Protein 7EEH (pdb70)

Foldseek 3Di:
DLPDVLLVVLVVVLCVLVVCLVPQKDWDAQVVVSSLVSNPADPVLLVLLLVPLVPFDDDPVCNFKGKAKFKKKCAQVQQKIKTAADDPDDGHDACSQPVRSSNVSVVLSVVSPPPRDDDDDPQFDPVHRMKIKMKMKMKGKAALFQAKAFPPAFKKDWFSDKDFDPPLQFFKKWFAPFDNRDDPVRTDPVTTDDIGHDDDGGGDMMGGRRGTIMDTGHHDGNPSNGMMMTTMMIGMHHFGDPCPTDDRHGHDPHIMDRSRD/DLPDVLLVVLVVVLCVLVVCLVQQKDWDAPVVVSSLVSNPADPVLLVLLLVPLVPFDDDPVDHFKGKAKFKKKCAQVQQKIKTAADDPVPDGHDACSQPVRSSNVSVVLSVVSVPPRDDDDDVQFDPVDRMKMKMKMKMKGKAALDAAWFFPPAFKKDWWSDKDFDDVDLFFKKWFAPWDGRDHPVPTDPVGTSDIGDDDDHGGDMMGGRVGDIMDTDHGDGNPSNGMMMTTMMIGMHGWGDPCVTDDRHGHDPRIMDHSRD/DLPDVLLVVLVVVLCQLVVCLVQQKDWDAPVVVSSLVSNPADVVLLVLLLVLLVPFDDDPVDNFKGKAKFKWKCAQVQQKIKTAADDPPDDRHDACSQVVRSSNVSVVLSVVSPPPRDDDDDPQFDPVDRMKIKMKMKMKGKAALDAAWFFPPAFKKDWWSDKDFDDVPLFFKKWFAVWDGRDHPVPTDPVGTSDIGHDDDHGTDMMGGRVGDIMGTDHGDGNPSNGMMMTTMMIGMHHFGDPCVGDDRHGHDVHIMDHSRD/DVPDVLLVVLVVVLCVLVVCLVPQKDWDAQVVVSSLVSNPADPVLLVLLLVPLVPFQADPVDRQKGKAKFKKKCAVVLQKIKTAADDPVDDGHDACSQPVRSSNVSVVLSVVSPPPRDDDDDPQFDPVHRMKIKMKMKMKGKDALDQFKFFPPAFKKDWWSDKDFDPPPQAFKKWFAPFDGPDDPVDTDPVTTDDIDHDDDHGTDMMGGRRGTIMDTGHHDGNPSNGMMMTTMMIGMHHFGDPCVGDDRHGHPVHIIDRSD

Structure (mmCIF, N/CA/C/O backbone):
data_7EEH
#
_entry.id   7EEH
#
_cell.length_a   79.746
_cell.length_b   99.488
_cell.length_c   193.925
_cell.angle_alpha   90.000
_cell.angle_beta   90.000
_cell.angle_gamma   90.000
#
_symmetry.space_group_name_H-M   'P 21 21 21'
#
loop_
_entity.id
_entity.type
_entity.pdbx_description
1 polymer TqaL
2 non-polymer 2-AMINO-2-HYDROXYMETHYL-PROPANE-1,3-DIOL
3 non-polymer 'FE (III) ION'
4 water water
#
loop_
_atom_site.group_PDB
_atom_site.id
_atom_site.type_symbol
_atom_site.label_atom_id
_atom_site.label_alt_id
_atom_site.label_comp_id
_atom_site.label_asym_id
_atom_site.label_entity_id
_atom_site.label_seq_id
_atom_site.pdbx_PDB_ins_code
_atom_site.Cartn_x
_atom_site.Cartn_y
_atom_site.Cartn_z
_atom_site.occupancy
_atom_site.B_iso_or_equiv
_atom_site.auth_seq_id
_atom_site.auth_comp_id
_atom_site.auth_asym_id
_atom_site.auth_atom_id
_atom_site.pdbx_PDB_model_num
ATOM 1 N N . ARG A 1 8 ? 7.11500 54.30200 8.16200 1.000 42.33101 8 ARG A N 1
ATOM 2 C CA . ARG A 1 8 ? 7.74700 53.31400 9.03700 1.000 36.86234 8 ARG A CA 1
ATOM 3 C C . ARG A 1 8 ? 9.25000 53.24500 8.77500 1.000 39.02904 8 ARG A C 1
ATOM 4 O O . ARG A 1 8 ? 10.02800 52.89000 9.66300 1.000 35.69487 8 ARG A O 1
ATOM 12 N N . VAL A 1 9 ? 9.66900 53.61000 7.55900 1.000 35.30892 9 VAL A N 1
ATOM 13 C CA . VAL A 1 9 ? 11.09300 53.74900 7.29800 1.000 33.70577 9 VAL A CA 1
ATOM 14 C C . VAL A 1 9 ? 11.71000 54.79600 8.22000 1.000 29.92507 9 VAL A C 1
ATOM 15 O O . VAL A 1 9 ? 12.93200 54.83400 8.38700 1.000 31.13414 9 VAL A O 1
ATOM 19 N N . PHE A 1 10 ? 10.88700 55.63000 8.85000 1.000 26.07846 10 PHE A N 1
ATOM 20 C CA . PHE A 1 10 ? 11.35000 56.66700 9.76300 1.000 32.31131 10 PHE A CA 1
ATOM 21 C C . PHE A 1 10 ? 11.07000 56.33900 11.23500 1.000 32.35285 10 PHE A C 1
ATOM 22 O O . PHE A 1 10 ? 11.38100 57.15700 12.11600 1.000 27.16636 10 PHE A O 1
ATOM 30 N N . ASN A 1 11 ? 10.48800 55.17600 11.52000 1.000 25.65362 11 ASN A N 1
ATOM 31 C CA . ASN A 1 11 ? 9.98100 54.85300 12.85000 1.000 26.53746 11 ASN A CA 1
ATOM 32 C C . ASN A 1 11 ? 11.07200 54.19000 13.69600 1.000 26.60304 11 ASN A C 1
ATOM 33 O O . ASN A 1 11 ? 11.55200 53.11100 13.32500 1.000 22.89456 11 ASN A O 1
ATOM 38 N N . PRO A 1 12 ? 11.46900 54.76600 14.83900 1.000 25.94322 12 PRO A N 1
ATOM 39 C CA . PRO A 1 12 ? 12.57400 54.15500 15.61300 1.000 21.91707 12 PRO A CA 1
ATOM 40 C C . PRO A 1 12 ? 12.30800 52.71900 16.03600 1.000 23.53957 12 PRO A C 1
ATOM 41 O O . PRO A 1 12 ? 13.24000 51.90900 16.09300 1.000 22.85279 12 PRO A O 1
ATOM 45 N N . SER A 1 13 ? 11.05300 52.38700 16.36500 1.000 22.02166 13 SER A N 1
ATOM 46 C CA . SER A 1 13 ? 10.74100 51.02700 16.79400 1.000 24.50201 13 SER A CA 1
ATOM 47 C C . SER A 1 13 ? 11.02500 50.00400 15.70100 1.000 24.25967 13 SER A C 1
ATOM 48 O O . SER A 1 13 ? 11.28300 48.83300 16.00300 1.000 21.09071 13 SER A O 1
ATOM 51 N N . TYR A 1 14 ? 10.98000 50.41900 14.43000 1.000 20.33907 14 TYR A N 1
ATOM 52 C CA . TYR A 1 14 ? 11.34000 49.51800 13.33900 1.000 22.08293 14 TYR A CA 1
ATOM 53 C C . TYR A 1 14 ? 12.80700 49.09600 13.44600 1.000 21.41903 14 TYR A C 1
ATOM 54 O O . TYR A 1 14 ? 13.13100 47.90100 13.42500 1.000 21.55400 14 TYR A O 1
ATOM 63 N N . TYR A 1 15 ? 13.70200 50.06500 13.62700 1.000 21.13266 15 TYR A N 1
ATOM 64 C CA . TYR A 1 15 ? 15.13600 49.77200 13.68400 1.000 20.84200 15 TYR A CA 1
ATOM 65 C C . TYR A 1 15 ? 15.52500 49.08800 14.99500 1.000 17.95799 15 TYR A C 1
ATOM 66 O O . TYR A 1 15 ? 16.40800 48.22900 15.01400 1.000 20.56930 15 TYR A O 1
ATOM 75 N N . THR A 1 16 ? 14.88100 49.44900 16.09400 1.000 18.78186 16 THR A N 1
ATOM 76 C CA . THR A 1 16 ? 15.08600 48.70300 17.33200 1.000 22.08446 16 THR A CA 1
ATOM 77 C C . THR A 1 16 ? 14.73200 47.23400 17.14600 1.000 20.89687 16 THR A C 1
ATOM 78 O O . THR A 1 16 ? 15.43400 46.34600 17.64200 1.000 21.01840 16 THR A O 1
ATOM 82 N N . ALA A 1 17 ? 13.67200 46.95300 16.39300 1.000 18.90216 17 ALA A N 1
ATOM 83 C CA . ALA A 1 17 ? 13.31300 45.56400 16.12300 1.000 21.40497 17 ALA A CA 1
ATOM 84 C C . ALA A 1 17 ? 14.38400 44.86900 15.28100 1.000 19.72172 17 ALA A C 1
ATOM 85 O O . ALA A 1 17 ? 14.77300 43.72900 15.57100 1.000 21.00731 17 ALA A O 1
ATOM 87 N N . ILE A 1 18 ? 14.88000 45.54100 14.23400 1.000 20.90226 18 ILE A N 1
ATOM 88 C CA . ILE A 1 18 ? 15.94600 44.95000 13.41900 1.000 21.22491 18 ILE A CA 1
ATOM 89 C C . ILE A 1 18 ? 17.18100 44.66900 14.26700 1.000 22.17934 18 ILE A C 1
ATOM 90 O O . ILE A 1 18 ? 17.82700 43.62000 14.11700 1.000 21.97988 18 ILE A O 1
ATOM 95 N N . ALA A 1 19 ? 17.53600 45.59300 15.17000 1.000 22.12221 19 ALA A N 1
ATOM 96 C CA . ALA A 1 19 ? 18.69700 45.34800 16.02500 1.000 19.24411 19 ALA A CA 1
ATOM 97 C C . ALA A 1 19 ? 18.53500 44.02600 16.76400 1.000 20.53852 19 ALA A C 1
ATOM 98 O O . ALA A 1 19 ? 19.43100 43.17400 16.76700 1.000 21.92667 19 ALA A O 1
ATOM 100 N N . GLU A 1 20 ? 17.36900 43.82300 17.37000 1.000 20.73412 20 GLU A N 1
ATOM 101 C CA . GLU A 1 20 ? 17.14100 42.58900 18.10800 1.000 23.71349 20 GLU A CA 1
ATOM 102 C C . GLU A 1 20 ? 17.18900 41.36900 17.18500 1.000 24.55974 20 GLU A C 1
ATOM 103 O O . GLU A 1 20 ? 17.72200 40.31200 17.55900 1.000 23.66650 20 GLU A O 1
ATOM 109 N N . ILE A 1 21 ? 16.66100 41.50400 15.96600 1.000 21.89326 21 ILE A N 1
ATOM 110 C CA . ILE A 1 21 ? 16.67900 40.38600 15.02400 1.000 20.69095 21 ILE A CA 1
ATOM 111 C C . ILE A 1 21 ? 18.11100 40.06100 14.60100 1.000 21.42282 21 ILE A C 1
ATOM 112 O O . ILE A 1 21 ? 18.48100 38.89100 14.45900 1.000 20.93576 21 ILE A O 1
ATOM 125 N N . LYS A 1 23 ? 20.74600 40.36100 16.55400 1.000 18.62398 23 LYS A N 1
ATOM 126 C CA . LYS A 1 23 ? 21.22500 39.54600 17.68100 1.000 20.54419 23 LYS A CA 1
ATOM 127 C C . LYS A 1 23 ? 20.74400 38.08600 17.57800 1.000 23.24664 23 LYS A C 1
ATOM 128 O O . LYS A 1 23 ? 21.51600 37.14900 17.79800 1.000 19.34638 23 LYS A O 1
ATOM 134 N N . LEU A 1 24 ? 19.46000 37.86600 17.27100 1.000 18.93748 24 LEU A N 1
ATOM 135 C CA . LEU A 1 24 ? 19.01400 36.49100 17.04800 1.000 19.74849 24 LEU A CA 1
ATOM 136 C C . LEU A 1 24 ? 19.79800 35.84700 15.90300 1.000 21.42189 24 LEU A C 1
ATOM 137 O O . LEU A 1 24 ? 20.14200 34.65600 15.95600 1.000 20.89048 24 LEU A O 1
ATOM 142 N N . ARG A 1 25 ? 20.10600 36.62800 14.86200 1.000 21.47655 25 ARG A N 1
ATOM 143 C CA . ARG A 1 25 ? 20.82100 36.07100 13.72000 1.000 20.17183 25 ARG A CA 1
ATOM 144 C C . ARG A 1 25 ? 22.23100 35.63500 14.11400 1.000 20.94915 25 ARG A C 1
ATOM 145 O O . ARG A 1 25 ? 22.71700 34.60400 13.63400 1.000 19.48127 25 ARG A O 1
ATOM 153 N N . SER A 1 26 ? 22.90300 36.40400 14.98600 1.000 21.68919 26 SER A N 1
ATOM 154 C CA . SER A 1 26 ? 24.21500 35.98500 15.49200 1.000 18.19297 26 SER A CA 1
ATOM 155 C C . SER A 1 26 ? 24.12000 34.65400 16.21400 1.000 18.35545 26 SER A C 1
ATOM 156 O O . SER A 1 26 ? 24.98800 33.78700 16.05900 1.000 19.00724 26 SER A O 1
ATOM 159 N N . LYS A 1 27 ? 23.06200 34.46400 17.00600 1.000 21.46500 27 LYS A N 1
ATOM 160 C CA . LYS A 1 27 ? 22.89900 33.19800 17.72000 1.000 21.95423 27 LYS A CA 1
ATOM 161 C C . LYS A 1 27 ? 22.57700 32.06000 16.75500 1.000 21.16333 27 LYS A C 1
ATOM 162 O O . LYS A 1 27 ? 23.02900 30.93100 16.95400 1.000 20.90464 27 LYS A O 1
ATOM 168 N N . TYR A 1 28 ? 21.79600 32.34200 15.70600 1.000 20.95105 28 TYR A N 1
ATOM 169 C CA . TYR A 1 28 ? 21.56800 31.35300 14.64800 1.000 20.79111 28 TYR A CA 1
ATOM 170 C C . TYR A 1 28 ? 22.89000 30.91300 14.00600 1.000 20.26980 28 TYR A C 1
ATOM 171 O O . TYR A 1 28 ? 23.13500 29.71400 13.81700 1.000 21.66027 28 TYR A O 1
ATOM 180 N N . ILE A 1 29 ? 23.75000 31.88000 13.65200 1.000 20.71349 29 ILE A N 1
ATOM 181 C CA . ILE A 1 29 ? 25.07300 31.56200 13.11000 1.000 20.40609 29 ILE A CA 1
ATOM 182 C C . ILE A 1 29 ? 25.79600 30.58200 14.01700 1.000 21.97925 29 ILE A C 1
ATOM 183 O O . ILE A 1 29 ? 26.39700 29.60300 13.56100 1.000 22.57214 29 ILE A O 1
ATOM 188 N N . THR A 1 30 ? 25.78900 30.86400 15.31800 1.000 20.64835 30 THR A N 1
ATOM 189 C CA . THR A 1 30 ? 26.59500 30.07700 16.25300 1.000 20.36697 30 THR A CA 1
ATOM 190 C C . THR A 1 30 ? 25.99900 28.69500 16.50400 1.000 24.67962 30 THR A C 1
ATOM 191 O O . THR A 1 30 ? 26.73100 27.70100 16.54100 1.000 23.45543 30 THR A O 1
ATOM 195 N N . ASN A 1 31 ? 24.67200 28.60400 16.68200 1.000 17.51069 31 ASN A N 1
ATOM 196 C CA . ASN A 1 31 ? 24.06600 27.35500 17.10900 1.000 18.60283 31 ASN A CA 1
ATOM 197 C C . ASN A 1 31 ? 23.40500 26.57800 15.97300 1.000 20.82328 31 ASN A C 1
ATOM 198 O O . ASN A 1 31 ? 23.04600 25.41600 16.17300 1.000 19.85546 31 ASN A O 1
ATOM 203 N N . ARG A 1 32 ? 23.23600 27.19200 14.80300 1.000 21.75186 32 ARG A N 1
ATOM 204 C CA . ARG A 1 32 ? 22.57400 26.63100 13.62500 1.000 19.04462 32 ARG A CA 1
ATOM 205 C C . ARG A 1 32 ? 21.08600 26.34800 13.84200 1.000 22.72615 32 ARG A C 1
ATOM 206 O O . ARG A 1 32 ? 20.44700 25.71100 12.97600 1.000 22.60537 32 ARG A O 1
ATOM 214 N N . SER A 1 33 ? 20.51800 26.80900 14.95900 1.000 20.00045 33 SER A N 1
ATOM 215 C CA . SER A 1 33 ? 19.07400 26.90000 15.17700 1.000 19.64592 33 SER A CA 1
ATOM 216 C C . SER A 1 33 ? 18.80500 27.90200 16.30000 1.000 20.90618 33 SER A C 1
ATOM 217 O O . SER A 1 33 ? 19.69000 28.23000 17.09000 1.000 17.79846 33 SER A O 1
ATOM 220 N N . ILE A 1 34 ? 17.57600 28.40400 16.33200 1.000 21.58548 34 ILE A N 1
ATOM 221 C CA . ILE A 1 34 ? 17.09600 29.25400 17.42500 1.000 22.03390 34 ILE A CA 1
ATOM 222 C C . ILE A 1 34 ? 15.64700 28.89500 17.70000 1.000 20.22795 34 ILE A C 1
ATOM 223 O O . ILE A 1 34 ? 14.89100 28.58100 16.77000 1.000 19.58472 34 ILE A O 1
ATOM 228 N N . PHE A 1 35 ? 15.27100 28.93500 18.97500 1.000 21.00312 35 PHE A N 1
ATOM 229 C CA . PHE A 1 35 ? 13.87800 28.93600 19.41100 1.000 21.57141 35 PHE A CA 1
ATOM 230 C C . PHE A 1 35 ? 13.55900 30.30400 20.01300 1.000 25.45002 35 PHE A C 1
ATOM 231 O O . PHE A 1 35 ? 14.30000 30.80400 20.86300 1.000 19.30814 35 PHE A O 1
ATOM 239 N N . VAL A 1 36 ? 12.48900 30.93400 19.55400 1.000 22.25453 36 VAL A N 1
ATOM 240 C CA . VAL A 1 36 ? 12.11900 32.24300 20.07100 1.000 23.49815 36 VAL A CA 1
ATOM 241 C C . VAL A 1 36 ? 10.72200 32.11800 20.65000 1.000 26.42098 36 VAL A C 1
ATOM 242 O O . VAL A 1 36 ? 9.79200 31.69100 19.94900 1.000 21.77972 36 VAL A O 1
ATOM 246 N N . GLU A 1 37 ? 10.59200 32.45100 21.93700 1.000 21.73384 37 GLU A N 1
ATOM 247 C CA . GLU A 1 37 ? 9.29100 32.44900 22.59400 1.000 26.68489 37 GLU A CA 1
ATOM 248 C C . GLU A 1 37 ? 8.35100 33.44400 21.92300 1.000 24.59885 37 GLU A C 1
ATOM 249 O O . GLU A 1 37 ? 8.75100 34.55700 21.57200 1.000 22.04523 37 GLU A O 1
ATOM 255 N N . GLY A 1 38 ? 7.07800 33.04400 21.76800 1.000 25.98666 38 GLY A N 1
ATOM 256 C CA . GLY A 1 38 ? 6.10300 33.92200 21.14400 1.000 27.02267 38 GLY A CA 1
ATOM 257 C C . GLY A 1 38 ? 5.99400 35.28200 21.81100 1.000 26.94294 38 GLY A C 1
ATOM 258 O O . GLY A 1 38 ? 5.74400 36.28800 21.14200 1.000 24.18760 38 GLY A O 1
ATOM 259 N N . SER A 1 39 ? 6.19100 35.34300 23.12900 1.000 27.13437 39 SER A N 1
ATOM 260 C CA . SER A 1 39 ? 6.11000 36.63900 23.80200 1.000 31.11785 39 SER A CA 1
ATOM 261 C C . SER A 1 39 ? 7.25000 37.55900 23.37900 1.000 27.32068 39 SER A C 1
ATOM 262 O O . SER A 1 39 ? 7.08700 38.78300 23.38300 1.000 29.20227 39 SER A O 1
ATOM 265 N N . ASP A 1 40 ? 8.39600 36.99000 22.99400 1.000 27.15584 40 ASP A N 1
ATOM 266 C CA . ASP A 1 40 ? 9.50600 37.74500 22.42000 1.000 27.24779 40 ASP A CA 1
ATOM 267 C C . ASP A 1 40 ? 9.32900 38.04400 20.93400 1.000 25.78063 40 ASP A C 1
ATOM 268 O O . ASP A 1 40 ? 9.90900 39.02400 20.43300 1.000 23.41972 40 ASP A O 1
ATOM 281 N N . VAL A 1 42 ? 6.37300 38.88400 19.54600 1.000 22.67157 42 VAL A N 1
ATOM 282 C CA . VAL A 1 42 ? 5.34700 39.91300 19.35900 1.000 21.68351 42 VAL A CA 1
ATOM 283 C C . VAL A 1 42 ? 5.95300 41.30000 19.17800 1.000 21.77930 42 VAL A C 1
ATOM 284 O O . VAL A 1 42 ? 5.64700 41.95100 18.16600 1.000 23.70987 42 VAL A O 1
ATOM 288 N N . PRO A 1 43 ? 6.84300 41.79000 20.05700 1.000 25.80312 43 PRO A N 1
ATOM 289 C CA . PRO A 1 43 ? 7.40500 43.13200 19.82200 1.000 24.12551 43 PRO A CA 1
ATOM 290 C C . PRO A 1 43 ? 8.22900 43.22600 18.55600 1.000 25.28511 43 PRO A C 1
ATOM 291 O O . PRO A 1 43 ? 8.20800 44.28000 17.91100 1.000 23.14111 43 PRO A O 1
ATOM 295 N N . LEU A 1 44 ? 8.95000 42.15900 18.17700 1.000 21.92174 44 LEU A N 1
ATOM 296 C CA . LEU A 1 44 ? 9.66400 42.16000 16.90100 1.000 22.52336 44 LEU A CA 1
ATOM 297 C C . LEU A 1 44 ? 8.70900 42.34900 15.72400 1.000 24.31064 44 LEU A C 1
ATOM 298 O O . LEU A 1 44 ? 8.96600 43.16800 14.83000 1.000 27.54847 44 LEU A O 1
ATOM 303 N N . LEU A 1 45 ? 7.60700 41.57900 15.70100 1.000 24.07416 45 LEU A N 1
ATOM 304 C CA . LEU A 1 45 ? 6.65300 41.64100 14.59000 1.000 22.97696 45 LEU A CA 1
ATOM 305 C C . LEU A 1 45 ? 5.94700 42.99200 14.54000 1.000 23.12696 45 LEU A C 1
ATOM 306 O O . LEU A 1 45 ? 5.70700 43.53600 13.45600 1.000 24.59936 45 LEU A O 1
ATOM 311 N N . LEU A 1 46 ? 5.57800 43.53300 15.70000 1.000 24.13544 46 LEU A N 1
ATOM 312 C CA . LEU A 1 46 ? 4.99500 44.87400 15.73500 1.000 27.04830 46 LEU A CA 1
ATOM 313 C C . LEU A 1 46 ? 5.96900 45.89200 15.15400 1.000 27.21510 46 LEU A C 1
ATOM 314 O O . LEU A 1 46 ? 5.61400 46.68000 14.26600 1.000 25.15709 46 LEU A O 1
ATOM 319 N N . GLY A 1 47 ? 7.22500 45.85900 15.62300 1.000 28.29663 47 GLY A N 1
ATOM 320 C CA . GLY A 1 47 ? 8.24100 46.74200 15.07600 1.000 27.71949 47 GLY A CA 1
ATOM 321 C C . GLY A 1 47 ? 8.36400 46.65100 13.57200 1.000 28.68320 47 GLY A C 1
ATOM 322 O O . GLY A 1 47 ? 8.67000 47.64600 12.90900 1.000 29.76389 47 GLY A O 1
ATOM 323 N N . LEU A 1 48 ? 8.10500 45.47400 13.00600 1.000 25.27713 48 LEU A N 1
ATOM 324 C CA . LEU A 1 48 ? 8.21000 45.29200 11.57000 1.000 23.77549 48 LEU A CA 1
ATOM 325 C C . LEU A 1 48 ? 6.98100 45.78300 10.82700 1.000 25.61679 48 LEU A C 1
ATOM 326 O O . LEU A 1 48 ? 7.03500 45.90700 9.60400 1.000 29.32793 48 LEU A O 1
ATOM 331 N N . GLY A 1 49 ? 5.88700 46.05800 11.52600 1.000 27.81741 49 GLY A N 1
ATOM 332 C CA . GLY A 1 49 ? 4.67000 46.52600 10.88300 1.000 29.46017 49 GLY A CA 1
ATOM 333 C C . GLY A 1 49 ? 3.42900 45.70800 11.17300 1.000 28.51482 49 GLY A C 1
ATOM 334 O O . GLY A 1 49 ? 2.36300 46.04200 10.64000 1.000 29.29001 49 GLY A O 1
ATOM 335 N N . ALA A 1 50 ? 3.49400 44.64900 11.97900 1.000 25.06067 50 ALA A N 1
ATOM 336 C CA . ALA A 1 50 ? 2.29500 43.88800 12.30200 1.000 26.29401 50 ALA A CA 1
ATOM 337 C C . ALA A 1 50 ? 1.33600 44.74100 13.11400 1.000 29.09732 50 ALA A C 1
ATOM 338 O O . ALA A 1 50 ? 1.74900 45.41300 14.06300 1.000 28.99709 50 ALA A O 1
ATOM 340 N N . THR A 1 51 ? 0.04800 44.68100 12.76800 1.000 28.71432 51 THR A N 1
ATOM 341 C CA . THR A 1 51 ? -0.98200 45.32900 13.57200 1.000 26.48672 51 THR A CA 1
ATOM 342 C C . THR A 1 51 ? -1.50500 44.35500 14.61600 1.000 29.83334 51 THR A C 1
ATOM 343 O O . THR A 1 51 ? -1.44500 43.13400 14.44200 1.000 30.25142 51 THR A O 1
ATOM 347 N N . ARG A 1 52 ? -2.00300 44.91300 15.72400 1.000 31.36456 52 ARG A N 1
ATOM 348 C CA . ARG A 1 52 ? -2.55900 44.08900 16.79300 1.000 30.39753 52 ARG A CA 1
ATOM 349 C C . ARG A 1 52 ? -3.79200 43.32100 16.33300 1.000 32.61834 52 ARG A C 1
ATOM 350 O O . ARG A 1 52 ? -4.03800 42.20400 16.80000 1.000 34.69531 52 ARG A O 1
ATOM 358 N N . ALA A 1 53 ? -4.58600 43.90500 15.43600 1.000 33.59174 53 ALA A N 1
ATOM 359 C CA . ALA A 1 53 ? -5.74900 43.19500 14.91300 1.000 34.72607 53 ALA A CA 1
ATOM 360 C C . ALA A 1 53 ? -5.32300 42.01000 14.04900 1.000 31.26348 53 ALA A C 1
ATOM 361 O O . ALA A 1 53 ? -5.96600 40.95600 14.07000 1.000 30.91158 53 ALA A O 1
ATOM 363 N N . ASP A 1 54 ? -4.23000 42.15900 13.29700 1.000 30.95170 54 ASP A N 1
ATOM 364 C CA . ASP A 1 54 ? -3.75000 41.06300 12.45700 1.000 28.28189 54 ASP A CA 1
ATOM 365 C C . ASP A 1 54 ? -3.07800 39.96200 13.26900 1.000 30.35147 54 ASP A C 1
ATOM 366 O O . ASP A 1 54 ? -3.16800 38.78100 12.89800 1.000 25.51262 54 ASP A O 1
ATOM 371 N N . LEU A 1 55 ? -2.38900 40.31500 14.36000 1.000 27.26047 55 LEU A N 1
ATOM 372 C CA . LEU A 1 55 ? -1.95100 39.28300 15.29400 1.000 25.98794 55 LEU A CA 1
ATOM 373 C C . LEU A 1 55 ? -3.13300 38.49000 15.82900 1.000 32.70596 55 LEU A C 1
ATOM 374 O O . LEU A 1 55 ? -3.05200 37.26300 15.97500 1.000 33.01052 55 LEU A O 1
ATOM 379 N N . ASP A 1 56 ? -4.23600 39.17900 16.14800 1.000 31.10406 56 ASP A N 1
ATOM 380 C CA . ASP A 1 56 ? -5.45400 38.49200 16.57900 1.000 29.54676 56 ASP A CA 1
ATOM 381 C C . ASP A 1 56 ? -5.97400 37.57500 15.48300 1.000 28.55474 56 ASP A C 1
ATOM 382 O O . ASP A 1 56 ? -6.28300 36.40300 15.73000 1.000 25.63678 56 ASP A O 1
ATOM 387 N N . ALA A 1 57 ? -6.08100 38.10400 14.26100 1.000 25.99016 57 ALA A N 1
ATOM 388 C CA . ALA A 1 57 ? -6.65200 37.34200 13.15400 1.000 30.90823 57 ALA A CA 1
ATOM 389 C C . ALA A 1 57 ? -5.79500 36.13900 12.80600 1.000 32.09347 57 ALA A C 1
ATOM 390 O O . ALA A 1 57 ? -6.30500 35.14000 12.28400 1.000 27.95548 57 ALA A O 1
ATOM 392 N N . LEU A 1 58 ? -4.49500 36.22400 13.08900 1.000 26.85286 58 LEU A N 1
ATOM 393 C CA . LEU A 1 58 ? -3.59000 35.10400 12.87500 1.000 29.13480 58 LEU A CA 1
ATOM 394 C C . LEU A 1 58 ? -4.01900 33.87000 13.65500 1.000 25.41082 58 LEU A C 1
ATOM 395 O O . LEU A 1 58 ? -3.71000 32.74600 13.25300 1.000 25.62513 58 LEU A O 1
ATOM 400 N N . GLN A 1 59 ? -4.71300 34.05400 14.77600 1.000 27.19306 59 GLN A N 1
ATOM 401 C CA . GLN A 1 59 ? -5.13200 32.91600 15.58200 1.000 24.40496 59 GLN A CA 1
ATOM 402 C C . GLN A 1 59 ? -6.41700 32.28000 15.08000 1.000 25.97575 59 GLN A C 1
ATOM 403 O O . GLN A 1 59 ? -6.87900 31.30200 15.67800 1.000 26.85289 59 GLN A O 1
ATOM 409 N N . ARG A 1 60 ? -7.00000 32.80600 14.00700 1.000 27.91474 60 ARG A N 1
ATOM 410 C CA . ARG A 1 60 ? -8.24100 32.29600 13.45700 1.000 29.88446 60 ARG A CA 1
ATOM 411 C C . ARG A 1 60 ? -8.12100 31.82600 12.01100 1.000 29.17964 60 ARG A C 1
ATOM 412 O O . ARG A 1 60 ? -9.01800 31.12800 11.53200 1.000 26.49172 60 ARG A O 1
ATOM 420 N N . VAL A 1 61 ? -7.02700 32.15500 11.32200 1.000 26.90147 61 VAL A N 1
ATOM 421 C CA . VAL A 1 61 ? -6.91800 31.86100 9.89500 1.000 26.51566 61 VAL A CA 1
ATOM 422 C C . VAL A 1 61 ? -6.90500 30.35100 9.63500 1.000 27.01947 61 VAL A C 1
ATOM 423 O O . VAL A 1 61 ? -7.33300 29.89200 8.56500 1.000 26.73465 61 VAL A O 1
ATOM 427 N N . SER A 1 62 ? -6.45000 29.55500 10.60700 1.000 21.66150 62 SER A N 1
ATOM 428 C CA . SER A 1 62 ? -6.36100 28.11500 10.41300 1.000 23.45940 62 SER A CA 1
ATOM 429 C C . SER A 1 62 ? -7.73300 27.45100 10.36700 1.000 27.79255 62 SER A C 1
ATOM 430 O O . SER A 1 62 ? -7.81900 26.26000 10.03900 1.000 22.83986 62 SER A O 1
ATOM 433 N N . ASN A 1 63 ? -8.79400 28.18100 10.71300 1.000 22.91755 63 ASN A N 1
ATOM 434 C CA . ASN A 1 63 ? -10.15300 27.65400 10.62700 1.000 27.43016 63 ASN A CA 1
ATOM 435 C C . ASN A 1 63 ? -10.64300 27.51900 9.19000 1.000 25.57515 63 ASN A C 1
ATOM 436 O O . ASN A 1 63 ? -11.65700 26.85200 8.95300 1.000 28.46854 63 ASN A O 1
ATOM 441 N N . ASN A 1 64 ? -9.96300 28.14400 8.23000 1.000 24.69196 64 ASN A N 1
ATOM 442 C CA . ASN A 1 64 ? -10.42300 28.16500 6.84800 1.000 27.00609 64 ASN A CA 1
ATOM 443 C C . ASN A 1 64 ? -9.49800 27.39800 5.91000 1.000 23.04481 64 ASN A C 1
ATOM 444 O O . ASN A 1 64 ? -9.47300 27.67400 4.70400 1.000 23.49686 64 ASN A O 1
ATOM 449 N N . LEU A 1 65 ? -8.74900 26.43600 6.43700 1.000 24.23929 65 LEU A N 1
ATOM 450 C CA . LEU A 1 65 ? -7.85900 25.62000 5.62200 1.000 24.85973 65 LEU A CA 1
ATOM 451 C C . LEU A 1 65 ? -8.66600 24.58900 4.83300 1.000 26.80417 65 LEU A C 1
ATOM 452 O O . LEU A 1 65 ? -9.80600 24.25300 5.17700 1.000 25.56542 65 LEU A O 1
ATOM 457 N N . TYR A 1 66 ? -8.05900 24.08400 3.76200 1.000 22.48221 66 TYR A N 1
ATOM 458 C CA . TYR A 1 66 ? -8.74700 23.13500 2.89800 1.000 25.24797 66 TYR A CA 1
ATOM 459 C C . TYR A 1 66 ? -8.85300 21.77400 3.57100 1.000 30.73325 66 TYR A C 1
ATOM 460 O O . TYR A 1 66 ? -7.92700 21.33300 4.25800 1.000 31.97530 66 TYR A O 1
ATOM 469 N N . SER A 1 67 ? -10.01200 21.12500 3.40100 1.000 30.48559 67 SER A N 1
ATOM 470 C CA . SER A 1 67 ? -10.27700 19.79200 3.93400 1.000 36.81629 67 SER A CA 1
ATOM 471 C C . SER A 1 67 ? -10.36600 18.81200 2.77600 1.000 44.49273 67 SER A C 1
ATOM 472 O O . SER A 1 67 ? -11.24700 18.93700 1.91500 1.000 40.52340 67 SER A O 1
ATOM 475 N N . ASP A 1 68 ? -9.44200 17.85900 2.75100 1.000 46.73399 68 ASP A N 1
ATOM 476 C CA . ASP A 1 68 ? -9.41000 16.78900 1.77000 1.000 49.79591 68 ASP A CA 1
ATOM 477 C C . ASP A 1 68 ? -9.89000 15.51800 2.44900 1.000 55.48065 68 ASP A C 1
ATOM 478 O O . ASP A 1 68 ? -9.30400 15.12100 3.47000 1.000 57.54708 68 ASP A O 1
ATOM 483 N N . PRO A 1 69 ? -10.95400 14.87000 1.97100 1.000 58.49714 69 PRO A N 1
ATOM 484 C CA . PRO A 1 69 ? -11.38000 13.60800 2.60900 1.000 61.49499 69 PRO A CA 1
ATOM 485 C C . PRO A 1 69 ? -10.36200 12.48000 2.48500 1.000 61.58877 69 PRO A C 1
ATOM 486 O O . PRO A 1 69 ? -10.40900 11.53500 3.28300 1.000 60.65311 69 PRO A O 1
ATOM 490 N N . THR A 1 70 ? -9.43700 12.54800 1.52000 1.000 61.42564 70 THR A N 1
ATOM 491 C CA . THR A 1 70 ? -8.33500 11.59300 1.45900 1.000 64.31380 70 THR A CA 1
ATOM 492 C C . THR A 1 70 ? -7.25200 11.86400 2.50000 1.000 64.64636 70 THR A C 1
ATOM 493 O O . THR A 1 70 ? -6.37600 11.01400 2.69200 1.000 64.57878 70 THR A O 1
ATOM 497 N N . LEU A 1 71 ? -7.28700 13.01700 3.17000 1.000 61.91126 71 LEU A N 1
ATOM 498 C CA . LEU A 1 71 ? -6.37200 13.33700 4.26500 1.000 58.11488 71 LEU A CA 1
ATOM 499 C C . LEU A 1 71 ? -7.19800 13.81800 5.45100 1.000 56.85722 71 LEU A C 1
ATOM 500 O O . LEU A 1 71 ? -7.29500 15.02700 5.70000 1.000 58.32155 71 LEU A O 1
ATOM 505 N N . PRO A 1 72 ? -7.81700 12.89900 6.20500 1.000 58.62705 72 PRO A N 1
ATOM 506 C CA . PRO A 1 72 ? -8.65300 13.32800 7.34400 1.000 53.08617 72 PRO A CA 1
ATOM 507 C C . PRO A 1 72 ? -7.85700 13.84700 8.53200 1.000 49.75759 72 PRO A C 1
ATOM 508 O O . PRO A 1 72 ? -8.42800 14.55200 9.37400 1.000 48.91787 72 PRO A O 1
ATOM 512 N N . PHE A 1 73 ? -6.57000 13.52300 8.63300 1.000 47.41397 73 PHE A N 1
ATOM 513 C CA . PHE A 1 73 ? -5.75100 13.94200 9.75800 1.000 43.85699 73 PHE A CA 1
ATOM 514 C C . PHE A 1 73 ? -5.05500 15.27500 9.53000 1.000 39.73400 73 PHE A C 1
ATOM 515 O O . PHE A 1 73 ? -4.24000 15.67700 10.36500 1.000 31.68275 73 PHE A O 1
ATOM 523 N N . ARG A 1 74 ? -5.33900 15.97100 8.43300 1.000 35.98830 74 ARG A N 1
ATOM 524 C CA . ARG A 1 74 ? -4.71400 17.27200 8.24100 1.000 36.27903 74 ARG A CA 1
ATOM 525 C C . ARG A 1 74 ? -5.56500 18.16600 7.35400 1.000 36.59513 74 ARG A C 1
ATOM 526 O O . ARG A 1 74 ? -6.20100 17.70500 6.40000 1.000 35.71519 74 ARG A O 1
ATOM 534 N N . ARG A 1 75 ? -5.56700 19.44900 7.68500 1.000 30.38897 75 ARG A N 1
ATOM 535 C CA . ARG A 1 75 ? -6.14900 20.48700 6.85200 1.000 31.78514 75 ARG A CA 1
ATOM 536 C C . ARG A 1 75 ? -5.06000 21.50400 6.55900 1.000 28.25962 75 ARG A C 1
ATOM 537 O O . ARG A 1 75 ? -4.25500 21.82900 7.43600 1.000 26.20824 75 ARG A O 1
ATOM 545 N N . SER A 1 76 ? -5.01000 21.99300 5.32600 1.000 29.33155 76 SER A N 1
ATOM 546 C CA . SER A 1 76 ? -3.86400 22.81700 4.98600 1.000 24.12629 76 SER A CA 1
ATOM 547 C C . SER A 1 76 ? -4.17900 23.70300 3.79900 1.000 24.68961 76 SER A C 1
ATOM 548 O O . SER A 1 76 ? -5.08400 23.42500 3.00700 1.000 25.07146 76 SER A O 1
ATOM 551 N N . ARG A 1 77 ? -3.42400 24.79600 3.72100 1.000 21.72854 77 ARG A N 1
ATOM 552 C CA . ARG A 1 77 ? -3.24900 25.60200 2.52200 1.000 23.51186 77 ARG A CA 1
ATOM 553 C C . ARG A 1 77 ? -1.75100 25.81200 2.34300 1.000 25.16186 77 ARG A C 1
ATOM 554 O O . ARG A 1 77 ? -0.97400 25.65100 3.28600 1.000 23.59994 77 ARG A O 1
ATOM 562 N N . ASN A 1 78 ? -1.33600 26.16700 1.12900 1.000 24.89933 78 ASN A N 1
ATOM 563 C CA . ASN A 1 78 ? 0.08400 26.40300 0.90000 1.000 25.42946 78 ASN A CA 1
ATOM 564 C C . ASN A 1 78 ? 0.27200 27.38800 -0.24400 1.000 27.14935 78 ASN A C 1
ATOM 565 O O . ASN A 1 78 ? -0.60700 27.57600 -1.09000 1.000 25.64729 78 ASN A O 1
ATOM 570 N N . GLY A 1 79 ? 1.42700 28.04700 -0.23200 1.000 22.64370 79 GLY A N 1
ATOM 571 C CA . GLY A 1 79 ? 1.80100 28.96900 -1.28900 1.000 24.33269 79 GLY A CA 1
ATOM 572 C C . GLY A 1 79 ? 3.31100 29.04500 -1.41500 1.000 27.35330 79 GLY A C 1
ATOM 573 O O . GLY A 1 79 ? 4.05000 28.68900 -0.48800 1.000 23.68118 79 GLY A O 1
ATOM 574 N N . ARG A 1 80 ? 3.77100 29.50500 -2.58000 1.000 24.70745 80 ARG A N 1
ATOM 575 C CA . ARG A 1 80 ? 5.19600 29.70700 -2.82200 1.000 24.66974 80 ARG A CA 1
ATOM 576 C C . ARG A 1 80 ? 5.48200 31.19400 -2.78100 1.000 28.35440 80 ARG A C 1
ATOM 577 O O . ARG A 1 80 ? 4.75400 31.99100 -3.38900 1.000 27.41210 80 ARG A O 1
ATOM 585 N N . PHE A 1 81 ? 6.53100 31.56100 -2.06100 1.000 25.12877 81 PHE A N 1
ATOM 586 C CA . PHE A 1 81 ? 6.98400 32.93500 -2.00000 1.000 26.58164 81 PHE A CA 1
ATOM 587 C C . PHE A 1 81 ? 8.42700 32.98000 -2.47100 1.000 28.26680 81 PHE A C 1
ATOM 588 O O . PHE A 1 81 ? 9.10700 31.95400 -2.55400 1.000 28.21551 81 PHE A O 1
ATOM 596 N N . CYS A 1 82 ? 8.87700 34.17600 -2.81500 1.000 28.30047 82 CYS A N 1
ATOM 597 C CA . CYS A 1 82 ? 10.24000 34.39300 -3.27900 1.000 28.67183 82 CYS A CA 1
ATOM 598 C C . CYS A 1 82 ? 10.86600 35.48900 -2.44000 1.000 27.96465 82 CYS A C 1
ATOM 599 O O . CYS A 1 82 ? 10.39200 36.62800 -2.45400 1.000 29.77847 82 CYS A O 1
ATOM 602 N N . PHE A 1 83 ? 11.92200 35.14800 -1.70700 1.000 27.02567 83 PHE A N 1
ATOM 603 C CA . PHE A 1 83 ? 12.78900 36.17100 -1.12900 1.000 27.72583 83 PHE A CA 1
ATOM 604 C C . PHE A 1 83 ? 13.71400 36.66800 -2.24000 1.000 31.06075 83 PHE A C 1
ATOM 605 O O . PHE A 1 83 ? 14.62500 35.95200 -2.65900 1.000 25.74312 83 PHE A O 1
ATOM 613 N N . ASP A 1 84 ? 13.45900 37.87700 -2.73600 1.000 32.95032 84 ASP A N 1
ATOM 614 C CA . ASP A 1 84 ? 14.17900 38.45200 -3.87100 1.000 33.26806 84 ASP A CA 1
ATOM 615 C C . ASP A 1 84 ? 15.15000 39.49400 -3.32100 1.000 34.61262 84 ASP A C 1
ATOM 616 O O . ASP A 1 84 ? 14.73200 40.56500 -2.86400 1.000 36.74740 84 ASP A O 1
ATOM 621 N N . PHE A 1 85 ? 16.44100 39.18200 -3.34600 1.000 32.59324 85 PHE A N 1
ATOM 622 C CA . PHE A 1 85 ? 17.41500 40.10900 -2.78400 1.000 37.33517 85 PHE A CA 1
ATOM 623 C C . PHE A 1 85 ? 17.99200 41.06600 -3.81400 1.000 39.21381 85 PHE A C 1
ATOM 624 O O . PHE A 1 85 ? 18.83200 41.90200 -3.45800 1.000 43.53127 85 PHE A O 1
ATOM 632 N N . SER A 1 86 ? 17.55400 40.98200 -5.06800 1.000 41.18499 86 SER A N 1
ATOM 633 C CA . SER A 1 86 ? 17.83400 42.05300 -6.01300 1.000 41.51407 86 SER A CA 1
ATOM 634 C C . SER A 1 86 ? 16.84600 43.20000 -5.82100 1.000 39.31100 86 SER A C 1
ATOM 635 O O . SER A 1 86 ? 17.25400 44.35000 -5.69200 1.000 39.57071 86 SER A O 1
ATOM 638 N N . THR A 1 87 ? 15.55400 42.88300 -5.75900 1.000 38.45623 87 THR A N 1
ATOM 639 C CA . THR A 1 87 ? 14.54200 43.88800 -5.45000 1.000 40.84326 87 THR A CA 1
ATOM 640 C C . THR A 1 87 ? 14.36700 44.12800 -3.95800 1.000 39.56163 87 THR A C 1
ATOM 641 O O . THR A 1 87 ? 13.61200 45.03000 -3.58700 1.000 42.54110 87 THR A O 1
ATOM 645 N N . ARG A 1 88 ? 15.03300 43.34500 -3.10100 1.000 36.96854 88 ARG A N 1
ATOM 646 C CA . ARG A 1 88 ? 14.94300 43.50800 -1.64800 1.000 41.86358 88 ARG A CA 1
ATOM 647 C C . ARG A 1 88 ? 13.49100 43.43900 -1.15700 1.000 39.46280 88 ARG A C 1
ATOM 648 O O . ARG A 1 88 ? 13.02100 44.29400 -0.39900 1.000 35.77825 88 ARG A O 1
ATOM 656 N N . SER A 1 89 ? 12.78500 42.38900 -1.57800 1.000 36.84768 89 SER A N 1
ATOM 657 C CA . SER A 1 89 ? 11.37900 42.21500 -1.23000 1.000 38.19567 89 SER A CA 1
ATOM 658 C C . SER A 1 89 ? 11.03600 40.72900 -1.28900 1.000 35.11375 89 SER A C 1
ATOM 659 O O . SER A 1 89 ? 11.84300 39.90100 -1.71400 1.000 29.69313 89 SER A O 1
ATOM 662 N N . VAL A 1 90 ? 9.83000 40.39200 -0.83600 1.000 35.97716 90 VAL A N 1
ATOM 663 C CA . VAL A 1 90 ? 9.32200 39.03000 -0.94900 1.000 32.33919 90 VAL A CA 1
ATOM 664 C C . VAL A 1 90 ? 7.93600 39.09200 -1.56800 1.000 32.42376 90 VAL A C 1
ATOM 665 O O . VAL A 1 90 ? 7.13900 39.97600 -1.23700 1.000 34.49268 90 VAL A O 1
ATOM 669 N N . ARG A 1 91 ? 7.66600 38.17100 -2.49600 1.000 30.32496 91 ARG A N 1
ATOM 670 C CA . ARG A 1 91 ? 6.47000 38.21800 -3.32000 1.000 32.93932 91 ARG A CA 1
ATOM 671 C C . ARG A 1 91 ? 5.86300 36.82800 -3.43900 1.000 32.62889 91 ARG A C 1
ATOM 672 O O . ARG A 1 91 ? 6.56600 35.81600 -3.37000 1.000 31.35896 91 ARG A O 1
ATOM 680 N N . ARG A 1 92 ? 4.54200 36.79500 -3.62100 1.000 30.50615 92 ARG A N 1
ATOM 681 C CA . ARG A 1 92 ? 3.82600 35.55600 -3.88300 1.000 30.35099 92 ARG A CA 1
ATOM 682 C C . ARG A 1 92 ? 4.06700 35.09300 -5.31000 1.000 32.84695 92 ARG A C 1
ATOM 683 O O . ARG A 1 92 ? 3.88600 35.86300 -6.25700 1.000 34.29964 92 ARG A O 1
ATOM 691 N N . LEU A 1 93 ? 4.44700 33.83400 -5.46600 1.000 29.10522 93 LEU A N 1
ATOM 692 C CA . LEU A 1 93 ? 4.70000 33.26800 -6.77800 1.000 29.56354 93 LEU A CA 1
ATOM 693 C C . LEU A 1 93 ? 3.49300 32.46800 -7.24100 1.000 32.97800 93 LEU A C 1
ATOM 694 O O . LEU A 1 93 ? 2.67800 32.00900 -6.44100 1.000 30.28467 93 LEU A O 1
ATOM 699 N N . GLU A 1 94 ? 3.38600 32.32100 -8.56000 1.000 36.92798 94 GLU A N 1
ATOM 700 C CA . GLU A 1 94 ? 2.33400 31.52400 -9.17300 1.000 33.86800 94 GLU A CA 1
ATOM 701 C C . GLU A 1 94 ? 2.38600 30.08500 -8.66800 1.000 38.21088 94 GLU A C 1
ATOM 702 O O . GLU A 1 94 ? 3.42900 29.59000 -8.21700 1.000 32.25693 94 GLU A O 1
ATOM 708 N N . PHE A 1 95 ? 1.24300 29.40200 -8.76400 1.000 30.84674 95 PHE A N 1
ATOM 709 C CA . PHE A 1 95 ? 1.20500 27.98200 -8.44000 1.000 35.38328 95 PHE A CA 1
ATOM 710 C C . PHE A 1 95 ? 2.10500 27.19600 -9.38500 1.000 39.14670 95 PHE A C 1
ATOM 711 O O . PHE A 1 95 ? 2.06400 27.39000 -10.60200 1.000 35.54641 95 PHE A O 1
ATOM 719 N N . GLN A 1 96 ? 2.91500 26.30500 -8.81800 1.000 40.22441 96 GLN A N 1
ATOM 720 C CA . GLN A 1 96 ? 3.75000 25.39200 -9.59200 1.000 42.70247 96 GLN A CA 1
ATOM 721 C C . GLN A 1 96 ? 3.60200 24.01200 -8.96400 1.000 46.14057 96 GLN A C 1
ATOM 722 O O . GLN A 1 96 ? 3.90300 23.84500 -7.76500 1.000 51.21944 96 GLN A O 1
ATOM 728 N N . PRO A 1 97 ? 3.12800 23.00300 -9.70700 1.000 51.60350 97 PRO A N 1
ATOM 729 C CA . PRO A 1 97 ? 2.91600 21.66100 -9.14000 1.000 51.97372 97 PRO A CA 1
ATOM 730 C C . PRO A 1 97 ? 4.21900 20.93100 -8.79800 1.000 58.60332 97 PRO A C 1
ATOM 731 O O . PRO A 1 97 ? 4.62000 20.01200 -9.51400 1.000 62.31662 97 PRO A O 1
ATOM 735 N N . VAL A 1 116 ? -6.62700 23.79000 -8.57800 1.000 39.50975 116 VAL A N 1
ATOM 736 C CA . VAL A 1 116 ? -6.06900 23.71800 -7.22900 1.000 40.93616 116 VAL A CA 1
ATOM 737 C C . VAL A 1 116 ? -6.88000 24.59800 -6.28000 1.000 33.21064 116 VAL A C 1
ATOM 738 O O . VAL A 1 116 ? -7.13900 25.77500 -6.55300 1.000 41.92341 116 VAL A O 1
ATOM 742 N N . PHE A 1 117 ? -7.28800 24.01300 -5.15700 1.000 29.68264 117 PHE A N 1
ATOM 743 C CA . PHE A 1 117 ? -8.25200 24.64000 -4.26100 1.000 32.04856 117 PHE A CA 1
ATOM 744 C C . PHE A 1 117 ? -7.70900 24.89400 -2.86800 1.000 32.27558 117 PHE A C 1
ATOM 745 O O . PHE A 1 117 ? -8.43700 25.43700 -2.02400 1.000 29.27393 117 PHE A O 1
ATOM 753 N N . ASP A 1 118 ? -6.46000 24.51800 -2.60100 1.000 25.65568 118 ASP A N 1
ATOM 754 C CA . ASP A 1 118 ? -5.84800 24.69800 -1.28900 1.000 28.00816 118 ASP A CA 1
ATOM 755 C C . ASP A 1 118 ? -4.71500 25.72100 -1.32400 1.000 27.21356 118 ASP A C 1
ATOM 756 O O . ASP A 1 118 ? -3.75000 25.60700 -0.56800 1.000 27.73963 118 ASP A O 1
ATOM 761 N N . GLU A 1 119 ? -4.82300 26.73200 -2.18800 1.000 25.86008 119 GLU A N 1
ATOM 762 C CA . GLU A 1 119 ? -3.86900 27.83300 -2.18300 1.000 27.81917 119 GLU A CA 1
ATOM 763 C C . GLU A 1 119 ? -4.07800 28.73000 -0.96900 1.000 26.50386 119 GLU A C 1
ATOM 764 O O . GLU A 1 119 ? -5.20400 28.93700 -0.49800 1.000 26.45336 119 GLU A O 1
ATOM 770 N N . VAL A 1 120 ? -2.96600 29.27300 -0.47000 1.000 25.53708 120 VAL A N 1
ATOM 771 C CA . VAL A 1 120 ? -3.01800 30.30800 0.55400 1.000 23.32068 120 VAL A CA 1
ATOM 772 C C . VAL A 1 120 ? -3.73000 31.52700 -0.01700 1.000 26.33591 120 VAL A C 1
ATOM 773 O O . VAL A 1 120 ? -3.47000 31.94100 -1.15500 1.000 26.29270 120 VAL A O 1
ATOM 777 N N . GLN A 1 121 ? -4.64800 32.09600 0.76400 1.000 26.96449 121 GLN A N 1
ATOM 778 C CA . GLN A 1 121 ? -5.51000 33.18200 0.31600 1.000 26.39549 121 GLN A CA 1
ATOM 779 C C . GLN A 1 121 ? -5.04600 34.52200 0.88700 1.000 29.68888 121 GLN A C 1
ATOM 780 O O . GLN A 1 121 ? -4.12500 34.60200 1.70500 1.000 25.45367 121 GLN A O 1
ATOM 786 N N . ASP A 1 122 ? -5.71200 35.59200 0.44100 1.000 31.28741 122 ASP A N 1
ATOM 787 C CA . ASP A 1 122 ? -5.36700 36.92200 0.93200 1.000 28.60279 122 ASP A CA 1
ATOM 788 C C . ASP A 1 122 ? -5.53400 37.01200 2.44300 1.000 29.06739 122 ASP A C 1
ATOM 789 O O . ASP A 1 122 ? -4.81000 37.77100 3.10200 1.000 28.52935 122 ASP A O 1
ATOM 794 N N . GLU A 1 123 ? -6.46300 36.22500 3.00900 1.000 25.54672 123 GLU A N 1
ATOM 795 C CA . GLU A 1 123 ? -6.69000 36.24800 4.45400 1.000 26.82378 123 GLU A CA 1
ATOM 796 C C . GLU A 1 123 ? -5.39100 36.05700 5.23100 1.000 28.13018 123 GLU A C 1
ATOM 797 O O . GLU A 1 123 ? -5.14600 36.74400 6.22700 1.000 29.14190 123 GLU A O 1
ATOM 803 N N . LEU A 1 124 ? -4.54900 35.12400 4.79400 1.000 28.45634 124 LEU A N 1
ATOM 804 C CA . LEU A 1 124 ? -3.25600 34.93000 5.43600 1.000 27.39198 124 LEU A CA 1
ATOM 805 C C . LEU A 1 124 ? -2.19100 35.86100 4.87000 1.000 24.50798 124 LEU A C 1
ATOM 806 O O . LEU A 1 124 ? -1.50500 36.55900 5.63000 1.000 22.90567 124 LEU A O 1
ATOM 811 N N . GLN A 1 125 ? -2.03100 35.88900 3.54300 1.000 23.34382 125 GLN A N 1
ATOM 812 C CA . GLN A 1 125 ? -0.84000 36.52600 2.99200 1.000 26.07068 125 GLN A CA 1
ATOM 813 C C . GLN A 1 125 ? -0.92000 38.04600 3.01000 1.000 27.29865 125 GLN A C 1
ATOM 814 O O . GLN A 1 125 ? 0.11300 38.70200 2.91000 1.000 24.69283 125 GLN A O 1
ATOM 820 N N . LEU A 1 126 ? -2.11200 38.62900 3.13600 1.000 27.88195 126 LEU A N 1
ATOM 821 C CA . LEU A 1 126 ? -2.21100 40.07000 3.34700 1.000 28.50853 126 LEU A CA 1
ATOM 822 C C . LEU A 1 126 ? -2.24400 40.43900 4.82800 1.000 30.52245 126 LEU A C 1
ATOM 823 O O . LEU A 1 126 ? -2.30800 41.62500 5.16100 1.000 31.29521 126 LEU A O 1
ATOM 828 N N . ASN A 1 127 ? -2.22300 39.45000 5.71500 1.000 28.71798 127 ASN A N 1
ATOM 829 C CA . ASN A 1 127 ? -2.12200 39.69900 7.14600 1.000 25.73552 127 ASN A CA 1
ATOM 830 C C . ASN A 1 127 ? -0.73500 40.25900 7.46300 1.000 26.46025 127 ASN A C 1
ATOM 831 O O . ASN A 1 127 ? 0.28100 39.66500 7.08600 1.000 27.59181 127 ASN A O 1
ATOM 836 N N . THR A 1 128 ? -0.68600 41.41400 8.14300 1.000 27.40140 128 THR A N 1
ATOM 837 C CA . THR A 1 128 ? 0.59600 42.09900 8.33800 1.000 27.32350 128 THR A CA 1
ATOM 838 C C . THR A 1 128 ? 1.50600 41.36100 9.31600 1.000 26.12635 128 THR A C 1
ATOM 839 O O . THR A 1 128 ? 2.73100 41.49700 9.23100 1.000 28.80960 128 THR A O 1
ATOM 843 N N . ALA A 1 129 ? 0.93400 40.60300 10.25500 1.000 26.06599 129 ALA A N 1
ATOM 844 C CA . ALA A 1 129 ? 1.74600 39.77000 11.13200 1.000 23.50079 129 ALA A CA 1
ATOM 845 C C . ALA A 1 129 ? 2.35100 38.59800 10.36700 1.000 24.75939 129 ALA A C 1
ATOM 846 O O . ALA A 1 129 ? 3.52400 38.26100 10.57300 1.000 22.89646 129 ALA A O 1
ATOM 848 N N . PHE A 1 130 ? 1.57900 37.95900 9.47800 1.000 22.15746 130 PHE A N 1
ATOM 849 C CA . PHE A 1 130 ? 2.17800 36.94700 8.60800 1.000 21.30192 130 PHE A CA 1
ATOM 850 C C . PHE A 1 130 ? 3.29400 37.55100 7.76100 1.000 24.10387 130 PHE A C 1
ATOM 851 O O . PHE A 1 130 ? 4.37800 36.96200 7.62800 1.000 21.71330 130 PHE A O 1
ATOM 859 N N . GLN A 1 131 ? 3.04200 38.72300 7.16200 1.000 22.33645 131 GLN A N 1
ATOM 860 C CA . GLN A 1 131 ? 4.09400 39.38800 6.38900 1.000 24.49863 131 GLN A CA 1
ATOM 861 C C . GLN A 1 131 ? 5.30700 39.68200 7.26000 1.000 22.12057 131 GLN A C 1
ATOM 862 O O . GLN A 1 131 ? 6.45400 39.50000 6.82600 1.000 25.05787 131 GLN A O 1
ATOM 868 N N . ALA A 1 132 ? 5.07300 40.11800 8.49700 1.000 24.11726 132 ALA A N 1
ATOM 869 C CA . ALA A 1 132 ? 6.17500 40.33000 9.43000 1.000 23.05211 132 ALA A CA 1
ATOM 870 C C . ALA A 1 132 ? 6.97900 39.05100 9.64000 1.000 22.26964 132 ALA A C 1
ATOM 871 O O . ALA A 1 132 ? 8.20600 39.09700 9.77900 1.000 18.36867 132 ALA A O 1
ATOM 873 N N . LEU A 1 133 ? 6.30900 37.89700 9.65000 1.000 22.34521 133 LEU A N 1
ATOM 874 C CA . LEU A 1 133 ? 7.02500 36.64000 9.84700 1.000 21.72320 133 LEU A CA 1
ATOM 875 C C . LEU A 1 133 ? 7.95100 36.34900 8.67600 1.000 19.96766 133 LEU A C 1
ATOM 876 O O . LEU A 1 133 ? 9.07800 35.87500 8.86700 1.000 22.00326 133 LEU A O 1
ATOM 881 N N . LEU A 1 134 ? 7.50100 36.64200 7.45900 1.000 19.70865 134 LEU A N 1
ATOM 882 C CA . LEU A 1 134 ? 8.34300 36.43600 6.28700 1.000 20.51497 134 LEU A CA 1
ATOM 883 C C . LEU A 1 134 ? 9.55600 37.35800 6.32100 1.000 22.48848 134 LEU A C 1
ATOM 884 O O . LEU A 1 134 ? 10.68500 36.93400 6.05000 1.000 24.45308 134 LEU A O 1
ATOM 889 N N . VAL A 1 135 ? 9.32800 38.63300 6.62000 1.000 21.01841 135 VAL A N 1
ATOM 890 C CA . VAL A 1 135 ? 10.42700 39.58200 6.71100 1.000 18.91857 135 VAL A CA 1
ATOM 891 C C . VAL A 1 135 ? 11.41500 39.12900 7.77400 1.000 23.34850 135 VAL A C 1
ATOM 892 O O . VAL A 1 135 ? 12.63100 39.13400 7.55500 1.000 23.59238 135 VAL A O 1
ATOM 896 N N . PHE A 1 136 ? 10.89600 38.71500 8.93300 1.000 21.12654 136 PHE A N 1
ATOM 897 C CA . PHE A 1 136 ? 11.73200 38.19400 10.00600 1.000 22.02160 136 PHE A CA 1
ATOM 898 C C . PHE A 1 136 ? 12.66000 37.08600 9.51800 1.000 24.08193 136 PHE A C 1
ATOM 899 O O . PHE A 1 136 ? 13.87100 37.11800 9.76900 1.000 24.74100 136 PHE A O 1
ATOM 907 N N . LYS A 1 137 ? 12.11000 36.09200 8.82000 1.000 20.88264 137 LYS A N 1
ATOM 908 C CA . LYS A 1 137 ? 12.93600 34.97700 8.35700 1.000 22.27485 137 LYS A CA 1
ATOM 909 C C . LYS A 1 137 ? 13.96700 35.44300 7.33300 1.000 21.78207 137 LYS A C 1
ATOM 910 O O . LYS A 1 137 ? 15.14400 35.06500 7.40600 1.000 20.78885 137 LYS A O 1
ATOM 916 N N . GLY A 1 138 ? 13.53100 36.23900 6.35200 1.000 22.22218 138 GLY A N 1
ATOM 917 C CA . GLY A 1 138 ? 14.45800 36.71700 5.34100 1.000 22.88332 138 GLY A CA 1
ATOM 918 C C . GLY A 1 138 ? 15.60700 37.48500 5.95200 1.000 25.68267 138 GLY A C 1
ATOM 919 O O . GLY A 1 138 ? 16.77100 37.31400 5.56400 1.000 21.43934 138 GLY A O 1
ATOM 928 N N . ILE A 1 140 ? 16.89200 37.18200 8.93000 1.000 19.88334 140 ILE A N 1
ATOM 929 C CA . ILE A 1 140 ? 17.81200 36.32300 9.67000 1.000 18.35215 140 ILE A CA 1
ATOM 930 C C . ILE A 1 140 ? 18.66700 35.49300 8.70900 1.000 26.23608 140 ILE A C 1
ATOM 931 O O . ILE A 1 140 ? 19.88700 35.36000 8.88300 1.000 24.49368 140 ILE A O 1
ATOM 936 N N . CYS A 1 141 ? 18.03900 34.89500 7.69500 1.000 21.01829 141 CYS A N 1
ATOM 937 C CA . CYS A 1 141 ? 18.77100 33.95000 6.86500 1.000 21.10011 141 CYS A CA 1
ATOM 938 C C . CYS A 1 141 ? 19.70200 34.64000 5.88000 1.000 23.50185 141 CYS A C 1
ATOM 939 O O . CYS A 1 141 ? 20.67600 34.02000 5.43800 1.000 22.49478 141 CYS A O 1
ATOM 942 N N . HIS A 1 142 ? 19.42000 35.90100 5.56000 1.000 27.10941 142 HIS A N 1
ATOM 943 C CA . HIS A 1 142 ? 20.25000 36.67600 4.64600 1.000 27.80401 142 HIS A CA 1
ATOM 944 C C . HIS A 1 142 ? 21.70700 36.68100 5.08700 1.000 26.51384 142 HIS A C 1
ATOM 945 O O . HIS A 1 142 ? 22.01700 37.02500 6.22600 1.000 26.28691 142 HIS A O 1
ATOM 952 N N . GLY A 1 143 ? 22.60100 36.29100 4.17600 1.000 26.31731 143 GLY A N 1
ATOM 953 C CA . GLY A 1 143 ? 24.03200 36.34600 4.41600 1.000 21.97953 143 GLY A CA 1
ATOM 954 C C . GLY A 1 143 ? 24.61100 35.20000 5.21500 1.000 23.97007 143 GLY A C 1
ATOM 955 O O . GLY A 1 143 ? 25.83900 35.14300 5.38900 1.000 25.09858 143 GLY A O 1
ATOM 956 N N . VAL A 1 144 ? 23.78300 34.28100 5.69800 1.000 21.35771 144 VAL A N 1
ATOM 957 C CA . VAL A 1 144 ? 24.25400 33.20700 6.56700 1.000 21.15878 144 VAL A CA 1
ATOM 958 C C . VAL A 1 144 ? 24.86300 32.08100 5.73500 1.000 26.33169 144 VAL A C 1
ATOM 959 O O . VAL A 1 144 ? 24.16400 31.42000 4.95600 1.000 19.65976 144 VAL A O 1
ATOM 963 N N . GLN A 1 145 ? 26.15200 31.81400 5.95000 1.000 22.06820 145 GLN A N 1
ATOM 964 C CA . GLN A 1 145 ? 26.85600 30.76600 5.21000 1.000 23.88902 145 GLN A CA 1
ATOM 965 C C . GLN A 1 145 ? 26.47600 29.39100 5.74000 1.000 24.35362 145 GLN A C 1
ATOM 966 O O . GLN A 1 145 ? 26.56900 29.13500 6.94500 1.000 24.84818 145 GLN A O 1
ATOM 972 N N . THR A 1 146 ? 26.04900 28.50200 4.84200 1.000 22.83577 146 THR A N 1
ATOM 973 C CA . THR A 1 146 ? 25.60500 27.16500 5.22400 1.000 23.37680 146 THR A CA 1
ATOM 974 C C . THR A 1 146 ? 26.17100 26.12900 4.25200 1.000 27.06447 146 THR A C 1
ATOM 975 O O . THR A 1 146 ? 26.80200 26.46800 3.25000 1.000 22.51726 146 THR A O 1
ATOM 979 N N . THR A 1 147 ? 25.91800 24.85300 4.56600 1.000 25.11345 147 THR A N 1
ATOM 980 C CA . THR A 1 147 ? 26.24200 23.74800 3.66700 1.000 25.55771 147 THR A CA 1
ATOM 981 C C . THR A 1 147 ? 25.44700 23.85900 2.36900 1.000 26.26711 147 THR A C 1
ATOM 982 O O . THR A 1 147 ? 24.25300 24.15400 2.38100 1.000 23.68271 147 THR A O 1
ATOM 986 N N . HIS A 1 148 ? 26.11000 23.64100 1.23500 1.000 26.47853 148 HIS A N 1
ATOM 987 C CA . HIS A 1 148 ? 25.47400 23.79300 -0.07000 1.000 24.05287 148 HIS A CA 1
ATOM 988 C C . HIS A 1 148 ? 25.01300 22.43300 -0.59400 1.000 27.54296 148 HIS A C 1
ATOM 989 O O . HIS A 1 148 ? 25.83700 21.54000 -0.83500 1.000 27.46997 148 HIS A O 1
ATOM 996 N N . ARG A 1 149 ? 23.70200 22.27800 -0.76900 1.000 23.61395 149 ARG A N 1
ATOM 997 C CA . ARG A 1 149 ? 23.17700 21.07500 -1.41000 1.000 26.02285 149 ARG A CA 1
ATOM 998 C C . ARG A 1 149 ? 23.56600 21.07800 -2.88300 1.000 26.90954 149 ARG A C 1
ATOM 999 O O . ARG A 1 149 ? 23.31800 22.07300 -3.57900 1.000 25.33331 149 ARG A O 1
ATOM 1007 N N . PRO A 1 150 ? 24.15500 19.98900 -3.39600 1.000 26.56457 150 PRO A N 1
ATOM 1008 C CA . PRO A 1 150 ? 24.60500 19.98000 -4.79900 1.000 26.97135 150 PRO A CA 1
ATOM 1009 C C . PRO A 1 150 ? 23.52200 20.27200 -5.81800 1.000 27.86620 150 PRO A C 1
ATOM 1010 O O . PRO A 1 150 ? 23.84100 20.80500 -6.88500 1.000 31.03976 150 PRO A O 1
ATOM 1014 N N . ARG A 1 151 ? 22.25100 19.97600 -5.52700 1.000 28.74145 151 ARG A N 1
ATOM 1015 C CA . ARG A 1 151 ? 21.19400 20.16800 -6.51400 1.000 32.54659 151 ARG A CA 1
ATOM 1016 C C . ARG A 1 151 ? 20.69400 21.61000 -6.60200 1.000 35.52026 151 ARG A C 1
ATOM 1017 O O . ARG A 1 151 ? 19.84400 21.89300 -7.45600 1.000 33.51013 151 ARG A O 1
ATOM 1025 N N . LEU A 1 152 ? 21.20900 22.53300 -5.78200 1.000 28.44408 152 LEU A N 1
ATOM 1026 C CA . LEU A 1 152 ? 20.64500 23.87500 -5.68600 1.000 29.74508 152 LEU A CA 1
ATOM 1027 C C . LEU A 1 152 ? 21.66900 24.91400 -6.13200 1.000 28.94328 152 LEU A C 1
ATOM 1028 O O . LEU A 1 152 ? 22.87300 24.68600 -6.07600 1.000 28.81139 152 LEU A O 1
ATOM 1033 N N . ASP A 1 153 ? 21.17400 26.07700 -6.56200 1.000 31.51945 153 ASP A N 1
ATOM 1034 C CA . ASP A 1 153 ? 22.01400 27.11600 -7.16400 1.000 35.29311 153 ASP A CA 1
ATOM 1035 C C . ASP A 1 153 ? 22.23600 28.25800 -6.17300 1.000 33.75453 153 ASP A C 1
ATOM 1036 O O . ASP A 1 153 ? 21.40800 29.16900 -6.05400 1.000 25.99338 153 ASP A O 1
ATOM 1041 N N . TYR A 1 154 ? 23.40000 28.25800 -5.52900 1.000 25.60201 154 TYR A N 1
ATOM 1042 C CA . TYR A 1 154 ? 23.70000 29.24500 -4.50100 1.000 29.71170 154 TYR A CA 1
ATOM 1043 C C . TYR A 1 154 ? 24.31900 30.52400 -5.04900 1.000 30.57591 154 TYR A C 1
ATOM 1044 O O . TYR A 1 154 ? 24.66800 31.40900 -4.26600 1.000 30.63893 154 TYR A O 1
ATOM 1053 N N . SER A 1 155 ? 24.45500 30.66000 -6.36100 1.000 35.19431 155 SER A N 1
ATOM 1054 C CA . SER A 1 155 ? 24.83800 31.95000 -6.91300 1.000 34.04731 155 SER A CA 1
ATOM 1055 C C . SER A 1 155 ? 23.63000 32.83100 -7.19400 1.000 35.07416 155 SER A C 1
ATOM 1056 O O . SER A 1 155 ? 23.79400 34.00000 -7.55300 1.000 36.59469 155 SER A O 1
ATOM 1059 N N . SER A 1 156 ? 22.42400 32.31200 -7.00100 1.000 35.36127 156 SER A N 1
ATOM 1060 C CA . SER A 1 156 ? 21.21800 33.09800 -7.22000 1.000 36.71134 156 SER A CA 1
ATOM 1061 C C . SER A 1 156 ? 21.05900 34.17500 -6.14800 1.000 36.21758 156 SER A C 1
ATOM 1062 O O . SER A 1 156 ? 21.59500 34.08000 -5.04100 1.000 33.71110 156 SER A O 1
ATOM 1065 N N . ASP A 1 157 ? 20.31000 35.21900 -6.50200 1.000 34.46573 157 ASP A N 1
ATOM 1066 C CA . ASP A 1 157 ? 19.92100 36.27800 -5.58200 1.000 37.79949 157 ASP A CA 1
ATOM 1067 C C . ASP A 1 157 ? 18.49900 36.10000 -5.05100 1.000 35.95557 157 ASP A C 1
ATOM 1068 O O . ASP A 1 157 ? 17.98700 36.99700 -4.37300 1.000 36.79168 157 ASP A O 1
ATOM 1070 N N . LYS A 1 158 ? 17.85100 34.97400 -5.35500 1.000 37.05977 158 LYS A N 1
ATOM 1071 C CA . LYS A 1 158 ? 16.47600 34.69200 -4.95300 1.000 32.01557 158 LYS A CA 1
ATOM 1072 C C . LYS A 1 158 ? 16.40000 33.38200 -4.17600 1.000 35.37506 158 LYS A C 1
ATOM 1073 O O . LYS A 1 158 ? 17.18800 32.46000 -4.40100 1.000 34.04609 158 LYS A O 1
ATOM 1079 N N . TRP A 1 159 ? 15.43500 33.30100 -3.25900 1.000 31.75439 159 TRP A N 1
ATOM 1080 C CA . TRP A 1 159 ? 15.11200 32.06400 -2.57000 1.000 30.61966 159 TRP A CA 1
ATOM 1081 C C . TRP A 1 159 ? 13.65500 31.72400 -2.82700 1.000 25.29339 159 TRP A C 1
ATOM 1082 O O . TRP A 1 159 ? 12.81100 32.61300 -2.96100 1.000 22.74436 159 TRP A O 1
ATOM 1093 N N . VAL A 1 160 ? 13.35900 30.43500 -2.87400 1.000 26.30692 160 VAL A N 1
ATOM 1094 C CA . VAL A 1 160 ? 11.98200 29.96100 -2.88300 1.000 27.75898 160 VAL A CA 1
ATOM 1095 C C . VAL A 1 160 ? 11.62900 29.57200 -1.45700 1.000 25.91858 160 VAL A C 1
ATOM 1096 O O . VAL A 1 160 ? 12.35700 28.80700 -0.80600 1.000 23.80872 160 VAL A O 1
ATOM 1100 N N . CYS A 1 161 ? 10.52900 30.11900 -0.96400 1.000 25.19004 161 CYS A N 1
ATOM 1101 C CA . CYS A 1 161 ? 9.99500 29.77400 0.34000 1.000 23.34469 161 CYS A CA 1
ATOM 1102 C C . CYS A 1 161 ? 8.63200 29.14200 0.11200 1.000 23.48752 161 CYS A C 1
ATOM 1103 O O . CYS A 1 161 ? 7.71600 29.80700 -0.38100 1.000 20.19195 161 CYS A O 1
ATOM 1106 N N . THR A 1 162 ? 8.50300 27.85900 0.43000 1.000 22.84315 162 THR A N 1
ATOM 1107 C CA . THR A 1 162 ? 7.21700 27.18200 0.39800 1.000 22.46266 162 THR A CA 1
ATOM 1108 C C . THR A 1 162 ? 6.63000 27.21000 1.80400 1.000 24.34853 162 THR A C 1
ATOM 1109 O O . THR A 1 162 ? 7.24800 26.71600 2.75300 1.000 21.48614 162 THR A O 1
ATOM 1113 N N . LEU A 1 163 ? 5.44200 27.79200 1.92600 1.000 19.32451 163 LEU A N 1
ATOM 1114 C CA . LEU A 1 163 ? 4.79400 28.03700 3.20500 1.000 21.18242 163 LEU A CA 1
ATOM 1115 C C . LEU A 1 163 ? 3.53700 27.17100 3.29100 1.000 21.45122 163 LEU A C 1
ATOM 1116 O O . LEU A 1 163 ? 2.69400 27.20600 2.39100 1.000 23.17307 163 LEU A O 1
ATOM 1121 N N . PHE A 1 164 ? 3.44500 26.36500 4.34200 1.000 19.38619 164 PHE A N 1
ATOM 1122 C CA . PHE A 1 164 ? 2.25200 25.59200 4.65500 1.000 19.99433 164 PHE A CA 1
ATOM 1123 C C . PHE A 1 164 ? 1.62700 26.11000 5.94100 1.000 21.93541 164 PHE A C 1
ATOM 1124 O O . PHE A 1 164 ? 2.30900 26.20000 6.97300 1.000 21.23082 164 PHE A O 1
ATOM 1132 N N . ASN A 1 165 ? 0.33100 26.42100 5.87500 1.000 20.38325 165 ASN A N 1
ATOM 1133 C CA . ASN A 1 165 ? -0.50400 26.66800 7.04900 1.000 18.84263 165 ASN A CA 1
ATOM 1134 C C . ASN A 1 165 ? -1.25100 25.36200 7.31800 1.000 22.42749 165 ASN A C 1
ATOM 1135 O O . ASN A 1 165 ? -2.09400 24.95300 6.51900 1.000 23.42868 165 ASN A O 1
ATOM 1140 N N . LEU A 1 166 ? -0.89500 24.67700 8.40100 1.000 19.77143 166 LEU A N 1
ATOM 1141 C CA . LEU A 1 166 ? -1.27000 23.28400 8.59400 1.000 22.83609 166 LEU A CA 1
ATOM 1142 C C . LEU A 1 166 ? -1.93700 23.07600 9.94600 1.000 26.88121 166 LEU A C 1
ATOM 1143 O O . LEU A 1 166 ? -1.37600 23.44600 10.98000 1.000 23.63081 166 LEU A O 1
ATOM 1148 N N . ARG A 1 167 ? -3.13100 22.47800 9.93500 1.000 23.45191 167 ARG A N 1
ATOM 1149 C CA . ARG A 1 167 ? -3.79400 21.99800 11.14800 1.000 23.87393 167 ARG A CA 1
ATOM 1150 C C . ARG A 1 167 ? -3.75500 20.47200 11.11700 1.000 27.81979 167 ARG A C 1
ATOM 1151 O O . ARG A 1 167 ? -4.36600 19.85200 10.24200 1.000 30.19459 167 ARG A O 1
ATOM 1159 N N . THR A 1 168 ? -3.01900 19.86600 12.04300 1.000 27.42627 168 THR A N 1
ATOM 1160 C CA . THR A 1 168 ? -3.04900 18.41600 12.17300 1.000 32.47973 168 THR A CA 1
ATOM 1161 C C . THR A 1 168 ? -4.17100 18.02800 13.12600 1.000 33.59668 168 THR A C 1
ATOM 1162 O O . THR A 1 168 ? -4.57200 18.81100 13.98900 1.000 32.51485 168 THR A O 1
ATOM 1166 N N . VAL A 1 169 ? -4.69100 16.81700 12.94400 1.000 33.69936 169 VAL A N 1
ATOM 1167 C CA . VAL A 1 169 ? -5.92000 16.37100 13.59500 1.000 38.03038 169 VAL A CA 1
ATOM 1168 C C . VAL A 1 169 ? -5.68500 14.96300 14.12400 1.000 38.39412 169 VAL A C 1
ATOM 1169 O O . VAL A 1 169 ? -5.41700 14.04400 13.34300 1.000 39.98247 169 VAL A O 1
ATOM 1173 N N . THR A 1 170 ? -5.77300 14.79500 15.43900 1.000 39.78411 170 THR A N 1
ATOM 1174 C CA . THR A 1 170 ? -5.58000 13.50000 16.09300 1.000 48.33361 170 THR A CA 1
ATOM 1175 C C . THR A 1 170 ? -6.93500 13.03200 16.61000 1.000 51.52959 170 THR A C 1
ATOM 1176 O O . THR A 1 170 ? -7.50400 13.65300 17.51400 1.000 52.70615 170 THR A O 1
ATOM 1180 N N . THR A 1 171 ? -7.45000 11.92300 16.03100 1.000 56.01545 171 THR A N 1
ATOM 1181 C CA . THR A 1 171 ? -8.76100 11.34600 16.33900 1.000 58.94775 171 THR A CA 1
ATOM 1182 C C . THR A 1 171 ? -8.61600 10.19900 17.33000 1.000 59.22459 171 THR A C 1
ATOM 1183 O O . THR A 1 171 ? -7.70800 9.36400 17.17300 1.000 60.37816 171 THR A O 1
ATOM 1187 N N . PRO A 1 172 ? -9.46100 10.12700 18.37900 1.000 57.46854 172 PRO A N 1
ATOM 1188 C CA . PRO A 1 172 ? -9.39800 9.16200 19.48800 1.000 63.14469 172 PRO A CA 1
ATOM 1189 C C . PRO A 1 172 ? -9.06000 7.71300 19.10600 1.000 62.75953 172 PRO A C 1
ATOM 1190 O O . PRO A 1 172 ? -9.74000 7.09900 18.28300 1.000 63.11516 172 PRO A O 1
ATOM 1194 N N . LEU A 1 180 ? 4.50400 10.43700 12.03200 1.000 58.66813 180 LEU A N 1
ATOM 1195 C CA . LEU A 1 180 ? 5.14900 9.12600 12.07600 1.000 64.79684 180 LEU A CA 1
ATOM 1196 C C . LEU A 1 180 ? 6.43700 9.13100 11.24300 1.000 63.23031 180 LEU A C 1
ATOM 1197 O O . LEU A 1 180 ? 7.18800 8.15000 11.23500 1.000 63.37082 180 LEU A O 1
ATOM 1202 N N . GLU A 1 181 ? 6.67500 10.24800 10.54500 1.000 61.98083 181 GLU A N 1
ATOM 1203 C CA . GLU A 1 181 ? 7.96700 10.50700 9.91400 1.000 53.11215 181 GLU A CA 1
ATOM 1204 C C . GLU A 1 181 ? 9.09300 10.34800 10.92900 1.000 50.37583 181 GLU A C 1
ATOM 1205 O O . GLU A 1 181 ? 8.97500 10.77100 12.08300 1.000 51.72780 181 GLU A O 1
ATOM 1211 N N . GLY A 1 182 ? 10.19200 9.73200 10.49500 1.000 42.10035 182 GLY A N 1
ATOM 1212 C CA . GLY A 1 182 ? 11.35700 9.55800 11.33600 1.000 40.73648 182 GLY A CA 1
ATOM 1213 C C . GLY A 1 182 ? 12.35500 10.69200 11.16800 1.000 36.79740 182 GLY A C 1
ATOM 1214 O O . GLY A 1 182 ? 12.07900 11.71800 10.54600 1.000 35.70959 182 GLY A O 1
ATOM 1215 N N . VAL A 1 183 ? 13.54700 10.48300 11.73800 1.000 36.54481 183 VAL A N 1
ATOM 1216 C CA . VAL A 1 183 ? 14.63200 11.45600 11.62700 1.000 33.50345 183 VAL A CA 1
ATOM 1217 C C . VAL A 1 183 ? 14.87400 11.81600 10.16500 1.000 35.87646 183 VAL A C 1
ATOM 1218 O O . VAL A 1 183 ? 14.92300 10.93800 9.30000 1.000 34.96076 183 VAL A O 1
ATOM 1222 N N . HIS A 1 184 ? 15.02600 13.11200 9.88000 1.000 30.36091 184 HIS A N 1
ATOM 1223 C CA . HIS A 1 184 ? 15.14900 13.55500 8.49200 1.000 29.80602 184 HIS A CA 1
ATOM 1224 C C . HIS A 1 184 ? 15.64800 14.99600 8.44500 1.000 28.59627 184 HIS A C 1
ATOM 1225 O O . HIS A 1 184 ? 15.67100 15.70000 9.45800 1.000 27.69431 184 HIS A O 1
ATOM 1232 N N . THR A 1 185 ? 16.04900 15.41800 7.24400 1.000 24.96141 185 THR A N 1
ATOM 1233 C CA . THR A 1 185 ? 16.02500 16.81200 6.82600 1.000 23.82434 185 THR A CA 1
ATOM 1234 C C . THR A 1 185 ? 14.89800 16.99200 5.81000 1.000 27.80559 185 THR A C 1
ATOM 1235 O O . THR A 1 185 ? 14.44600 16.03100 5.17800 1.000 26.87812 185 THR A O 1
ATOM 1239 N N . ASP A 1 186 ? 14.42100 18.23700 5.69500 1.000 24.16940 186 ASP A N 1
ATOM 1240 C CA . ASP A 1 186 ? 13.34600 18.61800 4.78100 1.000 23.07631 186 ASP A CA 1
ATOM 1241 C C . ASP A 1 186 ? 13.83700 18.87900 3.36100 1.000 23.38110 186 ASP A C 1
ATOM 1242 O O . ASP A 1 186 ? 13.03300 19.27200 2.50900 1.000 21.50192 186 ASP A O 1
ATOM 1247 N N . GLY A 1 187 ? 15.13100 18.71300 3.10200 1.000 25.01424 187 GLY A N 1
ATOM 1248 C CA . GLY A 1 187 ? 15.67700 18.94900 1.77900 1.000 24.22244 187 GLY A CA 1
ATOM 1249 C C . GLY A 1 187 ? 15.78200 20.39500 1.35400 1.000 25.54807 187 GLY A C 1
ATOM 1250 O O . GLY A 1 187 ? 15.81900 20.66700 0.15000 1.000 25.98479 187 GLY A O 1
ATOM 1251 N N . VAL A 1 188 ? 15.83300 21.33800 2.30000 1.000 22.81851 188 VAL A N 1
ATOM 1252 C CA . VAL A 1 188 ? 15.95300 22.75400 1.95600 1.000 19.90810 188 VAL A CA 1
ATOM 1253 C C . VAL A 1 188 ? 17.18200 23.33300 2.66200 1.000 22.55928 188 VAL A C 1
ATOM 1254 O O . VAL A 1 188 ? 18.05800 22.58400 3.11500 1.000 21.74418 188 VAL A O 1
ATOM 1258 N N . ASP A 1 189 ? 17.28500 24.66400 2.72400 1.000 17.62786 189 ASP A N 1
ATOM 1259 C CA . ASP A 1 189 ? 18.36400 25.31500 3.46400 1.000 20.09151 189 ASP A CA 1
ATOM 1260 C C . ASP A 1 189 ? 17.94400 25.78000 4.85700 1.000 20.06818 189 ASP A C 1
ATOM 1261 O O . ASP A 1 189 ? 18.69500 25.58400 5.81500 1.000 16.59870 189 ASP A O 1
ATOM 1266 N N . HIS A 1 190 ? 16.75800 26.38600 4.99400 1.000 21.62109 190 HIS A N 1
ATOM 1267 C CA . HIS A 1 190 ? 16.28400 26.90000 6.27900 1.000 22.62162 190 HIS A CA 1
ATOM 1268 C C . HIS A 1 190 ? 14.81700 26.53900 6.46100 1.000 19.96562 190 HIS A C 1
ATOM 1269 O O . HIS A 1 190 ? 14.00400 26.81400 5.57500 1.000 20.51985 190 HIS A O 1
ATOM 1276 N N . THR A 1 191 ? 14.48100 25.96500 7.61800 1.000 18.91449 191 THR A N 1
ATOM 1277 C CA . THR A 1 191 ? 13.10100 25.64600 7.97400 1.000 21.04398 191 THR A CA 1
ATOM 1278 C C . THR A 1 191 ? 12.67100 26.45800 9.19300 1.000 19.83551 191 THR A C 1
ATOM 1279 O O . THR A 1 191 ? 13.40500 26.53900 10.19000 1.000 19.64163 191 THR A O 1
ATOM 1291 N N . THR A 1 193 ? 9.21800 26.94600 11.79900 1.000 16.96372 193 THR A N 1
ATOM 1292 C CA . THR A 1 193 ? 7.91800 26.47700 12.25900 1.000 19.96287 193 THR A CA 1
ATOM 1293 C C . THR A 1 193 ? 7.42400 27.42600 13.34700 1.000 20.15882 193 THR A C 1
ATOM 1294 O O . THR A 1 193 ? 8.08700 27.60600 14.37700 1.000 18.69499 193 THR A O 1
ATOM 1298 N N . THR A 1 194 ? 6.26300 28.02700 13.11700 1.000 20.05135 194 THR A N 1
ATOM 1299 C CA . THR A 1 194 ? 5.69000 29.01900 14.01200 1.000 19.40612 194 THR A CA 1
ATOM 1300 C C . THR A 1 194 ? 4.32700 28.51500 14.46400 1.000 23.57908 194 THR A C 1
ATOM 1301 O O . THR A 1 194 ? 3.49700 28.12500 13.63300 1.000 18.15221 194 THR A O 1
ATOM 1305 N N . TYR A 1 195 ? 4.12800 28.48400 15.77200 1.000 20.49437 195 TYR A N 1
ATOM 1306 C CA . TYR A 1 195 ? 2.90700 27.95800 16.36300 1.000 20.41058 195 TYR A CA 1
ATOM 1307 C C . TYR A 1 195 ? 1.83100 29.03000 16.38800 1.000 22.73878 195 TYR A C 1
ATOM 1308 O O . TYR A 1 195 ? 2.07900 30.15900 16.83100 1.000 22.86234 195 TYR A O 1
ATOM 1317 N N . LEU A 1 196 ? 0.63500 28.67500 15.91000 1.000 21.21888 196 LEU A N 1
ATOM 1318 C CA . LEU A 1 196 ? -0.50300 29.58700 15.91400 1.000 21.60918 196 LEU A CA 1
ATOM 1319 C C . LEU A 1 196 ? -1.52700 29.27300 17.00100 1.000 25.37378 196 LEU A C 1
ATOM 1320 O O . LEU A 1 196 ? -2.20700 30.19000 17.46500 1.000 25.97132 196 LEU A O 1
ATOM 1325 N N . GLY A 1 197 ? -1.66800 28.01000 17.38700 1.000 25.02450 197 GLY A N 1
ATOM 1326 C CA . GLY A 1 197 ? -2.66300 27.61100 18.36700 1.000 26.00345 197 GLY A CA 1
ATOM 1327 C C . GLY A 1 197 ? -2.82900 26.10300 18.37300 1.000 29.32699 197 GLY A C 1
ATOM 1328 O O . GLY A 1 197 ? -2.23500 25.37900 17.55900 1.000 25.08142 197 GLY A O 1
ATOM 1329 N N . SER A 1 198 ? -3.64400 25.63700 19.32000 1.000 27.78097 198 SER A N 1
ATOM 1330 C CA . SER A 1 198 ? -3.99700 24.22300 19.40500 1.000 27.78945 198 SER A CA 1
ATOM 1331 C C . SER A 1 198 ? -5.29300 24.07000 20.19700 1.000 34.31840 198 SER A C 1
ATOM 1332 O O . SER A 1 198 ? -5.80300 25.02000 20.79200 1.000 26.98286 198 SER A O 1
ATOM 1335 N N . LYS A 1 199 ? -5.81600 22.84800 20.19500 1.000 32.34263 199 LYS A N 1
ATOM 1336 C CA . LYS A 1 199 ? -7.05600 22.52700 20.89100 1.000 38.55235 199 LYS A CA 1
ATOM 1337 C C . LYS A 1 199 ? -6.90400 21.14500 21.49300 1.000 37.65998 199 LYS A C 1
ATOM 1338 O O . LYS A 1 199 ? -6.53800 20.20100 20.78400 1.000 35.31266 199 LYS A O 1
ATOM 1344 N N . ASN A 1 200 ? -7.14300 21.03800 22.80600 1.000 41.78084 200 ASN A N 1
ATOM 1345 C CA . ASN A 1 200 ? -7.11400 19.75100 23.51700 1.000 36.46712 200 ASN A CA 1
ATOM 1346 C C . ASN A 1 200 ? -5.74500 19.08600 23.43000 1.000 37.86881 200 ASN A C 1
ATOM 1347 O O . ASN A 1 200 ? -5.63100 17.85300 23.39200 1.000 34.85096 200 ASN A O 1
ATOM 1360 N N . ASP A 1 202 ? -2.24800 17.97500 24.94400 1.000 40.22834 202 ASP A N 1
ATOM 1361 C CA . ASP A 1 202 ? -1.44800 17.72900 26.13300 1.000 42.61945 202 ASP A CA 1
ATOM 1362 C C . ASP A 1 202 ? -0.06600 18.34900 25.97400 1.000 45.91821 202 ASP A C 1
ATOM 1363 O O . ASP A 1 202 ? 0.54800 18.25000 24.91300 1.000 46.06067 202 ASP A O 1
ATOM 1368 N N . LEU A 1 203 ? 0.42800 19.00000 27.03100 1.000 45.24543 203 LEU A N 1
ATOM 1369 C CA . LEU A 1 203 ? 1.78400 19.54100 27.04100 1.000 48.40663 203 LEU A CA 1
ATOM 1370 C C . LEU A 1 203 ? 2.76400 18.62800 27.77100 1.000 53.26206 203 LEU A C 1
ATOM 1371 O O . LEU A 1 203 ? 3.79700 19.09200 28.26600 1.000 57.51561 203 LEU A O 1
ATOM 1376 N N . ALA A 1 204 ? 2.48400 17.32500 27.79300 1.000 54.52880 204 ALA A N 1
ATOM 1377 C CA . ALA A 1 204 ? 3.18200 16.35700 28.63000 1.000 49.42422 204 ALA A CA 1
ATOM 1378 C C . ALA A 1 204 ? 4.60800 16.05000 28.19500 1.000 63.54305 204 ALA A C 1
ATOM 1379 O O . ALA A 1 204 ? 5.03100 14.89200 28.28400 1.000 69.11819 204 ALA A O 1
ATOM 1381 N N . ALA A 1 205 ? 5.35000 17.04900 27.70700 1.000 61.80239 205 ALA A N 1
ATOM 1382 C CA . ALA A 1 205 ? 6.79700 16.93100 27.48200 1.000 58.96499 205 ALA A CA 1
ATOM 1383 C C . ALA A 1 205 ? 7.18700 15.83400 26.48900 1.000 55.83261 205 ALA A C 1
ATOM 1384 O O . ALA A 1 205 ? 8.37200 15.66900 26.17300 1.000 54.44081 205 ALA A O 1
ATOM 1386 N N . ASN A 1 206 ? 6.20300 15.06700 26.01100 1.000 52.66657 206 ASN A N 1
ATOM 1387 C CA . ASN A 1 206 ? 6.37900 14.13100 24.90800 1.000 48.04213 206 ASN A CA 1
ATOM 1388 C C . ASN A 1 206 ? 5.36900 14.40000 23.80200 1.000 42.84621 206 ASN A C 1
ATOM 1389 O O . ASN A 1 206 ? 5.21600 13.57500 22.89600 1.000 45.18843 206 ASN A O 1
ATOM 1391 N N . SER A 1 207 ? 4.67200 15.52300 23.86100 1.000 39.74878 207 SER A N 1
ATOM 1392 C CA . SER A 1 207 ? 3.58600 15.82900 22.94200 1.000 39.98105 207 SER A CA 1
ATOM 1393 C C . SER A 1 207 ? 4.03400 16.91700 21.97100 1.000 36.56858 207 SER A C 1
ATOM 1394 O O . SER A 1 207 ? 4.38700 18.02400 22.39800 1.000 31.45687 207 SER A O 1
ATOM 1397 N N . ALA A 1 208 ? 4.01000 16.59900 20.67500 1.000 29.00248 208 ALA A N 1
ATOM 1398 C CA . ALA A 1 208 ? 4.39900 17.54300 19.62300 1.000 30.48766 208 ALA A CA 1
ATOM 1399 C C . ALA A 1 208 ? 5.74100 18.21100 19.94300 1.000 27.70086 208 ALA A C 1
ATOM 1400 O O . ALA A 1 208 ? 5.89600 19.43200 19.89700 1.000 28.12604 208 ALA A O 1
ATOM 1402 N N . VAL A 1 209 ? 6.71700 17.39000 20.28400 1.000 28.52601 209 VAL A N 1
ATOM 1403 C CA . VAL A 1 209 ? 8.05400 17.84700 20.63100 1.000 26.35738 209 VAL A CA 1
ATOM 1404 C C . VAL A 1 209 ? 8.93900 17.72400 19.40200 1.000 31.26811 209 VAL A C 1
ATOM 1405 O O . VAL A 1 209 ? 8.90000 16.69800 18.70900 1.000 30.30407 209 VAL A O 1
ATOM 1409 N N . THR A 1 210 ? 9.75800 18.75000 19.12700 1.000 22.61479 210 THR A N 1
ATOM 1410 C CA . THR A 1 210 ? 10.69800 18.68600 18.00300 1.000 26.27078 210 THR A CA 1
ATOM 1411 C C . THR A 1 210 ? 12.08600 18.32600 18.53900 1.000 28.25253 210 THR A C 1
ATOM 1412 O O . THR A 1 210 ? 12.68900 19.09700 19.29000 1.000 30.22039 210 THR A O 1
ATOM 1416 N N . PHE A 1 211 ? 12.58500 17.15600 18.15700 1.000 29.97130 211 PHE A N 1
ATOM 1417 C CA . PHE A 1 211 ? 13.92300 16.71900 18.53000 1.000 29.72910 211 PHE A CA 1
ATOM 1418 C C . PHE A 1 211 ? 14.94300 17.17300 17.48800 1.000 33.83031 211 PHE A C 1
ATOM 1419 O O . PHE A 1 211 ? 14.70800 17.06700 16.27600 1.000 27.64013 211 PHE A O 1
ATOM 1435 N N . HIS A 1 213 ? 18.88800 16.73600 16.08300 1.000 28.12146 213 HIS A N 1
ATOM 1436 C CA . HIS A 1 213 ? 20.00400 15.79000 16.09500 1.000 28.22784 213 HIS A CA 1
ATOM 1437 C C . HIS A 1 213 ? 21.19000 16.33400 15.30200 1.000 31.11792 213 HIS A C 1
ATOM 1438 O O . HIS A 1 213 ? 21.02300 17.13400 14.37200 1.000 28.70532 213 HIS A O 1
ATOM 1445 N N . ASP A 1 214 ? 22.40100 15.89900 15.65800 1.000 33.72495 214 ASP A N 1
ATOM 1446 C CA . ASP A 1 214 ? 23.51500 16.16100 14.75700 1.000 33.35800 214 ASP A CA 1
ATOM 1447 C C . ASP A 1 214 ? 23.39800 15.23200 13.54300 1.000 34.84141 214 ASP A C 1
ATOM 1448 O O . ASP A 1 214 ? 22.49600 14.38600 13.45900 1.000 31.90851 214 ASP A O 1
ATOM 1461 N N . ASN A 1 216 ? 25.03300 12.76300 12.59600 1.000 35.36980 216 ASN A N 1
ATOM 1462 C CA . ASN A 1 216 ? 25.39800 11.36100 12.78300 1.000 40.44803 216 ASN A CA 1
ATOM 1463 C C . ASN A 1 216 ? 24.22600 10.48600 13.20200 1.000 40.75702 216 ASN A C 1
ATOM 1464 O O . ASN A 1 216 ? 24.38600 9.26400 13.25400 1.000 41.42495 216 ASN A O 1
ATOM 1469 N N . GLU A 1 217 ? 23.06700 11.06800 13.50000 1.000 37.80624 217 GLU A N 1
ATOM 1470 C CA . GLU A 1 217 ? 21.87100 10.27900 13.75300 1.000 37.91850 217 GLU A CA 1
ATOM 1471 C C . GLU A 1 217 ? 21.38800 9.62100 12.46500 1.000 41.48713 217 GLU A C 1
ATOM 1472 O O . GLU A 1 217 ? 21.51600 10.17500 11.37000 1.000 38.88205 217 GLU A O 1
ATOM 1478 N N . GLU A 1 218 ? 20.81800 8.42800 12.60800 1.000 40.83812 218 GLU A N 1
ATOM 1479 C CA . GLU A 1 218 ? 20.36700 7.63500 11.47100 1.000 43.29565 218 GLU A CA 1
ATOM 1480 C C . GLU A 1 218 ? 19.09300 8.22400 10.86400 1.000 43.51879 218 GLU A C 1
ATOM 1481 O O . GLU A 1 218 ? 18.06200 8.32800 11.53800 1.000 40.47089 218 GLU A O 1
ATOM 1487 N N . THR A 1 219 ? 19.15000 8.55200 9.57000 1.000 38.59694 219 THR A N 1
ATOM 1488 C CA . THR A 1 219 ? 18.01600 9.13200 8.85200 1.000 39.67203 219 THR A CA 1
ATOM 1489 C C . THR A 1 219 ? 16.75500 8.25600 8.88900 1.000 42.99992 219 THR A C 1
ATOM 1490 O O . THR A 1 219 ? 15.68400 8.70600 8.47000 1.000 46.18786 219 THR A O 1
ATOM 1494 N N . GLY A 1 220 ? 16.80400 7.04700 9.41000 1.000 46.25031 220 GLY A N 1
ATOM 1495 C CA . GLY A 1 220 ? 15.54000 6.33100 9.47900 1.000 53.45120 220 GLY A CA 1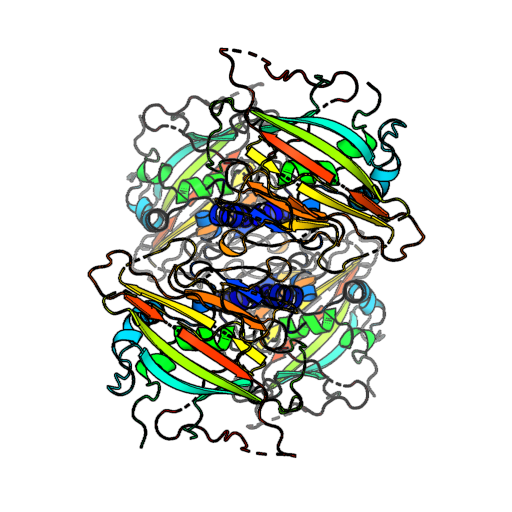
ATOM 1496 C C . GLY A 1 220 ? 14.78500 6.41900 10.79300 1.000 41.23391 220 GLY A C 1
ATOM 1497 O O . GLY A 1 220 ? 13.56100 6.28100 10.81700 1.000 40.72771 220 GLY A O 1
ATOM 1498 N N . ALA A 1 221 ? 15.51000 6.69900 11.87300 1.000 42.83628 221 ALA A N 1
ATOM 1499 C CA . ALA A 1 221 ? 15.12900 6.28600 13.21800 1.000 42.45451 221 ALA A CA 1
ATOM 1500 C C . ALA A 1 221 ? 13.81400 6.90000 13.68200 1.000 46.04845 221 ALA A C 1
ATOM 1501 O O . ALA A 1 221 ? 13.48500 8.04500 13.36000 1.000 44.08368 221 ALA A O 1
ATOM 1503 N N . LYS A 1 222 ? 13.06200 6.10700 14.46200 1.000 47.36674 222 LYS A N 1
ATOM 1504 C CA . LYS A 1 222 ? 11.96800 6.58600 15.29900 1.000 49.16787 222 LYS A CA 1
ATOM 1505 C C . LYS A 1 222 ? 12.52200 6.86400 16.70000 1.000 54.35330 222 LYS A C 1
ATOM 1506 O O . LYS A 1 222 ? 13.73500 7.00300 16.87700 1.000 56.50654 222 LYS A O 1
ATOM 1508 N N . TYR A 1 223 ? 11.65800 6.92100 17.72100 1.000 58.97809 223 TYR A N 1
ATOM 1509 C CA . TYR A 1 223 ? 12.13700 7.26200 19.06200 1.000 60.19206 223 TYR A CA 1
ATOM 1510 C C . TYR A 1 223 ? 12.72000 6.06500 19.79100 1.000 59.78060 223 TYR A C 1
ATOM 1511 O O . TYR A 1 223 ? 13.57400 6.23600 20.66900 1.000 59.04411 223 TYR A O 1
ATOM 1520 N N . THR A 1 224 ? 12.28300 4.85500 19.44200 1.000 63.99363 224 THR A N 1
ATOM 1521 C CA . THR A 1 224 ? 12.90900 3.66100 19.99500 1.000 65.12827 224 THR A CA 1
ATOM 1522 C C . THR A 1 224 ? 14.37000 3.54300 19.58500 1.000 66.42094 224 THR A C 1
ATOM 1523 O O . THR A 1 224 ? 15.13000 2.81800 20.24000 1.000 68.24456 224 THR A O 1
ATOM 1527 N N . GLU A 1 225 ? 14.78500 4.24400 18.52600 1.000 60.67640 225 GLU A N 1
ATOM 1528 C CA . GLU A 1 225 ? 16.11800 4.06700 17.97300 1.000 60.45926 225 GLU A CA 1
ATOM 1529 C C . GLU A 1 225 ? 17.02400 5.28500 18.10300 1.000 56.18284 225 GLU A C 1
ATOM 1530 O O . GLU A 1 225 ? 18.22800 5.15400 17.85400 1.000 56.79577 225 GLU A O 1
ATOM 1532 N N . ILE A 1 226 ? 16.50300 6.45900 18.47300 1.000 53.59471 226 ILE A N 1
ATOM 1533 C CA . ILE A 1 226 ? 17.35500 7.64200 18.50700 1.000 50.56975 226 ILE A CA 1
ATOM 1534 C C . ILE A 1 226 ? 18.35000 7.51500 19.65400 1.000 48.21588 226 ILE A C 1
ATOM 1535 O O . ILE A 1 226 ? 18.00500 7.06900 20.75500 1.000 46.77790 226 ILE A O 1
ATOM 1540 N N . LYS A 1 227 ? 19.61500 7.88300 19.38300 1.000 48.19301 227 LYS A N 1
ATOM 1541 C CA . LYS A 1 227 ? 20.70500 7.76000 20.34600 1.000 45.69048 227 LYS A CA 1
ATOM 1542 C C . LYS A 1 227 ? 20.87500 9.06600 21.10800 1.000 42.59291 227 LYS A C 1
ATOM 1543 O O . LYS A 1 227 ? 20.91800 10.13400 20.48700 1.000 39.53593 227 LYS A O 1
ATOM 1549 N N . PRO A 1 228 ? 20.98800 9.01900 22.44000 1.000 47.91841 228 PRO A N 1
ATOM 1550 C CA . PRO A 1 228 ? 21.18900 10.26400 23.20300 1.000 44.62224 228 PRO A CA 1
ATOM 1551 C C . PRO A 1 228 ? 22.46700 10.99600 22.84100 1.000 41.33464 228 PRO A C 1
ATOM 1552 O O . PRO A 1 228 ? 22.51100 12.23000 22.93800 1.000 43.21486 228 PRO A O 1
ATOM 1556 N N . GLN A 1 229 ? 23.50600 10.27500 22.41200 1.000 38.77074 229 GLN A N 1
ATOM 1557 C CA . GLN A 1 229 ? 24.76300 10.92800 22.07400 1.000 42.31976 229 GLN A CA 1
ATOM 1558 C C . GLN A 1 229 ? 24.63400 11.83500 20.85800 1.000 42.07133 229 GLN A C 1
ATOM 1559 O O . GLN A 1 229 ? 25.50700 12.68300 20.63300 1.000 37.85723 229 GLN A O 1
ATOM 1565 N N . ASN A 1 230 ? 23.56100 11.69100 20.08200 1.000 41.67801 230 ASN A N 1
ATOM 1566 C CA . ASN A 1 230 ? 23.35900 12.47900 18.87200 1.000 41.29730 230 ASN A CA 1
ATOM 1567 C C . ASN A 1 230 ? 22.23600 13.50500 18.99600 1.000 38.75434 230 ASN A C 1
ATOM 1568 O O . ASN A 1 230 ? 21.90700 14.15800 18.00300 1.000 34.95908 230 ASN A O 1
ATOM 1573 N N . LEU A 1 231 ? 21.64600 13.66500 20.17900 1.000 36.73355 231 LEU A N 1
ATOM 1574 C CA . LEU A 1 231 ? 20.56300 14.62000 20.38600 1.000 37.02067 231 LEU A CA 1
ATOM 1575 C C . LEU A 1 231 ? 21.15400 15.93800 20.86200 1.000 37.97668 231 LEU A C 1
ATOM 1576 O O . LEU A 1 231 ? 21.83000 15.98600 21.89700 1.000 42.93326 231 LEU A O 1
ATOM 1581 N N . ARG A 1 232 ? 20.91200 17.00400 20.09800 1.000 32.67855 232 ARG A N 1
ATOM 1582 C CA . ARG A 1 232 ? 21.39100 18.32200 20.49500 1.000 35.21654 232 ARG A CA 1
ATOM 1583 C C . ARG A 1 232 ? 20.44600 18.96200 21.50200 1.000 40.56675 232 ARG A C 1
ATOM 1584 O O . ARG A 1 232 ? 20.83200 19.25600 22.64100 1.000 37.26262 232 ARG A O 1
ATOM 1592 N N . SER A 1 233 ? 19.19500 19.16700 21.10800 1.000 36.59521 233 SER A N 1
ATOM 1593 C CA . SER A 1 233 ? 18.24100 19.80900 21.99100 1.000 35.10502 233 SER A CA 1
ATOM 1594 C C . SER A 1 233 ? 16.83900 19.35500 21.62600 1.000 41.63547 233 SER A C 1
ATOM 1595 O O . SER A 1 233 ? 16.61500 18.63900 20.64000 1.000 35.46813 233 SER A O 1
ATOM 1598 N N . ARG A 1 234 ? 15.89200 19.82900 22.42400 1.000 39.96677 234 ARG A N 1
ATOM 1599 C CA . ARG A 1 234 ? 14.51600 19.37500 22.42600 1.000 37.02488 234 ARG A CA 1
ATOM 1600 C C . ARG A 1 234 ? 13.66800 20.61500 22.64900 1.000 39.12332 234 ARG A C 1
ATOM 1601 O O . ARG A 1 234 ? 13.92400 21.37400 23.58600 1.000 36.84624 234 ARG A O 1
ATOM 1609 N N . VAL A 1 235 ? 12.70000 20.84800 21.77400 1.000 35.33779 235 VAL A N 1
ATOM 1610 C CA . VAL A 1 235 ? 11.87700 22.04100 21.85400 1.000 30.22787 235 VAL A CA 1
ATOM 1611 C C . VAL A 1 235 ? 10.41600 21.63600 21.73000 1.000 27.11533 235 VAL A C 1
ATOM 1612 O O . VAL A 1 235 ? 10.08700 20.61000 21.12400 1.000 28.25941 235 VAL A O 1
ATOM 1616 N N . GLN A 1 236 ? 9.53600 22.45300 22.30300 1.000 26.14011 236 GLN A N 1
ATOM 1617 C CA . GLN A 1 236 ? 8.10100 22.22200 22.22500 1.000 26.54846 236 GLN A CA 1
ATOM 1618 C C . GLN A 1 236 ? 7.39100 23.56100 22.07600 1.000 30.13799 236 GLN A C 1
ATOM 1619 O O . GLN A 1 236 ? 7.47800 24.41000 22.96800 1.000 33.35535 236 GLN A O 1
ATOM 1625 N N . HIS A 1 237 ? 6.69800 23.76500 20.95500 1.000 22.34313 237 HIS A N 1
ATOM 1626 C CA . HIS A 1 237 ? 5.84400 24.93900 20.85200 1.000 21.65795 237 HIS A CA 1
ATOM 1627 C C . HIS A 1 237 ? 4.64400 24.77800 21.78000 1.000 23.29808 237 HIS A C 1
ATOM 1628 O O . HIS A 1 237 ? 4.07500 23.69200 21.89100 1.000 24.48145 237 HIS A O 1
ATOM 1635 N N . ARG A 1 238 ? 4.26300 25.86300 22.45000 1.000 23.92099 238 ARG A N 1
ATOM 1636 C CA . ARG A 1 238 ? 3.09400 25.85400 23.33000 1.000 29.19583 238 ARG A CA 1
ATOM 1637 C C . ARG A 1 238 ? 2.29000 27.14200 23.30800 1.000 26.00345 238 ARG A C 1
ATOM 1638 O O . ARG A 1 238 ? 1.10400 27.09800 23.63900 1.000 25.52129 238 ARG A O 1
ATOM 1646 N N . HIS A 1 239 ? 2.87800 28.28000 22.96300 1.000 25.21632 239 HIS A N 1
ATOM 1647 C CA . HIS A 1 239 ? 2.19900 29.56200 23.04300 1.000 26.03545 239 HIS A CA 1
ATOM 1648 C C . HIS A 1 239 ? 2.27700 30.25500 21.69800 1.000 26.04428 239 HIS A C 1
ATOM 1649 O O . HIS A 1 239 ? 3.22900 30.05400 20.93500 1.000 21.23821 239 HIS A O 1
ATOM 1656 N N . PHE A 1 240 ? 1.24900 31.06900 21.43300 1.000 21.59160 240 PHE A N 1
ATOM 1657 C CA . PHE A 1 240 ? 1.10200 31.80400 20.18400 1.000 22.75400 240 PHE A CA 1
ATOM 1658 C C . PHE A 1 240 ? 2.41600 32.45200 19.77100 1.000 23.70827 240 PHE A C 1
ATOM 1659 O O . PHE A 1 240 ? 2.99200 33.25000 20.51500 1.000 23.20503 240 PHE A O 1
ATOM 1667 N N . LEU A 1 241 ? 2.89200 32.07700 18.58800 1.000 20.57815 241 LEU A N 1
ATOM 1668 C CA . LEU A 1 241 ? 4.06300 32.62700 17.90400 1.000 20.92580 241 LEU A CA 1
ATOM 1669 C C . LEU A 1 241 ? 5.38900 32.06500 18.40800 1.000 22.35932 241 LEU A C 1
ATOM 1670 O O . LEU A 1 241 ? 6.44600 32.55500 17.95900 1.000 20.80946 241 LEU A O 1
ATOM 1675 N N . ASP A 1 242 ? 5.39600 31.08800 19.32200 1.000 20.84072 242 ASP A N 1
ATOM 1676 C CA . ASP A 1 242 ? 6.59800 30.27100 19.50800 1.000 22.18154 242 ASP A CA 1
ATOM 1677 C C . ASP A 1 242 ? 7.15100 29.88300 18.13300 1.000 22.03797 242 ASP A C 1
ATOM 1678 O O . ASP A 1 242 ? 6.41100 29.38600 17.26900 1.000 21.61840 242 ASP A O 1
ATOM 1683 N N . THR A 1 243 ? 8.44400 30.14200 17.91900 1.000 19.03805 243 THR A N 1
ATOM 1684 C CA . THR A 1 243 ? 9.05400 29.98200 16.60000 1.000 19.18021 243 THR A CA 1
ATOM 1685 C C . THR A 1 243 ? 10.38900 29.26400 16.71300 1.000 20.89141 243 THR A C 1
ATOM 1686 O O . THR A 1 243 ? 11.26000 29.67200 17.49400 1.000 18.81324 243 THR A O 1
ATOM 1690 N N . LEU A 1 244 ? 10.54700 28.21800 15.90100 1.000 18.10668 244 LEU A N 1
ATOM 1691 C CA . LEU A 1 244 ? 11.78700 27.47000 15.75100 1.000 17.30777 244 LEU A CA 1
ATOM 1692 C C . LEU A 1 244 ? 12.30300 27.66300 14.33100 1.000 17.96303 244 LEU A C 1
ATOM 1693 O O . LEU A 1 244 ? 11.54300 27.50900 13.36300 1.000 19.04016 244 LEU A O 1
ATOM 1698 N N . LEU A 1 245 ? 13.57200 28.05000 14.21700 1.000 20.75507 245 LEU A N 1
ATOM 1699 C CA . LEU A 1 245 ? 14.27000 28.23900 12.94600 1.000 20.09018 245 LEU A CA 1
ATOM 1700 C C . LEU A 1 245 ? 15.52000 27.36100 12.97000 1.000 18.99302 245 LEU A C 1
ATOM 1701 O O . LEU A 1 245 ? 16.25900 27.37200 13.95700 1.000 19.13883 245 LEU A O 1
ATOM 1706 N N . LEU A 1 246 ? 15.75100 26.59100 11.90500 1.000 16.74478 246 LEU A N 1
ATOM 1707 C CA . LEU A 1 246 ? 16.86500 25.65100 11.89000 1.000 19.72235 246 LEU A CA 1
ATOM 1708 C C . LEU A 1 246 ? 17.50300 25.58100 10.50800 1.000 19.03286 246 LEU A C 1
ATOM 1709 O O . LEU A 1 246 ? 16.82400 25.67200 9.48300 1.000 20.91850 246 LEU A O 1
ATOM 1714 N N . VAL A 1 247 ? 18.82000 25.39400 10.49800 1.000 18.64206 247 VAL A N 1
ATOM 1715 C CA . VAL A 1 247 ? 19.56300 25.18600 9.25500 1.000 19.89611 247 VAL A CA 1
ATOM 1716 C C . VAL A 1 247 ? 19.35300 23.73400 8.84400 1.000 21.91141 247 VAL A C 1
ATOM 1717 O O . VAL A 1 247 ? 19.85500 22.81800 9.49800 1.000 21.62161 247 VAL A O 1
ATOM 1721 N N . ASP A 1 248 ? 18.60200 23.52500 7.75700 1.000 18.67634 248 ASP A N 1
ATOM 1722 C CA . ASP A 1 248 ? 18.10900 22.19400 7.43400 1.000 21.56312 248 ASP A CA 1
ATOM 1723 C C . ASP A 1 248 ? 19.19800 21.28300 6.88100 1.000 20.89578 248 ASP A C 1
ATOM 1724 O O . ASP A 1 248 ? 19.05700 20.06000 6.95400 1.000 22.81804 248 ASP A O 1
ATOM 1729 N N . THR A 1 249 ? 20.26800 21.85100 6.33500 1.000 20.35683 249 THR A N 1
ATOM 1730 C CA . THR A 1 249 ? 21.41000 21.08400 5.86100 1.000 23.93972 249 THR A CA 1
ATOM 1731 C C . THR A 1 249 ? 22.37500 20.69100 6.97800 1.000 26.10414 249 THR A C 1
ATOM 1732 O O . THR A 1 249 ? 23.27600 19.88100 6.73800 1.000 21.35555 249 THR A O 1
ATOM 1736 N N . GLU A 1 250 ? 22.21900 21.23200 8.18700 1.000 21.31286 250 GLU A N 1
ATOM 1737 C CA . GLU A 1 250 ? 23.20100 21.00400 9.24300 1.000 25.91821 250 GLU A CA 1
ATOM 1738 C C . GLU A 1 250 ? 22.61800 20.43800 10.53100 1.000 27.37592 250 GLU A C 1
ATOM 1739 O O . GLU A 1 250 ? 23.37200 20.22200 11.49100 1.000 28.99282 250 GLU A O 1
ATOM 1745 N N . ASN A 1 251 ? 21.31000 20.19900 10.58300 1.000 24.72890 251 ASN A N 1
ATOM 1746 C CA . ASN A 1 251 ? 20.65300 19.44900 11.64400 1.000 29.00482 251 ASN A CA 1
ATOM 1747 C C . ASN A 1 251 ? 19.81900 18.36400 10.98600 1.000 27.54484 251 ASN A C 1
ATOM 1748 O O . ASN A 1 251 ? 19.45200 18.47300 9.81800 1.000 27.64943 251 ASN A O 1
ATOM 1753 N N . LYS A 1 252 ? 19.50100 17.33000 11.74700 1.000 22.86477 252 LYS A N 1
ATOM 1754 C CA . LYS A 1 252 ? 18.37000 16.47900 11.42400 1.000 26.13046 252 LYS A CA 1
ATOM 1755 C C . LYS A 1 252 ? 17.33700 16.69800 12.51000 1.000 25.81144 252 LYS A C 1
ATOM 1756 O O . LYS A 1 252 ? 17.67000 17.17300 13.59800 1.000 24.16034 252 LYS A O 1
ATOM 1762 N N . HIS A 1 253 ? 16.07800 16.37700 12.20800 1.000 25.75127 253 HIS A N 1
ATOM 1763 C CA . HIS A 1 253 ? 15.01500 16.61900 13.17800 1.000 25.11177 253 HIS A CA 1
ATOM 1764 C C . HIS A 1 253 ? 13.92800 15.55200 13.08100 1.000 32.19368 253 HIS A C 1
ATOM 1765 O O . HIS A 1 253 ? 13.81900 14.82100 12.09100 1.000 28.77735 253 HIS A O 1
ATOM 1772 N N . SER A 1 254 ? 13.11900 15.47700 14.13600 1.000 30.11097 254 SER A N 1
ATOM 1773 C CA . SER A 1 254 ? 11.92500 14.64500 14.15300 1.000 33.48414 254 SER A CA 1
ATOM 1774 C C . SER A 1 254 ? 10.91100 15.31800 15.05700 1.000 30.08670 254 SER A C 1
ATOM 1775 O O . SER A 1 254 ? 11.28700 16.08000 15.94900 1.000 29.98789 254 SER A O 1
ATOM 1778 N N . LEU A 1 255 ? 9.62400 15.03500 14.81300 1.000 34.45272 255 LEU A N 1
ATOM 1779 C CA . LEU A 1 255 ? 8.50500 15.64100 15.53500 1.000 33.43290 255 LEU A CA 1
ATOM 1780 C C . LEU A 1 255 ? 7.59500 14.53900 16.05300 1.000 37.45637 255 LEU A C 1
ATOM 1781 O O . LEU A 1 255 ? 7.05400 13.76400 15.26100 1.000 43.05615 255 LEU A O 1
ATOM 1786 N N . SER A 1 256 ? 7.42000 14.47900 17.37300 1.000 36.68853 256 SER A N 1
ATOM 1787 C CA . SER A 1 256 ? 6.60100 13.46800 18.02100 1.000 33.63449 256 SER A CA 1
ATOM 1788 C C . SER A 1 256 ? 5.12300 13.78700 17.85700 1.000 35.25334 256 SER A C 1
ATOM 1789 O O . SER A 1 256 ? 4.75300 14.94900 17.68100 1.000 32.40086 256 SER A O 1
ATOM 1792 N N . PRO A 1 257 ? 4.25500 12.76700 17.94300 1.000 37.21954 257 PRO A N 1
ATOM 1793 C CA . PRO A 1 257 ? 2.81900 12.99800 17.74600 1.000 36.10581 257 PRO A CA 1
ATOM 1794 C C . PRO A 1 257 ? 2.23900 13.96000 18.76900 1.000 34.67726 257 PRO A C 1
ATOM 1795 O O . PRO A 1 257 ? 2.70500 14.04600 19.91000 1.000 33.36014 257 PRO A O 1
ATOM 1799 N N . VAL A 1 258 ? 1.21200 14.69400 18.32400 1.000 34.06554 258 VAL A N 1
ATOM 1800 C CA . VAL A 1 258 ? 0.31500 15.40200 19.22700 1.000 33.10712 258 VAL A CA 1
ATOM 1801 C C . VAL A 1 258 ? -0.38100 14.39200 20.12700 1.000 37.67601 258 VAL A C 1
ATOM 1802 O O . VAL A 1 258 ? -0.92200 13.38800 19.64900 1.000 36.55483 258 VAL A O 1
ATOM 1806 N N . LEU A 1 259 ? -0.36200 14.64900 21.45500 1.000 35.47725 259 LEU A N 1
ATOM 1807 C CA . LEU A 1 259 ? -1.13300 13.83900 22.40100 1.000 38.11592 259 LEU A CA 1
ATOM 1808 C C . LEU A 1 259 ? -2.36400 14.60100 22.84700 1.000 39.80816 259 LEU A C 1
ATOM 1809 O O . LEU A 1 259 ? -2.25100 15.78800 23.19300 1.000 40.15236 259 LEU A O 1
ATOM 1814 N N . PRO A 1 260 ? -3.54500 13.97900 22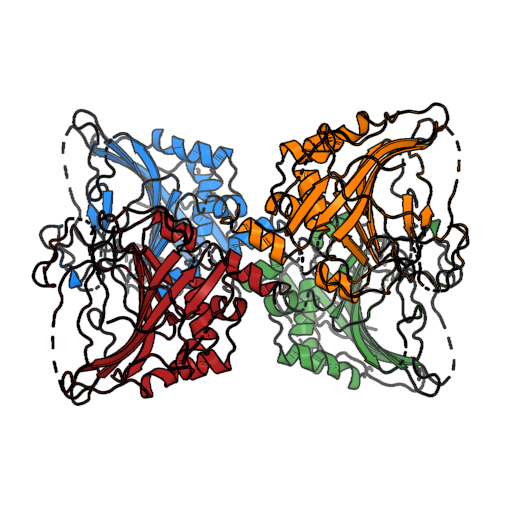.85800 1.000 42.71853 260 PRO A N 1
ATOM 1815 C CA . PRO A 1 260 ? -4.73800 14.68600 23.33100 1.000 39.69459 260 PRO A CA 1
ATOM 1816 C C . PRO A 1 260 ? -4.78800 14.71400 24.85000 1.000 39.81283 260 PRO A C 1
ATOM 1817 O O . PRO A 1 260 ? -4.51100 13.71900 25.52400 1.000 38.66762 260 PRO A O 1
ATOM 1821 N N . LEU A 1 261 ? -5.12100 15.88300 25.38700 1.000 39.15349 261 LEU A N 1
ATOM 1822 C CA . LEU A 1 261 ? -5.32900 16.02400 26.82000 1.000 41.40118 261 LEU A CA 1
ATOM 1823 C C . LEU A 1 261 ? -6.51200 15.16000 27.25400 1.000 42.87267 261 LEU A C 1
ATOM 1824 O O . LEU A 1 261 ? -6.33300 14.14600 27.93600 1.000 44.55235 261 LEU A O 1
ATOM 1829 N N . ASP A 1 262 ? -7.71900 15.54000 26.84500 1.000 38.82799 262 ASP A N 1
ATOM 1830 C CA . ASP A 1 262 ? -8.91400 14.71300 27.03100 1.000 43.10017 262 ASP A CA 1
ATOM 1831 C C . ASP A 1 262 ? -8.91000 13.63900 25.95200 1.000 42.45396 262 ASP A C 1
ATOM 1832 O O . ASP A 1 262 ? -9.27400 13.89400 24.80400 1.000 41.15570 262 ASP A O 1
ATOM 1837 N N . GLU A 1 263 ? -8.51900 12.42100 26.32400 1.000 44.59886 263 GLU A N 1
ATOM 1838 C CA . GLU A 1 263 ? -8.32000 11.36300 25.34100 1.000 47.44427 263 GLU A CA 1
ATOM 1839 C C . GLU A 1 263 ? -9.58500 11.01500 24.55900 1.000 50.77973 263 GLU A C 1
ATOM 1840 O O . GLU A 1 263 ? -9.48700 10.30900 23.54900 1.000 52.25532 263 GLU A O 1
ATOM 1846 N N . THR A 1 264 ? -10.76100 11.49500 24.97800 1.000 49.29375 264 THR A N 1
ATOM 1847 C CA . THR A 1 264 ? -11.99800 11.15900 24.28200 1.000 47.02236 264 THR A CA 1
ATOM 1848 C C . THR A 1 264 ? -12.31500 12.10200 23.12800 1.000 51.27246 264 THR A C 1
ATOM 1849 O O . THR A 1 264 ? -13.13200 11.75000 22.26900 1.000 51.95575 264 THR A O 1
ATOM 1853 N N . LYS A 1 265 ? -11.69100 13.27700 23.07800 1.000 50.30584 265 LYS A N 1
ATOM 1854 C CA . LYS A 1 265 ? -11.95700 14.26500 22.04000 1.000 49.00896 265 LYS A CA 1
ATOM 1855 C C . LYS A 1 265 ? -10.74000 14.42900 21.13400 1.000 45.37159 265 LYS A C 1
ATOM 1856 O O . LYS A 1 265 ? -9.62500 14.00400 21.45700 1.000 40.25172 265 LYS A O 1
ATOM 1862 N N . GLU A 1 266 ? -10.97100 15.05300 19.98100 1.000 43.50043 266 GLU A N 1
ATOM 1863 C CA . GLU A 1 266 ? -9.89400 15.30200 19.03300 1.000 46.06029 266 GLU A CA 1
ATOM 1864 C C . GLU A 1 266 ? -8.95900 16.39100 19.55600 1.000 41.24455 266 GLU A C 1
ATOM 1865 O O . GLU A 1 266 ? -9.35300 17.26400 20.33600 1.000 41.39650 266 GLU A O 1
ATOM 1871 N N . ALA A 1 267 ? -7.70500 16.32200 19.12500 1.000 41.59039 267 ALA A N 1
ATOM 1872 C CA . ALA A 1 267 ? -6.72600 17.36600 19.37400 1.000 36.49769 267 ALA A CA 1
ATOM 1873 C C . ALA A 1 267 ? -6.25300 17.92100 18.04000 1.000 36.32283 267 ALA A C 1
ATOM 1874 O O . ALA A 1 267 ? -6.03300 17.16500 17.09100 1.000 37.10095 267 ALA A O 1
ATOM 1876 N N . THR A 1 268 ? -6.11000 19.24500 17.96800 1.000 34.09082 268 THR A N 1
ATOM 1877 C CA . THR A 1 268 ? -5.61100 19.91500 16.77400 1.000 35.21353 268 THR A CA 1
ATOM 1878 C C . THR A 1 268 ? -4.40700 20.77700 17.13100 1.000 32.55450 268 THR A C 1
ATOM 1879 O O . THR A 1 268 ? -4.26500 21.24200 18.26400 1.000 30.27312 268 THR A O 1
ATOM 1883 N N . ARG A 1 269 ? -3.53900 20.98300 16.14900 1.000 25.53264 269 ARG A N 1
ATOM 1884 C CA . ARG A 1 269 ? -2.37100 21.84200 16.31800 1.000 26.44030 269 ARG A CA 1
ATOM 1885 C C . ARG A 1 269 ? -2.20000 22.63600 15.03000 1.000 28.94771 269 ARG A C 1
ATOM 1886 O O . ARG A 1 269 ? -2.12100 22.03900 13.94900 1.000 26.03197 269 ARG A O 1
ATOM 1894 N N . ASP A 1 270 ? -2.18200 23.97000 15.13700 1.000 25.26368 270 ASP A N 1
ATOM 1895 C CA . ASP A 1 270 ? -2.09900 24.86300 13.97900 1.000 23.74281 270 ASP A CA 1
ATOM 1896 C C . ASP A 1 270 ? -0.70100 25.46600 13.89000 1.000 24.27881 270 ASP A C 1
ATOM 1897 O O . ASP A 1 270 ? -0.24300 26.11200 14.84200 1.000 21.53835 270 ASP A O 1
ATOM 1910 N N . LEU A 1 272 ? 2.41100 27.42600 11.09100 1.000 17.41006 272 LEU A N 1
ATOM 1911 C CA . LEU A 1 272 ? 2.97100 27.91600 9.84000 1.000 19.34564 272 LEU A CA 1
ATOM 1912 C C . LEU A 1 272 ? 4.33700 27.25400 9.67900 1.000 21.51929 272 LEU A C 1
ATOM 1913 O O . LEU A 1 272 ? 5.17800 27.33500 10.58200 1.000 20.25652 272 LEU A O 1
ATOM 1918 N N . ILE A 1 273 ? 4.54500 26.57900 8.55100 1.000 19.95396 273 ILE A N 1
ATOM 1919 C CA . ILE A 1 273 ? 5.79600 25.88900 8.26100 1.000 18.49951 273 ILE A CA 1
ATOM 1920 C C . ILE A 1 273 ? 6.38300 26.51800 7.00200 1.000 19.17790 273 ILE A C 1
ATOM 1921 O O . ILE A 1 273 ? 5.76600 26.45300 5.92700 1.000 21.47227 273 ILE A O 1
ATOM 1926 N N . PHE A 1 274 ? 7.56100 27.13600 7.14400 1.000 17.51591 274 PHE A N 1
ATOM 1927 C CA . PHE A 1 274 ? 8.26100 27.83700 6.07100 1.000 18.27123 274 PHE A CA 1
ATOM 1928 C C . PHE A 1 274 ? 9.45100 26.98300 5.63700 1.000 19.69578 274 PHE A C 1
ATOM 1929 O O . PHE A 1 274 ? 10.36300 26.75200 6.43800 1.000 17.56098 274 PHE A O 1
ATOM 1937 N N . PHE A 1 275 ? 9.45700 26.53300 4.37400 1.000 20.07644 275 PHE A N 1
ATOM 1938 C CA . PHE A 1 275 ? 10.56800 25.75300 3.80900 1.000 20.51469 275 PHE A CA 1
ATOM 1939 C C . PHE A 1 275 ? 11.28300 26.61800 2.77500 1.000 23.10149 275 PHE A C 1
ATOM 1940 O O . PHE A 1 275 ? 10.73500 26.85800 1.69200 1.000 20.84522 275 PHE A O 1
ATOM 1948 N N . THR A 1 276 ? 12.50100 27.08200 3.09400 1.000 19.25596 276 THR A N 1
ATOM 1949 C CA . THR A 1 276 ? 13.20200 28.05100 2.25700 1.000 23.01021 276 THR A CA 1
ATOM 1950 C C . THR A 1 276 ? 14.49000 27.45400 1.69800 1.000 21.49195 276 THR A C 1
ATOM 1951 O O . THR A 1 276 ? 15.30900 26.89900 2.44000 1.000 19.81864 276 THR A O 1
ATOM 1955 N N . ARG A 1 277 ? 14.66700 27.58300 0.38600 1.000 23.86637 277 ARG A N 1
ATOM 1956 C CA . ARG A 1 277 ? 15.86300 27.05500 -0.25000 1.000 23.41269 277 ARG A CA 1
ATOM 1957 C C . ARG A 1 277 ? 16.22300 27.90900 -1.45500 1.000 23.44967 277 ARG A C 1
ATOM 1958 O O . ARG A 1 277 ? 15.40000 28.66500 -1.98700 1.000 20.92582 277 ARG A O 1
ATOM 1966 N N . ARG A 1 278 ? 17.48000 27.77500 -1.87200 1.000 24.79028 278 ARG A N 1
ATOM 1967 C CA . ARG A 1 278 ? 17.93200 28.31700 -3.14100 1.000 24.36877 278 ARG A CA 1
ATOM 1968 C C . ARG A 1 278 ? 17.24100 27.58100 -4.28800 1.000 24.81760 278 ARG A C 1
ATOM 1969 O O . ARG A 1 278 ? 16.80500 26.44000 -4.12000 1.000 24.78827 278 ARG A O 1
ATOM 1977 N N . PRO A 1 279 ? 17.13100 28.22000 -5.46300 1.000 29.71847 279 PRO A N 1
ATOM 1978 C CA . PRO A 1 279 ? 16.46000 27.58200 -6.61200 1.000 28.90545 279 PRO A CA 1
ATOM 1979 C C . PRO A 1 279 ? 17.15500 26.31000 -7.07700 1.000 31.72374 279 PRO A C 1
ATOM 1980 O O . PRO A 1 279 ? 18.36600 26.13700 -6.90900 1.000 29.76265 279 PRO A O 1
ATOM 1984 N N . VAL A 1 280 ? 16.36900 25.43600 -7.70800 1.000 26.91994 280 VAL A N 1
ATOM 1985 C CA . VAL A 1 280 ? 16.92500 24.23700 -8.32300 1.000 34.78450 280 VAL A CA 1
ATOM 1986 C C . VAL A 1 280 ? 17.97700 24.61900 -9.36100 1.000 37.34772 280 VAL A C 1
ATOM 1987 O O . VAL A 1 280 ? 17.76600 25.51100 -10.19200 1.000 36.90110 280 VAL A O 1
ATOM 1991 N N . LYS A 1 281 ? 19.11800 23.93000 -9.31800 1.000 34.78420 281 LYS A N 1
ATOM 1992 C CA . LYS A 1 281 ? 20.21100 24.19800 -10.24200 1.000 41.01986 281 LYS A CA 1
ATOM 1993 C C . LYS A 1 281 ? 19.85400 23.67100 -11.63100 1.000 46.42625 281 LYS A C 1
ATOM 1994 O O . LYS A 1 281 ? 19.44900 22.51300 -11.78500 1.000 45.03097 281 LYS A O 1
ATOM 2000 N N . LYS A 1 282 ? 19.96900 24.53000 -12.64000 1.000 49.17888 282 LYS A N 1
ATOM 2001 C CA . LYS A 1 282 ? 19.72300 24.10100 -14.00800 1.000 55.60540 282 LYS A CA 1
ATOM 2002 C C . LYS A 1 282 ? 20.90200 23.28300 -14.54000 1.000 58.74072 282 LYS A C 1
ATOM 2003 O O . LYS A 1 282 ? 21.99500 23.26500 -13.96400 1.000 60.39195 282 LYS A O 1
ATOM 2009 N N . GLY A 1 283 ? 20.66400 22.59200 -15.64900 1.000 63.36134 283 GLY A N 1
ATOM 2010 C CA . GLY A 1 283 ? 21.71300 21.83200 -16.31000 1.000 67.01950 283 GLY A CA 1
ATOM 2011 C C . GLY A 1 283 ? 22.71000 22.71000 -17.04700 1.000 68.69597 283 GLY A C 1
ATOM 2012 O O . GLY A 1 283 ? 23.51500 23.41300 -16.43000 1.000 73.06263 283 GLY A O 1
ATOM 2013 N N . ASN A 1 291 ? 13.90900 19.70800 -12.15500 1.000 58.39094 291 ASN A N 1
ATOM 2014 C CA . ASN A 1 291 ? 12.89100 20.58500 -12.73300 1.000 58.81278 291 ASN A CA 1
ATOM 2015 C C . ASN A 1 291 ? 12.90400 21.96900 -12.08800 1.000 56.52947 291 ASN A C 1
ATOM 2016 O O . ASN A 1 291 ? 12.76100 22.10600 -10.86800 1.000 57.20357 291 ASN A O 1
ATOM 2021 N N . ILE A 1 292 ? 13.04600 22.99700 -12.92200 1.000 49.89822 292 ILE A N 1
ATOM 2022 C CA . ILE A 1 292 ? 13.40500 24.32000 -12.43200 1.000 49.03903 292 ILE A CA 1
ATOM 2023 C C . ILE A 1 292 ? 12.20700 24.99100 -11.76100 1.000 44.62208 292 ILE A C 1
ATOM 2024 O O . ILE A 1 292 ? 11.04700 24.65800 -12.00600 1.000 42.24537 292 ILE A O 1
ATOM 2029 N N . ASP A 1 293 ? 12.50600 25.96900 -10.91400 1.000 40.67661 293 ASP A N 1
ATOM 2030 C CA . ASP A 1 293 ? 11.49300 26.71400 -10.19100 1.000 38.51956 293 ASP A CA 1
ATOM 2031 C C . ASP A 1 293 ? 10.98900 27.86900 -11.04400 1.000 39.18571 293 ASP A C 1
ATOM 2032 O O . ASP A 1 293 ? 11.78600 28.60200 -11.64100 1.000 37.45015 293 ASP A O 1
ATOM 2037 N N . SER A 1 294 ? 9.66700 28.01800 -11.10800 1.000 35.37501 294 SER A N 1
ATOM 2038 C CA . SER A 1 294 ? 9.06900 29.19500 -11.72300 1.000 36.17305 294 SER A CA 1
ATOM 2039 C C . SER A 1 294 ? 9.11000 30.36800 -10.75100 1.000 35.48251 294 SER A C 1
ATOM 2040 O O . SER A 1 294 ? 8.72000 30.22800 -9.58900 1.000 33.26217 294 SER A O 1
ATOM 2043 N N . PHE A 1 295 ? 9.56200 31.53100 -11.23000 1.000 34.04206 295 PHE A N 1
ATOM 2044 C CA . PHE A 1 295 ? 9.54600 32.75300 -10.43100 1.000 33.04713 295 PHE A CA 1
ATOM 2045 C C . PHE A 1 295 ? 8.53000 33.77100 -10.93400 1.000 32.32841 295 PHE A C 1
ATOM 2046 O O . PHE A 1 295 ? 8.64100 34.95800 -10.61600 1.000 32.83500 295 PHE A O 1
ATOM 2054 N N . ARG A 1 296 ? 7.53600 33.32200 -11.70000 1.000 37.03747 296 ARG A N 1
ATOM 2055 C CA . ARG A 1 296 ? 6.46200 34.20800 -12.13100 1.000 36.81319 296 ARG A CA 1
ATOM 2056 C C . ARG A 1 296 ? 5.62700 34.62300 -10.92500 1.000 37.10711 296 ARG A C 1
ATOM 2057 O O . ARG A 1 296 ? 5.24800 33.76600 -10.11700 1.000 40.06822 296 ARG A O 1
ATOM 2065 N N . PRO A 1 297 ? 5.32600 35.90800 -10.76100 1.000 35.49674 297 PRO A N 1
ATOM 2066 C CA . PRO A 1 297 ? 4.43000 36.31300 -9.67600 1.000 34.32092 297 PRO A CA 1
ATOM 2067 C C . PRO A 1 297 ? 3.03900 35.74600 -9.90100 1.000 39.76260 297 PRO A C 1
ATOM 2068 O O . PRO A 1 297 ? 2.65600 35.38700 -11.01800 1.000 42.52739 297 PRO A O 1
ATOM 2072 N N . HIS A 1 298 ? 2.28900 35.64400 -8.80900 1.000 40.60451 298 HIS A N 1
ATOM 2073 C CA . HIS A 1 298 ? 0.93300 35.12900 -8.88300 1.000 39.33779 298 HIS A CA 1
ATOM 2074 C C . HIS A 1 298 ? 0.02200 36.16500 -9.52300 1.000 37.76133 298 HIS A C 1
ATOM 2075 O O . HIS A 1 298 ? 0.07900 37.35100 -9.18900 1.000 38.21471 298 HIS A O 1
ATOM 2082 N N . GLU A 1 299 ? -0.82400 35.70500 -10.45000 1.000 45.86972 299 GLU A N 1
ATOM 2083 C CA . GLU A 1 299 ? -1.66600 36.61700 -11.22400 1.000 49.31472 299 GLU A CA 1
ATOM 2084 C C . GLU A 1 299 ? -2.93800 36.99700 -10.47500 1.000 48.75483 299 GLU A C 1
ATOM 2085 O O . GLU A 1 299 ? -3.33800 38.16700 -10.48300 1.000 56.05709 299 GLU A O 1
ATOM 2091 N N . GLU A 1 300 ? -3.59000 36.02500 -9.83400 1.000 48.27472 300 GLU A N 1
ATOM 2092 C CA . GLU A 1 300 ? -4.85200 36.27800 -9.14800 1.000 49.33416 300 GLU A CA 1
ATOM 2093 C C . GLU A 1 300 ? -4.68900 36.62500 -7.67800 1.000 45.45063 300 GLU A C 1
ATOM 2094 O O . GLU A 1 300 ? -5.56200 37.29600 -7.11800 1.000 47.28654 300 GLU A O 1
ATOM 2100 N N . LEU A 1 301 ? -3.60300 36.19300 -7.03800 1.000 45.52259 301 LEU A N 1
ATOM 2101 C CA . LEU A 1 301 ? -3.34400 36.48200 -5.62800 1.000 40.19984 301 LEU A CA 1
ATOM 2102 C C . LEU A 1 301 ? -1.98900 37.16700 -5.46800 1.000 41.77204 301 LEU A C 1
ATOM 2103 O O . LEU A 1 301 ? -1.11300 36.67800 -4.74300 1.000 37.74422 301 LEU A O 1
ATOM 2108 N N . PRO A 1 302 ? -1.78700 38.31100 -6.11900 1.000 41.61148 302 PRO A N 1
ATOM 2109 C CA . PRO A 1 302 ? -0.49300 38.98300 -6.00900 1.000 44.01489 302 PRO A CA 1
ATOM 2110 C C . PRO A 1 302 ? -0.23800 39.45300 -4.58900 1.000 39.17834 302 PRO A C 1
ATOM 2111 O O . PRO A 1 302 ? -1.16200 39.70800 -3.81400 1.000 41.61129 302 PRO A O 1
ATOM 2123 N N . GLU A 1 304 ? 3.40900 41.46900 -2.52800 1.000 36.80120 304 GLU A N 1
ATOM 2124 C CA . GLU A 1 304 ? 4.83000 41.81800 -2.49200 1.000 36.88037 304 GLU A CA 1
ATOM 2125 C C . GLU A 1 304 ? 5.05300 42.88300 -1.43000 1.000 38.64623 304 GLU A C 1
ATOM 2126 O O . GLU A 1 304 ? 4.49500 43.97700 -1.52400 1.000 45.15496 304 GLU A O 1
ATOM 2132 N N . VAL A 1 305 ? 5.87600 42.56100 -0.43800 1.000 37.04386 305 VAL A N 1
ATOM 2133 C CA . VAL A 1 305 ? 6.17600 43.40300 0.72000 1.000 40.12895 305 VAL A CA 1
ATOM 2134 C C . VAL A 1 305 ? 7.65700 43.73500 0.60300 1.000 42.10584 305 VAL A C 1
ATOM 2135 O O . VAL A 1 305 ? 8.42400 42.90300 0.10300 1.000 39.50474 305 VAL A O 1
ATOM 2139 N N . PRO A 1 306 ? 8.09600 44.93400 0.98800 1.000 44.57491 306 PRO A N 1
ATOM 2140 C CA . PRO A 1 306 ? 9.54100 45.18400 1.05900 1.000 45.41780 306 PRO A CA 1
ATOM 2141 C C . PRO A 1 306 ? 10.18800 44.25700 2.07000 1.000 40.67927 306 PRO A C 1
ATOM 2142 O O . PRO A 1 306 ? 9.60300 43.93900 3.10400 1.000 44.92889 306 PRO A O 1
ATOM 2146 N N . LEU A 1 307 ? 11.39900 43.81100 1.75500 1.000 41.36252 307 LEU A N 1
ATOM 2147 C CA . LEU A 1 307 ? 12.22100 43.15200 2.76300 1.000 44.44491 307 LEU A CA 1
ATOM 2148 C C . LEU A 1 307 ? 12.93800 44.18200 3.61800 1.000 45.76412 307 LEU A C 1
ATOM 2149 O O . LEU A 1 307 ? 12.91900 44.10700 4.85100 1.000 47.77285 307 LEU A O 1
ATOM 2154 N N . PHE A 1 308 ? 13.57600 45.14900 2.97200 1.000 50.34038 308 PHE A N 1
ATOM 2155 C CA . PHE A 1 308 ? 14.19700 46.28100 3.63900 1.000 52.87328 308 PHE A CA 1
ATOM 2156 C C . PHE A 1 308 ? 13.51500 47.55400 3.16200 1.000 51.43905 308 PHE A C 1
ATOM 2157 O O . PHE A 1 308 ? 13.09700 47.64900 2.00000 1.000 47.83937 308 PHE A O 1
ATOM 2165 N N . LEU A 1 309 ? 13.38000 48.51200 4.07400 1.000 54.27023 309 LEU A N 1
ATOM 2166 C CA . LEU A 1 309 ? 12.58300 49.71600 3.84400 1.000 51.63705 309 LEU A CA 1
ATOM 2167 C C . LEU A 1 309 ? 13.42700 50.90100 3.36400 1.000 55.39059 309 LEU A C 1
ATOM 2168 O O . LEU A 1 309 ? 14.66300 50.85600 3.33500 1.000 55.99827 309 LEU A O 1
ATOM 2182 N N . ARG B 1 8 ? 9.09000 45.34000 40.15600 1.000 36.77274 8 ARG B N 1
ATOM 2183 C CA . ARG B 1 8 ? 9.84900 46.16200 39.22800 1.000 30.66052 8 ARG B CA 1
ATOM 2184 C C . ARG B 1 8 ? 11.35300 46.04600 39.45800 1.000 28.93423 8 ARG B C 1
ATOM 2185 O O . ARG B 1 8 ? 12.12900 46.31200 38.53300 1.000 29.01802 8 ARG B O 1
ATOM 2193 N N . VAL B 1 9 ? 11.78700 45.63100 40.65600 1.000 26.89712 9 VAL B N 1
ATOM 2194 C CA . VAL B 1 9 ? 13.21000 45.46600 40.92600 1.000 25.57218 9 VAL B CA 1
ATOM 2195 C C . VAL B 1 9 ? 13.84200 44.41000 40.01000 1.000 24.45935 9 VAL B C 1
ATOM 2196 O O . VAL B 1 9 ? 15.06200 44.38900 39.83900 1.000 26.36415 9 VAL B O 1
ATOM 2200 N N . PHE B 1 10 ? 13.03800 43.56500 39.38000 1.000 24.20063 10 PHE B N 1
ATOM 2201 C CA . PHE B 1 10 ? 13.53700 42.57900 38.42600 1.000 25.70237 10 PHE B CA 1
ATOM 2202 C C . PHE B 1 10 ? 13.25100 42.94300 36.97200 1.000 27.50013 10 PHE B C 1
ATOM 2203 O O . PHE B 1 10 ? 13.60800 42.17200 36.06600 1.000 24.86482 10 PHE B O 1
ATOM 2211 N N . ASN B 1 11 ? 12.63100 44.08200 36.72500 1.000 22.39991 11 ASN B N 1
ATOM 2212 C CA . ASN B 1 11 ? 12.17600 44.42300 35.38100 1.000 23.47874 11 ASN B CA 1
ATOM 2213 C C . ASN B 1 11 ? 13.30700 45.06900 34.58400 1.000 19.13908 11 ASN B C 1
ATOM 2214 O O . ASN B 1 11 ? 13.82700 46.10200 35.00500 1.000 21.33354 11 ASN B O 1
ATOM 2219 N N . PRO B 1 12 ? 13.70400 44.51700 33.43400 1.000 22.38897 12 PRO B N 1
ATOM 2220 C CA . PRO B 1 12 ? 14.82000 45.13400 32.68800 1.000 19.57233 12 PRO B CA 1
ATOM 2221 C C . PRO B 1 12 ? 14.58200 46.59100 32.33700 1.000 19.91531 12 PRO B C 1
ATOM 2222 O O . PRO B 1 12 ? 15.53600 47.37300 32.31100 1.000 19.10872 12 PRO B O 1
ATOM 2226 N N . SER B 1 13 ? 13.33300 46.98500 32.06700 1.000 20.17435 13 SER B N 1
ATOM 2227 C CA . SER B 1 13 ? 13.05500 48.36000 31.67400 1.000 20.08916 13 SER B CA 1
ATOM 2228 C C . SER B 1 13 ? 13.27200 49.34300 32.81400 1.000 20.05457 13 SER B C 1
ATOM 2229 O O . SER B 1 13 ? 13.47900 50.53000 32.56700 1.000 19.16937 13 SER B O 1
ATOM 2232 N N . TYR B 1 14 ? 13.22200 48.87800 34.06000 1.000 19.90218 14 TYR B N 1
ATOM 2233 C CA . TYR B 1 14 ? 13.60700 49.72200 35.18300 1.000 18.07297 14 TYR B CA 1
ATOM 2234 C C . TYR B 1 14 ? 15.08200 50.12300 35.08400 1.000 19.90854 14 TYR B C 1
ATOM 2235 O O . TYR B 1 14 ? 15.43200 51.30600 35.17200 1.000 18.72495 14 TYR B O 1
ATOM 2244 N N . TYR B 1 15 ? 15.96100 49.15100 34.85700 1.000 18.89542 15 TYR B N 1
ATOM 2245 C CA . TYR B 1 15 ? 17.39400 49.45700 34.78600 1.000 17.65065 15 TYR B CA 1
ATOM 2246 C C . TYR B 1 15 ? 17.76900 50.20200 33.50400 1.000 16.68621 15 TYR B C 1
ATOM 2247 O O . TYR B 1 15 ? 18.66700 51.05000 33.51800 1.000 18.83800 15 TYR B O 1
ATOM 2256 N N . THR B 1 16 ? 17.08800 49.92200 32.40000 1.000 17.93650 16 THR B N 1
ATOM 2257 C CA . THR B 1 16 ? 17.28800 50.70700 31.18700 1.000 17.73363 16 THR B CA 1
ATOM 2258 C C . THR B 1 16 ? 16.95700 52.17300 31.42500 1.000 19.00687 16 THR B C 1
ATOM 2259 O O . THR B 1 16 ? 17.67500 53.06800 30.97100 1.000 19.30162 16 THR B O 1
ATOM 2263 N N . ALA B 1 17 ? 15.87500 52.43400 32.14400 1.000 17.37682 17 ALA B N 1
ATOM 2264 C CA . ALA B 1 17 ? 15.53000 53.80900 32.47300 1.000 19.51626 17 ALA B CA 1
ATOM 2265 C C . ALA B 1 17 ? 16.60600 54.44900 33.32800 1.000 18.98353 17 ALA B C 1
ATOM 2266 O O . ALA B 1 17 ? 17.01900 55.58500 33.07600 1.000 18.37509 17 ALA B O 1
ATOM 2268 N N . ILE B 1 18 ? 17.07000 53.73300 34.35400 1.000 17.85247 18 ILE B N 1
ATOM 2269 C CA . ILE B 1 18 ? 18.10400 54.28700 35.22000 1.000 18.71259 18 ILE B CA 1
ATOM 2270 C C . ILE B 1 18 ? 19.34500 54.60900 34.40900 1.000 21.38910 18 ILE B C 1
ATOM 2271 O O . ILE B 1 18 ? 19.95800 55.66800 34.58200 1.000 18.25251 18 ILE B O 1
ATOM 2276 N N . ALA B 1 19 ? 19.70700 53.72100 33.47700 1.000 20.00269 19 ALA B N 1
ATOM 2277 C CA . ALA B 1 19 ? 20.87500 53.97100 32.63300 1.000 16.81652 19 ALA B CA 1
ATOM 2278 C C . ALA B 1 19 ? 20.73800 55.29400 31.89400 1.000 19.30253 19 ALA B C 1
ATOM 2279 O O . ALA B 1 19 ? 21.66900 56.10200 31.85300 1.000 20.18215 19 ALA B O 1
ATOM 2281 N N . GLU B 1 20 ? 19.57300 55.53600 31.30500 1.000 19.52952 20 GLU B N 1
ATOM 2282 C CA . GLU B 1 20 ? 19.37300 56.79100 30.59300 1.000 20.78683 20 GLU B CA 1
ATOM 2283 C C . GLU B 1 20 ? 19.40600 57.98100 31.55600 1.000 21.18082 20 GLU B C 1
ATOM 2284 O O . GLU B 1 20 ? 19.94000 59.05100 31.22500 1.000 20.37775 20 GLU B O 1
ATOM 2290 N N . ILE B 1 21 ? 18.84700 57.81100 32.75500 1.000 20.90247 21 ILE B N 1
ATOM 2291 C CA . ILE B 1 21 ? 18.84900 58.90000 33.72900 1.000 18.85481 21 ILE B CA 1
ATOM 2292 C C . ILE B 1 21 ? 20.27200 59.21600 34.17600 1.000 20.19111 21 ILE B C 1
ATOM 2293 O O . ILE B 1 21 ? 20.63600 60.38500 34.33200 1.000 19.53105 21 ILE B O 1
ATOM 2306 N N . LYS B 1 23 ? 22.86600 58.94800 32.21900 1.000 19.20452 23 LYS B N 1
ATOM 2307 C CA . LYS B 1 23 ? 23.41200 59.75500 31.12800 1.000 20.47453 23 LYS B CA 1
ATOM 2308 C C . LYS B 1 23 ? 23.00100 61.22300 31.26400 1.000 22.41295 23 LYS B C 1
ATOM 2309 O O . LYS B 1 23 ? 23.82800 62.13200 31.12400 1.000 21.75383 23 LYS B O 1
ATOM 2315 N N . LEU B 1 24 ? 21.71500 61.47700 31.51900 1.000 19.45267 24 LEU B N 1
ATOM 2316 C CA . LEU B 1 24 ? 21.26100 62.84900 31.73400 1.000 20.97101 24 LEU B CA 1
ATOM 2317 C C . LEU B 1 24 ? 22.00600 63.48700 32.89600 1.000 19.13173 24 LEU B C 1
ATOM 2318 O O . LEU B 1 24 ? 22.34700 64.67500 32.84800 1.000 19.19777 24 LEU B O 1
ATOM 2323 N N . ARG B 1 25 ? 22.26400 62.71100 33.95400 1.000 17.57703 25 ARG B N 1
ATOM 2324 C CA . ARG B 1 25 ? 22.98500 63.24400 35.10600 1.000 18.13221 25 ARG B CA 1
ATOM 2325 C C . ARG B 1 25 ? 24.38800 63.71400 34.71700 1.000 19.74082 25 ARG B C 1
ATOM 2326 O O . ARG B 1 25 ? 24.84300 64.77000 35.16900 1.000 18.16513 25 ARG B O 1
ATOM 2334 N N . SER B 1 26 ? 25.08600 62.94400 33.87800 1.000 20.34464 26 SER B N 1
ATOM 2335 C CA . SER B 1 26 ? 26.40900 63.36900 33.41100 1.000 22.56454 26 SER B CA 1
ATOM 2336 C C . SER B 1 26 ? 26.32800 64.67400 32.64000 1.000 18.34389 26 SER B C 1
ATOM 2337 O O . SER B 1 26 ? 27.19700 65.54500 32.78200 1.000 18.57489 26 SER B O 1
ATOM 2340 N N . LYS B 1 27 ? 25.28200 64.83500 31.82600 1.000 16.62572 27 LYS B N 1
ATOM 2341 C CA . LYS B 1 27 ? 25.09000 66.07500 31.07700 1.000 20.37177 27 LYS B CA 1
ATOM 2342 C C . LYS B 1 27 ? 24.76800 67.23300 32.01200 1.000 22.52611 27 LYS B C 1
ATOM 2343 O O . LYS B 1 27 ? 25.19500 68.36700 31.77800 1.000 20.52921 27 LYS B O 1
ATOM 2349 N N . TYR B 1 28 ? 24.02000 66.95800 33.08100 1.000 20.24596 28 TYR B N 1
ATOM 2350 C CA . TYR B 1 28 ? 23.74400 67.96900 34.09700 1.000 19.90318 28 TYR B CA 1
ATOM 2351 C C . TYR B 1 28 ? 25.02300 68.41200 34.80200 1.000 19.46324 28 TYR B C 1
ATOM 2352 O O . TYR B 1 28 ? 25.23500 69.60600 35.02200 1.000 22.57994 28 TYR B O 1
ATOM 2361 N N . ILE B 1 29 ? 25.87800 67.45800 35.18300 1.000 18.04318 29 ILE B N 1
ATOM 2362 C CA . ILE B 1 29 ? 27.15700 67.81400 35.79700 1.000 19.40659 29 ILE B CA 1
ATOM 2363 C C . ILE B 1 29 ? 27.96200 68.70900 34.86400 1.000 21.74971 29 ILE B C 1
ATOM 2364 O O . ILE B 1 29 ? 28.54200 69.71400 35.28600 1.000 22.30584 29 ILE B O 1
ATOM 2369 N N . THR B 1 30 ? 27.97100 68.38300 33.57400 1.000 19.68755 30 THR B N 1
ATOM 2370 C CA . THR B 1 30 ? 28.76500 69.14500 32.61100 1.000 23.98089 30 THR B CA 1
ATOM 2371 C C . THR B 1 30 ? 28.17000 70.52100 32.36200 1.000 23.09620 30 THR B C 1
ATOM 2372 O O . THR B 1 30 ? 28.88600 71.52500 32.37000 1.000 23.89215 30 THR B O 1
ATOM 2376 N N . ASN B 1 31 ? 26.85400 70.59400 32.15800 1.000 19.14650 31 ASN B N 1
ATOM 2377 C CA . ASN B 1 31 ? 26.24600 71.82800 31.69600 1.000 21.79274 31 ASN B CA 1
ATOM 2378 C C . ASN B 1 31 ? 25.58700 72.64700 32.79900 1.000 24.33752 31 ASN B C 1
ATOM 2379 O O . ASN B 1 31 ? 25.26500 73.81400 32.55700 1.000 20.50384 31 ASN B O 1
ATOM 2384 N N . ARG B 1 32 ? 25.36500 72.07300 33.98200 1.000 22.01679 32 ARG B N 1
ATOM 2385 C CA . ARG B 1 32 ? 24.72400 72.71000 35.13600 1.000 21.35043 32 ARG B CA 1
ATOM 2386 C C . ARG B 1 32 ? 23.24000 72.99800 34.91600 1.000 19.83509 32 ARG B C 1
ATOM 2387 O O . ARG B 1 32 ? 22.60800 73.68700 35.75300 1.000 18.51397 32 ARG B O 1
ATOM 2395 N N . SER B 1 33 ? 22.66900 72.50200 33.82000 1.000 20.72514 33 SER B N 1
ATOM 2396 C CA . SER B 1 33 ? 21.22700 72.41200 33.61700 1.000 21.70375 33 SER B CA 1
ATOM 2397 C C . SER B 1 33 ? 20.96500 71.42100 32.49300 1.000 23.69063 33 SER B C 1
ATOM 2398 O O . SER B 1 33 ? 21.85700 71.11600 31.70200 1.000 18.56603 33 SER B O 1
ATOM 2401 N N . ILE B 1 34 ? 19.73300 70.90200 32.45000 1.000 18.20992 34 ILE B N 1
ATOM 2402 C CA . ILE B 1 34 ? 19.28700 70.02100 31.37700 1.000 19.34665 34 ILE B CA 1
ATOM 2403 C C . ILE B 1 34 ? 17.82700 70.31600 31.09000 1.000 19.82702 34 ILE B C 1
ATOM 2404 O O . ILE B 1 34 ? 17.04300 70.61900 31.99600 1.000 18.60750 34 ILE B O 1
ATOM 2409 N N . PHE B 1 35 ? 17.45300 70.19800 29.82200 1.000 18.51343 35 PHE B N 1
ATOM 2410 C CA . PHE B 1 35 ? 16.05500 70.25600 29.41800 1.000 18.43471 35 PHE B CA 1
ATOM 2411 C C . PHE B 1 35 ? 15.70400 68.92500 28.78100 1.000 23.41330 35 PHE B C 1
ATOM 2412 O O . PHE B 1 35 ? 16.42900 68.44400 27.90800 1.000 19.12354 35 PHE B O 1
ATOM 2420 N N . VAL B 1 36 ? 14.63500 68.30300 29.25500 1.000 19.06908 36 VAL B N 1
ATOM 2421 C CA . VAL B 1 36 ? 14.25100 66.98400 28.78100 1.000 22.33802 36 VAL B CA 1
ATOM 2422 C C . VAL B 1 36 ? 12.85900 67.10600 28.19200 1.000 23.13764 36 VAL B C 1
ATOM 2423 O O . VAL B 1 36 ? 11.92400 67.51600 28.88900 1.000 20.22088 36 VAL B O 1
ATOM 2427 N N . GLU B 1 37 ? 12.72600 66.78100 26.90900 1.000 22.05819 37 GLU B N 1
ATOM 2428 C CA . GLU B 1 37 ? 11.42300 66.83800 26.26700 1.000 23.13273 37 GLU B CA 1
ATOM 2429 C C . GLU B 1 37 ? 10.49000 65.78800 26.85800 1.000 20.01559 37 GLU B C 1
ATOM 2430 O O . GLU B 1 37 ? 10.91500 64.68100 27.19900 1.000 19.39140 37 GLU B O 1
ATOM 2436 N N . GLY B 1 38 ? 9.20500 66.13900 26.95700 1.000 20.67871 38 GLY B N 1
ATOM 2437 C CA . GLY B 1 38 ? 8.23100 65.22600 27.54700 1.000 21.54383 38 GLY B CA 1
ATOM 2438 C C . GLY B 1 38 ? 8.17900 63.87300 26.86100 1.000 23.45210 38 GLY B C 1
ATOM 2439 O O . GLY B 1 38 ? 7.98600 62.84700 27.51400 1.000 22.79752 38 GLY B O 1
ATOM 2440 N N . SER B 1 39 ? 8.35100 63.85100 25.53500 1.000 21.70159 39 SER B N 1
ATOM 2441 C CA . SER B 1 39 ? 8.41300 62.57900 24.81500 1.000 25.29109 39 SER B CA 1
ATOM 2442 C C . SER B 1 39 ? 9.53900 61.69300 25.33100 1.000 26.31729 39 SER B C 1
ATOM 2443 O O . SER B 1 39 ? 9.40700 60.46100 25.32700 1.000 27.26143 39 SER B O 1
ATOM 2446 N N . ASP B 1 40 ? 10.64700 62.29000 25.78900 1.000 22.02412 40 ASP B N 1
ATOM 2447 C CA . ASP B 1 40 ? 11.73800 61.53200 26.39600 1.000 22.27283 40 ASP B CA 1
ATOM 2448 C C . ASP B 1 40 ? 11.50000 61.24000 27.87600 1.000 23.58631 40 ASP B C 1
ATOM 2449 O O . ASP B 1 40 ? 12.00300 60.23100 28.39200 1.000 20.71894 40 ASP B O 1
ATOM 2462 N N . VAL B 1 42 ? 8.50600 60.47700 29.19600 1.000 20.78351 42 VAL B N 1
ATOM 2463 C CA . VAL B 1 42 ? 7.47800 59.44500 29.38300 1.000 20.53582 42 VAL B CA 1
ATOM 2464 C C . VAL B 1 42 ? 8.07400 58.05200 29.56500 1.000 22.59236 42 VAL B C 1
ATOM 2465 O O . VAL B 1 42 ? 7.74000 57.38900 30.56200 1.000 21.25279 42 VAL B O 1
ATOM 2469 N N . PRO B 1 43 ? 8.96500 57.55900 28.69100 1.000 23.56365 43 PRO B N 1
ATOM 2470 C CA . PRO B 1 43 ? 9.50800 56.21100 28.92600 1.000 23.15544 43 PRO B CA 1
ATOM 2471 C C . PRO B 1 43 ? 10.36000 56.11500 30.18300 1.000 21.46320 43 PRO B C 1
ATOM 2472 O O . PRO B 1 43 ? 10.39000 55.04900 30.80900 1.000 20.98967 43 PRO B O 1
ATOM 2476 N N . LEU B 1 44 ? 11.02400 57.19600 30.59900 1.000 19.89309 44 LEU B N 1
ATOM 2477 C CA . LEU B 1 44 ? 11.75400 57.16100 31.86300 1.000 19.67088 44 LEU B CA 1
ATOM 2478 C C . LEU B 1 44 ? 10.80500 56.98300 33.04100 1.000 21.87834 44 LEU B C 1
ATOM 2479 O O . LEU B 1 44 ? 11.05500 56.16400 33.93500 1.000 22.41174 44 LEU B O 1
ATOM 2484 N N . LEU B 1 45 ? 9.71400 57.75600 33.07300 1.000 18.99958 45 LEU B N 1
ATOM 2485 C CA . LEU B 1 45 ? 8.78000 57.64400 34.19100 1.000 18.83952 45 LEU B CA 1
ATOM 2486 C C . LEU B 1 45 ? 8.08900 56.28600 34.19600 1.000 20.21292 45 LEU B C 1
ATOM 2487 O O . LEU B 1 45 ? 7.89600 55.68800 35.25900 1.000 21.06673 45 LEU B O 1
ATOM 2492 N N . LEU B 1 46 ? 7.70500 55.78400 33.02200 1.000 20.62816 46 LEU B N 1
ATOM 2493 C CA . LEU B 1 46 ? 7.15900 54.42800 32.94000 1.000 22.22749 46 LEU B CA 1
ATOM 2494 C C . LEU B 1 46 ? 8.14300 53.41500 33.50800 1.000 24.02229 46 LEU B C 1
ATOM 2495 O O . LEU B 1 46 ? 7.77700 52.55400 34.31800 1.000 21.18995 46 LEU B O 1
ATOM 2500 N N . GLY B 1 47 ? 9.41200 53.51200 33.09700 1.000 22.34454 47 GLY B N 1
ATOM 2501 C CA . GLY B 1 47 ? 10.41200 52.58600 33.59000 1.000 21.56675 47 GLY B CA 1
ATOM 2502 C C . GLY B 1 47 ? 10.56100 52.63700 35.08900 1.000 23.82908 47 GLY B C 1
ATOM 2503 O O . GLY B 1 47 ? 10.87400 51.62500 35.71500 1.000 24.37140 47 GLY B O 1
ATOM 2504 N N . LEU B 1 48 ? 10.32600 53.80800 35.68800 1.000 21.17531 48 LEU B N 1
ATOM 2505 C CA . LEU B 1 48 ? 10.42600 53.97800 37.12800 1.000 20.60045 48 LEU B CA 1
ATOM 2506 C C . LEU B 1 48 ? 9.20000 53.47100 37.86500 1.000 25.08618 48 LEU B C 1
ATOM 2507 O O . LEU B 1 48 ? 9.25900 53.31400 39.08900 1.000 23.64458 48 LEU B O 1
ATOM 2512 N N . GLY B 1 49 ? 8.09100 53.24900 37.16800 1.000 23.90155 49 GLY B N 1
ATOM 2513 C CA . GLY B 1 49 ? 6.89900 52.79100 37.85000 1.000 24.95266 49 GLY B CA 1
ATOM 2514 C C . GLY B 1 49 ? 5.63000 53.58600 37.60400 1.000 23.20106 49 GLY B C 1
ATOM 2515 O O . GLY B 1 49 ? 4.58400 53.22900 38.15100 1.000 24.56834 49 GLY B O 1
ATOM 2516 N N . ALA B 1 50 ? 5.68500 54.64700 36.80100 1.000 20.07887 50 ALA B N 1
ATOM 2517 C CA . ALA B 1 50 ? 4.47500 55.41000 36.49700 1.000 23.42413 50 ALA B CA 1
ATOM 2518 C C . ALA B 1 50 ? 3.49500 54.55900 35.69700 1.000 25.13317 50 ALA B C 1
ATOM 2519 O O . ALA B 1 50 ? 3.89100 53.86200 34.76200 1.000 25.85315 50 ALA B O 1
ATOM 2521 N N . THR B 1 51 ? 2.20400 54.63700 36.03800 1.000 23.67094 51 THR B N 1
ATOM 2522 C CA . THR B 1 51 ? 1.20000 53.96600 35.22900 1.000 23.24222 51 THR B CA 1
ATOM 2523 C C . THR B 1 51 ? 0.64500 54.93300 34.19500 1.000 23.48127 51 THR B C 1
ATOM 2524 O O . THR B 1 51 ? 0.64200 56.15300 34.39300 1.000 23.92731 51 THR B O 1
ATOM 2528 N N . ARG B 1 52 ? 0.19700 54.38400 33.06800 1.000 22.00294 52 ARG B N 1
ATOM 2529 C CA . ARG B 1 52 ? -0.36300 55.25300 32.03900 1.000 25.62551 52 ARG B CA 1
ATOM 2530 C C . ARG B 1 52 ? -1.64100 55.93000 32.51000 1.000 25.25833 52 ARG B C 1
ATOM 2531 O O . ARG B 1 52 ? -1.95200 57.03800 32.06500 1.000 31.71769 52 ARG B O 1
ATOM 2539 N N . ALA B 1 53 ? -2.38700 55.29000 33.40700 1.000 29.66506 53 ALA B N 1
ATOM 2540 C CA . ALA B 1 53 ? -3.54900 55.95400 33.98100 1.000 29.91093 53 ALA B CA 1
ATOM 2541 C C . ALA B 1 53 ? -3.12800 57.16500 34.80600 1.000 25.79354 53 ALA B C 1
ATOM 2542 O O . ALA B 1 53 ? -3.75500 58.22800 34.72300 1.000 26.48518 53 ALA B O 1
ATOM 2544 N N . ASP B 1 54 ? -2.05300 57.03300 35.58800 1.000 26.06062 54 ASP B N 1
ATOM 2545 C CA . ASP B 1 54 ? -1.59600 58.15700 36.39700 1.000 23.82950 54 ASP B CA 1
ATOM 2546 C C . ASP B 1 54 ? -0.97200 59.25800 35.54900 1.000 24.39598 54 ASP B C 1
ATOM 2547 O O . ASP B 1 54 ? -1.09100 60.43800 35.89500 1.000 21.84600 54 ASP B O 1
ATOM 2552 N N . LEU B 1 55 ? -0.28400 58.90000 34.45700 1.000 23.50914 55 LEU B N 1
ATOM 2553 C CA . LEU B 1 55 ? 0.18600 59.93000 33.53900 1.000 21.21217 55 LEU B CA 1
ATOM 2554 C C . LEU B 1 55 ? -0.98700 60.72000 32.96500 1.000 24.90231 55 LEU B C 1
ATOM 2555 O O . LEU B 1 55 ? -0.91500 61.94800 32.84000 1.000 27.47388 55 LEU B O 1
ATOM 2560 N N . ASP B 1 56 ? -2.07800 60.03300 32.61100 1.000 25.88980 56 ASP B N 1
ATOM 2561 C CA . ASP B 1 56 ? -3.29000 60.73200 32.18900 1.000 26.70077 56 ASP B CA 1
ATOM 2562 C C . ASP B 1 56 ? -3.82100 61.62400 33.30400 1.000 25.80450 56 ASP B C 1
ATOM 2563 O O . ASP B 1 56 ? -4.13100 62.79800 33.08500 1.000 25.11757 56 ASP B O 1
ATOM 2568 N N . ALA B 1 57 ? -3.95500 61.06900 34.50600 1.000 24.66128 57 ALA B N 1
ATOM 2569 C CA . ALA B 1 57 ? -4.53700 61.82000 35.61400 1.000 29.42209 57 ALA B CA 1
ATOM 2570 C C . ALA B 1 57 ? -3.68800 63.01800 36.00900 1.000 28.02500 57 ALA B C 1
ATOM 2571 O O . ALA B 1 57 ? -4.21200 63.97900 36.58800 1.000 26.11293 57 ALA B O 1
ATOM 2573 N N . LEU B 1 58 ? -2.38800 62.98300 35.71700 1.000 21.30763 58 LEU B N 1
ATOM 2574 C CA . LEU B 1 58 ? -1.53300 64.13100 35.98300 1.000 24.14171 58 LEU B CA 1
ATOM 2575 C C . LEU B 1 58 ? -1.93400 65.34500 35.15500 1.000 18.65470 58 LEU B C 1
ATOM 2576 O O . LEU B 1 58 ? -1.64700 66.47800 35.54800 1.000 21.07683 58 LEU B O 1
ATOM 2581 N N . GLN B 1 59 ? -2.61300 65.14100 34.03400 1.000 22.56083 59 GLN B N 1
ATOM 2582 C CA . GLN B 1 59 ? -3.07100 66.26500 33.23000 1.000 23.51189 59 GLN B CA 1
ATOM 2583 C C . GLN B 1 59 ? -4.37500 66.88300 33.73300 1.000 25.19986 59 GLN B C 1
ATOM 2584 O O . GLN B 1 59 ? -4.83700 67.87100 33.15000 1.000 21.81870 59 GLN B O 1
ATOM 2590 N N . ARG B 1 60 ? -4.95800 66.34100 34.80900 1.000 22.56208 60 ARG B N 1
ATOM 2591 C CA . ARG B 1 60 ? -6.18400 66.86000 35.39500 1.000 25.93127 60 ARG B CA 1
ATOM 2592 C C . ARG B 1 60 ? -6.02700 67.37400 36.81900 1.000 26.41384 60 ARG B C 1
ATOM 2593 O O . ARG B 1 60 ? -6.92100 68.08200 37.29700 1.000 26.30855 60 ARG B O 1
ATOM 2601 N N . VAL B 1 61 ? -4.94100 67.03000 37.51200 1.000 23.80661 61 VAL B N 1
ATOM 2602 C CA . VAL B 1 61 ? -4.83100 67.34800 38.93500 1.000 24.79964 61 VAL B CA 1
ATOM 2603 C C . VAL B 1 61 ? -4.79400 68.86000 39.17100 1.000 25.01222 61 VAL B C 1
ATOM 2604 O O . VAL B 1 61 ? -5.22600 69.34700 40.23000 1.000 25.00001 61 VAL B O 1
ATOM 2608 N N . SER B 1 62 ? -4.31200 69.62800 38.19300 1.000 20.44168 62 SER B N 1
ATOM 2609 C CA . SER B 1 62 ? -4.23600 71.07500 38.35000 1.000 22.36661 62 SER B CA 1
ATOM 2610 C C . SER B 1 62 ? -5.61600 71.72900 38.38000 1.000 24.52463 62 SER B C 1
ATOM 2611 O O . SER B 1 62 ? -5.72000 72.91500 38.72300 1.000 25.75116 62 SER B O 1
ATOM 2614 N N . ASN B 1 63 ? -6.66600 70.99600 38.00800 1.000 23.58524 63 ASN B N 1
ATOM 2615 C CA . ASN B 1 63 ? -8.02900 71.51400 38.07100 1.000 26.34455 63 ASN B CA 1
ATOM 2616 C C . ASN B 1 63 ? -8.53500 71.67000 39.49900 1.000 24.38875 63 ASN B C 1
ATOM 2617 O O . ASN B 1 63 ? -9.56000 72.33100 39.70500 1.000 23.09413 63 ASN B O 1
ATOM 2622 N N . ASN B 1 64 ? -7.85300 71.07600 40.48100 1.000 20.21134 64 ASN B N 1
ATOM 2623 C CA . ASN B 1 64 ? -8.30300 71.05200 41.86700 1.000 22.52909 64 ASN B CA 1
ATOM 2624 C C . ASN B 1 64 ? -7.40800 71.86600 42.79000 1.000 21.87858 64 ASN B C 1
ATOM 2625 O O . ASN B 1 64 ? -7.38200 71.61300 44.00300 1.000 21.54689 64 ASN B O 1
ATOM 2630 N N . LEU B 1 65 ? -6.68500 72.83300 42.23800 1.000 18.91672 65 LEU B N 1
ATOM 2631 C CA . LEU B 1 65 ? -5.79300 73.68400 43.01000 1.000 21.86787 65 LEU B CA 1
ATOM 2632 C C . LEU B 1 65 ? -6.60400 74.72400 43.77500 1.000 25.20108 65 LEU B C 1
ATOM 2633 O O . LEU B 1 65 ? -7.75800 75.00700 43.44300 1.000 24.43623 65 LEU B O 1
ATOM 2638 N N . TYR B 1 66 ? -5.99500 75.26500 44.83000 1.000 21.40592 66 TYR B N 1
ATOM 2639 C CA . TYR B 1 66 ? -6.68400 76.19400 45.72400 1.000 23.95042 66 TYR B CA 1
ATOM 2640 C C . TYR B 1 66 ? -6.77000 77.58400 45.10300 1.000 29.89205 66 TYR B C 1
ATOM 2641 O O . TYR B 1 66 ? -5.83800 78.03400 44.43500 1.000 31.08630 66 TYR B O 1
ATOM 2650 N N . SER B 1 67 ? -7.90500 78.25700 45.32600 1.000 28.88934 67 SER B N 1
ATOM 2651 C CA . SER B 1 67 ? -8.18600 79.59700 44.80900 1.000 35.79185 67 SER B CA 1
ATOM 2652 C C . SER B 1 67 ? -8.38700 80.56500 45.97200 1.000 43.95813 67 SER B C 1
ATOM 2653 O O . SER B 1 67 ? -9.29500 80.37700 46.78600 1.000 35.42574 67 SER B O 1
ATOM 2656 N N . ASP B 1 68 ? -7.55100 81.60300 46.03500 1.000 48.22908 68 ASP B N 1
ATOM 2657 C CA . ASP B 1 68 ? -7.64600 82.67000 47.02400 1.000 48.56129 68 ASP B CA 1
ATOM 2658 C C . ASP B 1 68 ? -8.05500 83.96000 46.32800 1.000 55.48273 68 ASP B C 1
ATOM 2659 O O . ASP B 1 68 ? -7.47200 84.29900 45.29100 1.000 55.97980 68 ASP B O 1
ATOM 2664 N N . PRO B 1 69 ? -9.05800 84.68700 46.83800 1.000 59.55481 69 PRO B N 1
ATOM 2665 C CA . PRO B 1 69 ? -9.36900 86.01300 46.26500 1.000 58.47106 69 PRO B CA 1
ATOM 2666 C C . PRO B 1 69 ? -8.21500 87.00200 46.36400 1.000 59.62239 69 PRO B C 1
ATOM 2667 O O . PRO B 1 69 ? -8.08400 87.87500 45.49700 1.000 61.48557 69 PRO B O 1
ATOM 2671 N N . THR B 1 70 ? -7.38100 86.87900 47.40800 1.000 62.07256 70 THR B N 1
ATOM 2672 C CA . THR B 1 70 ? -6.13000 87.63400 47.52200 1.000 62.66187 70 THR B CA 1
ATOM 2673 C C . THR B 1 70 ? -5.27800 87.54200 46.26100 1.000 65.95972 70 THR B C 1
ATOM 2674 O O . THR B 1 70 ? -4.53700 88.48100 45.93900 1.000 67.99639 70 THR B O 1
ATOM 2678 N N . LEU B 1 71 ? -5.35900 86.42400 45.54000 1.000 61.27632 71 LEU B N 1
ATOM 2679 C CA . LEU B 1 71 ? -4.47100 86.14300 44.41200 1.000 59.46194 71 LEU B CA 1
ATOM 2680 C C . LEU B 1 71 ? -5.30300 85.62200 43.24500 1.000 56.28962 71 LEU B C 1
ATOM 2681 O O . LEU B 1 71 ? -5.52300 84.41300 43.11200 1.000 55.36134 71 LEU B O 1
ATOM 2686 N N . PRO B 1 72 ? -5.78500 86.51300 42.37100 1.000 55.48564 72 PRO B N 1
ATOM 2687 C CA . PRO B 1 72 ? -6.62700 86.07000 41.24600 1.000 48.96044 72 PRO B CA 1
ATOM 2688 C C . PRO B 1 72 ? -5.86500 85.52600 40.04000 1.000 49.78072 72 PRO B C 1
ATOM 2689 O O . PRO B 1 72 ? -6.49100 84.89500 39.17100 1.000 47.40581 72 PRO B O 1
ATOM 2693 N N . PHE B 1 73 ? -4.55700 85.74800 39.94100 1.000 45.18412 73 PHE B N 1
ATOM 2694 C CA . PHE B 1 73 ? -3.79000 85.29000 38.79000 1.000 43.02020 73 PHE B CA 1
ATOM 2695 C C . PHE B 1 73 ? -3.06500 83.97400 39.04500 1.000 38.54014 73 PHE B C 1
ATOM 2696 O O . PHE B 1 73 ? -2.31100 83.52700 38.17800 1.000 33.85309 73 PHE B O 1
ATOM 2704 N N . ARG B 1 74 ? -3.26600 83.33900 40.20200 1.000 37.62728 74 ARG B N 1
ATOM 2705 C CA . ARG B 1 74 ? -2.62500 82.05400 40.45500 1.000 35.01229 74 ARG B CA 1
ATOM 2706 C C . ARG B 1 74 ? -3.48700 81.15800 41.34000 1.000 35.25251 74 ARG B C 1
ATOM 2707 O O . ARG B 1 74 ? -4.10300 81.61100 42.31000 1.000 35.38838 74 ARG B O 1
ATOM 2715 N N . ARG B 1 75 ? -3.52200 79.88100 40.98500 1.000 27.65329 75 ARG B N 1
ATOM 2716 C CA . ARG B 1 75 ? -4.09500 78.82800 41.80900 1.000 26.25088 75 ARG B CA 1
ATOM 2717 C C . ARG B 1 75 ? -2.99000 77.82400 42.10500 1.000 27.46511 75 ARG B C 1
ATOM 2718 O O . ARG B 1 75 ? -2.15200 77.54700 41.24400 1.000 23.36863 75 ARG B O 1
ATOM 2726 N N . SER B 1 76 ? -2.97100 77.28800 43.32000 1.000 25.25602 76 SER B N 1
ATOM 2727 C CA . SER B 1 76 ? -1.79100 76.53200 43.71600 1.000 20.27394 76 SER B CA 1
ATOM 2728 C C . SER B 1 76 ? -2.10700 75.61100 44.88200 1.000 22.14953 76 SER B C 1
ATOM 2729 O O . SER B 1 76 ? -3.08300 75.80900 45.61500 1.000 20.03392 76 SER B O 1
ATOM 2732 N N . ARG B 1 77 ? -1.28100 74.56800 45.00300 1.000 20.57134 77 ARG B N 1
ATOM 2733 C CA . ARG B 1 77 ? -1.12500 73.76000 46.20700 1.000 20.80786 77 ARG B CA 1
ATOM 2734 C C . ARG B 1 77 ? 0.36300 73.50300 46.39500 1.000 20.97268 77 ARG B C 1
ATOM 2735 O O . ARG B 1 77 ? 1.11900 73.48800 45.42400 1.000 21.31276 77 ARG B O 1
ATOM 2743 N N . ASN B 1 78 ? 0.79200 73.30600 47.63800 1.000 20.44271 78 ASN B N 1
ATOM 2744 C CA . ASN B 1 78 ? 2.19600 72.99000 47.86000 1.000 21.21383 78 ASN B CA 1
ATOM 2745 C C . ASN B 1 78 ? 2.35200 71.96400 48.96900 1.000 25.84618 78 ASN B C 1
ATOM 2746 O O . ASN B 1 78 ? 1.44000 71.71800 49.76500 1.000 24.37430 78 ASN B O 1
ATOM 2751 N N . GLY B 1 79 ? 3.53500 71.36200 48.99600 1.000 21.76521 79 GLY B N 1
ATOM 2752 C CA . GLY B 1 79 ? 3.88400 70.38700 50.00900 1.000 23.60123 79 GLY B CA 1
ATOM 2753 C C . GLY B 1 79 ? 5.38400 70.27200 50.12500 1.000 29.55405 79 GLY B C 1
ATOM 2754 O O . GLY B 1 79 ? 6.11700 70.47400 49.14900 1.000 24.12270 79 GLY B O 1
ATOM 2755 N N . ARG B 1 80 ? 5.84600 69.96500 51.33700 1.000 27.59360 80 ARG B N 1
ATOM 2756 C CA . ARG B 1 80 ? 7.25800 69.75300 51.61300 1.000 26.27772 80 ARG B CA 1
ATOM 2757 C C . ARG B 1 80 ? 7.53800 68.26200 51.58800 1.000 26.35996 80 ARG B C 1
ATOM 2758 O O . ARG B 1 80 ? 6.79800 67.47800 52.19500 1.000 23.88022 80 ARG B O 1
ATOM 2766 N N . PHE B 1 81 ? 8.60800 67.88000 50.89600 1.000 26.50326 81 PHE B N 1
ATOM 2767 C CA . PHE B 1 81 ? 9.08000 66.50700 50.87200 1.000 23.28113 81 PHE B CA 1
ATOM 2768 C C . PHE B 1 81 ? 10.52700 66.47800 51.32900 1.000 23.99256 81 PHE B C 1
ATOM 2769 O O . PHE B 1 81 ? 11.21900 67.49400 51.32200 1.000 25.20890 81 PHE B O 1
ATOM 2777 N N . CYS B 1 82 ? 10.96300 65.30100 51.75300 1.000 23.58784 82 CYS B N 1
ATOM 2778 C CA . CYS B 1 82 ? 12.32900 65.06000 52.18800 1.000 25.42015 82 CYS B CA 1
ATOM 2779 C C . CYS B 1 82 ? 12.94200 63.98000 51.3070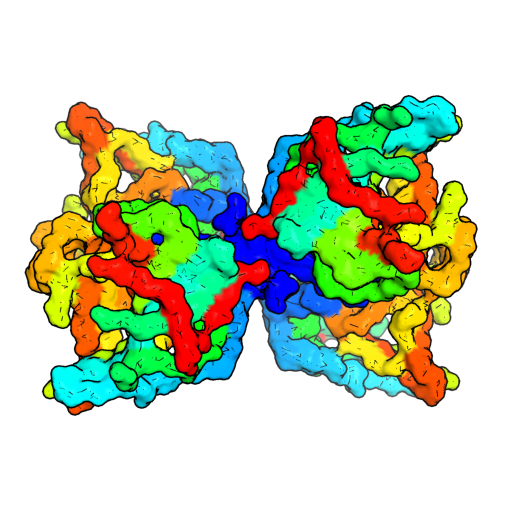0 1.000 25.72723 82 CYS B C 1
ATOM 2780 O O . CYS B 1 82 ? 12.41000 62.86900 51.21700 1.000 26.82350 82 CYS B O 1
ATOM 2783 N N . PHE B 1 83 ? 14.03600 64.31100 50.63600 1.000 27.54830 83 PHE B N 1
ATOM 2784 C CA . PHE B 1 83 ? 14.89600 63.28900 50.05400 1.000 24.12483 83 PHE B CA 1
ATOM 2785 C C . PHE B 1 83 ? 15.81200 62.79100 51.17100 1.000 27.39289 83 PHE B C 1
ATOM 2786 O O . PHE B 1 83 ? 16.69200 63.52300 51.62900 1.000 29.08067 83 PHE B O 1
ATOM 2794 N N . ASP B 1 84 ? 15.57900 61.57000 51.64300 1.000 30.32730 84 ASP B N 1
ATOM 2795 C CA . ASP B 1 84 ? 16.30700 60.99400 52.77000 1.000 32.64457 84 ASP B CA 1
ATOM 2796 C C . ASP B 1 84 ? 17.28600 59.96400 52.22000 1.000 31.10084 84 ASP B C 1
ATOM 2797 O O . ASP B 1 84 ? 16.87800 58.88000 51.78300 1.000 31.79597 84 ASP B O 1
ATOM 2802 N N . PHE B 1 85 ? 18.56700 60.28900 52.24500 1.000 32.85816 85 PHE B N 1
ATOM 2803 C CA . PHE B 1 85 ? 19.55600 59.40200 51.65300 1.000 34.04152 85 PHE B CA 1
ATOM 2804 C C . PHE B 1 85 ? 20.15400 58.42300 52.65500 1.000 38.18819 85 PHE B C 1
ATOM 2805 O O . PHE B 1 85 ? 21.05600 57.66500 52.29200 1.000 39.30650 85 PHE B O 1
ATOM 2813 N N . SER B 1 86 ? 19.65400 58.40400 53.89100 1.000 38.36323 86 SER B N 1
ATOM 2814 C CA . SER B 1 86 ? 19.93100 57.31100 54.81400 1.000 38.73331 86 SER B CA 1
ATOM 2815 C C . SER B 1 86 ? 18.91400 56.19200 54.65200 1.000 34.67137 86 SER B C 1
ATOM 2816 O O . SER B 1 86 ? 19.28200 55.02400 54.53800 1.000 35.99088 86 SER B O 1
ATOM 2819 N N . THR B 1 87 ? 17.63200 56.53900 54.64100 1.000 33.62807 87 THR B N 1
ATOM 2820 C CA . THR B 1 87 ? 16.59100 55.57200 54.33000 1.000 35.24566 87 THR B CA 1
ATOM 2821 C C . THR B 1 87 ? 16.44000 55.34100 52.83400 1.000 34.17796 87 THR B C 1
ATOM 2822 O O . THR B 1 87 ? 15.69700 54.43800 52.44200 1.000 36.16343 87 THR B O 1
ATOM 2826 N N . ARG B 1 88 ? 17.13200 56.12000 52.00600 1.000 32.42272 88 ARG B N 1
ATOM 2827 C CA . ARG B 1 88 ? 17.05100 56.02300 50.55000 1.000 33.98523 88 ARG B CA 1
ATOM 2828 C C . ARG B 1 88 ? 15.59800 56.02600 50.07300 1.000 32.12031 88 ARG B C 1
ATOM 2829 O O . ARG B 1 88 ? 15.14800 55.14500 49.33400 1.000 30.76288 88 ARG B O 1
ATOM 2837 N N . SER B 1 89 ? 14.86300 57.04900 50.50500 1.000 31.78499 89 SER B N 1
ATOM 2838 C CA . SER B 1 89 ? 13.45700 57.19600 50.16400 1.000 29.65109 89 SER B CA 1
ATOM 2839 C C . SER B 1 89 ? 13.11500 58.68000 50.13900 1.000 28.30425 89 SER B C 1
ATOM 2840 O O . SER B 1 89 ? 13.93100 59.53200 50.49100 1.000 28.55176 89 SER B O 1
ATOM 2843 N N . VAL B 1 90 ? 11.90200 58.99000 49.70400 1.000 26.96380 90 VAL B N 1
ATOM 2844 C CA . VAL B 1 90 ? 11.38800 60.35000 49.76700 1.000 28.00647 90 VAL B CA 1
ATOM 2845 C C . VAL B 1 90 ? 10.03200 60.28800 50.45800 1.000 28.22719 90 VAL B C 1
ATOM 2846 O O . VAL B 1 90 ? 9.25800 59.35300 50.22900 1.000 29.67654 90 VAL B O 1
ATOM 2850 N N . ARG B 1 91 ? 9.76500 61.25300 51.34000 1.000 27.28569 91 ARG B N 1
ATOM 2851 C CA . ARG B 1 91 ? 8.58400 61.20500 52.19000 1.000 27.65856 91 ARG B CA 1
ATOM 2852 C C . ARG B 1 91 ? 7.95200 62.58600 52.28100 1.000 28.75932 91 ARG B C 1
ATOM 2853 O O . ARG B 1 91 ? 8.62900 63.60600 52.14300 1.000 29.46366 91 ARG B O 1
ATOM 2861 N N . ARG B 1 92 ? 6.64300 62.60600 52.51800 1.000 26.05487 92 ARG B N 1
ATOM 2862 C CA . ARG B 1 92 ? 5.93300 63.85500 52.74400 1.000 25.46843 92 ARG B CA 1
ATOM 2863 C C . ARG B 1 92 ? 6.18700 64.32500 54.16700 1.000 26.95420 92 ARG B C 1
ATOM 2864 O O . ARG B 1 92 ? 6.05800 63.54400 55.11300 1.000 27.65876 92 ARG B O 1
ATOM 2872 N N . LEU B 1 93 ? 6.53700 65.59600 54.32100 1.000 24.44705 93 LEU B N 1
ATOM 2873 C CA . LEU B 1 93 ? 6.74600 66.20500 55.62700 1.000 26.63543 93 LEU B CA 1
ATOM 2874 C C . LEU B 1 93 ? 5.52000 67.00900 56.04400 1.000 28.74323 93 LEU B C 1
ATOM 2875 O O . LEU B 1 93 ? 4.70900 67.41600 55.21600 1.000 26.07168 93 LEU B O 1
ATOM 2880 N N . GLU B 1 94 ? 5.41400 67.25200 57.34900 1.000 30.65260 94 GLU B N 1
ATOM 2881 C CA . GLU B 1 94 ? 4.32100 68.03800 57.90000 1.000 32.56375 94 GLU B CA 1
ATOM 2882 C C . GLU B 1 94 ? 4.38900 69.47600 57.40100 1.000 32.47850 94 GLU B C 1
ATOM 2883 O O . GLU B 1 94 ? 5.44800 69.97700 56.99900 1.000 28.79362 94 GLU B O 1
ATOM 2889 N N . PHE B 1 95 ? 3.23900 70.14700 57.44800 1.000 29.69439 95 PHE B N 1
ATOM 2890 C CA . PHE B 1 95 ? 3.20800 71.57700 57.18600 1.000 32.63451 95 PHE B CA 1
ATOM 2891 C C . PHE B 1 95 ? 4.11500 72.30000 58.16700 1.000 34.84877 95 PHE B C 1
ATOM 2892 O O . PHE B 1 95 ? 4.13900 71.98100 59.35700 1.000 34.72232 95 PHE B O 1
ATOM 2900 N N . GLN B 1 96 ? 4.86700 73.27400 57.65700 1.000 36.60861 96 GLN B N 1
ATOM 2901 C CA . GLN B 1 96 ? 5.70700 74.13800 58.48300 1.000 40.26296 96 GLN B CA 1
ATOM 2902 C C . GLN B 1 96 ? 5.50700 75.58000 58.03600 1.000 44.06683 96 GLN B C 1
ATOM 2903 O O . GLN B 1 96 ? 5.78700 75.91000 56.86400 1.000 44.96928 96 GLN B O 1
ATOM 2909 N N . PRO B 1 97 ? 5.04300 76.47500 58.92100 1.000 50.16454 97 PRO B N 1
ATOM 2910 C CA . PRO B 1 97 ? 4.76900 77.88300 58.61500 1.000 49.09639 97 PRO B CA 1
ATOM 2911 C C . PRO B 1 97 ? 6.03900 78.73600 58.54700 1.000 56.56727 97 PRO B C 1
ATOM 2912 O O . PRO B 1 97 ? 6.46600 79.09700 57.44800 1.000 59.97004 97 PRO B O 1
ATOM 2916 N N . ARG B 1 115 ? -4.11800 76.76500 60.45900 1.000 52.26646 115 ARG B N 1
ATOM 2917 C CA . ARG B 1 115 ? -5.17500 76.60300 59.45900 1.000 49.02934 115 ARG B CA 1
ATOM 2918 C C . ARG B 1 115 ? -4.61800 76.76800 58.04300 1.000 43.64178 115 ARG B C 1
ATOM 2919 O O . ARG B 1 115 ? -4.31700 77.88500 57.61200 1.000 48.08266 115 ARG B O 1
ATOM 2927 N N . VAL B 1 116 ? -4.48700 75.66100 57.31300 1.000 42.23557 116 VAL B N 1
ATOM 2928 C CA . VAL B 1 116 ? -3.89900 75.68400 55.97500 1.000 40.64542 116 VAL B CA 1
ATOM 2929 C C . VAL B 1 116 ? -4.76100 74.84400 55.03600 1.000 35.39585 116 VAL B C 1
ATOM 2930 O O . VAL B 1 116 ? -5.06900 73.68000 55.32500 1.000 37.18757 116 VAL B O 1
ATOM 2934 N N . PHE B 1 117 ? -5.16100 75.43600 53.91200 1.000 26.23880 117 PHE B N 1
ATOM 2935 C CA . PHE B 1 117 ? -6.13500 74.81300 53.02500 1.000 29.75065 117 PHE B CA 1
ATOM 2936 C C . PHE B 1 117 ? -5.60400 74.52200 51.63300 1.000 28.81516 117 PHE B C 1
ATOM 2937 O O . PHE B 1 117 ? -6.34000 73.94900 50.81700 1.000 27.82208 117 PHE B O 1
ATOM 2945 N N . ASP B 1 118 ? -4.36700 74.90200 51.33000 1.000 23.93157 118 ASP B N 1
ATOM 2946 C CA . ASP B 1 118 ? -3.79900 74.71500 49.99800 1.000 22.08764 118 ASP B CA 1
ATOM 2947 C C . ASP B 1 118 ? -2.69300 73.65800 50.01800 1.000 25.44325 118 ASP B C 1
ATOM 2948 O O . ASP B 1 118 ? -1.69800 73.75600 49.29700 1.000 23.90082 118 ASP B O 1
ATOM 2953 N N . GLU B 1 119 ? -2.85600 72.63200 50.85200 1.000 22.91923 119 GLU B N 1
ATOM 2954 C CA . GLU B 1 119 ? -1.88500 71.54800 50.92500 1.000 25.51139 119 GLU B CA 1
ATOM 2955 C C . GLU B 1 119 ? -2.03200 70.61800 49.72800 1.000 23.58594 119 GLU B C 1
ATOM 2956 O O . GLU B 1 119 ? -3.14600 70.30400 49.30700 1.000 21.18428 119 GLU B O 1
ATOM 2962 N N . VAL B 1 120 ? -0.89600 70.17400 49.18400 1.000 22.00777 120 VAL B N 1
ATOM 2963 C CA . VAL B 1 120 ? -0.90800 69.12100 48.17500 1.000 20.50654 120 VAL B CA 1
ATOM 2964 C C . VAL B 1 120 ? -1.60900 67.88900 48.73500 1.000 21.48113 120 VAL B C 1
ATOM 2965 O O . VAL B 1 120 ? -1.35600 67.47900 49.87500 1.000 25.08114 120 VAL B O 1
ATOM 2969 N N . GLN B 1 121 ? -2.48700 67.28000 47.93200 1.000 23.08598 121 GLN B N 1
ATOM 2970 C CA . GLN B 1 121 ? -3.36300 66.20600 48.39400 1.000 23.76890 121 GLN B CA 1
ATOM 2971 C C . GLN B 1 121 ? -2.91600 64.85000 47.85200 1.000 28.55412 121 GLN B C 1
ATOM 2972 O O . GLN B 1 121 ? -2.01800 64.74000 47.01200 1.000 23.64633 121 GLN B O 1
ATOM 2978 N N . ASP B 1 122 ? -3.56300 63.79300 48.35400 1.000 29.41175 122 ASP B N 1
ATOM 2979 C CA . ASP B 1 122 ? -3.23900 62.45300 47.87400 1.000 26.43542 122 ASP B CA 1
ATOM 2980 C C . ASP B 1 122 ? -3.44000 62.33500 46.36600 1.000 26.29372 122 ASP B C 1
ATOM 2981 O O . ASP B 1 122 ? -2.73100 61.55800 45.70600 1.000 25.40563 122 ASP B O 1
ATOM 2986 N N . GLU B 1 123 ? -4.37800 63.11500 45.80300 1.000 23.08420 123 GLU B N 1
ATOM 2987 C CA . GLU B 1 123 ? -4.59900 63.10400 44.35700 1.000 23.92902 123 GLU B CA 1
ATOM 2988 C C . GLU B 1 123 ? -3.28900 63.26500 43.59300 1.000 25.16583 123 GLU B C 1
ATOM 2989 O O . GLU B 1 123 ? -3.05700 62.57800 42.59600 1.000 25.04895 123 GLU B O 1
ATOM 2995 N N . LEU B 1 124 ? -2.42000 64.16500 44.05000 1.000 23.51706 124 LEU B N 1
ATOM 2996 C CA . LEU B 1 124 ? -1.12800 64.37200 43.40200 1.000 24.26017 124 LEU B CA 1
ATOM 2997 C C . LEU B 1 124 ? -0.06900 63.43700 43.97300 1.000 20.76267 124 LEU B C 1
ATOM 2998 O O . LEU B 1 124 ? 0.55100 62.67500 43.22500 1.000 21.82227 124 LEU B O 1
ATOM 3003 N N . GLN B 1 125 ? 0.13500 63.47100 45.29600 1.000 20.38876 125 GLN B N 1
ATOM 3004 C CA . GLN B 1 125 ? 1.30700 62.81700 45.87000 1.000 22.43735 125 GLN B CA 1
ATOM 3005 C C . GLN B 1 125 ? 1.22600 61.29300 45.84300 1.000 26.47412 125 GLN B C 1
ATOM 3006 O O . GLN B 1 125 ? 2.25400 60.64000 45.98500 1.000 24.00287 125 GLN B O 1
ATOM 3012 N N . LEU B 1 126 ? 0.05100 60.69500 45.65400 1.000 26.56051 126 LEU B N 1
ATOM 3013 C CA . LEU B 1 126 ? -0.00400 59.25200 45.43700 1.000 25.14253 126 LEU B CA 1
ATOM 3014 C C . LEU B 1 126 ? -0.06600 58.88000 43.95500 1.000 26.24060 126 LEU B C 1
ATOM 3015 O O . LEU B 1 126 ? -0.14700 57.69400 43.62200 1.000 27.21064 126 LEU B O 1
ATOM 3020 N N . ASN B 1 127 ? -0.05600 59.86000 43.06600 1.000 25.07627 127 ASN B N 1
ATOM 3021 C CA . ASN B 1 127 ? 0.03500 59.60300 41.63800 1.000 23.72390 127 ASN B CA 1
ATOM 3022 C C . ASN B 1 127 ? 1.42100 59.03500 41.33000 1.000 23.88887 127 ASN B C 1
ATOM 3023 O O . ASN B 1 127 ? 2.43700 59.64800 41.67200 1.000 22.96851 127 ASN B O 1
ATOM 3028 N N . THR B 1 128 ? 1.47000 57.84200 40.72900 1.000 23.89050 128 THR B N 1
ATOM 3029 C CA . THR B 1 128 ? 2.76000 57.18000 40.51200 1.000 25.12838 128 THR B CA 1
ATOM 3030 C C . THR B 1 128 ? 3.64500 57.90100 39.49800 1.000 20.13617 128 THR B C 1
ATOM 3031 O O . THR B 1 128 ? 4.86400 57.67600 39.49400 1.000 21.91390 128 THR B O 1
ATOM 3035 N N . ALA B 1 129 ? 3.06800 58.71400 38.61400 1.000 21.14101 129 ALA B N 1
ATOM 3036 C CA . ALA B 1 129 ? 3.88500 59.52800 37.71900 1.000 19.73812 129 ALA B CA 1
ATOM 3037 C C . ALA B 1 129 ? 4.51300 60.68900 38.47100 1.000 22.05814 129 ALA B C 1
ATOM 3038 O O . ALA B 1 129 ? 5.70700 60.96900 38.30300 1.000 20.65795 129 ALA B O 1
ATOM 3040 N N . PHE B 1 130 ? 3.73700 61.36700 39.31800 1.000 19.40640 130 PHE B N 1
ATOM 3041 C CA . PHE B 1 130 ? 4.33800 62.36800 40.19800 1.000 19.87248 130 PHE B CA 1
ATOM 3042 C C . PHE B 1 130 ? 5.44600 61.75900 41.04800 1.000 20.95623 130 PHE B C 1
ATOM 3043 O O . PHE B 1 130 ? 6.51900 62.36100 41.20500 1.000 20.45484 130 PHE B O 1
ATOM 3051 N N . GLN B 1 131 ? 5.19900 60.57200 41.62400 1.000 19.44000 131 GLN B N 1
ATOM 3052 C CA . GLN B 1 131 ? 6.22900 59.92000 42.42800 1.000 21.77710 131 GLN B CA 1
ATOM 3053 C C . GLN B 1 131 ? 7.46100 59.61400 41.58400 1.000 20.36995 131 GLN B C 1
ATOM 3054 O O . GLN B 1 131 ? 8.59100 59.78900 42.04100 1.000 20.88535 131 GLN B O 1
ATOM 3060 N N . ALA B 1 132 ? 7.26000 59.16000 40.35000 1.000 21.50109 132 ALA B N 1
ATOM 3061 C CA . ALA B 1 132 ? 8.39700 58.91400 39.46800 1.000 22.02236 132 ALA B CA 1
ATOM 3062 C C . ALA B 1 132 ? 9.17700 60.19500 39.21300 1.000 19.20835 132 ALA B C 1
ATOM 3063 O O . ALA B 1 132 ? 10.40900 60.16900 39.12200 1.000 20.24684 132 ALA B O 1
ATOM 3065 N N . LEU B 1 133 ? 8.48100 61.33600 39.13800 1.000 19.66398 133 LEU B N 1
ATOM 3066 C CA . LEU B 1 133 ? 9.17900 62.60800 38.96600 1.000 18.15394 133 LEU B CA 1
ATOM 3067 C C . LEU B 1 133 ? 10.08900 62.90700 40.14800 1.000 19.85476 133 LEU B C 1
ATOM 3068 O O . LEU B 1 133 ? 11.21000 63.38400 39.96100 1.000 20.90108 133 LEU B O 1
ATOM 3073 N N . LEU B 1 134 ? 9.62700 62.64200 41.37300 1.000 21.65797 134 LEU B N 1
ATOM 3074 C CA . LEU B 1 134 ? 10.47700 62.84300 42.54400 1.000 19.48121 134 LEU B CA 1
ATOM 3075 C C . LEU B 1 134 ? 11.68800 61.92200 42.50700 1.000 20.94765 134 LEU B C 1
ATOM 3076 O O . LEU B 1 134 ? 12.81200 62.34700 42.78900 1.000 20.85416 134 LEU B O 1
ATOM 3081 N N . VAL B 1 135 ? 11.46800 60.64000 42.20200 1.000 21.35512 135 VAL B N 1
ATOM 3082 C CA . VAL B 1 135 ? 12.57900 59.69800 42.13000 1.000 20.14084 135 VAL B CA 1
ATOM 3083 C C . VAL B 1 135 ? 13.57600 60.15600 41.07200 1.000 19.20494 135 VAL B C 1
ATOM 3084 O O . VAL B 1 135 ? 14.79100 60.17900 41.30700 1.000 21.93002 135 VAL B O 1
ATOM 3088 N N . PHE B 1 136 ? 13.07100 60.53500 39.89600 1.000 20.70022 136 PHE B N 1
ATOM 3089 C CA . PHE B 1 136 ? 13.92000 61.04100 38.81800 1.000 20.05313 136 PHE B CA 1
ATOM 3090 C C . PHE B 1 136 ? 14.84700 62.14000 39.31500 1.000 20.27241 136 PHE B C 1
ATOM 3091 O O . PHE B 1 136 ? 16.06500 62.09000 39.09900 1.000 21.35662 136 PHE B O 1
ATOM 3099 N N . LYS B 1 137 ? 14.28700 63.14700 39.98100 1.000 18.16770 137 LYS B N 1
ATOM 3100 C CA . LYS B 1 137 ? 15.09900 64.27700 40.43100 1.000 17.77957 137 LYS B CA 1
ATOM 3101 C C . LYS B 1 137 ? 16.13500 63.84300 41.46300 1.000 21.36391 137 LYS B C 1
ATOM 3102 O O . LYS B 1 137 ? 17.30100 64.25200 41.39100 1.000 21.74785 137 LYS B O 1
ATOM 3108 N N . GLY B 1 138 ? 15.72700 63.02300 42.44100 1.000 19.38184 138 GLY B N 1
ATOM 3109 C CA . GLY B 1 138 ? 16.66900 62.58900 43.46800 1.000 22.83867 138 GLY B CA 1
ATOM 3110 C C . GLY B 1 138 ? 17.83900 61.81700 42.88900 1.000 22.12457 138 GLY B C 1
ATOM 3111 O O . GLY B 1 138 ? 18.98900 61.99500 43.30200 1.000 21.51702 138 GLY B O 1
ATOM 3120 N N . ILE B 1 140 ? 19.16600 62.09300 39.87100 1.000 21.11355 140 ILE B N 1
ATOM 3121 C CA . ILE B 1 140 ? 20.07700 62.97700 39.14700 1.000 21.73923 140 ILE B CA 1
ATOM 3122 C C . ILE B 1 140 ? 20.89700 63.82400 40.12100 1.000 25.63146 140 ILE B C 1
ATOM 3123 O O . ILE B 1 140 ? 22.12800 63.88000 40.03900 1.000 22.22950 140 ILE B O 1
ATOM 3128 N N . CYS B 1 141 ? 20.22800 64.48300 41.06900 1.000 19.73187 141 CYS B N 1
ATOM 3129 C CA . CYS B 1 141 ? 20.92200 65.45500 41.91000 1.000 20.54830 141 CYS B CA 1
ATOM 3130 C C . CYS B 1 141 ? 21.85000 64.78700 42.91800 1.000 22.88516 141 CYS B C 1
ATOM 3131 O O . CYS B 1 141 ? 22.82600 65.40400 43.35600 1.000 23.57763 141 CYS B O 1
ATOM 3134 N N . HIS B 1 142 ? 21.55400 63.54400 43.29700 1.000 23.73132 142 HIS B N 1
ATOM 3135 C CA . HIS B 1 142 ? 22.37100 62.78300 44.23700 1.000 28.55749 142 HIS B CA 1
ATOM 3136 C C . HIS B 1 142 ? 23.82500 62.74800 43.79500 1.000 26.89925 142 HIS B C 1
ATOM 3137 O O . HIS B 1 142 ? 24.13100 62.33800 42.67400 1.000 24.61839 142 HIS B O 1
ATOM 3144 N N . GLY B 1 143 ? 24.72000 63.17600 44.68100 1.000 26.21869 143 GLY B N 1
ATOM 3145 C CA . GLY B 1 143 ? 26.14600 63.13300 44.42900 1.000 28.07875 143 GLY B CA 1
ATOM 3146 C C . GLY B 1 143 ? 26.70400 64.24700 43.57300 1.000 28.51144 143 GLY B C 1
ATOM 3147 O O . GLY B 1 143 ? 27.92200 64.29700 43.38000 1.000 26.26833 143 GLY B O 1
ATOM 3148 N N . VAL B 1 144 ? 25.87400 65.14700 43.05200 1.000 25.55922 144 VAL B N 1
ATOM 3149 C CA . VAL B 1 144 ? 26.37500 66.20300 42.18000 1.000 22.98933 144 VAL B CA 1
ATOM 3150 C C . VAL B 1 144 ? 26.94600 67.33000 43.02800 1.000 25.06691 144 VAL B C 1
ATOM 3151 O O . VAL B 1 144 ? 26.21800 67.98100 43.78300 1.000 21.59845 144 VAL B O 1
ATOM 3155 N N . GLN B 1 145 ? 28.25200 67.57000 42.89800 1.000 22.54696 145 GLN B N 1
ATOM 3156 C CA . GLN B 1 145 ? 28.90200 68.63900 43.65600 1.000 24.39498 145 GLN B CA 1
ATOM 3157 C C . GLN B 1 145 ? 28.52200 70.00400 43.09400 1.000 25.41821 145 GLN B C 1
ATOM 3158 O O . GLN B 1 145 ? 28.61700 70.24000 41.88300 1.000 22.16015 145 GLN B O 1
ATOM 3164 N N . THR B 1 146 ? 28.08900 70.90900 43.97600 1.000 22.05159 146 THR B N 1
ATOM 3165 C CA . THR B 1 146 ? 27.67100 72.25100 43.58400 1.000 24.36020 146 THR B CA 1
ATOM 3166 C C . THR B 1 146 ? 28.26600 73.27500 44.54600 1.000 23.60028 146 THR B C 1
ATOM 3167 O O . THR B 1 146 ? 28.86300 72.92600 45.56600 1.000 24.29372 146 THR B O 1
ATOM 3171 N N . THR B 1 147 ? 28.04900 74.55200 44.22400 1.000 26.24956 147 THR B N 1
ATOM 3172 C CA . THR B 1 147 ? 28.37300 75.65400 45.12500 1.000 25.04115 147 THR B CA 1
ATOM 3173 C C . THR B 1 147 ? 27.55500 75.57100 46.41200 1.000 29.79567 147 THR B C 1
ATOM 3174 O O . THR B 1 147 ? 26.33300 75.41700 46.37500 1.000 26.29460 147 THR B O 1
ATOM 3178 N N . HIS B 1 148 ? 28.22100 75.68900 47.55700 1.000 26.76020 148 HIS B N 1
ATOM 3179 C CA . HIS B 1 148 ? 27.54800 75.56200 48.84500 1.000 27.58717 148 HIS B CA 1
ATOM 3180 C C . HIS B 1 148 ? 27.05700 76.92100 49.34300 1.000 28.63700 148 HIS B C 1
ATOM 3181 O O . HIS B 1 148 ? 27.86000 77.83500 49.55400 1.000 30.25616 148 HIS B O 1
ATOM 3188 N N . ARG B 1 149 ? 25.73900 77.05400 49.52800 1.000 26.07672 149 ARG B N 1
ATOM 3189 C CA . ARG B 1 149 ? 25.19700 78.26800 50.14400 1.000 26.26816 149 ARG B CA 1
ATOM 3190 C C . ARG B 1 149 ? 25.61000 78.30400 51.60800 1.000 27.10715 149 ARG B C 1
ATOM 3191 O O . ARG B 1 149 ? 25.41500 77.31200 52.31800 1.000 24.57060 149 ARG B O 1
ATOM 3199 N N . PRO B 1 150 ? 26.18200 79.41400 52.09400 1.000 26.19358 150 PRO B N 1
ATOM 3200 C CA . PRO B 1 150 ? 26.64000 79.45300 53.49200 1.000 27.43423 150 PRO B CA 1
ATOM 3201 C C . PRO B 1 150 ? 25.56000 79.17900 54.51600 1.000 29.95446 150 PRO B C 1
ATOM 3202 O O . PRO B 1 150 ? 25.86800 78.65500 55.58900 1.000 28.29484 150 PRO B O 1
ATOM 3206 N N . ARG B 1 151 ? 24.30000 79.49200 54.22700 1.000 30.62720 151 ARG B N 1
ATOM 3207 C CA . ARG B 1 151 ? 23.27700 79.32700 55.25000 1.000 33.71826 151 ARG B CA 1
ATOM 3208 C C . ARG B 1 151 ? 22.75400 77.90300 55.34800 1.000 34.01286 151 ARG B C 1
ATOM 3209 O O . ARG B 1 151 ? 21.90600 77.63900 56.20000 1.000 29.62684 151 ARG B O 1
ATOM 3217 N N . LEU B 1 152 ? 23.24500 76.97200 54.52900 1.000 28.22221 152 LEU B N 1
ATOM 3218 C CA . LEU B 1 152 ? 22.70200 75.62600 54.49800 1.000 27.83335 152 LEU B CA 1
ATOM 3219 C C . LEU B 1 152 ? 23.74900 74.61100 54.93300 1.000 28.13955 152 LEU B C 1
ATOM 3220 O O . LEU B 1 152 ? 24.95000 74.87900 54.90800 1.000 30.20494 152 LEU B O 1
ATOM 3225 N N . ASP B 1 153 ? 23.28100 73.42500 55.30600 1.000 30.15592 153 ASP B N 1
ATOM 3226 C CA . ASP B 1 153 ? 24.12600 72.40300 55.93100 1.000 35.79774 153 ASP B CA 1
ATOM 3227 C C . ASP B 1 153 ? 24.34000 71.23100 54.97200 1.000 30.44053 153 ASP B C 1
ATOM 3228 O O . ASP B 1 153 ? 23.50600 70.32500 54.87700 1.000 26.95437 153 ASP B O 1
ATOM 3233 N N . TYR B 1 154 ? 25.50100 71.21400 54.32400 1.000 27.13613 154 TYR B N 1
ATOM 3234 C CA . TYR B 1 154 ? 25.83100 70.18500 53.35400 1.000 28.05373 154 TYR B CA 1
ATOM 3235 C C . TYR B 1 154 ? 26.44900 68.95200 53.98800 1.000 29.40728 154 TYR B C 1
ATOM 3236 O O . TYR B 1 154 ? 26.79500 68.01600 53.27000 1.000 30.91183 154 TYR B O 1
ATOM 3245 N N . SER B 1 155 ? 26.56800 68.90400 55.31100 1.000 35.50668 155 SER B N 1
ATOM 3246 C CA . SER B 1 155 ? 26.89700 67.64400 55.95800 1.000 32.76136 155 SER B CA 1
ATOM 3247 C C . SER B 1 155 ? 25.68300 66.74000 56.10700 1.000 36.87702 155 SER B C 1
ATOM 3248 O O . SER B 1 155 ? 25.84000 65.54700 56.38700 1.000 38.26187 155 SER B O 1
ATOM 3251 N N . SER B 1 156 ? 24.48000 67.25800 55.89200 1.000 37.24923 156 SER B N 1
ATOM 3252 C CA . SER B 1 156 ? 23.29200 66.46300 56.14200 1.000 36.67065 156 SER B CA 1
ATOM 3253 C C . SER B 1 156 ? 23.12000 65.39300 55.06600 1.000 37.62645 156 SER B C 1
ATOM 3254 O O . SER B 1 156 ? 23.66400 65.48500 53.96100 1.000 38.90798 156 SER B O 1
ATOM 3257 N N . ASP B 1 157 ? 22.37000 64.35300 55.41400 1.000 34.40544 157 ASP B N 1
ATOM 3258 C CA . ASP B 1 157 ? 21.96700 63.31100 54.48200 1.000 36.43135 157 ASP B CA 1
ATOM 3259 C C . ASP B 1 157 ? 20.52300 63.47600 54.00400 1.000 36.42535 157 ASP B C 1
ATOM 3260 O O . ASP B 1 157 ? 19.97500 62.55800 53.38300 1.000 34.91617 157 ASP B O 1
ATOM 3265 N N . LYS B 1 158 ? 19.89400 64.60700 54.30400 1.000 32.18754 158 LYS B N 1
ATOM 3266 C CA . LYS B 1 158 ? 18.50200 64.87800 53.97600 1.000 32.98481 158 LYS B CA 1
ATOM 3267 C C . LYS B 1 158 ? 18.41600 66.16600 53.17400 1.000 33.87196 158 LYS B C 1
ATOM 3268 O O . LYS B 1 158 ? 19.13000 67.12900 53.46600 1.000 35.90122 158 LYS B O 1
ATOM 3274 N N . TRP B 1 159 ? 17.54800 66.18300 52.16300 1.000 28.46609 159 TRP B N 1
ATOM 3275 C CA . TRP B 1 159 ? 17.20300 67.40500 51.45400 1.000 30.20885 159 TRP B CA 1
ATOM 3276 C C . TRP B 1 159 ? 15.74100 67.73800 51.71200 1.000 23.31126 159 TRP B C 1
ATOM 3277 O O . TRP B 1 159 ? 14.91200 66.84700 51.89100 1.000 25.03104 159 TRP B O 1
ATOM 3288 N N . VAL B 1 160 ? 15.43500 69.02700 51.70600 1.000 25.40368 160 VAL B N 1
ATOM 3289 C CA . VAL B 1 160 ? 14.06300 69.51700 51.73200 1.000 24.62058 160 VAL B CA 1
ATOM 3290 C C . VAL B 1 160 ? 13.67700 69.85400 50.30600 1.000 21.48213 160 VAL B C 1
ATOM 3291 O O . VAL B 1 160 ? 14.38600 70.60900 49.63200 1.000 21.55701 160 VAL B O 1
ATOM 3295 N N . CYS B 1 161 ? 12.55900 69.30600 49.84600 1.000 22.24252 161 CYS B N 1
ATOM 3296 C CA . CYS B 1 161 ? 12.03800 69.61300 48.52300 1.000 20.17928 161 CYS B CA 1
ATOM 3297 C C . CYS B 1 161 ? 10.66400 70.24000 48.70400 1.000 22.96834 161 CYS B C 1
ATOM 3298 O O . CYS B 1 161 ? 9.71600 69.56000 49.12500 1.000 23.45492 161 CYS B O 1
ATOM 3301 N N . THR B 1 162 ? 10.55900 71.53300 48.41600 1.000 20.21766 162 THR B N 1
ATOM 3302 C CA . THR B 1 162 ? 9.27500 72.21400 48.44000 1.000 21.41519 162 THR B CA 1
ATOM 3303 C C . THR B 1 162 ? 8.68000 72.16500 47.03700 1.000 21.48833 162 THR B C 1
ATOM 3304 O O . THR B 1 162 ? 9.27600 72.67700 46.08500 1.000 20.45882 162 THR B O 1
ATOM 3308 N N . LEU B 1 163 ? 7.52100 71.53100 46.91400 1.000 18.44166 163 LEU B N 1
ATOM 3309 C CA . LEU B 1 163 ? 6.86900 71.30300 45.63100 1.000 18.20786 163 LEU B CA 1
ATOM 3310 C C . LEU B 1 163 ? 5.59900 72.13900 45.52200 1.000 19.85307 163 LEU B C 1
ATOM 3311 O O . LEU B 1 163 ? 4.71600 72.03300 46.37500 1.000 23.26646 163 LEU B O 1
ATOM 3316 N N . PHE B 1 164 ? 5.50500 72.95100 44.46900 1.000 17.93143 164 PHE B N 1
ATOM 3317 C CA . PHE B 1 164 ? 4.29200 73.69200 44.13900 1.000 19.89197 164 PHE B CA 1
ATOM 3318 C C . PHE B 1 164 ? 3.66700 73.14200 42.86400 1.000 20.11150 164 PHE B C 1
ATOM 3319 O O . PHE B 1 164 ? 4.34400 73.01300 41.83500 1.000 19.41744 164 PHE B O 1
ATOM 3327 N N . ASN B 1 165 ? 2.37500 72.86700 42.92000 1.000 18.43679 165 ASN B N 1
ATOM 3328 C CA . ASN B 1 165 ? 1.57600 72.59900 41.73000 1.000 18.03313 165 ASN B CA 1
ATOM 3329 C C . ASN B 1 165 ? 0.81800 73.89500 41.45000 1.000 20.33169 165 ASN B C 1
ATOM 3330 O O . ASN B 1 165 ? 0.02600 74.34200 42.28300 1.000 21.65163 165 ASN B O 1
ATOM 3335 N N . LEU B 1 166 ? 1.10500 74.53300 40.31700 1.000 21.72082 166 LEU B N 1
ATOM 3336 C CA . LEU B 1 166 ? 0.76100 75.93800 40.11600 1.000 21.66995 166 LEU B CA 1
ATOM 3337 C C . LEU B 1 166 ? 0.08900 76.14000 38.76500 1.000 24.57001 166 LEU B C 1
ATOM 3338 O O . LEU B 1 166 ? 0.64600 75.76800 37.72600 1.000 25.15548 166 LEU B O 1
ATOM 3343 N N . ARG B 1 167 ? -1.09800 76.74400 38.77700 1.000 21.51448 167 ARG B N 1
ATOM 3344 C CA . ARG B 1 167 ? -1.76000 77.19100 37.55700 1.000 23.86771 167 ARG B CA 1
ATOM 3345 C C . ARG B 1 167 ? -1.75100 78.71400 37.55000 1.000 28.47038 167 ARG B C 1
ATOM 3346 O O . ARG B 1 167 ? -2.32900 79.34400 38.44500 1.000 29.26766 167 ARG B O 1
ATOM 3354 N N . THR B 1 168 ? -1.06800 79.30500 36.57400 1.000 27.63243 168 THR B N 1
ATOM 3355 C CA . THR B 1 168 ? -1.11900 80.75300 36.41100 1.000 31.89139 168 THR B CA 1
ATOM 3356 C C . THR B 1 168 ? -2.26300 81.10800 35.46900 1.000 32.04731 168 THR B C 1
ATOM 3357 O O . THR B 1 168 ? -2.65600 80.30600 34.62600 1.000 30.08714 168 THR B O 1
ATOM 3361 N N . VAL B 1 169 ? -2.80800 82.31200 35.63200 1.000 36.26735 169 VAL B N 1
ATOM 3362 C CA . VAL B 1 169 ? -3.97900 82.76100 34.87700 1.000 32.25520 169 VAL B CA 1
ATOM 3363 C C . VAL B 1 169 ? -3.69700 84.15900 34.33900 1.000 35.19259 169 VAL B C 1
ATOM 3364 O O . VAL B 1 169 ? -3.36000 85.06500 35.10800 1.000 35.88438 169 VAL B O 1
ATOM 3368 N N . THR B 1 170 ? -3.82500 84.32800 33.02500 1.000 36.56037 170 THR B N 1
ATOM 3369 C CA . THR B 1 170 ? -3.62400 85.60700 32.34900 1.000 44.28051 170 THR B CA 1
ATOM 3370 C C . THR B 1 170 ? -4.96400 86.04400 31.78000 1.000 51.01357 170 THR B C 1
ATOM 3371 O O . THR B 1 170 ? -5.55500 85.32700 30.96500 1.000 51.10239 170 THR B O 1
ATOM 3375 N N . THR B 1 171 ? -5.44200 87.21500 32.19700 1.000 53.77210 171 THR B N 1
ATOM 3376 C CA . THR B 1 171 ? -6.78700 87.57800 31.78600 1.000 60.64046 171 THR B CA 1
ATOM 3377 C C . THR B 1 171 ? -6.79000 88.90800 31.03200 1.000 59.22962 171 THR B C 1
ATOM 3378 O O . THR B 1 171 ? -5.99400 89.80300 31.34900 1.000 62.45443 171 THR B O 1
ATOM 3382 N N . PRO B 1 172 ? -7.65000 89.05800 30.00200 1.000 59.45284 17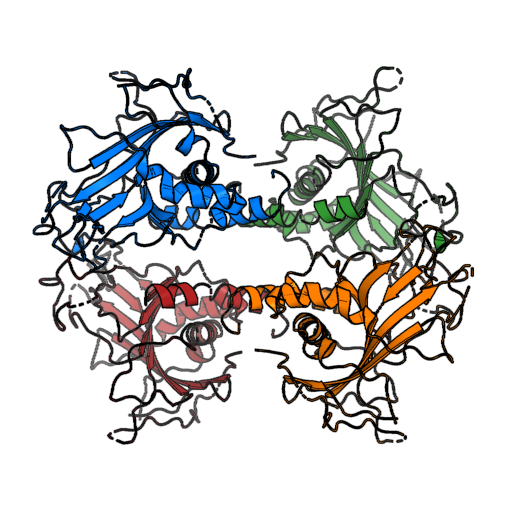2 PRO B N 1
ATOM 3383 C CA . PRO B 1 172 ? -7.72000 90.18400 29.05200 1.000 62.67962 172 PRO B CA 1
ATOM 3384 C C . PRO B 1 172 ? -7.65100 91.60000 29.64600 1.000 58.72726 172 PRO B C 1
ATOM 3385 O O . PRO B 1 172 ? -8.02900 91.83700 30.79300 1.000 64.51859 172 PRO B O 1
ATOM 3389 N N . LEU B 1 180 ? 6.45000 90.91600 36.17600 1.000 63.18307 180 LEU B N 1
ATOM 3390 C CA . LEU B 1 180 ? 6.63500 90.27800 37.47200 1.000 60.47856 180 LEU B CA 1
ATOM 3391 C C . LEU B 1 180 ? 8.10700 90.22200 37.88400 1.000 59.47750 180 LEU B C 1
ATOM 3392 O O . LEU B 1 180 ? 8.84500 91.19800 37.72600 1.000 59.65251 180 LEU B O 1
ATOM 3397 N N . GLU B 1 181 ? 8.51600 89.06700 38.41600 1.000 57.88157 181 GLU B N 1
ATOM 3398 C CA . GLU B 1 181 ? 9.86600 88.88800 38.93600 1.000 50.70329 181 GLU B CA 1
ATOM 3399 C C . GLU B 1 181 ? 10.90600 88.92500 37.82100 1.000 48.11718 181 GLU B C 1
ATOM 3400 O O . GLU B 1 181 ? 10.69900 88.37700 36.73300 1.000 48.99217 181 GLU B O 1
ATOM 3406 N N . GLY B 1 182 ? 12.03500 89.56800 38.10300 1.000 42.93821 182 GLY B N 1
ATOM 3407 C CA . GLY B 1 182 ? 13.13000 89.67400 37.16000 1.000 43.21725 182 GLY B CA 1
ATOM 3408 C C . GLY B 1 182 ? 14.13600 88.54900 37.31000 1.000 38.57828 182 GLY B C 1
ATOM 3409 O O . GLY B 1 182 ? 13.84200 87.48000 37.85000 1.000 36.05392 182 GLY B O 1
ATOM 3410 N N . VAL B 1 183 ? 15.34600 88.80400 36.80700 1.000 36.54784 183 VAL B N 1
ATOM 3411 C CA . VAL B 1 183 ? 16.46000 87.87300 36.96100 1.000 33.89747 183 VAL B CA 1
ATOM 3412 C C . VAL B 1 183 ? 16.67000 87.54300 38.43000 1.000 33.53838 183 VAL B C 1
ATOM 3413 O O . VAL B 1 183 ? 16.79600 88.44500 39.26200 1.000 31.01963 183 VAL B O 1
ATOM 3417 N N . HIS B 1 184 ? 16.75100 86.24900 38.75000 1.000 29.98404 184 HIS B N 1
ATOM 3418 C CA . HIS B 1 184 ? 16.85600 85.82900 40.14600 1.000 30.67331 184 HIS B CA 1
ATOM 3419 C C . HIS B 1 184 ? 17.45000 84.42400 40.24700 1.000 30.15352 184 HIS B C 1
ATOM 3420 O O . HIS B 1 184 ? 17.57700 83.70500 39.25100 1.000 28.67094 184 HIS B O 1
ATOM 3427 N N . THR B 1 185 ? 17.83900 84.05600 41.47200 1.000 28.63247 185 THR B N 1
ATOM 3428 C CA . THR B 1 185 ? 17.92500 82.67000 41.91200 1.000 25.86082 185 THR B CA 1
ATOM 3429 C C . THR B 1 185 ? 16.80300 82.39800 42.91000 1.000 28.42201 185 THR B C 1
ATOM 3430 O O . THR B 1 185 ? 16.29200 83.31200 43.56000 1.000 28.04622 185 THR B O 1
ATOM 3434 N N . ASP B 1 186 ? 16.43500 81.12800 43.03200 1.000 23.33527 186 ASP B N 1
ATOM 3435 C CA . ASP B 1 186 ? 15.37500 80.70200 43.93600 1.000 21.90475 186 ASP B CA 1
ATOM 3436 C C . ASP B 1 186 ? 15.85900 80.48100 45.36300 1.000 23.09451 186 ASP B C 1
ATOM 3437 O O . ASP B 1 186 ? 15.04600 80.13600 46.22700 1.000 22.54080 186 ASP B O 1
ATOM 3442 N N . GLY B 1 187 ? 17.15500 80.63500 45.62500 1.000 22.75236 187 GLY B N 1
ATOM 3443 C CA . GLY B 1 187 ? 17.67400 80.42900 46.96200 1.000 21.00541 187 GLY B CA 1
ATOM 3444 C C . GLY B 1 187 ? 17.78600 78.98700 47.38600 1.000 25.36362 187 GLY B C 1
ATOM 3445 O O . GLY B 1 187 ? 17.82200 78.71200 48.58600 1.000 24.35716 187 GLY B O 1
ATOM 3446 N N . VAL B 1 188 ? 17.84100 78.04400 46.44000 1.000 22.29190 188 VAL B N 1
ATOM 3447 C CA . VAL B 1 188 ? 17.94300 76.62800 46.78600 1.000 18.74493 188 VAL B CA 1
ATOM 3448 C C . VAL B 1 188 ? 19.16800 76.05300 46.07700 1.000 23.27206 188 VAL B C 1
ATOM 3449 O O . VAL B 1 188 ? 20.03000 76.80700 45.60900 1.000 21.89032 188 VAL B O 1
ATOM 3453 N N . ASP B 1 189 ? 19.27500 74.72200 46.01900 1.000 18.41871 189 ASP B N 1
ATOM 3454 C CA . ASP B 1 189 ? 20.37200 74.06200 45.31800 1.000 21.16800 189 ASP B CA 1
ATOM 3455 C C . ASP B 1 189 ? 19.99400 73.61800 43.91000 1.000 20.71533 189 ASP B C 1
ATOM 3456 O O . ASP B 1 189 ? 20.75400 73.86000 42.97300 1.000 19.65789 189 ASP B O 1
ATOM 3461 N N . HIS B 1 190 ? 18.85000 72.94600 43.74900 1.000 18.85881 190 HIS B N 1
ATOM 3462 C CA . HIS B 1 190 ? 18.39100 72.45500 42.45200 1.000 21.15414 190 HIS B CA 1
ATOM 3463 C C . HIS B 1 190 ? 16.92400 72.81200 42.28600 1.000 19.01698 190 HIS B C 1
ATOM 3464 O O . HIS B 1 190 ? 16.12700 72.58500 43.20000 1.000 18.82250 190 HIS B O 1
ATOM 3471 N N . THR B 1 191 ? 16.56600 73.34100 41.12100 1.000 18.66639 191 THR B N 1
ATOM 3472 C CA . THR B 1 191 ? 15.18600 73.67300 40.80100 1.000 17.35992 191 THR B CA 1
ATOM 3473 C C . THR B 1 191 ? 14.76400 72.89200 39.56300 1.000 20.75280 191 THR B C 1
ATOM 3474 O O . THR B 1 191 ? 15.50300 72.84400 38.57400 1.000 18.48057 191 THR B O 1
ATOM 3486 N N . THR B 1 193 ? 11.34000 72.32200 36.96400 1.000 16.95385 193 THR B N 1
ATOM 3487 C CA . THR B 1 193 ? 10.03400 72.80800 36.53100 1.000 17.47501 193 THR B CA 1
ATOM 3488 C C . THR B 1 193 ? 9.52400 71.89500 35.43000 1.000 19.11708 193 THR B C 1
ATOM 3489 O O . THR B 1 193 ? 10.16300 71.76500 34.37900 1.000 19.40128 193 THR B O 1
ATOM 3493 N N . THR B 1 194 ? 8.37900 71.27100 35.67300 1.000 18.52584 194 THR B N 1
ATOM 3494 C CA . THR B 1 194 ? 7.81800 70.26200 34.79300 1.000 17.71909 194 THR B CA 1
ATOM 3495 C C . THR B 1 194 ? 6.44000 70.73600 34.35800 1.000 19.28033 194 THR B C 1
ATOM 3496 O O . THR B 1 194 ? 5.63000 71.14600 35.19100 1.000 16.11774 194 THR B O 1
ATOM 3500 N N . TYR B 1 195 ? 6.20000 70.70900 33.05400 1.000 17.58662 195 TYR B N 1
ATOM 3501 C CA . TYR B 1 195 ? 4.98800 71.23500 32.45000 1.000 17.51773 195 TYR B CA 1
ATOM 3502 C C . TYR B 1 195 ? 3.91300 70.16000 32.41100 1.000 20.28268 195 TYR B C 1
ATOM 3503 O O . TYR B 1 195 ? 4.15600 69.04200 31.94700 1.000 20.24850 195 TYR B O 1
ATOM 3512 N N . LEU B 1 196 ? 2.72600 70.49700 32.89800 1.000 16.73194 196 LEU B N 1
ATOM 3513 C CA . LEU B 1 196 ? 1.61300 69.56000 32.88200 1.000 18.70937 196 LEU B CA 1
ATOM 3514 C C . LEU B 1 196 ? 0.60600 69.83400 31.77400 1.000 21.53704 196 LEU B C 1
ATOM 3515 O O . LEU B 1 196 ? -0.01100 68.88700 31.27500 1.000 23.51840 196 LEU B O 1
ATOM 3520 N N . GLY B 1 197 ? 0.40700 71.09100 31.40700 1.000 21.16502 197 GLY B N 1
ATOM 3521 C CA . GLY B 1 197 ? -0.54900 71.44200 30.37500 1.000 22.32806 197 GLY B CA 1
ATOM 3522 C C . GLY B 1 197 ? -0.72200 72.94600 30.33500 1.000 25.29140 197 GLY B C 1
ATOM 3523 O O . GLY B 1 197 ? -0.13200 73.68400 31.12900 1.000 21.42351 197 GLY B O 1
ATOM 3524 N N . SER B 1 198 ? -1.55300 73.38800 29.39300 1.000 28.31449 198 SER B N 1
ATOM 3525 C CA . SER B 1 198 ? -1.89100 74.80100 29.26100 1.000 31.59056 198 SER B CA 1
ATOM 3526 C C . SER B 1 198 ? -3.17700 74.95700 28.45000 1.000 34.08038 198 SER B C 1
ATOM 3527 O O . SER B 1 198 ? -3.68700 73.99800 27.86900 1.000 30.86254 198 SER B O 1
ATOM 3530 N N . LYS B 1 199 ? -3.67100 76.19800 28.39700 1.000 37.22793 199 LYS B N 1
ATOM 3531 C CA . LYS B 1 199 ? -4.93500 76.53700 27.73700 1.000 37.55857 199 LYS B CA 1
ATOM 3532 C C . LYS B 1 199 ? -4.80500 77.91200 27.09800 1.000 40.19415 199 LYS B C 1
ATOM 3533 O O . LYS B 1 199 ? -4.53700 78.89100 27.80300 1.000 40.28532 199 LYS B O 1
ATOM 3539 N N . ASN B 1 200 ? -4.99500 77.98100 25.77400 1.000 44.02372 200 ASN B N 1
ATOM 3540 C CA . ASN B 1 200 ? -5.00100 79.24900 25.02700 1.000 39.87085 200 ASN B CA 1
ATOM 3541 C C . ASN B 1 200 ? -3.65500 79.96100 25.11700 1.000 40.84125 200 ASN B C 1
ATOM 3542 O O . ASN B 1 200 ? -3.57400 81.18900 25.20100 1.000 41.25715 200 ASN B O 1
ATOM 3555 N N . ASP B 1 202 ? -0.22700 81.09500 23.47500 1.000 45.60866 202 ASP B N 1
ATOM 3556 C CA . ASP B 1 202 ? 0.45900 81.31600 22.20400 1.000 51.33148 202 ASP B CA 1
ATOM 3557 C C . ASP B 1 202 ? 1.88800 80.79000 22.29000 1.000 53.76664 202 ASP B C 1
ATOM 3558 O O . ASP B 1 202 ? 2.71500 81.35200 23.00900 1.000 54.84755 202 ASP B O 1
ATOM 3563 N N . LEU B 1 203 ? 2.19400 79.73300 21.53600 1.000 55.12774 203 LEU B N 1
ATOM 3564 C CA . LEU B 1 203 ? 3.49900 79.08700 21.63800 1.000 53.17438 203 LEU B CA 1
ATOM 3565 C C . LEU B 1 203 ? 4.54400 79.72400 20.73400 1.000 55.16493 203 LEU B C 1
ATOM 3566 O O . LEU B 1 203 ? 5.71200 79.83800 21.12400 1.000 55.48571 203 LEU B O 1
ATOM 3571 N N . ALA B 1 204 ? 4.14100 80.15400 19.53600 1.000 60.61048 204 ALA B N 1
ATOM 3572 C CA . ALA B 1 204 ? 5.10300 80.69100 18.57900 1.000 60.62721 204 ALA B CA 1
ATOM 3573 C C . ALA B 1 204 ? 5.82200 81.91300 19.13600 1.000 60.70964 204 ALA B C 1
ATOM 3574 O O . ALA B 1 204 ? 7.01800 82.10600 18.88700 1.000 65.34001 204 ALA B O 1
ATOM 3576 N N . ALA B 1 205 ? 5.12200 82.74300 19.90000 1.000 54.66945 205 ALA B N 1
ATOM 3577 C CA . ALA B 1 205 ? 5.75800 83.91600 20.47800 1.000 55.61731 205 ALA B CA 1
ATOM 3578 C C . ALA B 1 205 ? 6.72400 83.47500 21.57800 1.000 49.98898 205 ALA B C 1
ATOM 3579 O O . ALA B 1 205 ? 6.93800 82.28400 21.82300 1.000 47.80730 205 ALA B O 1
ATOM 3581 N N A ASN B 1 206 ? 7.37400 84.43100 22.22400 0.633 46.57648 206 ASN B N 1
ATOM 3582 N N B ASN B 1 206 ? 7.27200 84.47000 22.28700 0.367 46.49774 206 ASN B N 1
ATOM 3583 C CA A ASN B 1 206 ? 8.16200 84.06500 23.39400 0.633 41.79645 206 ASN B CA 1
ATOM 3584 C CA B ASN B 1 206 ? 8.14500 84.31600 23.45400 0.367 41.84082 206 ASN B CA 1
ATOM 3585 C C A ASN B 1 206 ? 7.25900 84.16800 24.62000 0.633 40.43452 206 ASN B C 1
ATOM 3586 C C B ASN B 1 206 ? 7.37600 84.02000 24.74000 0.367 40.38050 206 ASN B C 1
ATOM 3587 O O A ASN B 1 206 ? 7.36700 85.05700 25.46700 0.633 40.84125 206 ASN B O 1
ATOM 3588 O O B ASN B 1 206 ? 7.74600 84.50900 25.80900 0.367 39.96213 206 ASN B O 1
ATOM 3597 N N . SER B 1 207 ? 6.31200 83.22900 24.65800 1.000 37.85683 207 SER B N 1
ATOM 3598 C CA . SER B 1 207 ? 5.39000 83.07100 25.77400 1.000 38.87476 207 SER B CA 1
ATOM 3599 C C . SER B 1 207 ? 5.90800 82.01300 26.75500 1.000 32.74607 207 SER B C 1
ATOM 3600 O O . SER B 1 207 ? 6.24800 80.89300 26.35900 1.000 33.20063 207 SER B O 1
ATOM 3603 N N . ALA B 1 208 ? 5.99300 82.39900 28.02400 1.000 29.06548 208 ALA B N 1
ATOM 3604 C CA . ALA B 1 208 ? 6.46500 81.52400 29.10300 1.000 29.42169 208 ALA B CA 1
ATOM 3605 C C . ALA B 1 208 ? 7.80600 80.86800 28.76100 1.000 25.74924 208 ALA B C 1
ATOM 3606 O O . ALA B 1 208 ? 7.97700 79.65300 28.85900 1.000 25.64738 208 ALA B O 1
ATOM 3608 N N . VAL B 1 209 ? 8.77100 81.69600 28.35900 1.000 29.79968 209 VAL B N 1
ATOM 3609 C CA . VAL B 1 209 ? 10.11700 81.24500 28.01400 1.000 28.68557 209 VAL B CA 1
ATOM 3610 C C . VAL B 1 209 ? 11.00700 81.41200 29.23600 1.000 28.04548 209 VAL B C 1
ATOM 3611 O O . VAL B 1 209 ? 10.98700 82.46700 29.88000 1.000 26.63944 209 VAL B O 1
ATOM 3615 N N . THR B 1 210 ? 11.78800 80.37900 29.56100 1.000 26.10575 210 THR B N 1
ATOM 3616 C CA . THR B 1 210 ? 12.75000 80.45000 30.65900 1.000 24.40733 210 THR B CA 1
ATOM 3617 C C . THR B 1 210 ? 14.12100 80.74700 30.06900 1.000 27.40847 210 THR B C 1
ATOM 3618 O O . THR B 1 210 ? 14.61300 79.98500 29.22600 1.000 25.91801 210 THR B O 1
ATOM 3622 N N . PHE B 1 211 ? 14.70700 81.87300 30.47300 1.000 27.02334 211 PHE B N 1
ATOM 3623 C CA . PHE B 1 211 ? 16.08800 82.21400 30.15300 1.000 28.99767 211 PHE B CA 1
ATOM 3624 C C . PHE B 1 211 ? 16.97500 81.85300 31.33200 1.000 27.58896 211 PHE B C 1
ATOM 3625 O O . PHE B 1 211 ? 16.58800 82.03500 32.48500 1.000 25.11646 211 PHE B O 1
ATOM 3641 N N . HIS B 1 213 ? 20.91100 82.63500 32.82700 1.000 26.03192 213 HIS B N 1
ATOM 3642 C CA . HIS B 1 213 ? 21.95800 83.63000 32.69900 1.000 26.77938 213 HIS B CA 1
ATOM 3643 C C . HIS B 1 213 ? 23.13000 83.21000 33.56900 1.000 30.97172 213 HIS B C 1
ATOM 3644 O O . HIS B 1 213 ? 22.96900 82.46000 34.53600 1.000 31.77314 213 HIS B O 1
ATOM 3651 N N . ASP B 1 214 ? 24.32000 83.68600 33.21300 1.000 33.59518 214 ASP B N 1
ATOM 3652 C CA . ASP B 1 214 ? 25.45600 83.49500 34.10100 1.000 35.52879 214 ASP B CA 1
ATOM 3653 C C . ASP B 1 214 ? 25.33100 84.44600 35.29100 1.000 33.32188 214 ASP B C 1
ATOM 3654 O O . ASP B 1 214 ? 24.44300 85.29900 35.34800 1.000 32.03195 214 ASP B O 1
ATOM 3667 N N . ASN B 1 216 ? 26.84700 86.93000 36.22100 1.000 36.50903 216 ASN B N 1
ATOM 3668 C CA . ASN B 1 216 ? 27.12300 88.34200 36.00100 1.000 40.55812 216 ASN B CA 1
ATOM 3669 C C . ASN B 1 216 ? 25.91500 89.10700 35.47500 1.000 41.08783 216 ASN B C 1
ATOM 3670 O O . ASN B 1 216 ? 25.99000 90.33100 35.32900 1.000 41.53015 216 ASN B O 1
ATOM 3675 N N . GLU B 1 217 ? 24.80800 88.43100 35.18400 1.000 37.26155 217 GLU B N 1
ATOM 3676 C CA . GLU B 1 217 ? 23.58400 89.15300 34.87100 1.000 37.96899 217 GLU B CA 1
ATOM 3677 C C . GLU B 1 217 ? 23.06300 89.85200 36.12200 1.000 37.44758 217 GLU B C 1
ATOM 3678 O O . GLU B 1 217 ? 23.23700 89.37300 37.24500 1.000 36.02023 217 GLU B O 1
ATOM 3684 N N . GLU B 1 218 ? 22.42500 91.00300 35.91300 1.000 38.91094 218 GLU B N 1
ATOM 3685 C CA . GLU B 1 218 ? 21.91500 91.85000 36.99300 1.000 43.38751 218 GLU B CA 1
ATOM 3686 C C . GLU B 1 218 ? 20.68000 91.22200 37.64200 1.000 38.23268 218 GLU B C 1
ATOM 3687 O O . GLU B 1 218 ? 19.62500 91.12400 37.00900 1.000 38.46545 218 GLU B O 1
ATOM 3693 N N . THR B 1 219 ? 20.78500 90.83800 38.91400 1.000 38.42729 219 THR B N 1
ATOM 3694 C CA . THR B 1 219 ? 19.60300 90.42200 39.66400 1.000 35.03832 219 THR B CA 1
ATOM 3695 C C . THR B 1 219 ? 18.53500 91.50700 39.60500 1.000 39.03115 219 THR B C 1
ATOM 3696 O O . THR B 1 219 ? 18.80700 92.67700 39.87800 1.000 42.01147 219 THR B O 1
ATOM 3700 N N . GLY B 1 220 ? 17.32100 91.12400 39.23000 1.000 34.24102 220 GLY B N 1
ATOM 3701 C CA . GLY B 1 220 ? 16.22100 92.06300 39.14200 1.000 39.19536 220 GLY B CA 1
ATOM 3702 C C . GLY B 1 220 ? 15.97000 92.64700 37.76600 1.000 41.49329 220 GLY B C 1
ATOM 3703 O O . GLY B 1 220 ? 14.90200 93.23500 37.54900 1.000 43.19503 220 GLY B O 1
ATOM 3704 N N . ALA B 1 221 ? 16.91200 92.51400 36.83200 1.000 40.70709 221 ALA B N 1
ATOM 3705 C CA . ALA B 1 221 ? 16.68900 92.99300 35.47600 1.000 40.93688 221 ALA B CA 1
ATOM 3706 C C . ALA B 1 221 ? 15.41900 92.39300 34.89200 1.000 45.34301 221 ALA B C 1
ATOM 3707 O O . ALA B 1 221 ? 15.10300 91.22300 35.12100 1.000 42.18258 221 ALA B O 1
ATOM 3709 N N . LYS B 1 222 ? 14.68700 93.21100 34.14000 1.000 45.05691 222 LYS B N 1
ATOM 3710 C CA . LYS B 1 222 ? 13.51000 92.73800 33.42400 1.000 50.22348 222 LYS B CA 1
ATOM 3711 C C . LYS B 1 222 ? 13.93800 91.88800 32.23300 1.000 52.57971 222 LYS B C 1
ATOM 3712 O O . LYS B 1 222 ? 14.98400 92.11900 31.62500 1.000 49.74248 222 LYS B O 1
ATOM 3718 N N . TYR B 1 223 ? 13.11200 90.89200 31.90100 1.000 50.83427 223 TYR B N 1
ATOM 3719 C CA . TYR B 1 223 ? 13.52400 89.92300 30.88800 1.000 50.77521 223 TYR B CA 1
ATOM 3720 C C . TYR B 1 223 ? 13.75000 90.56700 29.52400 1.000 53.08459 223 TYR B C 1
ATOM 3721 O O . TYR B 1 223 ? 14.52200 90.03300 28.71900 1.000 52.55785 223 TYR B O 1
ATOM 3730 N N . THR B 1 224 ? 13.10500 91.70000 29.24500 1.000 51.01600 224 THR B N 1
ATOM 3731 C CA . THR B 1 224 ? 13.40100 92.41600 28.01000 1.000 54.35653 224 THR B CA 1
ATOM 3732 C C . THR B 1 224 ? 14.79100 93.04000 28.02600 1.000 54.52883 224 THR B C 1
ATOM 3733 O O . THR B 1 224 ? 15.37400 93.25200 26.95700 1.000 54.41882 224 THR B O 1
ATOM 3737 N N . GLU B 1 225 ? 15.34200 93.32300 29.20600 1.000 53.27164 225 GLU B N 1
ATOM 3738 C CA . GLU B 1 225 ? 16.58100 94.07400 29.33500 1.000 55.60080 225 GLU B CA 1
ATOM 3739 C C . GLU B 1 225 ? 17.80800 93.19200 29.54500 1.000 53.15101 225 GLU B C 1
ATOM 3740 O O . GLU B 1 225 ? 18.88700 93.71500 29.84400 1.000 48.71958 225 GLU B O 1
ATOM 3746 N N . ILE B 1 226 ? 17.68200 91.88200 29.41300 1.000 51.52051 226 ILE B N 1
ATOM 3747 C CA . ILE B 1 226 ? 18.82400 91.02000 29.69400 1.000 50.00988 226 ILE B CA 1
ATOM 3748 C C . ILE B 1 226 ? 19.80500 91.07200 28.52800 1.000 49.10835 226 ILE B C 1
ATOM 3749 O O . ILE B 1 226 ? 19.42300 91.18800 27.35900 1.000 47.42914 226 ILE B O 1
ATOM 3754 N N . LYS B 1 227 ? 21.08400 90.99400 28.85700 1.000 46.92829 227 LYS B N 1
ATOM 3755 C CA . LYS B 1 227 ? 22.13900 91.12200 27.85900 1.000 49.68630 227 LYS B CA 1
ATOM 3756 C C . LYS B 1 227 ? 22.38600 89.77800 27.18300 1.000 46.34655 227 LYS B C 1
ATOM 3757 O O . LYS B 1 227 ? 22.55200 88.76600 27.87000 1.000 38.87540 227 LYS B O 1
ATOM 3763 N N . PRO B 1 228 ? 22.39900 89.72200 25.85100 1.000 46.72124 228 PRO B N 1
ATOM 3764 C CA . PRO B 1 228 ? 22.70100 88.44600 25.18400 1.000 43.51435 228 PRO B CA 1
ATOM 3765 C C . PRO B 1 228 ? 24.05900 87.88500 25.56300 1.000 41.91727 228 PRO B C 1
ATOM 3766 O O . PRO B 1 228 ? 24.23500 86.66100 25.58600 1.000 39.21048 228 PRO B O 1
ATOM 3770 N N . GLN B 1 229 ? 25.01900 88.75000 25.89600 1.000 40.73749 229 GLN B N 1
ATOM 3771 C CA . GLN B 1 229 ? 26.35200 88.30000 26.27600 1.000 41.02579 229 GLN B CA 1
ATOM 3772 C C . GLN B 1 229 ? 26.33900 87.44000 27.53300 1.000 40.30281 229 GLN B C 1
ATOM 3773 O O . GLN B 1 229 ? 27.29600 86.69500 27.77400 1.000 36.39404 229 GLN B O 1
ATOM 3779 N N . ASN B 1 230 ? 25.29200 87.53200 28.34900 1.000 36.55597 230 ASN B N 1
ATOM 3780 C CA . ASN B 1 230 ? 25.24200 86.80400 29.60800 1.000 37.74259 230 ASN B CA 1
ATOM 3781 C C . ASN B 1 230 ? 24.25000 85.65600 29.57100 1.000 35.92064 230 ASN B C 1
ATOM 3782 O O . ASN B 1 230 ? 23.99600 85.03500 30.60700 1.000 28.99308 230 ASN B O 1
ATOM 3787 N N . LEU B 1 231 ? 23.71300 85.34500 28.39700 1.000 33.09710 231 LEU B N 1
ATOM 3788 C CA . LEU B 1 231 ? 22.68300 84.33100 28.24400 1.000 31.41214 231 LEU B CA 1
ATOM 3789 C C . LEU B 1 231 ? 23.30700 82.95200 28.08000 1.000 32.88166 231 LEU B C 1
ATOM 3790 O O . LEU B 1 231 ? 24.09800 82.72300 27.15800 1.000 37.36052 231 LEU B O 1
ATOM 3795 N N . ARG B 1 232 ? 22.94200 82.03300 28.96900 1.000 30.30328 232 ARG B N 1
ATOM 3796 C CA . ARG B 1 232 ? 23.44900 80.67000 28.94200 1.000 33.39607 232 ARG B CA 1
ATOM 3797 C C . ARG B 1 232 ? 22.49100 79.67600 28.30100 1.000 35.58410 232 ARG B C 1
ATOM 3798 O O . ARG B 1 232 ? 22.94300 78.66500 27.75000 1.000 34.97272 232 ARG B O 1
ATOM 3806 N N . SER B 1 233 ? 21.18700 79.93100 28.35800 1.000 32.68980 233 SER B N 1
ATOM 3807 C CA . SER B 1 233 ? 20.23200 79.00400 27.77800 1.000 29.46533 233 SER B CA 1
ATOM 3808 C C . SER B 1 233 ? 18.90200 79.71100 27.59900 1.000 30.05144 233 SER B C 1
ATOM 3809 O O . SER B 1 233 ? 18.58600 80.65100 28.32800 1.000 25.75424 233 SER B O 1
ATOM 3812 N N . ARG B 1 234 ? 18.13100 79.24100 26.61700 1.000 29.46599 234 ARG B N 1
ATOM 3813 C CA . ARG B 1 234 ? 16.76200 79.67500 26.38200 1.000 26.80679 234 ARG B CA 1
ATOM 3814 C C . ARG B 1 234 ? 15.91700 78.42700 26.18600 1.000 29.91577 234 ARG B C 1
ATOM 3815 O O . ARG B 1 234 ? 16.24800 77.57300 25.35900 1.000 24.31904 234 ARG B O 1
ATOM 3823 N N . VAL B 1 235 ? 14.81500 78.33600 26.91700 1.000 25.69505 235 VAL B N 1
ATOM 3824 C CA . VAL B 1 235 ? 13.99800 77.13800 26.90700 1.000 26.85284 235 VAL B CA 1
ATOM 3825 C C . VAL B 1 235 ? 12.52400 77.51800 27.00300 1.000 24.64892 235 VAL B C 1
ATOM 3826 O O . VAL B 1 235 ? 12.17300 78.58100 27.52400 1.000 25.32680 235 VAL B O 1
ATOM 3830 N N . GLN B 1 236 ? 11.65700 76.64500 26.48000 1.000 24.41019 236 GLN B N 1
ATOM 3831 C CA . GLN B 1 236 ? 10.21900 76.90800 26.48900 1.000 24.09677 236 GLN B CA 1
ATOM 3832 C C . GLN B 1 236 ? 9.45300 75.59900 26.65000 1.000 26.37285 236 GLN B C 1
ATOM 3833 O O . GLN B 1 236 ? 9.41100 74.78900 25.72300 1.000 27.31560 236 GLN B O 1
ATOM 3839 N N . HIS B 1 237 ? 8.81500 75.40000 27.80100 1.000 21.43184 237 HIS B N 1
ATOM 3840 C CA . HIS B 1 237 ? 7.94300 74.24600 27.94600 1.000 21.72524 237 HIS B CA 1
ATOM 3841 C C . HIS B 1 237 ? 6.75400 74.38400 27.00700 1.000 21.08407 237 HIS B C 1
ATOM 3842 O O . HIS B 1 237 ? 6.13700 75.44700 26.92700 1.000 25.92646 237 HIS B O 1
ATOM 3849 N N . ARG B 1 238 ? 6.42600 73.31000 26.29700 1.000 21.43823 238 ARG B N 1
ATOM 3850 C CA . ARG B 1 238 ? 5.24300 73.31000 25.43700 1.000 26.94525 238 ARG B CA 1
ATOM 3851 C C . ARG B 1 238 ? 4.45800 72.01100 25.45800 1.000 22.30394 238 ARG B C 1
ATOM 3852 O O . ARG B 1 238 ? 3.28100 72.02800 25.09800 1.000 24.36836 238 ARG B O 1
ATOM 3860 N N . HIS B 1 239 ? 5.04300 70.89200 25.84200 1.000 22.57177 239 HIS B N 1
ATOM 3861 C CA . HIS B 1 239 ? 4.39100 69.60100 25.73100 1.000 23.03291 239 HIS B CA 1
ATOM 3862 C C . HIS B 1 239 ? 4.46300 68.88000 27.06500 1.000 23.01230 239 HIS B C 1
ATOM 3863 O O . HIS B 1 239 ? 5.43800 69.01800 27.81700 1.000 20.44139 239 HIS B O 1
ATOM 3870 N N . PHE B 1 240 ? 3.41100 68.10900 27.33900 1.000 19.68075 240 PHE B N 1
ATOM 3871 C CA . PHE B 1 240 ? 3.25400 67.34800 28.56700 1.000 20.76178 240 PHE B CA 1
ATOM 3872 C C . PHE B 1 240 ? 4.56900 66.72100 29.01600 1.000 22.99083 240 PHE B C 1
ATOM 3873 O O . PHE B 1 240 ? 5.15500 65.90200 28.30400 1.000 20.92922 240 PHE B O 1
ATOM 3881 N N . LEU B 1 241 ? 5.03400 67.12900 30.19400 1.000 18.70708 241 LEU B N 1
ATOM 3882 C CA . LEU B 1 241 ? 6.19400 66.61700 30.93000 1.000 19.32680 241 LEU B CA 1
ATOM 3883 C C . LEU B 1 241 ? 7.52200 67.16900 30.42200 1.000 19.76323 241 LEU B C 1
ATOM 3884 O O . LEU B 1 241 ? 8.56000 66.68500 30.87500 1.000 18.90742 241 LEU B O 1
ATOM 3889 N N . ASP B 1 242 ? 7.53000 68.13700 29.50000 1.000 17.62963 242 ASP B N 1
ATOM 3890 C CA . ASP B 1 242 ? 8.70600 68.97900 29.32100 1.000 20.40383 242 ASP B CA 1
ATOM 3891 C C . ASP B 1 242 ? 9.25600 69.38800 30.68800 1.000 18.86736 242 ASP B C 1
ATOM 3892 O O . ASP B 1 242 ? 8.51200 69.89400 31.53600 1.000 18.59962 242 ASP B O 1
ATOM 3897 N N . THR B 1 243 ? 10.55600 69.17000 30.89700 1.000 15.91625 243 THR B N 1
ATOM 3898 C CA . THR B 1 243 ? 11.17600 69.32600 32.21300 1.000 15.93611 243 THR B CA 1
ATOM 3899 C C . THR B 1 243 ? 12.51700 70.04000 32.10000 1.000 20.16541 243 THR B C 1
ATOM 3900 O O . THR B 1 243 ? 13.39800 69.61100 31.34500 1.000 18.31410 243 THR B O 1
ATOM 3904 N N . LEU B 1 244 ? 12.66100 71.12200 32.85900 1.000 16.18339 244 LEU B N 1
ATOM 3905 C CA . LEU B 1 244 ? 13.91500 71.85300 33.01800 1.000 17.37022 244 LEU B CA 1
ATOM 3906 C C . LEU B 1 244 ? 14.43900 71.62000 34.42600 1.000 17.93397 244 LEU B C 1
ATOM 3907 O O . LEU B 1 244 ? 13.69100 71.78600 35.39400 1.000 19.29342 244 LEU B O 1
ATOM 3912 N N . LEU B 1 245 ? 15.71100 71.24100 34.54300 1.000 17.48647 245 LEU B N 1
ATOM 3913 C CA . LEU B 1 245 ? 16.38400 71.11500 35.82900 1.000 18.02074 245 LEU B CA 1
ATOM 3914 C C . LEU B 1 245 ? 17.63700 71.98700 35.80400 1.000 19.85582 245 LEU B C 1
ATOM 3915 O O . LEU B 1 245 ? 18.39000 71.95600 34.83100 1.000 19.25777 245 LEU B O 1
ATOM 3920 N N . LEU B 1 246 ? 17.86900 72.77000 36.85800 1.000 17.82222 246 LEU B N 1
ATOM 3921 C CA . LEU B 1 246 ? 18.99600 73.70000 36.85900 1.000 19.57469 246 LEU B CA 1
ATOM 3922 C C . LEU B 1 246 ? 19.63200 73.76900 38.24000 1.000 19.77957 246 LEU B C 1
ATOM 3923 O O . LEU B 1 246 ? 18.95300 73.63600 39.25900 1.000 18.30025 246 LEU B O 1
ATOM 3928 N N . VAL B 1 247 ? 20.94600 73.98800 38.25900 1.000 18.97889 247 VAL B N 1
ATOM 3929 C CA . VAL B 1 247 ? 21.68300 74.20700 39.50300 1.000 20.59734 247 VAL B CA 1
ATOM 3930 C C . VAL B 1 247 ? 21.44700 75.65600 39.91300 1.000 21.29200 247 VAL B C 1
ATOM 3931 O O . VAL B 1 247 ? 21.89500 76.58000 39.23400 1.000 22.46564 247 VAL B O 1
ATOM 3935 N N . ASP B 1 248 ? 20.71100 75.85800 41.00900 1.000 20.43484 248 ASP B N 1
ATOM 3936 C CA . ASP B 1 248 ? 20.16800 77.18400 41.30400 1.000 21.99311 248 ASP B CA 1
ATOM 3937 C C . ASP B 1 248 ? 21.23000 78.14400 41.82900 1.000 23.02862 248 ASP B C 1
ATOM 3938 O O . ASP B 1 248 ? 21.03600 79.36600 41.77000 1.000 22.22942 248 ASP B O 1
ATOM 3943 N N . THR B 1 249 ? 22.34100 77.61300 42.33700 1.000 26.26137 249 THR B N 1
ATOM 3944 C CA . THR B 1 249 ? 23.43700 78.40700 42.86600 1.000 22.88650 249 THR B CA 1
ATOM 3945 C C . THR B 1 249 ? 24.43200 78.84400 41.80000 1.000 28.56580 249 THR B C 1
ATOM 3946 O O . THR B 1 249 ? 25.28200 79.69400 42.07900 1.000 27.17946 249 THR B O 1
ATOM 3950 N N . GLU B 1 250 ? 24.35400 78.29900 40.59300 1.000 24.00122 250 GLU B N 1
ATOM 3951 C CA . GLU B 1 250 ? 25.34300 78.61100 39.56800 1.000 29.41249 250 GLU B CA 1
ATOM 3952 C C . GLU B 1 250 ? 24.73300 79.21500 38.31800 1.000 28.94545 250 GLU B C 1
ATOM 3953 O O . GLU B 1 250 ? 25.47200 79.53100 37.38000 1.000 35.22163 250 GLU B O 1
ATOM 3959 N N . ASN B 1 251 ? 23.41000 79.38200 38.28600 1.000 27.26823 251 ASN B N 1
ATOM 3960 C CA . ASN B 1 251 ? 22.66500 80.02000 37.20800 1.000 30.81740 251 ASN B CA 1
ATOM 3961 C C . ASN B 1 251 ? 21.71000 81.02500 37.81800 1.000 26.91825 251 ASN B C 1
ATOM 3962 O O . ASN B 1 251 ? 21.30400 80.88300 38.97100 1.000 28.99596 251 ASN B O 1
ATOM 3967 N N . LYS B 1 252 ? 21.45700 82.10500 37.09600 1.000 26.90707 252 LYS B N 1
ATOM 3968 C CA . LYS B 1 252 ? 20.31700 82.95500 37.38500 1.000 27.79611 252 LYS B CA 1
ATOM 3969 C C . LYS B 1 252 ? 19.29900 82.63700 36.31100 1.000 27.37630 252 LYS B C 1
ATOM 3970 O O . LYS B 1 252 ? 19.65400 82.08600 35.26100 1.000 26.15379 252 LYS B O 1
ATOM 3976 N N . HIS B 1 253 ? 18.03000 82.94700 36.57200 1.000 21.70587 253 HIS B N 1
ATOM 3977 C CA . HIS B 1 253 ? 17.03000 82.66300 35.55800 1.000 22.91240 253 HIS B CA 1
ATOM 3978 C C . HIS B 1 253 ? 15.92100 83.70400 35.60900 1.000 27.78745 253 HIS B C 1
ATOM 3979 O O . HIS B 1 253 ? 15.81800 84.49500 36.54400 1.000 28.54987 253 HIS B O 1
ATOM 3986 N N . SER B 1 254 ? 15.10500 83.70300 34.56200 1.000 24.55507 254 SER B N 1
ATOM 3987 C CA . SER B 1 254 ? 13.97600 84.61000 34.44300 1.000 30.61720 254 SER B CA 1
ATOM 3988 C C . SER B 1 254 ? 12.95500 83.96600 33.51800 1.000 29.27272 254 SER B C 1
ATOM 3989 O O . SER B 1 254 ? 13.30300 83.14000 32.67000 1.000 28.79311 254 SER B O 1
ATOM 3992 N N . LEU B 1 255 ? 11.68800 84.33100 33.70300 1.000 27.18059 255 LEU B N 1
ATOM 3993 C CA . LEU B 1 255 ? 10.58500 83.74400 32.95700 1.000 31.27694 255 LEU B CA 1
ATOM 3994 C C . LEU B 1 255 ? 9.77600 84.85500 32.30600 1.000 36.26784 255 LEU B C 1
ATOM 3995 O O . LEU B 1 255 ? 9.49900 85.88100 32.93300 1.000 39.07213 255 LEU B O 1
ATOM 4000 N N . SER B 1 256 ? 9.42500 84.66600 31.04600 1.000 33.94351 256 SER B N 1
ATOM 4001 C CA . SER B 1 256 ? 8.62500 85.67100 30.36600 1.000 36.20141 256 SER B CA 1
ATOM 4002 C C . SER B 1 256 ? 7.14500 85.38100 30.56900 1.000 37.06548 256 SER B C 1
ATOM 4003 O O . SER B 1 256 ? 6.76300 84.23900 30.83500 1.000 30.19578 256 SER B O 1
ATOM 4006 N N . PRO B 1 257 ? 6.28000 86.39500 30.46300 1.000 39.81863 257 PRO B N 1
ATOM 4007 C CA . PRO B 1 257 ? 4.84900 86.17500 30.72500 1.000 33.52339 257 PRO B CA 1
ATOM 4008 C C . PRO B 1 257 ? 4.21900 85.20300 29.74100 1.000 35.53684 257 PRO B C 1
ATOM 4009 O O . PRO B 1 257 ? 4.62000 85.10800 28.57900 1.000 35.62075 257 PRO B O 1
ATOM 4013 N N . VAL B 1 258 ? 3.19700 84.48900 30.21600 1.000 34.70786 258 VAL B N 1
ATOM 4014 C CA . VAL B 1 258 ? 2.34300 83.73800 29.30600 1.000 36.51867 258 VAL B CA 1
ATOM 4015 C C . VAL B 1 258 ? 1.62900 84.71000 28.38200 1.000 37.66055 258 VAL B C 1
ATOM 4016 O O . VAL B 1 258 ? 1.07400 85.72200 28.82700 1.000 39.95672 258 VAL B O 1
ATOM 4020 N N . LEU B 1 259 ? 1.63900 84.40600 27.08600 1.000 38.95781 259 LEU B N 1
ATOM 4021 C CA . LEU B 1 259 ? 0.91300 85.19400 26.09900 1.000 41.63562 259 LEU B CA 1
ATOM 4022 C C . LEU B 1 259 ? -0.28600 84.40900 25.59700 1.000 41.13100 259 LEU B C 1
ATOM 4023 O O . LEU B 1 259 ? -0.14200 83.23800 25.22100 1.000 38.31671 259 LEU B O 1
ATOM 4028 N N . PRO B 1 260 ? -1.47700 85.00500 25.57300 1.000 43.73845 260 PRO B N 1
ATOM 4029 C CA . PRO B 1 260 ? -2.64800 84.26800 25.09900 1.000 41.71472 260 PRO B CA 1
ATOM 4030 C C . PRO B 1 260 ? -2.68800 84.23100 23.58100 1.000 44.15008 260 PRO B C 1
ATOM 4031 O O . PRO B 1 260 ? -2.39900 85.21900 22.90300 1.000 47.54284 260 PRO B O 1
ATOM 4035 N N . LEU B 1 261 ? -3.03100 83.06300 23.05000 1.000 43.90289 261 LEU B N 1
ATOM 4036 C CA . LEU B 1 261 ? -3.22000 82.92600 21.61300 1.000 46.91452 261 LEU B CA 1
ATOM 4037 C C . LEU B 1 261 ? -4.36800 83.80800 21.13500 1.000 47.16677 261 LEU B C 1
ATOM 4038 O O . LEU B 1 261 ? -4.18300 84.71400 20.31300 1.000 48.95862 261 LEU B O 1
ATOM 4043 N N . ASP B 1 262 ? -5.56600 83.55500 21.65400 1.000 44.71485 262 ASP B N 1
ATOM 4044 C CA . ASP B 1 262 ? -6.73100 84.40300 21.42400 1.000 44.44399 262 ASP B CA 1
ATOM 4045 C C . ASP B 1 262 ? -6.77900 85.45200 22.52900 1.000 44.07301 262 ASP B C 1
ATOM 4046 O O . ASP B 1 262 ? -7.08900 85.13200 23.68100 1.000 41.78870 262 ASP B O 1
ATOM 4051 N N . GLU B 1 263 ? -6.48300 86.70800 22.17400 1.000 45.95583 263 GLU B N 1
ATOM 4052 C CA . GLU B 1 263 ? -6.42000 87.79100 23.15400 1.000 47.40065 263 GLU B CA 1
ATOM 4053 C C . GLU B 1 263 ? -7.72900 87.98300 23.91000 1.000 48.52698 263 GLU B C 1
ATOM 4054 O O . GLU B 1 263 ? -7.72400 88.57400 24.99500 1.000 50.81125 263 GLU B O 1
ATOM 4060 N N . THR B 1 264 ? -8.84500 87.50200 23.37100 1.000 45.08973 264 THR B N 1
ATOM 4061 C CA . THR B 1 264 ? -10.13400 87.71400 24.01400 1.000 50.95123 264 THR B CA 1
ATOM 4062 C C . THR B 1 264 ? -10.41100 86.73400 25.14900 1.000 52.63726 264 THR B C 1
ATOM 4063 O O . THR B 1 264 ? -11.44100 86.86900 25.82100 1.000 51.76352 264 THR B O 1
ATOM 4067 N N . LYS B 1 265 ? -9.52800 85.76400 25.39400 1.000 48.78916 265 LYS B N 1
ATOM 4068 C CA . LYS B 1 265 ? -9.78000 84.72700 26.38600 1.000 46.08751 265 LYS B CA 1
ATOM 4069 C C . LYS B 1 265 ? -8.60600 84.60300 27.35000 1.000 47.65323 265 LYS B C 1
ATOM 4070 O O . LYS B 1 265 ? -7.49600 85.07900 27.08800 1.000 41.17818 265 LYS B O 1
ATOM 4076 N N . GLU B 1 266 ? -8.86200 83.94500 28.47600 1.000 43.11373 266 GLU B N 1
ATOM 4077 C CA . GLU B 1 266 ? -7.80400 83.74400 29.44900 1.000 45.84118 266 GLU B CA 1
ATOM 4078 C C . GLU B 1 266 ? -6.85700 82.64300 28.98300 1.000 40.44935 266 GLU B C 1
ATOM 4079 O O . GLU B 1 266 ? -7.23000 81.74200 28.22500 1.000 41.13371 266 GLU B O 1
ATOM 4085 N N . ALA B 1 267 ? -5.61600 82.72900 29.44100 1.000 40.18877 267 ALA B N 1
ATOM 4086 C CA . ALA B 1 267 ? -4.62500 81.69400 29.20000 1.000 38.08962 267 ALA B CA 1
ATOM 4087 C C . ALA B 1 267 ? -4.14500 81.14900 30.53900 1.000 36.82666 267 ALA B C 1
ATOM 4088 O O . ALA B 1 267 ? -3.89900 81.91300 31.47600 1.000 37.39493 267 ALA B O 1
ATOM 4090 N N . THR B 1 268 ? -4.01700 79.82600 30.62900 1.000 36.07745 268 THR B N 1
ATOM 4091 C CA . THR B 1 268 ? -3.53800 79.17900 31.84300 1.000 33.79522 268 THR B CA 1
ATOM 4092 C C . THR B 1 268 ? -2.33700 78.29400 31.52300 1.000 29.01765 268 THR B C 1
ATOM 4093 O O . THR B 1 268 ? -2.19900 77.79300 30.40800 1.000 30.86667 268 THR B O 1
ATOM 4097 N N . ARG B 1 269 ? -1.48500 78.08500 32.52000 1.000 23.45962 269 ARG B N 1
ATOM 4098 C CA . ARG B 1 269 ? -0.29600 77.24100 32.37200 1.000 25.58914 269 ARG B CA 1
ATOM 4099 C C . ARG B 1 269 ? -0.12500 76.45300 33.65800 1.000 24.27164 269 ARG B C 1
ATOM 4100 O O . ARG B 1 269 ? -0.03800 77.05400 34.73300 1.000 21.72711 269 ARG B O 1
ATOM 4108 N N . ASP B 1 270 ? -0.07400 75.12700 33.56000 1.000 21.63089 270 ASP B N 1
ATOM 4109 C CA . ASP B 1 270 ? 0.00600 74.25300 34.73000 1.000 19.93740 270 ASP B CA 1
ATOM 4110 C C . ASP B 1 270 ? 1.41700 73.67900 34.85700 1.000 22.38881 270 ASP B C 1
ATOM 4111 O O . ASP B 1 270 ? 1.90200 73.02200 33.93100 1.000 19.12986 270 ASP B O 1
ATOM 4124 N N . LEU B 1 272 ? 4.50500 71.77200 37.65200 1.000 17.95620 272 LEU B N 1
ATOM 4125 C CA . LEU B 1 272 ? 5.04200 71.31900 38.92800 1.000 16.45438 272 LEU B CA 1
ATOM 4126 C C . LEU B 1 272 ? 6.39500 71.99900 39.10600 1.000 20.69801 272 LEU B C 1
ATOM 4127 O O . LEU B 1 272 ? 7.22800 71.95000 38.20000 1.000 18.35924 272 LEU B O 1
ATOM 4132 N N . ILE B 1 273 ? 6.60200 72.65200 40.24900 1.000 18.61405 273 ILE B N 1
ATOM 4133 C CA . ILE B 1 273 ? 7.84000 73.37800 40.52400 1.000 18.19374 273 ILE B CA 1
ATOM 4134 C C . ILE B 1 273 ? 8.45900 72.78000 41.78200 1.000 18.78354 273 ILE B C 1
ATOM 4135 O O . ILE B 1 273 ? 7.87400 72.86600 42.87100 1.000 17.48108 273 ILE B O 1
ATOM 4140 N N . PHE B 1 274 ? 9.63300 72.15900 41.62900 1.000 16.41786 274 PHE B N 1
ATOM 4141 C CA . PHE B 1 274 ? 10.34700 71.48900 42.71300 1.000 15.75928 274 PHE B CA 1
ATOM 4142 C C . PHE B 1 274 ? 11.51500 72.36800 43.13300 1.000 20.10336 274 PHE B C 1
ATOM 4143 O O . PHE B 1 274 ? 12.42700 72.59000 42.33200 1.000 17.69654 274 PHE B O 1
ATOM 4151 N N . PHE B 1 275 ? 11.50400 72.85200 44.38100 1.000 19.57887 275 PHE B N 1
ATOM 4152 C CA . PHE B 1 275 ? 12.62000 73.62500 44.94200 1.000 18.69125 275 PHE B CA 1
ATOM 4153 C C . PHE B 1 275 ? 13.33200 72.74700 45.96200 1.000 20.86418 275 PHE B C 1
ATOM 4154 O O . PHE B 1 275 ? 12.79000 72.51600 47.04900 1.000 20.98212 275 PHE B O 1
ATOM 4162 N N . THR B 1 276 ? 14.55300 72.28700 45.64800 1.000 17.07576 276 THR B N 1
ATOM 4163 C CA . THR B 1 276 ? 15.25600 71.33400 46.50300 1.000 17.09914 276 THR B CA 1
ATOM 4164 C C . THR B 1 276 ? 16.55200 71.92800 47.04900 1.000 19.03796 276 THR B C 1
ATOM 4165 O O . THR B 1 276 ? 17.38600 72.42200 46.28100 1.000 17.71915 276 THR B O 1
ATOM 4169 N N . ARG B 1 277 ? 16.73700 71.84700 48.37200 1.000 21.56769 277 ARG B N 1
ATOM 4170 C CA . ARG B 1 277 ? 17.93800 72.39200 49.00400 1.000 20.79185 277 ARG B CA 1
ATOM 4171 C C . ARG B 1 277 ? 18.31900 71.56900 50.22700 1.000 22.43641 277 ARG B C 1
ATOM 4172 O O . ARG B 1 277 ? 17.50900 70.81000 50.76800 1.000 22.40524 277 ARG B O 1
ATOM 4180 N N . ARG B 1 278 ? 19.58200 71.71400 50.64700 1.000 23.66199 278 ARG B N 1
ATOM 4181 C CA . ARG B 1 278 ? 20.00800 71.19400 51.93900 1.000 23.22384 278 ARG B CA 1
ATOM 4182 C C . ARG B 1 278 ? 19.31300 71.98700 53.05400 1.000 23.83098 278 ARG B C 1
ATOM 4183 O O . ARG B 1 278 ? 18.89200 73.12700 52.84400 1.000 24.87834 278 ARG B O 1
ATOM 4191 N N . PRO B 1 279 ? 19.16800 71.39800 54.24100 1.000 27.66183 279 PRO B N 1
ATOM 4192 C CA . PRO B 1 279 ? 18.47500 72.10000 55.33300 1.000 28.07547 279 PRO B CA 1
ATOM 4193 C C . PRO B 1 279 ? 19.25900 73.30700 55.81500 1.000 30.10462 279 PRO B C 1
ATOM 4194 O O . PRO B 1 279 ? 20.47000 73.42700 55.60900 1.000 30.30924 279 PRO B O 1
ATOM 4198 N N . VAL B 1 280 ? 18.53900 74.21300 56.48200 1.000 25.70476 280 VAL B N 1
ATOM 4199 C CA . VAL B 1 280 ? 19.17900 75.38000 57.07300 1.000 32.62943 280 VAL B CA 1
ATOM 4200 C C . VAL B 1 280 ? 20.11200 74.95000 58.20000 1.000 33.81178 280 VAL B C 1
ATOM 4201 O O . VAL B 1 280 ? 19.80100 74.04100 58.98100 1.000 33.77679 280 VAL B O 1
ATOM 4205 N N . LYS B 1 281 ? 21.26300 75.62200 58.29700 1.000 34.68538 281 LYS B N 1
ATOM 4206 C CA . LYS B 1 281 ? 22.28400 75.29100 59.27900 1.000 39.43763 281 LYS B CA 1
ATOM 4207 C C . LYS B 1 281 ? 21.90000 75.82700 60.65500 1.000 45.13880 281 LYS B C 1
ATOM 4208 O O . LYS B 1 281 ? 21.55000 77.00000 60.80000 1.000 45.21499 281 LYS B O 1
ATOM 4214 N N . LYS B 1 282 ? 21.97900 74.94400 61.66400 1.000 46.18944 282 LYS B N 1
ATOM 4215 C CA . LYS B 1 282 ? 21.75300 75.30700 63.06700 1.000 52.90806 282 LYS B CA 1
ATOM 4216 C C . LYS B 1 282 ? 22.61500 76.46900 63.51100 1.000 55.65035 282 LYS B C 1
ATOM 4217 O O . LYS B 1 282 ? 22.17800 77.28800 64.34500 1.000 63.15380 282 LYS B O 1
ATOM 4219 N N . GLY B 1 283 ? 23.84700 76.56400 63.01700 1.000 59.18167 283 GLY B N 1
ATOM 4220 C CA . GLY B 1 283 ? 24.80700 77.52200 63.51800 1.000 67.46921 283 GLY B CA 1
ATOM 4221 C C . GLY B 1 283 ? 24.62100 78.90900 62.93900 1.000 72.41690 283 GLY B C 1
ATOM 4222 O O . GLY B 1 283 ? 23.74300 79.65700 63.37100 1.000 75.22643 283 GLY B O 1
ATOM 4223 N N . ASN B 1 291 ? 15.43700 80.11300 61.05600 1.000 61.97869 291 ASN B N 1
ATOM 4224 C CA . ASN B 1 291 ? 14.65800 79.03700 61.66200 1.000 60.63879 291 ASN B CA 1
ATOM 4225 C C . ASN B 1 291 ? 14.96100 77.71400 60.97200 1.000 54.67775 291 ASN B C 1
ATOM 4226 O O . ASN B 1 291 ? 15.24100 77.68700 59.77400 1.000 55.36421 291 ASN B O 1
ATOM 4231 N N . ILE B 1 292 ? 14.89700 76.61600 61.71800 1.000 43.79440 292 ILE B N 1
ATOM 4232 C CA . ILE B 1 292 ? 15.33000 75.33300 61.19600 1.000 45.75314 292 ILE B CA 1
ATOM 4233 C C . ILE B 1 292 ? 14.17500 74.64000 60.48100 1.000 46.01249 292 ILE B C 1
ATOM 4234 O O . ILE B 1 292 ? 12.99300 74.92600 60.71400 1.000 39.03564 292 ILE B O 1
ATOM 4239 N N . ASP B 1 293 ? 14.53100 73.70100 59.60900 1.000 42.23132 293 ASP B N 1
ATOM 4240 C CA . ASP B 1 293 ? 13.55700 72.88700 58.90400 1.000 36.78563 293 ASP B CA 1
ATOM 4241 C C . ASP B 1 293 ? 13.07800 71.75500 59.79500 1.000 36.40288 293 ASP B C 1
ATOM 4242 O O . ASP B 1 293 ? 13.88400 71.07400 60.43900 1.000 35.52408 293 ASP B O 1
ATOM 4247 N N . SER B 1 294 ? 11.77100 71.54000 59.82800 1.000 32.30718 294 SER B N 1
ATOM 4248 C CA . SER B 1 294 ? 11.22100 70.39400 60.52500 1.000 33.40808 294 SER B CA 1
ATOM 4249 C C . SER B 1 294 ? 11.20800 69.20400 59.57900 1.000 33.84575 294 SER B C 1
ATOM 4250 O O . SER B 1 294 ? 10.80000 69.33300 58.42200 1.000 28.50222 294 SER B O 1
ATOM 4253 N N . PHE B 1 295 ? 11.64500 68.04600 60.06700 1.000 33.36271 295 PHE B N 1
ATOM 4254 C CA . PHE B 1 295 ? 11.59600 66.81900 59.28600 1.000 30.86869 295 PHE B CA 1
ATOM 4255 C C . PHE B 1 295 ? 10.55300 65.83900 59.81000 1.000 32.81940 295 PHE B C 1
ATOM 4256 O O . PHE B 1 295 ? 10.57700 64.65600 59.45300 1.000 33.23995 295 PHE B O 1
ATOM 4264 N N . ARG B 1 296 ? 9.61900 66.31500 60.62200 1.000 34.14147 296 ARG B N 1
ATOM 4265 C CA . ARG B 1 296 ? 8.51100 65.47500 61.04500 1.000 35.27698 296 ARG B CA 1
ATOM 4266 C C . ARG B 1 296 ? 7.68100 65.07200 59.82900 1.000 33.56076 296 ARG B C 1
ATOM 4267 O O . ARG B 1 296 ? 7.30100 65.93500 59.02600 1.000 32.58559 296 ARG B O 1
ATOM 4275 N N . PRO B 1 297 ? 7.40200 63.79100 59.64100 1.000 30.60227 297 PRO B N 1
ATOM 4276 C CA . PRO B 1 297 ? 6.54600 63.38700 58.52700 1.000 31.87208 297 PRO B CA 1
ATOM 4277 C C . PRO B 1 297 ? 5.11800 63.86600 58.74200 1.000 36.40479 297 PRO B C 1
ATOM 4278 O O . PRO B 1 297 ? 4.69900 64.20700 59.85400 1.000 35.55078 297 PRO B O 1
ATOM 4282 N N . HIS B 1 298 ? 4.37500 63.92200 57.64200 1.000 33.01877 298 HIS B N 1
ATOM 4283 C CA . HIS B 1 298 ? 3.01400 64.43300 57.69600 1.000 32.99806 298 HIS B CA 1
ATOM 4284 C C . HIS B 1 298 ? 2.12000 63.39500 58.35200 1.000 34.78981 298 HIS B C 1
ATOM 4285 O O . HIS B 1 298 ? 2.13400 62.22200 57.97100 1.000 32.02241 298 HIS B O 1
ATOM 4292 N N . GLU B 1 299 ? 1.35200 63.82300 59.35200 1.000 41.81171 299 GLU B N 1
ATOM 4293 C CA . GLU B 1 299 ? 0.56000 62.86700 60.11900 1.000 42.71958 299 GLU B CA 1
ATOM 4294 C C . GLU B 1 299 ? -0.71000 62.46700 59.38100 1.000 39.30452 299 GLU B C 1
ATOM 4295 O O . GLU B 1 299 ? -1.13200 61.30800 59.44900 1.000 46.41780 299 GLU B O 1
ATOM 4301 N N . GLU B 1 300 ? -1.33600 63.39600 58.66400 1.000 35.27997 300 GLU B N 1
ATOM 4302 C CA . GLU B 1 300 ? -2.61100 63.08900 58.03700 1.000 37.66545 300 GLU B CA 1
ATOM 4303 C C . GLU B 1 300 ? -2.50400 62.80900 56.54000 1.000 39.14368 300 GLU B C 1
ATOM 4304 O O . GLU B 1 300 ? -3.38600 62.14100 55.98900 1.000 38.64660 300 GLU B O 1
ATOM 4310 N N . LEU B 1 301 ? -1.44400 63.25800 55.87000 1.000 38.58879 301 LEU B N 1
ATOM 4311 C CA . LEU B 1 301 ? -1.22600 62.97900 54.44900 1.000 31.36352 301 LEU B CA 1
ATOM 4312 C C . LEU B 1 301 ? 0.10600 62.25500 54.25200 1.000 34.99407 301 LEU B C 1
ATOM 4313 O O . LEU B 1 301 ? 0.96600 62.70200 53.48200 1.000 31.44435 301 LEU B O 1
ATOM 4318 N N . PRO B 1 302 ? 0.30300 61.12100 54.92000 1.000 30.66292 302 PRO B N 1
ATOM 4319 C CA . PRO B 1 302 ? 1.60700 60.46600 54.86600 1.000 33.07622 302 PRO B CA 1
ATOM 4320 C C . PRO B 1 302 ? 1.89700 59.95400 53.46700 1.000 31.06941 302 PRO B C 1
ATOM 4321 O O . PRO B 1 302 ? 0.98900 59.67800 52.68300 1.000 31.09540 302 PRO B O 1
ATOM 4333 N N . GLU B 1 304 ? 5.51700 57.86900 51.47600 1.000 30.96630 304 GLU B N 1
ATOM 4334 C CA . GLU B 1 304 ? 6.93000 57.52500 51.43500 1.000 28.56056 304 GLU B CA 1
ATOM 4335 C C . GLU B 1 304 ? 7.14200 56.47000 50.36400 1.000 32.60907 304 GLU B C 1
ATOM 4336 O O . GLU B 1 304 ? 6.43300 55.46200 50.34600 1.000 33.68753 304 GLU B O 1
ATOM 4342 N N . VAL B 1 305 ? 8.08600 56.71600 49.46000 1.000 33.05608 305 VAL B N 1
ATOM 4343 C CA . VAL B 1 305 ? 8.40300 55.75800 48.40400 1.000 30.47778 305 VAL B CA 1
ATOM 4344 C C . VAL B 1 305 ? 9.91500 55.60000 48.35300 1.000 29.24946 305 VAL B C 1
ATOM 4345 O O . VAL B 1 305 ? 10.64700 56.55800 48.63100 1.000 30.07878 305 VAL B O 1
ATOM 4349 N N . PRO B 1 306 ? 10.42300 54.41900 48.01300 1.000 32.97079 306 PRO B N 1
ATOM 4350 C CA . PRO B 1 306 ? 11.87400 54.25100 47.88900 1.000 32.44114 306 PRO B CA 1
ATOM 4351 C C . PRO B 1 306 ? 12.42300 55.01300 46.69400 1.000 29.76355 306 PRO B C 1
ATOM 4352 O O . PRO B 1 306 ? 11.75000 55.17700 45.67800 1.000 33.08031 306 PRO B O 1
ATOM 4356 N N . LEU B 1 307 ? 13.66000 55.49800 46.83800 1.000 31.24563 307 LEU B N 1
ATOM 4357 C CA . LEU B 1 307 ? 14.37100 56.08300 45.70400 1.000 31.76069 307 LEU B CA 1
ATOM 4358 C C . LEU B 1 307 ? 14.99400 55.01200 44.83100 1.000 34.87292 307 LEU B C 1
ATOM 4359 O O . LEU B 1 307 ? 15.13700 55.20800 43.62000 1.000 35.29752 307 LEU B O 1
ATOM 4364 N N . PHE B 1 308 ? 15.37900 53.89100 45.43400 1.000 37.38268 308 PHE B N 1
ATOM 4365 C CA . PHE B 1 308 ? 16.01900 52.77900 44.74900 1.000 38.06193 308 PHE B CA 1
ATOM 4366 C C . PHE B 1 308 ? 15.31700 51.50000 45.17100 1.000 39.02185 308 PHE B C 1
ATOM 4367 O O . PHE B 1 308 ? 15.12700 51.25600 46.36500 1.000 40.50011 308 PHE B O 1
ATOM 4375 N N . LEU B 1 309 ? 14.90200 50.71400 44.18900 1.000 39.45744 309 LEU B N 1
ATOM 4376 C CA . LEU B 1 309 ? 14.14400 49.48900 44.41200 1.000 35.23148 309 LEU B CA 1
ATOM 4377 C C . LEU B 1 309 ? 15.05000 48.32600 44.81600 1.000 43.62669 309 LEU B C 1
ATOM 4378 O O . LEU B 1 309 ? 14.57200 47.30200 45.30800 1.000 46.81975 309 LEU B O 1
ATOM 4392 N N . ARG C 1 8 ? 28.71900 45.41600 8.32300 1.000 39.38063 8 ARG C N 1
ATOM 4393 C CA . ARG C 1 8 ? 27.99300 46.26600 9.26000 1.000 36.40421 8 ARG C CA 1
ATOM 4394 C C . ARG C 1 8 ? 26.48600 46.17300 9.04800 1.000 32.30539 8 ARG C C 1
ATOM 4395 O O . ARG C 1 8 ? 25.71900 46.40800 9.99300 1.000 30.98947 8 ARG C O 1
ATOM 4403 N N . VAL C 1 9 ? 26.04700 45.79900 7.83800 1.000 32.29009 9 VAL C N 1
ATOM 4404 C CA . VAL C 1 9 ? 24.62700 45.60900 7.57100 1.000 27.36594 9 VAL C CA 1
ATOM 4405 C C . VAL C 1 9 ? 24.02900 44.52700 8.46200 1.000 26.10243 9 VAL C C 1
ATOM 4406 O O . VAL C 1 9 ? 22.80900 44.47500 8.63100 1.000 25.70861 9 VAL C O 1
ATOM 4410 N N . PHE C 1 10 ? 24.85800 43.67700 9.05900 1.000 27.36240 10 PHE C N 1
ATOM 4411 C CA . PHE C 1 10 ? 24.39900 42.65800 9.98300 1.000 26.52660 10 PHE C CA 1
ATOM 4412 C C . PHE C 1 10 ? 24.68300 42.99800 11.43300 1.000 26.81572 10 PHE C C 1
ATOM 4413 O O . PHE C 1 10 ? 24.43300 42.17800 12.31300 1.000 27.77278 10 PHE C O 1
ATOM 4421 N N . ASN C 1 11 ? 25.15500 44.19600 11.71500 1.000 25.51011 11 ASN C N 1
ATOM 4422 C CA . ASN C 1 11 ? 25.59000 44.51800 13.06400 1.000 26.57530 11 ASN C CA 1
ATOM 4423 C C . ASN C 1 11 ? 24.43600 45.13700 13.84800 1.000 20.79798 11 ASN C C 1
ATOM 4424 O O . ASN C 1 11 ? 23.86500 46.13700 13.38800 1.000 20.58022 11 ASN C O 1
ATOM 4429 N N . PRO C 1 12 ? 24.05700 44.59600 15.01900 1.000 21.27616 12 PRO C N 1
ATOM 4430 C CA . PRO C 1 12 ? 22.93000 45.19900 15.76100 1.000 20.10386 12 PRO C CA 1
ATOM 4431 C C . PRO C 1 12 ? 23.16300 46.65100 16.12600 1.000 19.96291 12 PRO C C 1
ATOM 4432 O O . PRO C 1 12 ? 22.21400 47.43800 16.11300 1.000 21.51754 12 PRO C O 1
ATOM 4436 N N . SER C 1 13 ? 24.40300 47.03600 16.43300 1.000 20.96596 13 SER C N 1
ATOM 4437 C CA . SER C 1 13 ? 24.70000 48.41200 16.82400 1.000 23.42591 13 SER C CA 1
ATOM 4438 C C . SER C 1 13 ? 24.47400 49.40400 15.68700 1.000 21.56993 13 SER C C 1
ATOM 4439 O O . SER C 1 13 ? 24.26500 50.59000 15.94500 1.000 19.85616 13 SER C O 1
ATOM 4442 N N . TYR C 1 14 ? 24.52700 48.94200 14.43900 1.000 20.49668 14 TYR C N 1
ATOM 4443 C CA . TYR C 1 14 ? 24.16400 49.78300 13.30900 1.000 19.29073 14 TYR C CA 1
ATOM 4444 C C . TYR C 1 14 ? 22.70200 50.21400 13.41800 1.000 20.70254 14 TYR C C 1
ATOM 4445 O O . TYR C 1 14 ? 22.38400 51.40600 13.37600 1.000 21.82886 14 TYR C O 1
ATOM 4454 N N . TYR C 1 15 ? 21.80500 49.24400 13.58800 1.000 18.02324 15 TYR C N 1
ATOM 4455 C CA . TYR C 1 15 ? 20.37200 49.52700 13.68900 1.000 17.59729 15 TYR C CA 1
ATOM 4456 C C . TYR C 1 15 ? 20.03000 50.26400 14.97500 1.000 16.95214 15 TYR C C 1
ATOM 4457 O O . TYR C 1 15 ? 19.15200 51.12600 14.97700 1.000 19.57597 15 TYR C O 1
ATOM 4466 N N . THR C 1 16 ? 20.74300 49.98000 16.06600 1.000 17.91070 16 THR C N 1
ATOM 4467 C CA . THR C 1 16 ? 20.52000 50.74300 17.28900 1.000 18.71361 16 THR C CA 1
ATOM 4468 C C . THR C 1 16 ? 20.85800 52.21200 17.07700 1.000 17.85354 16 THR C C 1
ATOM 4469 O O . THR C 1 16 ? 20.12300 53.09900 17.52000 1.000 18.84126 16 THR C O 1
ATOM 4473 N N . ALA C 1 17 ? 21.96100 52.48400 16.39100 1.000 20.85432 17 ALA C N 1
ATOM 4474 C CA . ALA C 1 17 ? 22.30900 53.85700 16.05600 1.000 21.02381 17 ALA C CA 1
ATOM 4475 C C . ALA C 1 17 ? 21.21500 54.50900 15.23400 1.000 18.57368 17 ALA C C 1
ATOM 4476 O O . ALA C 1 17 ? 20.76900 55.61800 15.54700 1.000 19.15164 17 ALA C O 1
ATOM 4478 N N . ILE C 1 18 ? 20.76500 53.82800 14.17600 1.000 20.80278 18 ILE C N 1
ATOM 4479 C CA . ILE C 1 18 ? 19.71700 54.39300 13.31800 1.000 20.41459 18 ILE C CA 1
ATOM 4480 C C . ILE C 1 18 ? 18.47400 54.69400 14.14000 1.000 21.22384 18 ILE C C 1
ATOM 4481 O O . ILE C 1 18 ? 17.84700 55.74800 13.97700 1.000 18.98285 18 ILE C O 1
ATOM 4486 N N . ALA C 1 19 ? 18.11900 53.79500 15.06700 1.000 19.07200 19 ALA C N 1
ATOM 4487 C CA . ALA C 1 19 ? 16.90900 54.01900 15.86400 1.000 16.71921 19 ALA C CA 1
ATOM 4488 C C . ALA C 1 19 ? 17.01800 55.31400 16.66800 1.000 18.01993 19 ALA C C 1
ATOM 4489 O O . ALA C 1 19 ? 16.07700 56.11600 16.71700 1.000 20.48724 19 ALA C O 1
ATOM 4491 N N . GLU C 1 20 ? 18.18400 55.56800 17.25000 1.000 20.36593 20 GLU C N 1
ATOM 4492 C CA . GLU C 1 20 ? 18.39800 56.82500 17.96000 1.000 23.36762 20 GLU C CA 1
ATOM 4493 C C . GLU C 1 20 ? 18.41300 58.02300 17.00600 1.000 22.54137 20 GLU C C 1
ATOM 4494 O O . GLU C 1 20 ? 17.93000 59.11000 17.35000 1.000 21.43088 20 GLU C O 1
ATOM 4500 N N . ILE C 1 21 ? 18.97600 57.85100 15.81100 1.000 19.72089 21 ILE C N 1
ATOM 4501 C CA . ILE C 1 21 ? 18.97700 58.93800 14.84000 1.000 20.13291 21 ILE C CA 1
ATOM 4502 C C . ILE C 1 21 ? 17.55500 59.30600 14.45600 1.000 20.92446 21 ILE C C 1
ATOM 4503 O O . ILE C 1 21 ? 17.20800 60.49000 14.34100 1.000 21.19848 21 ILE C O 1
ATOM 4516 N N . LYS C 1 23 ? 14.91700 58.97700 16.37700 1.000 19.95384 23 LYS C N 1
ATOM 4517 C CA . LYS C 1 23 ? 14.36300 59.76000 17.47300 1.000 19.75047 23 LYS C CA 1
ATOM 4518 C C . LYS C 1 23 ? 14.79900 61.22000 17.37300 1.000 23.74429 23 LYS C C 1
ATOM 4519 O O . LYS C 1 23 ? 13.99200 62.13500 17.56700 1.000 22.83164 23 LYS C O 1
ATOM 4525 N N . LEU C 1 24 ? 16.07500 61.46200 17.07300 1.000 20.31924 24 LEU C N 1
ATOM 4526 C CA . LEU C 1 24 ? 16.53900 62.83800 16.89000 1.000 23.36126 24 LEU C CA 1
ATOM 4527 C C . LEU C 1 24 ? 15.79700 63.50800 15.74200 1.000 19.95377 24 LEU C C 1
ATOM 4528 O O . LEU C 1 24 ? 15.40300 64.67800 15.83900 1.000 21.68111 24 LEU C O 1
ATOM 4533 N N . ARG C 1 25 ? 15.54700 62.75500 14.66800 1.000 22.05280 25 ARG C N 1
ATOM 4534 C CA . ARG C 1 25 ? 14.81900 63.28800 13.52000 1.000 20.87340 25 ARG C CA 1
ATOM 4535 C C . ARG C 1 25 ? 13.42400 63.77700 13.90700 1.000 22.59255 25 ARG C C 1
ATOM 4536 O O . ARG C 1 25 ? 12.99600 64.85000 13.47100 1.000 22.12043 25 ARG C O 1
ATOM 4544 N N . SER C 1 26 ? 12.69100 63.00000 14.71000 1.000 23.56545 26 SER C N 1
ATOM 4545 C CA . SER C 1 26 ? 11.37200 63.45900 15.15700 1.000 24.48606 26 SER C CA 1
ATOM 4546 C C . SER C 1 26 ? 11.48300 64.73400 15.97000 1.000 21.27485 26 SER C C 1
ATOM 4547 O O . SER C 1 26 ? 10.65100 65.63400 15.83500 1.000 20.42246 26 SER C O 1
ATOM 4550 N N . LYS C 1 27 ? 12.49300 64.82400 16.83900 1.000 20.97969 27 LYS C N 1
ATOM 4551 C CA . LYS C 1 27 ? 12.68900 66.05200 17.60700 1.000 23.58813 27 LYS C CA 1
ATOM 4552 C C . LYS C 1 27 ? 13.01700 67.21700 16.67900 1.000 23.10912 27 LYS C C 1
ATOM 4553 O O . LYS C 1 27 ? 12.57400 68.35100 16.90100 1.000 20.74056 27 LYS C O 1
ATOM 4559 N N . TYR C 1 28 ? 13.80000 66.94500 15.62900 1.000 24.03624 28 TYR C N 1
ATOM 4560 C CA . TYR C 1 28 ? 14.09300 67.95000 14.61400 1.000 19.13030 28 TYR C CA 1
ATOM 4561 C C . TYR C 1 28 ? 12.83200 68.41500 13.91200 1.000 23.49695 28 TYR C C 1
ATOM 4562 O O . TYR C 1 28 ? 12.66400 69.61600 13.68600 1.000 24.79804 28 TYR C O 1
ATOM 4571 N N . ILE C 1 29 ? 11.93800 67.47900 13.54800 1.000 21.41070 29 ILE C N 1
ATOM 4572 C CA . ILE C 1 29 ? 10.66800 67.86400 12.92500 1.000 24.77440 29 ILE C CA 1
ATOM 4573 C C . ILE C 1 29 ? 9.87600 68.77000 13.85900 1.000 24.69798 29 ILE C C 1
ATOM 4574 O O . ILE C 1 29 ? 9.32200 69.78900 13.43800 1.000 24.83078 29 ILE C O 1
ATOM 4579 N N . THR C 1 30 ? 9.84000 68.42600 15.14500 1.000 24.31841 30 THR C N 1
ATOM 4580 C CA . THR C 1 30 ? 9.05300 69.18300 16.11400 1.000 27.49693 30 THR C CA 1
ATOM 4581 C C . THR C 1 30 ? 9.64000 70.56900 16.36600 1.000 29.89204 30 THR C C 1
ATOM 4582 O O . THR C 1 30 ? 8.90400 71.55400 16.48400 1.000 29.81221 30 THR C O 1
ATOM 4586 N N . ASN C 1 31 ? 10.96200 70.66400 16.47400 1.000 22.98850 31 ASN C N 1
ATOM 4587 C CA . ASN C 1 31 ? 11.58500 71.88300 16.96100 1.000 24.96077 31 ASN C CA 1
ATOM 4588 C C . ASN C 1 31 ? 12.25600 72.71600 15.88300 1.000 25.43334 31 ASN C C 1
ATOM 4589 O O . ASN C 1 31 ? 12.54300 73.88900 16.13500 1.000 25.28205 31 ASN C O 1
ATOM 4594 N N . ARG C 1 32 ? 12.50000 72.14800 14.70000 1.000 24.47663 32 ARG C N 1
ATOM 4595 C CA . ARG C 1 32 ? 13.13400 72.80600 13.55500 1.000 24.25840 32 ARG C CA 1
ATOM 4596 C C . ARG C 1 32 ? 14.60600 73.10300 13.80800 1.000 22.84747 32 ARG C C 1
ATOM 4597 O O . ARG C 1 32 ? 15.24100 73.81800 13.02400 1.000 22.09036 32 ARG C O 1
ATOM 4605 N N . SER C 1 33 ? 15.15900 72.57100 14.89500 1.000 25.29782 33 SER C N 1
ATOM 4606 C CA . SER C 1 33 ? 16.59000 72.48400 15.11000 1.000 20.90215 33 SER C CA 1
ATOM 4607 C C . SER C 1 33 ? 16.82400 71.45900 16.21300 1.000 26.97660 33 SER C C 1
ATOM 4608 O O . SER C 1 33 ? 15.92000 71.14700 16.99600 1.000 21.42675 33 SER C O 1
ATOM 4611 N N . ILE C 1 34 ? 18.04000 70.90100 16.22600 1.000 18.96113 34 ILE C N 1
ATOM 4612 C CA . ILE C 1 34 ? 18.49300 70.01100 17.28500 1.000 23.31936 34 ILE C CA 1
ATOM 4613 C C . ILE C 1 34 ? 19.94600 70.34900 17.59700 1.000 22.55978 34 ILE C C 1
ATOM 4614 O O . ILE C 1 34 ? 20.70900 70.77600 16.72400 1.000 20.86575 34 ILE C O 1
ATOM 4619 N N . PHE C 1 35 ? 20.33400 70.13900 18.85100 1.000 19.94064 35 PHE C N 1
ATOM 4620 C CA . PHE C 1 35 ? 21.73200 70.22500 19.25700 1.000 20.88085 35 PHE C CA 1
ATOM 4621 C C . PHE C 1 35 ? 22.12100 68.91800 19.92200 1.000 24.45556 35 PHE C C 1
ATOM 4622 O O . PHE C 1 35 ? 21.47700 68.49200 20.88300 1.000 22.48635 35 PHE C O 1
ATOM 4630 N N . VAL C 1 36 ? 23.16800 68.27900 19.41600 1.000 20.26633 36 VAL C N 1
ATOM 4631 C CA . VAL C 1 36 ? 23.58800 66.97400 19.90700 1.000 21.33758 36 VAL C CA 1
ATOM 4632 C C . VAL C 1 36 ? 24.97300 67.14000 20.51100 1.000 23.22753 36 VAL C C 1
ATOM 4633 O O . VAL C 1 36 ? 25.89500 67.62700 19.84200 1.000 24.38880 36 VAL C O 1
ATOM 4637 N N . GLU C 1 37 ? 25.10600 66.78100 21.78600 1.000 25.15917 37 GLU C N 1
ATOM 4638 C CA . GLU C 1 37 ? 26.40400 66.83500 22.44200 1.000 25.23684 37 GLU C CA 1
ATOM 4639 C C . GLU C 1 37 ? 27.33800 65.78200 21.86500 1.000 23.28573 37 GLU C C 1
ATOM 4640 O O . GLU C 1 37 ? 26.91000 64.68900 21.48300 1.000 22.03774 37 GLU C O 1
ATOM 4646 N N . GLY C 1 38 ? 28.63500 66.12700 21.81900 1.000 22.72920 38 GLY C N 1
ATOM 4647 C CA . GLY C 1 38 ? 29.62600 65.22500 21.23700 1.000 22.38636 38 GLY C CA 1
ATOM 4648 C C . GLY C 1 38 ? 29.64600 63.83700 21.86200 1.000 25.79465 38 GLY C C 1
ATOM 4649 O O . GLY C 1 38 ? 29.83900 62.83800 21.16900 1.000 25.16352 38 GLY C O 1
ATOM 4650 N N . SER C 1 39 ? 29.46200 63.75500 23.18400 1.000 25.89209 39 SER C N 1
ATOM 4651 C CA . SER C 1 39 ? 29.42100 62.44700 23.83400 1.000 26.36392 39 SER C CA 1
ATOM 4652 C C . SER C 1 39 ? 28.27600 61.59400 23.31300 1.000 24.76812 39 SER C C 1
ATOM 4653 O O . SER C 1 39 ? 28.38000 60.36000 23.30100 1.000 25.07165 39 SER C O 1
ATOM 4656 N N . ASP C 1 40 ? 27.17800 62.22400 22.86900 1.000 21.88115 40 ASP C N 1
ATOM 4657 C CA . ASP C 1 40 ? 26.06200 61.48900 22.27700 1.000 23.86770 40 ASP C CA 1
ATOM 4658 C C . ASP C 1 40 ? 26.28700 61.17600 20.79700 1.000 26.07407 40 ASP C C 1
ATOM 4659 O O . ASP C 1 40 ? 25.77700 60.16200 20.29400 1.000 21.63697 40 ASP C O 1
ATOM 4672 N N . VAL C 1 42 ? 29.29900 60.42600 19.39400 1.000 23.63993 42 VAL C N 1
ATOM 4673 C CA . VAL C 1 42 ? 30.33300 59.40000 19.20100 1.000 23.01634 42 VAL C CA 1
ATOM 4674 C C . VAL C 1 42 ? 29.75000 58.00700 18.99700 1.000 22.16202 42 VAL C C 1
ATOM 4675 O O . VAL C 1 42 ? 30.11000 57.35400 18.00400 1.000 23.83538 42 VAL C O 1
ATOM 4679 N N . PRO C 1 43 ? 28.86300 57.48600 19.86300 1.000 24.20441 43 PRO C N 1
ATOM 4680 C CA . PRO C 1 43 ? 28.34100 56.13200 19.61100 1.000 26.00446 43 PRO C CA 1
ATOM 4681 C C . PRO C 1 43 ? 27.45800 56.06000 18.37700 1.000 23.55824 43 PRO C C 1
ATOM 4682 O O . PRO C 1 43 ? 27.37300 54.99800 17.74500 1.000 26.45421 43 PRO C O 1
ATOM 4686 N N . LEU C 1 44 ? 26.82100 57.16300 17.98100 1.000 23.86358 44 LEU C N 1
ATOM 4687 C CA . LEU C 1 44 ? 26.09100 57.15000 16.71400 1.000 21.02120 44 LEU C CA 1
ATOM 4688 C C . LEU C 1 44 ? 27.05200 57.01100 15.53600 1.000 24.04897 44 LEU C C 1
ATOM 4689 O O . LEU C 1 44 ? 26.82200 56.19800 14.63300 1.000 24.59513 44 LEU C O 1
ATOM 4694 N N . LEU C 1 45 ? 28.14200 57.79400 15.52200 1.000 21.52247 45 LEU C N 1
ATOM 4695 C CA . LEU C 1 45 ? 29.07100 57.69800 14.39600 1.000 24.65523 45 LEU C CA 1
ATOM 4696 C C . LEU C 1 45 ? 29.75000 56.33400 14.36500 1.000 24.23128 45 LEU C C 1
ATOM 4697 O O . LEU C 1 45 ? 29.90800 55.73700 13.29400 1.000 26.12996 45 LEU C O 1
ATOM 4702 N N . LEU C 1 46 ? 30.12300 55.81600 15.53700 1.000 24.11592 46 LEU C N 1
ATOM 4703 C CA . LEU C 1 46 ? 30.66600 54.46000 15.62900 1.000 25.42693 46 LEU C CA 1
ATOM 4704 C C . LEU C 1 46 ? 29.68900 53.43200 15.07200 1.000 27.24584 46 LEU C C 1
ATOM 4705 O O . LEU C 1 46 ? 30.08100 52.54100 14.30800 1.000 26.03163 46 LEU C O 1
ATOM 4710 N N . GLY C 1 47 ? 28.40100 53.55800 15.43100 1.000 25.47130 47 GLY C N 1
ATOM 4711 C CA . GLY C 1 47 ? 27.40400 52.61300 14.95900 1.000 24.02284 47 GLY C CA 1
ATOM 4712 C C . GLY C 1 47 ? 27.20400 52.66100 13.46200 1.000 26.07479 47 GLY C C 1
ATOM 4713 O O . GLY C 1 47 ? 26.82700 51.65800 12.85500 1.000 24.90423 47 GLY C O 1
ATOM 4714 N N . LEU C 1 48 ? 27.45500 53.82400 12.84700 1.000 24.25802 48 LEU C N 1
ATOM 4715 C CA . LEU C 1 48 ? 27.37000 54.01200 11.40200 1.000 28.04002 48 LEU C CA 1
ATOM 4716 C C . LEU C 1 48 ? 28.61200 53.52600 10.66800 1.000 28.36931 48 LEU C C 1
ATOM 4717 O O . LEU C 1 48 ? 28.56800 53.37000 9.43900 1.000 28.40509 48 LEU C O 1
ATOM 4722 N N . GLY C 1 49 ? 29.71100 53.29300 11.37900 1.000 24.94843 49 GLY C N 1
ATOM 4723 C CA . GLY C 1 49 ? 30.90000 52.79500 10.72500 1.000 28.06136 49 GLY C CA 1
ATOM 4724 C C . GLY C 1 49 ? 32.15400 53.60900 10.95300 1.000 28.15109 49 GLY C C 1
ATOM 4725 O O . GLY C 1 49 ? 33.18300 53.30900 10.34900 1.000 27.07415 49 GLY C O 1
ATOM 4726 N N . ALA C 1 50 ? 32.10500 54.62900 11.80900 1.000 24.20104 50 ALA C N 1
ATOM 4727 C CA . ALA C 1 50 ? 33.31700 55.39400 12.09800 1.000 27.32506 50 ALA C CA 1
ATOM 4728 C C . ALA C 1 50 ? 34.30600 54.54300 12.88700 1.000 26.97363 50 ALA C C 1
ATOM 4729 O O . ALA C 1 50 ? 33.93600 53.90100 13.87300 1.000 28.00902 50 ALA C O 1
ATOM 4731 N N . THR C 1 51 ? 35.57000 54.53200 12.46000 1.000 25.01846 51 THR C N 1
ATOM 4732 C CA . THR C 1 51 ? 36.58700 53.87200 13.25900 1.000 25.17388 51 THR C CA 1
ATOM 4733 C C . THR C 1 51 ? 37.12500 54.84700 14.29100 1.000 28.69226 51 THR C C 1
ATOM 4734 O O . THR C 1 51 ? 37.08900 56.07000 14.10100 1.000 26.68322 51 THR C O 1
ATOM 4738 N N . ARG C 1 52 ? 37.61600 54.29700 15.40100 1.000 25.07220 52 ARG C N 1
ATOM 4739 C CA . ARG C 1 52 ? 38.11500 55.16600 16.45600 1.000 27.32901 52 ARG C CA 1
ATOM 4740 C C . ARG C 1 52 ? 39.41100 55.85400 16.03500 1.000 32.15041 52 ARG C C 1
ATOM 4741 O O . ARG C 1 52 ? 39.66600 56.99000 16.45000 1.000 32.70715 52 ARG C O 1
ATOM 4749 N N . ALA C 1 53 ? 40.22200 55.19800 15.19900 1.000 33.64746 53 ALA C N 1
ATOM 4750 C CA . ALA C 1 53 ? 41.37800 55.86600 14.62100 1.000 29.15405 53 ALA C CA 1
ATOM 4751 C C . ALA C 1 53 ? 40.95600 57.08900 13.81100 1.000 30.88286 53 ALA C C 1
ATOM 4752 O O . ALA C 1 53 ? 41.56100 58.16400 13.93400 1.000 30.34207 53 ALA C O 1
ATOM 4754 N N . ASP C 1 54 ? 39.90500 56.95400 12.98800 1.000 28.22134 54 ASP C N 1
ATOM 4755 C CA . ASP C 1 54 ? 39.43300 58.09300 12.19900 1.000 28.18911 54 ASP C CA 1
ATOM 4756 C C . ASP C 1 54 ? 38.81700 59.17700 13.07700 1.000 28.53823 54 ASP C C 1
ATOM 4757 O O . ASP C 1 54 ? 38.90900 60.36400 12.74300 1.000 23.54678 54 ASP C O 1
ATOM 4762 N N . LEU C 1 55 ? 38.17300 58.79400 14.18600 1.000 26.55763 55 LEU C N 1
ATOM 4763 C CA . LEU C 1 55 ? 37.67100 59.79800 15.11600 1.000 25.70144 55 LEU C CA 1
ATOM 4764 C C . LEU C 1 55 ? 38.82400 60.58300 15.73600 1.000 29.93776 55 LEU C C 1
ATOM 4765 O O . LEU C 1 55 ? 38.72300 61.80100 15.93800 1.000 28.82179 55 LEU C O 1
ATOM 4770 N N . ASP C 1 56 ? 39.93600 59.91000 16.03500 1.000 28.86968 56 ASP C N 1
ATOM 4771 C CA . ASP C 1 56 ? 41.13300 60.62700 16.47100 1.000 29.71868 56 ASP C CA 1
ATOM 4772 C C . ASP C 1 56 ? 41.65200 61.55000 15.37500 1.000 29.39656 56 ASP C C 1
ATOM 4773 O O . ASP C 1 56 ? 41.99600 62.70900 15.63100 1.000 26.61856 56 ASP C O 1
ATOM 4778 N N . ALA C 1 57 ? 41.75300 61.03800 14.15000 1.000 27.16534 57 ALA C N 1
ATOM 4779 C CA . ALA C 1 57 ? 42.35400 61.81600 13.07100 1.000 31.63370 57 ALA C CA 1
ATOM 4780 C C . ALA C 1 57 ? 41.50500 63.02200 12.67500 1.000 30.48933 57 ALA C C 1
ATOM 4781 O O . ALA C 1 57 ? 42.04400 63.99000 12.12600 1.000 26.13441 57 ALA C O 1
ATOM 4783 N N . LEU C 1 58 ? 40.19500 62.98900 12.94600 1.000 24.91870 58 LEU C N 1
ATOM 4784 C CA . LEU C 1 58 ? 39.34200 64.15000 12.70500 1.000 24.35859 58 LEU C CA 1
ATOM 4785 C C . LEU C 1 58 ? 39.75700 65.35200 13.53700 1.000 23.37852 58 LEU C C 1
ATOM 4786 O O . LEU C 1 58 ? 39.45300 66.49200 13.17100 1.000 24.52351 58 LEU C O 1
ATOM 4791 N N . GLN C 1 59 ? 40.42900 65.12800 14.65800 1.000 28.17290 59 GLN C N 1
ATOM 4792 C CA . GLN C 1 59 ? 40.88900 66.23300 15.48400 1.000 26.42850 59 GLN C CA 1
ATOM 4793 C C . GLN C 1 59 ? 42.19800 66.83200 14.99000 1.000 29.13026 59 GLN C C 1
ATOM 4794 O O . GLN C 1 59 ? 42.66300 67.81600 15.57700 1.000 26.04297 59 GLN C O 1
ATOM 4800 N N . ARG C 1 60 ? 42.77200 66.29100 13.91200 1.000 26.60492 60 ARG C N 1
ATOM 4801 C CA . ARG C 1 60 ? 44.02100 66.77300 13.35400 1.000 27.40967 60 ARG C CA 1
ATOM 4802 C C . ARG C 1 60 ? 43.90000 67.31400 11.93100 1.000 29.05855 60 ARG C C 1
ATOM 4803 O O . ARG C 1 60 ? 44.78200 68.07000 11.50200 1.000 26.93930 60 ARG C O 1
ATOM 4811 N N . VAL C 1 61 ? 42.82900 66.97800 11.20600 1.000 26.36967 61 VAL C N 1
ATOM 4812 C CA . VAL C 1 61 ? 42.70400 67.34200 9.79100 1.000 27.84778 61 VAL C CA 1
ATOM 4813 C C . VAL C 1 61 ? 42.65500 68.85900 9.59300 1.000 27.53238 61 VAL C C 1
ATOM 4814 O O . VAL C 1 61 ? 43.07000 69.37000 8.54300 1.000 26.14695 61 VAL C O 1
ATOM 4818 N N . SER C 1 62 ? 42.15500 69.60800 10.58100 1.000 23.53457 62 SER C N 1
ATOM 4819 C CA . SER C 1 62 ? 42.09800 71.05800 10.43500 1.000 25.31544 62 SER C CA 1
ATOM 4820 C C . SER C 1 62 ? 43.48500 71.71000 10.47500 1.000 26.94833 62 SER C C 1
ATOM 4821 O O . SER C 1 62 ? 43.59300 72.91600 10.23000 1.000 27.28841 62 SER C O 1
ATOM 4824 N N . ASN C 1 63 ? 44.54300 70.94300 10.75200 1.000 26.23230 63 ASN C N 1
ATOM 4825 C CA . ASN C 1 63 ? 45.90300 71.46700 10.67500 1.000 28.93586 63 ASN C CA 1
ATOM 4826 C C . ASN C 1 63 ? 46.38700 71.66800 9.24500 1.000 31.06016 63 ASN C C 1
ATOM 4827 O O . ASN C 1 63 ? 47.39200 72.36700 9.04000 1.000 28.81850 63 ASN C O 1
ATOM 4832 N N . ASN C 1 64 ? 45.71300 71.06800 8.25700 1.000 24.91814 64 ASN C N 1
ATOM 4833 C CA . ASN C 1 64 ? 46.17400 71.06900 6.87100 1.000 27.29558 64 ASN C CA 1
ATOM 4834 C C . ASN C 1 64 ? 45.24600 71.84600 5.93800 1.000 26.38893 64 ASN C C 1
ATOM 4835 O O . ASN C 1 64 ? 45.22000 71.58700 4.72800 1.000 25.10663 64 ASN C O 1
ATOM 4840 N N . LEU C 1 65 ? 44.51200 72.81800 6.48100 1.000 25.60394 65 LEU C N 1
ATOM 4841 C CA . LEU C 1 65 ? 43.60400 73.66400 5.71500 1.000 28.03145 65 LEU C CA 1
ATOM 4842 C C . LEU C 1 65 ? 44.38700 74.72400 4.94000 1.000 31.09964 65 LEU C C 1
ATOM 4843 O O . LEU C 1 65 ? 45.53100 75.05000 5.27100 1.000 28.25185 65 LEU C O 1
ATOM 4848 N N . TYR C 1 66 ? 43.76200 75.25700 3.89000 1.000 25.48913 66 TYR C N 1
ATOM 4849 C CA . TYR C 1 66 ? 44.45700 76.22800 3.05500 1.000 26.93514 66 TYR C CA 1
ATOM 4850 C C . TYR C 1 66 ? 44.58300 77.56400 3.77600 1.000 33.09052 66 TYR C C 1
ATOM 4851 O O . TYR C 1 66 ? 43.70400 77.96300 4.54700 1.000 33.78241 66 TYR C O 1
ATOM 4860 N N . SER C 1 67 ? 45.69800 78.26300 3.51600 1.000 35.29276 67 SER C N 1
ATOM 4861 C CA . SER C 1 67 ? 46.04100 79.53000 4.15900 1.000 40.81860 67 SER C CA 1
ATOM 4862 C C . SER C 1 67 ? 46.42300 80.57000 3.11400 1.000 50.10982 67 SER C C 1
ATOM 4863 O O . SER C 1 67 ? 47.28300 80.31300 2.26200 1.000 44.70655 67 SER C O 1
ATOM 4866 N N . ASP C 1 68 ? 45.81000 81.75600 3.20800 1.000 59.94997 68 ASP C N 1
ATOM 4867 C CA . ASP C 1 68 ? 45.84800 82.86300 2.25600 1.000 65.21550 68 ASP C CA 1
ATOM 4868 C C . ASP C 1 68 ? 46.12600 84.17100 2.99200 1.000 69.00028 68 ASP C C 1
ATOM 4869 O O . ASP C 1 68 ? 45.57200 84.39400 4.07700 1.000 66.39224 68 ASP C O 1
ATOM 4874 N N . PRO C 1 69 ? 46.97700 85.05500 2.45200 1.000 72.25061 69 PRO C N 1
ATOM 4875 C CA . PRO C 1 69 ? 47.21500 86.33700 3.14500 1.000 70.80912 69 PRO C CA 1
ATOM 4876 C C . PRO C 1 69 ? 46.06500 87.32400 3.02100 1.000 70.53806 69 PRO C C 1
ATOM 4877 O O . PRO C 1 69 ? 46.03100 88.29700 3.78700 1.000 67.18349 69 PRO C O 1
ATOM 4881 N N . THR C 1 70 ? 45.12600 87.10300 2.08900 1.000 75.18740 70 THR C N 1
ATOM 4882 C CA . THR C 1 70 ? 43.94400 87.96000 1.98800 1.000 75.54242 70 THR C CA 1
ATOM 4883 C C . THR C 1 70 ? 43.13600 87.94500 3.28300 1.000 75.96500 70 THR C C 1
ATOM 4884 O O . THR C 1 70 ? 42.64300 88.99100 3.72600 1.000 76.60190 70 THR C O 1
ATOM 4888 N N . LEU C 1 71 ? 42.98000 86.77500 3.90200 1.000 71.06340 71 LEU C N 1
ATOM 4889 C CA . LEU C 1 71 ? 42.42100 86.70000 5.25100 1.000 68.11635 71 LEU C CA 1
ATOM 4890 C C . LEU C 1 71 ? 43.38600 85.96000 6.16600 1.000 62.68315 71 LEU C C 1
ATOM 4891 O O . LEU C 1 71 ? 43.48100 84.72000 6.10800 1.000 61.22834 71 LEU C O 1
ATOM 4896 N N . PRO C 1 72 ? 44.11800 86.67400 7.02900 1.000 59.57284 72 PRO C N 1
ATOM 4897 C CA . PRO C 1 72 ? 44.91000 86.00400 8.06800 1.000 61.14086 72 PRO C CA 1
ATOM 4898 C C . PRO C 1 72 ? 44.07200 85.42500 9.20000 1.000 56.47254 72 PRO C C 1
ATOM 4899 O O . PRO C 1 72 ? 44.63500 84.75900 10.07800 1.000 55.78076 72 PRO C O 1
ATOM 4903 N N . PHE C 1 73 ? 42.75700 85.66200 9.21000 1.000 54.54695 73 PHE C N 1
ATOM 4904 C CA . PHE C 1 73 ? 41.86400 85.19300 10.26200 1.000 52.63927 73 PHE C CA 1
ATOM 4905 C C . PHE C 1 73 ? 41.10000 83.93100 9.87600 1.000 48.59426 73 PHE C C 1
ATOM 4906 O O . PHE C 1 73 ? 40.26500 83.46900 10.66100 1.000 42.11088 73 PHE C O 1
ATOM 4914 N N . ARG C 1 74 ? 41.35900 83.36300 8.69800 1.000 48.80255 74 ARG C N 1
ATOM 4915 C CA . ARG C 1 74 ? 40.58200 82.22700 8.22000 1.000 43.45479 74 ARG C CA 1
ATOM 4916 C C . ARG C 1 74 ? 41.45700 81.25900 7.43600 1.000 43.43368 74 ARG C C 1
ATOM 4917 O O . ARG C 1 74 ? 42.15000 81.66300 6.49700 1.000 43.25623 74 ARG C O 1
ATOM 4925 N N . ARG C 1 75 ? 41.40600 79.98400 7.82300 1.000 31.92883 75 ARG C N 1
ATOM 4926 C CA . ARG C 1 75 ? 41.98600 78.88400 7.06700 1.000 32.00357 75 ARG C CA 1
ATOM 4927 C C . ARG C 1 75 ? 40.87900 77.88400 6.77600 1.000 31.76938 75 ARG C C 1
ATOM 4928 O O . ARG C 1 75 ? 40.06400 77.58600 7.65600 1.000 26.82430 75 ARG C O 1
ATOM 4936 N N . SER C 1 76 ? 40.83900 77.37200 5.54800 1.000 28.92411 76 SER C N 1
ATOM 4937 C CA . SER C 1 76 ? 39.68200 76.56400 5.17300 1.000 25.87249 76 SER C CA 1
ATOM 4938 C C . SER C 1 76 ? 39.98200 75.68600 3.96700 1.000 27.12833 76 SER C C 1
ATOM 4939 O O . SER C 1 76 ? 40.97500 75.87200 3.24700 1.000 27.19441 76 SER C O 1
ATOM 4942 N N . ARG C 1 77 ? 39.11200 74.69100 3.79500 1.000 26.35434 77 ARG C N 1
ATOM 4943 C CA . ARG C 1 77 ? 38.96600 73.90900 2.57700 1.000 26.15750 77 ARG C CA 1
ATOM 4944 C C . ARG C 1 77 ? 37.48000 73.63800 2.39800 1.000 25.73576 77 ARG C C 1
ATOM 4945 O O . ARG C 1 77 ? 36.72500 73.62200 3.37600 1.000 22.41881 77 ARG C O 1
ATOM 4953 N N . ASN C 1 78 ? 37.05200 73.43100 1.15700 1.000 25.08902 78 ASN C N 1
ATOM 4954 C CA . ASN C 1 78 ? 35.64400 73.14000 0.93100 1.000 25.22212 78 ASN C CA 1
ATOM 4955 C C . ASN C 1 78 ? 35.47800 72.12900 -0.19500 1.000 29.89303 78 ASN C C 1
ATOM 4956 O O . ASN C 1 78 ? 36.40400 71.83700 -0.96000 1.000 26.06660 78 ASN C O 1
ATOM 4961 N N . GLY C 1 79 ? 34.26900 71.58500 -0.26500 1.000 27.12550 79 GLY C N 1
ATOM 4962 C CA . GLY C 1 79 ? 33.92200 70.60400 -1.27200 1.000 26.07448 79 GLY C CA 1
ATOM 4963 C C . GLY C 1 79 ? 32.42000 70.50200 -1.38800 1.000 30.65366 79 GLY C C 1
ATOM 4964 O O . GLY C 1 79 ? 31.68500 70.73000 -0.41700 1.000 24.32541 79 GLY C O 1
ATOM 4965 N N . ARG C 1 80 ? 31.96100 70.20000 -2.60000 1.000 30.29737 80 ARG C N 1
ATOM 4966 C CA . ARG C 1 80 ? 30.55300 69.95800 -2.86200 1.000 29.75724 80 ARG C CA 1
ATOM 4967 C C . ARG C 1 80 ? 30.29000 68.45700 -2.85300 1.000 27.69391 80 ARG C C 1
ATOM 4968 O O . ARG C 1 80 ? 31.04400 67.68000 -3.45700 1.000 26.13270 80 ARG C O 1
ATOM 4976 N N . PHE C 1 81 ? 29.22600 68.05600 -2.16400 1.000 26.29282 81 PHE C N 1
ATOM 4977 C CA . PHE C 1 81 ? 28.74800 66.68600 -2.20400 1.000 27.44091 81 PHE C CA 1
ATOM 4978 C C . PHE C 1 81 ? 27.30200 66.67700 -2.66800 1.000 29.48553 81 PHE C C 1
ATOM 4979 O O . PHE C 1 81 ? 26.62700 67.70900 -2.69300 1.000 27.21001 81 PHE C O 1
ATOM 4987 N N . CYS C 1 82 ? 26.83800 65.50300 -3.06400 1.000 28.17853 82 CYS C N 1
ATOM 4988 C CA . CYS C 1 82 ? 25.45900 65.31300 -3.46400 1.000 30.31230 82 CYS C CA 1
ATOM 4989 C C . CYS C 1 82 ? 24.86800 64.17800 -2.64900 1.000 27.38274 82 CYS C C 1
ATOM 4990 O O . CYS C 1 82 ? 25.40900 63.06400 -2.63500 1.000 29.45571 82 CYS C O 1
ATOM 4993 N N . PHE C 1 83 ? 23.78400 64.47200 -1.94400 1.000 29.07784 83 PHE C N 1
ATOM 4994 C CA . PHE C 1 83 ? 22.91000 63.43900 -1.41500 1.000 29.23280 83 PHE C CA 1
ATOM 4995 C C . PHE C 1 83 ? 22.02700 62.99300 -2.56900 1.000 32.93639 83 PHE C C 1
ATOM 4996 O O . PHE C 1 83 ? 21.19000 63.76300 -3.05100 1.000 33.09812 83 PHE C O 1
ATOM 5004 N N . ASP C 1 84 ? 22.26100 61.78200 -3.06100 1.000 36.82404 84 ASP C N 1
ATOM 5005 C CA . ASP C 1 84 ? 21.51700 61.23200 -4.18700 1.000 38.12401 84 ASP C CA 1
ATOM 5006 C C . ASP C 1 84 ? 20.58100 60.17000 -3.63100 1.000 34.45199 84 ASP C C 1
ATOM 5007 O O . ASP C 1 84 ? 21.02400 59.07600 -3.25700 1.000 34.30519 84 ASP C O 1
ATOM 5012 N N . PHE C 1 85 ? 19.29500 60.49100 -3.57800 1.000 35.76319 85 PHE C N 1
ATOM 5013 C CA . PHE C 1 85 ? 18.31200 59.59100 -2.99500 1.000 37.72790 85 PHE C CA 1
ATOM 5014 C C . PHE C 1 85 ? 17.71500 58.63400 -4.02100 1.000 41.82750 85 PHE C C 1
ATOM 5015 O O . PHE C 1 85 ? 16.77900 57.89800 -3.69300 1.000 39.54836 85 PHE C O 1
ATOM 5023 N N . SER C 1 86 ? 18.25000 58.62100 -5.24500 1.000 38.46048 86 SER C N 1
ATOM 5024 C CA . SER C 1 86 ? 17.99700 57.55600 -6.20600 1.000 40.14240 86 SER C CA 1
ATOM 5025 C C . SER C 1 86 ? 19.04200 56.45400 -6.09500 1.000 37.52204 86 SER C C 1
ATOM 5026 O O . SER C 1 86 ? 18.69600 55.27500 -5.99200 1.000 38.71549 86 SER C O 1
ATOM 5029 N N . THR C 1 87 ? 20.32200 56.82600 -6.10400 1.000 36.65078 87 THR C N 1
ATOM 5030 C CA . THR C 1 87 ? 21.37800 55.87500 -5.79600 1.000 36.45520 87 THR C CA 1
ATOM 5031 C C . THR C 1 87 ? 21.45900 55.55800 -4.30900 1.000 36.35075 87 THR C C 1
ATOM 5032 O O . THR C 1 87 ? 22.19500 54.64000 -3.93300 1.000 42.67061 87 THR C O 1
ATOM 5036 N N . ARG C 1 88 ? 20.72900 56.29100 -3.46700 1.000 37.04322 88 ARG C N 1
ATOM 5037 C CA . ARG C 1 88 ? 20.79700 56.15000 -2.01100 1.000 36.17525 88 ARG C CA 1
ATOM 5038 C C . ARG C 1 88 ? 22.24600 56.19600 -1.52700 1.000 35.85230 88 ARG C C 1
ATOM 5039 O O . ARG C 1 88 ? 22.72200 55.31900 -0.79800 1.000 32.05243 88 ARG C O 1
ATOM 5047 N N . SER C 1 89 ? 22.95400 57.23700 -1.96000 1.000 37.18285 89 SER C N 1
ATOM 5048 C CA . SER C 1 89 ? 24.37300 57.38000 -1.68100 1.000 34.90275 89 SER C CA 1
ATOM 5049 C C . SER C 1 89 ? 24.72900 58.86300 -1.65200 1.000 34.61849 89 SER C C 1
ATOM 5050 O O . SER C 1 89 ? 23.96500 59.71700 -2.11500 1.000 35.55162 89 SER C O 1
ATOM 5053 N N . VAL C 1 90 ? 25.89000 59.16600 -1.07500 1.000 33.38974 90 VAL C N 1
ATOM 5054 C CA . VAL C 1 90 ? 26.44300 60.51600 -1.08700 1.000 32.62177 90 VAL C CA 1
ATOM 5055 C C . VAL C 1 90 ? 27.77600 60.44300 -1.81300 1.000 31.06428 90 VAL C C 1
ATOM 5056 O O . VAL C 1 90 ? 28.51400 59.46100 -1.66500 1.000 34.02246 90 VAL C O 1
ATOM 5060 N N . ARG C 1 91 ? 28.06600 61.45800 -2.63300 1.000 33.35672 91 ARG C N 1
ATOM 5061 C CA . ARG C 1 91 ? 29.24100 61.42200 -3.49500 1.000 34.00863 91 ARG C CA 1
ATOM 5062 C C . ARG C 1 91 ? 29.88000 62.79700 -3.57700 1.000 32.74413 91 ARG C C 1
ATOM 5063 O O . ARG C 1 91 ? 29.21200 63.82300 -3.42800 1.000 29.62567 91 ARG C O 1
ATOM 5071 N N . ARG C 1 92 ? 31.19000 62.79500 -3.81400 1.000 32.27249 92 ARG C N 1
ATOM 5072 C CA . ARG C 1 92 ? 31.93400 64.02000 -4.06500 1.000 31.56343 92 ARG C CA 1
ATOM 5073 C C . ARG C 1 92 ? 31.68800 64.48200 -5.49900 1.000 34.15874 92 ARG C C 1
ATOM 5074 O O . ARG C 1 92 ? 31.81300 63.69500 -6.44300 1.000 34.76383 92 ARG C O 1
ATOM 5082 N N . LEU C 1 93 ? 31.32300 65.74900 -5.65600 1.000 29.77258 93 LEU C N 1
ATOM 5083 C CA . LEU C 1 93 ? 31.12700 66.36500 -6.95600 1.000 30.01718 93 LEU C CA 1
ATOM 5084 C C . LEU C 1 93 ? 32.35400 67.18100 -7.34900 1.000 33.41363 93 LEU C C 1
ATOM 5085 O O . LEU C 1 93 ? 33.17100 67.56900 -6.51200 1.000 30.79050 93 LEU C O 1
ATOM 5090 N N . GLU C 1 94 ? 32.45400 67.45900 -8.64400 1.000 32.98617 94 GLU C N 1
ATOM 5091 C CA . GLU C 1 94 ? 33.54700 68.25100 -9.18200 1.000 35.03118 94 GLU C CA 1
ATOM 5092 C C . GLU C 1 94 ? 33.48100 69.69000 -8.67600 1.000 31.40835 94 GLU C C 1
ATOM 5093 O O . GLU C 1 94 ? 32.43200 70.18900 -8.24400 1.000 31.85257 94 GLU C O 1
ATOM 5099 N N . PHE C 1 95 ? 34.62700 70.35600 -8.73300 1.000 32.19838 95 PHE C N 1
ATOM 5100 C CA . PHE C 1 95 ? 34.67600 71.78000 -8.44200 1.000 36.81339 95 PHE C CA 1
ATOM 5101 C C . PHE C 1 95 ? 33.81300 72.53900 -9.44100 1.000 39.15270 95 PHE C C 1
ATOM 5102 O O . PHE C 1 95 ? 33.77600 72.21300 -10.63000 1.000 39.29956 95 PHE C O 1
ATOM 5110 N N . GLN C 1 96 ? 33.11400 73.55200 -8.95000 1.000 42.23044 96 GLN C N 1
ATOM 5111 C CA . GLN C 1 96 ? 32.31000 74.43500 -9.78600 1.000 42.98356 96 GLN C CA 1
ATOM 5112 C C . GLN C 1 96 ? 32.37600 75.84200 -9.19800 1.000 47.17239 96 GLN C C 1
ATOM 5113 O O . GLN C 1 96 ? 32.04700 76.03800 -8.02200 1.000 47.28204 96 GLN C O 1
ATOM 5119 N N . PRO C 1 97 ? 32.81600 76.84800 -9.97400 1.000 53.99672 97 PRO C N 1
ATOM 5120 C CA . PRO C 1 97 ? 32.95900 78.22300 -9.47700 1.000 54.48447 97 PRO C CA 1
ATOM 5121 C C . PRO C 1 97 ? 31.65500 79.02100 -9.54000 1.000 57.34581 97 PRO C C 1
ATOM 5122 O O . PRO C 1 97 ? 31.29500 79.66300 -8.55100 1.000 65.18524 97 PRO C O 1
ATOM 5126 N N . ARG C 1 115 ? 41.46300 78.03900 -11.33500 1.000 63.75818 115 ARG C N 1
ATOM 5127 C CA . ARG C 1 115 ? 42.41200 77.21400 -10.59200 1.000 58.56912 115 ARG C CA 1
ATOM 5128 C C . ARG C 1 115 ? 42.20800 77.32700 -9.08100 1.000 52.53978 115 ARG C C 1
ATOM 5129 O O . ARG C 1 115 ? 42.01600 78.42500 -8.54900 1.000 57.26705 115 ARG C O 1
ATOM 5137 N N . VAL C 1 116 ? 42.27000 76.19000 -8.38600 1.000 51.63862 116 VAL C N 1
ATOM 5138 C CA . VAL C 1 116 ? 41.81100 76.10900 -7.00300 1.000 49.52012 116 VAL C CA 1
ATOM 5139 C C . VAL C 1 116 ? 42.71900 75.17200 -6.19900 1.000 43.94514 116 VAL C C 1
ATOM 5140 O O . VAL C 1 116 ? 43.02600 74.05800 -6.64200 1.000 46.32874 116 VAL C O 1
ATOM 5144 N N . PHE C 1 117 ? 43.14000 75.62300 -5.00800 1.000 37.77924 117 PHE C N 1
ATOM 5145 C CA . PHE C 1 117 ? 44.05600 74.86400 -4.15800 1.000 35.70324 117 PHE C CA 1
ATOM 5146 C C . PHE C 1 117 ? 43.52400 74.61700 -2.75100 1.000 34.84774 117 PHE C C 1
ATOM 5147 O O . PHE C 1 117 ? 44.24300 74.03000 -1.92300 1.000 31.34917 117 PHE C O 1
ATOM 5155 N N . ASP C 1 118 ? 42.29300 75.03100 -2.45800 1.000 32.31712 118 ASP C N 1
ATOM 5156 C CA . ASP C 1 118 ? 41.66600 74.79800 -1.16100 1.000 28.66123 118 ASP C CA 1
ATOM 5157 C C . ASP C 1 118 ? 40.55600 73.74600 -1.23600 1.000 31.64472 118 ASP C C 1
ATOM 5158 O O . ASP C 1 118 ? 39.56300 73.83300 -0.51000 1.000 27.49434 118 ASP C O 1
ATOM 5163 N N . GLU C 1 119 ? 40.69900 72.76400 -2.12600 1.000 28.70811 119 GLU C N 1
ATOM 5164 C CA . GLU C 1 119 ? 39.72400 71.68100 -2.20300 1.000 28.22058 119 GLU C CA 1
ATOM 5165 C C . GLU C 1 119 ? 39.85900 70.77600 -0.98800 1.000 27.55328 119 GLU C C 1
ATOM 5166 O O . GLU C 1 119 ? 40.97400 70.49100 -0.53900 1.000 23.48170 119 GLU C O 1
ATOM 5172 N N . VAL C 1 120 ? 38.71900 70.32000 -0.45000 1.000 23.59714 120 VAL C N 1
ATOM 5173 C CA . VAL C 1 120 ? 38.75900 69.28000 0.57700 1.000 23.90240 120 VAL C CA 1
ATOM 5174 C C . VAL C 1 120 ? 39.48000 68.06500 0.00200 1.000 25.00309 120 VAL C C 1
ATOM 5175 O O . VAL C 1 120 ? 39.24400 67.67700 -1.14900 1.000 27.43321 120 VAL C O 1
ATOM 5179 N N . GLN C 1 121 ? 40.37300 67.46500 0.79200 1.000 25.31131 121 GLN C N 1
ATOM 5180 C CA . GLN C 1 121 ? 41.21900 66.37200 0.31800 1.000 28.27781 121 GLN C CA 1
ATOM 5181 C C . GLN C 1 121 ? 40.73200 65.01600 0.83800 1.000 31.20378 121 GLN C C 1
ATOM 5182 O O . GLN C 1 121 ? 39.81900 64.91700 1.66200 1.000 28.95589 121 GLN C O 1
ATOM 5188 N N . ASP C 1 122 ? 41.35900 63.95300 0.32700 1.000 30.07245 122 ASP C N 1
ATOM 5189 C CA . ASP C 1 122 ? 41.01600 62.61100 0.78300 1.000 28.55834 122 ASP C CA 1
ATOM 5190 C C . ASP C 1 122 ? 41.22100 62.46100 2.28300 1.000 27.65288 122 ASP C C 1
ATOM 5191 O O . ASP C 1 122 ? 40.53300 61.65600 2.92300 1.000 26.93438 122 ASP C O 1
ATOM 5196 N N . GLU C 1 123 ? 42.16800 63.22000 2.85300 1.000 28.14652 123 GLU C N 1
ATOM 5197 C CA . GLU C 1 123 ? 42.42500 63.15500 4.28700 1.000 24.57845 123 GLU C CA 1
ATOM 5198 C C . GLU C 1 123 ? 41.14100 63.31800 5.07800 1.000 24.03085 123 GLU C C 1
ATOM 5199 O O . GLU C 1 123 ? 40.91900 62.60300 6.05800 1.000 25.95110 123 GLU C O 1
ATOM 5205 N N . LEU C 1 124 ? 40.27600 64.24200 4.65500 1.000 26.31347 124 LEU C N 1
ATOM 5206 C CA . LEU C 1 124 ? 38.97300 64.43000 5.29200 1.000 26.77018 124 LEU C CA 1
ATOM 5207 C C . LEU C 1 124 ? 37.90300 63.52000 4.69500 1.000 24.94443 124 LEU C C 1
ATOM 5208 O O . LEU C 1 124 ? 37.28900 62.75000 5.42600 1.000 24.52979 124 LEU C O 1
ATOM 5213 N N . GLN C 1 125 ? 37.69300 63.56300 3.37500 1.000 23.20422 125 GLN C N 1
ATOM 5214 C CA . GLN C 1 125 ? 36.52900 62.90500 2.77600 1.000 27.36727 125 GLN C CA 1
ATOM 5215 C C . GLN C 1 125 ? 36.60600 61.37600 2.78000 1.000 28.87945 125 GLN C C 1
ATOM 5216 O O . GLN C 1 125 ? 35.56600 60.71800 2.65200 1.000 25.70048 125 GLN C O 1
ATOM 5222 N N . LEU C 1 126 ? 37.78300 60.78400 2.94200 1.000 27.62530 126 LEU C N 1
ATOM 5223 C CA . LEU C 1 126 ? 37.85600 59.34100 3.14800 1.000 24.74610 126 LEU C CA 1
ATOM 5224 C C . LEU C 1 126 ? 37.91400 58.95700 4.62600 1.000 27.05802 126 LEU C C 1
ATOM 5225 O O . LEU C 1 126 ? 38.03100 57.77000 4.94100 1.000 29.83351 126 LEU C O 1
ATOM 5227 N N . ASN C 1 127 ? 37.87500 59.93100 5.53100 1.000 25.58524 127 ASN C N 1
ATOM 5228 C CA . ASN C 1 127 ? 37.77700 59.66900 6.96300 1.000 26.21861 127 ASN C CA 1
ATOM 5229 C C . ASN C 1 127 ? 36.39100 59.11100 7.26900 1.000 25.78793 127 ASN C C 1
ATOM 5230 O O . ASN C 1 127 ? 35.38000 59.73500 6.93700 1.000 27.02290 127 ASN C O 1
ATOM 5235 N N . THR C 1 128 ? 36.33500 57.93300 7.89600 1.000 27.61575 128 THR C N 1
ATOM 5236 C CA . THR C 1 128 ? 35.04400 57.26800 8.07600 1.000 26.65137 128 THR C CA 1
ATOM 5237 C C . THR C 1 128 ? 34.14700 57.97400 9.09400 1.000 25.29347 128 THR C C 1
ATOM 5238 O O . THR C 1 128 ? 32.93600 57.73500 9.09800 1.000 26.01000 128 THR C O 1
ATOM 5242 N N . ALA C 1 129 ? 34.70800 58.81200 9.96400 1.000 25.91567 129 ALA C N 1
ATOM 5243 C CA . ALA C 1 129 ? 33.88700 59.60500 10.86800 1.000 19.33712 129 ALA C CA 1
ATOM 5244 C C . ALA C 1 129 ? 33.26300 60.79000 10.14000 1.000 24.73672 129 ALA C C 1
ATOM 5245 O O . ALA C 1 129 ? 32.08700 61.10900 10.36300 1.000 20.74947 129 ALA C O 1
ATOM 5247 N N . PHE C 1 130 ? 34.03100 61.44300 9.26400 1.000 22.00665 130 PHE C N 1
ATOM 5248 C CA . PHE C 1 130 ? 33.45100 62.46900 8.40800 1.000 22.63337 130 PHE C CA 1
ATOM 5249 C C . PHE C 1 130 ? 32.34300 61.87800 7.54800 1.000 23.76224 130 PHE C C 1
ATOM 5250 O O . PHE C 1 130 ? 31.25300 62.45200 7.44300 1.000 21.40784 130 PHE C O 1
ATOM 5258 N N . GLN C 1 131 ? 32.61100 60.72400 6.92100 1.000 21.23678 131 GLN C N 1
ATOM 5259 C CA . GLN C 1 131 ? 31.58000 60.04200 6.13900 1.000 25.06447 131 GLN C CA 1
ATOM 5260 C C . GLN C 1 131 ? 30.33800 59.75400 6.97800 1.000 22.14611 131 GLN C C 1
ATOM 5261 O O . GLN C 1 131 ? 29.21900 59.92300 6.50100 1.000 22.56545 131 GLN C O 1
ATOM 5267 N N . ALA C 1 132 ? 30.51600 59.31300 8.22800 1.000 22.96009 132 ALA C N 1
ATOM 5268 C CA . ALA C 1 132 ? 29.35900 59.04300 9.08200 1.000 24.54332 132 ALA C CA 1
ATOM 5269 C C . ALA C 1 132 ? 28.56800 60.31900 9.36200 1.000 22.13968 132 ALA C C 1
ATOM 5270 O O . ALA C 1 132 ? 27.33700 60.28700 9.45500 1.000 21.60612 132 ALA C O 1
ATOM 5272 N N . LEU C 1 133 ? 29.26300 61.45000 9.50200 1.000 20.64040 133 LEU C N 1
ATOM 5273 C CA . LEU C 1 133 ? 28.59100 62.72700 9.71300 1.000 21.95178 133 LEU C CA 1
ATOM 5274 C C . LEU C 1 133 ? 27.70800 63.08400 8.53400 1.000 21.47575 133 LEU C C 1
ATOM 5275 O O . LEU C 1 133 ? 26.61500 63.62300 8.72000 1.000 21.08964 133 LEU C O 1
ATOM 5280 N N . LEU C 1 134 ? 28.19300 62.84400 7.30700 1.000 23.51832 134 LEU C N 1
ATOM 5281 C CA . LEU C 1 134 ? 27.36400 63.02400 6.11400 1.000 23.01106 134 LEU C CA 1
ATOM 5282 C C . LEU C 1 134 ? 26.15400 62.09900 6.13900 1.000 22.03006 134 LEU C C 1
ATOM 5283 O O . LEU C 1 134 ? 25.02500 62.53300 5.89300 1.000 21.96688 134 LEU C O 1
ATOM 5288 N N . VAL C 1 135 ? 26.37200 60.81100 6.43700 1.000 22.72129 135 VAL C N 1
ATOM 5289 C CA . VAL C 1 135 ? 25.26000 59.85500 6.49800 1.000 25.22649 135 VAL C CA 1
ATOM 5290 C C . VAL C 1 135 ? 24.24000 60.28800 7.54600 1.000 22.36156 135 VAL C C 1
ATOM 5291 O O . VAL C 1 135 ? 23.03200 60.31600 7.29200 1.000 24.37600 135 VAL C O 1
ATOM 5295 N N . PHE C 1 136 ? 24.71900 60.61800 8.74200 1.000 22.27380 136 PHE C N 1
ATOM 5296 C CA . PHE C 1 136 ? 23.85900 61.11400 9.81600 1.000 24.10709 136 PHE C CA 1
ATOM 5297 C C . PHE C 1 136 ? 22.96800 62.25900 9.34200 1.000 23.14255 136 PHE C C 1
ATOM 5298 O O . PHE C 1 136 ? 21.75600 62.26800 9.59500 1.000 22.98136 136 PHE C O 1
ATOM 5306 N N . LYS C 1 137 ? 23.54700 63.23000 8.63300 1.000 20.05420 137 LYS C N 1
ATOM 5307 C CA . LYS C 1 137 ? 22.76100 64.38600 8.19800 1.000 21.47265 137 LYS C CA 1
ATOM 5308 C C . LYS C 1 137 ? 21.70400 63.98900 7.17500 1.000 20.11499 137 LYS C C 1
ATOM 5309 O O . LYS C 1 137 ? 20.54300 64.39700 7.28300 1.000 21.53264 137 LYS C O 1
ATOM 5315 N N . GLY C 1 138 ? 22.08300 63.20500 6.16200 1.000 23.14964 138 GLY C N 1
ATOM 5316 C CA . GLY C 1 138 ? 21.10800 62.82600 5.14400 1.000 24.93504 138 GLY C CA 1
ATOM 5317 C C . GLY C 1 138 ? 19.94800 62.02900 5.71700 1.000 24.52826 138 GLY C C 1
ATOM 5318 O O . GLY C 1 138 ? 18.79500 62.21100 5.31800 1.000 26.72864 138 GLY C O 1
ATOM 5327 N N . ILE C 1 140 ? 18.61800 62.21100 8.75500 1.000 25.58092 140 ILE C N 1
ATOM 5328 C CA . ILE C 1 140 ? 17.70000 63.06100 9.50800 1.000 23.25220 140 ILE C CA 1
ATOM 5329 C C . ILE C 1 140 ? 16.89400 63.94500 8.56400 1.000 26.93523 140 ILE C C 1
ATOM 5330 O O . ILE C 1 140 ? 15.66500 64.01600 8.65600 1.000 26.53694 140 ILE C O 1
ATOM 5335 N N . CYS C 1 141 ? 17.57000 64.61800 7.62500 1.000 22.56642 141 CYS C N 1
ATOM 5336 C CA . CYS C 1 141 ? 16.87900 65.60400 6.79100 1.000 24.18321 141 CYS C CA 1
ATOM 5337 C C . CYS C 1 141 ? 15.96600 64.96100 5.75400 1.000 23.83687 141 CYS C C 1
ATOM 5338 O O . CYS C 1 141 ? 15.01100 65.59900 5.30600 1.000 25.37004 141 CYS C O 1
ATOM 5341 N N . HIS C 1 142 ? 16.26700 63.72900 5.36400 1.000 25.10831 142 HIS C N 1
ATOM 5342 C CA . HIS C 1 142 ? 15.46200 62.98600 4.40000 1.000 28.66569 142 HIS C CA 1
ATOM 5343 C C . HIS C 1 142 ? 13.99300 62.97400 4.80100 1.000 28.45483 142 HIS C C 1
ATOM 5344 O O . HIS C 1 142 ? 13.64300 62.55100 5.90700 1.000 29.61004 142 HIS C O 1
ATOM 5351 N N . GLY C 1 143 ? 13.13800 63.44200 3.90400 1.000 26.13109 143 GLY C N 1
ATOM 5352 C CA . GLY C 1 143 ? 11.70600 63.39400 4.11100 1.000 30.63065 143 GLY C CA 1
ATOM 5353 C C . GLY C 1 143 ? 11.13600 64.45500 5.02400 1.000 29.90176 143 GLY C C 1
ATOM 5354 O O . GLY C 1 143 ? 9.92300 64.44900 5.25700 1.000 27.60238 143 GLY C O 1
ATOM 5355 N N . VAL C 1 144 ? 11.95900 65.36200 5.55200 1.000 28.20788 144 VAL C N 1
ATOM 5356 C CA . VAL C 1 144 ? 11.47100 66.38900 6.46700 1.000 24.01379 144 VAL C CA 1
ATOM 5357 C C . VAL C 1 144 ? 10.87500 67.51900 5.64100 1.000 27.73094 144 VAL C C 1
ATOM 5358 O O . VAL C 1 144 ? 11.56900 68.15200 4.83700 1.000 22.08187 144 VAL C O 1
ATOM 5362 N N . GLN C 1 145 ? 9.57500 67.75500 5.81500 1.000 28.90675 145 GLN C N 1
ATOM 5363 C CA . GLN C 1 145 ? 8.90500 68.81700 5.07300 1.000 27.58990 145 GLN C CA 1
ATOM 5364 C C . GLN C 1 145 ? 9.28700 70.17800 5.64900 1.000 28.49872 145 GLN C C 1
ATOM 5365 O O . GLN C 1 145 ? 9.18900 70.40700 6.86100 1.000 24.93561 145 GLN C O 1
ATOM 5371 N N . THR C 1 146 ? 9.74900 71.07500 4.77800 1.000 25.09981 146 THR C N 1
ATOM 5372 C CA . THR C 1 146 ? 10.18700 72.40700 5.16900 1.000 27.74116 146 THR C CA 1
ATOM 5373 C C . THR C 1 146 ? 9.59100 73.43400 4.21100 1.000 27.91579 146 THR C C 1
ATOM 5374 O O . THR C 1 146 ? 8.98500 73.08400 3.19500 1.000 25.20237 146 THR C O 1
ATOM 5378 N N . THR C 1 147 ? 9.79800 74.71400 4.54200 1.000 28.75091 147 THR C N 1
ATOM 5379 C CA . THR C 1 147 ? 9.47000 75.82500 3.64200 1.000 32.53973 147 THR C CA 1
ATOM 5380 C C . THR C 1 147 ? 10.31900 75.77500 2.37400 1.000 33.40518 147 THR C C 1
ATOM 5381 O O . THR C 1 147 ? 11.54200 75.62900 2.44200 1.000 31.09034 147 THR C O 1
ATOM 5385 N N . HIS C 1 148 ? 9.67900 75.92500 1.21600 1.000 29.82797 148 HIS C N 1
ATOM 5386 C CA . HIS C 1 148 ? 10.36600 75.79100 -0.06600 1.000 28.68823 148 HIS C CA 1
ATOM 5387 C C . HIS C 1 148 ? 10.82300 77.15300 -0.57900 1.000 31.89762 148 HIS C C 1
ATOM 5388 O O . HIS C 1 148 ? 9.99400 78.03300 -0.83500 1.000 31.03848 148 HIS C O 1
ATOM 5395 N N . ARG C 1 149 ? 12.13300 77.30800 -0.76400 1.000 30.29325 149 ARG C N 1
ATOM 5396 C CA . ARG C 1 149 ? 12.65800 78.49800 -1.42300 1.000 28.40270 149 ARG C CA 1
ATOM 5397 C C . ARG C 1 149 ? 12.21400 78.52700 -2.88300 1.000 28.75799 149 ARG C C 1
ATOM 5398 O O . ARG C 1 149 ? 12.40500 77.54200 -3.60500 1.000 25.65785 149 ARG C O 1
ATOM 5406 N N . PRO C 1 150 ? 11.61200 79.62100 -3.35100 1.000 29.56871 150 PRO C N 1
ATOM 5407 C CA . PRO C 1 150 ? 11.19000 79.67700 -4.76100 1.000 30.69836 150 PRO C CA 1
ATOM 5408 C C . PRO C 1 150 ? 12.32000 79.48300 -5.75500 1.000 31.83737 150 PRO C C 1
ATOM 5409 O O . PRO C 1 150 ? 12.07200 79.00900 -6.86700 1.000 33.22616 150 PRO C O 1
ATOM 5413 N N . ARG C 1 151 ? 13.56100 79.80600 -5.39500 1.000 35.80763 151 ARG C N 1
ATOM 5414 C CA . ARG C 1 151 ? 14.63500 79.69000 -6.37000 1.000 32.80907 151 ARG C CA 1
ATOM 5415 C C . ARG C 1 151 ? 15.16700 78.26800 -6.51900 1.000 35.84029 151 ARG C C 1
ATOM 5416 O O . ARG C 1 151 ? 16.03700 78.04200 -7.36400 1.000 31.52018 151 ARG C O 1
ATOM 5424 N N . LEU C 1 152 ? 14.63600 77.29100 -5.77700 1.000 32.82430 152 LEU C N 1
ATOM 5425 C CA . LEU C 1 152 ? 15.17900 75.93900 -5.78400 1.000 31.95407 152 LEU C CA 1
ATOM 5426 C C . LEU C 1 152 ? 14.12500 74.91300 -6.18900 1.000 30.30440 152 LEU C C 1
ATOM 5427 O O . LEU C 1 152 ? 12.92000 75.15800 -6.10600 1.000 32.95679 152 LEU C O 1
ATOM 5432 N N . ASP C 1 153 ? 14.60600 73.73300 -6.58300 1.000 32.13666 153 ASP C N 1
ATOM 5433 C CA . ASP C 1 153 ? 13.79900 72.70000 -7.23800 1.000 34.11085 153 ASP C CA 1
ATOM 5434 C C . ASP C 1 153 ? 13.59100 71.53700 -6.26900 1.000 30.66032 153 ASP C C 1
ATOM 5435 O O . ASP C 1 153 ? 14.45300 70.66400 -6.12800 1.000 35.29679 153 ASP C O 1
ATOM 5440 N N . TYR C 1 154 ? 12.41300 71.50800 -5.64500 1.000 31.12376 154 TYR C N 1
ATOM 5441 C CA . TYR C 1 154 ? 12.04900 70.50700 -4.65600 1.000 31.31412 154 TYR C CA 1
ATOM 5442 C C . TYR C 1 154 ? 11.38400 69.28200 -5.26500 1.000 31.85571 154 TYR C C 1
ATOM 5443 O O . TYR C 1 154 ? 10.93100 68.40100 -4.52500 1.000 31.73311 154 TYR C O 1
ATOM 5452 N N . SER C 1 155 ? 11.31300 69.19900 -6.58800 1.000 35.02805 155 SER C N 1
ATOM 5453 C CA . SER C 1 155 ? 10.97400 67.94000 -7.23500 1.000 34.93637 155 SER C CA 1
ATOM 5454 C C . SER C 1 155 ? 12.20700 67.07700 -7.47000 1.000 38.51741 155 SER C C 1
ATOM 5455 O O . SER C 1 155 ? 12.07100 65.90400 -7.83400 1.000 38.22491 155 SER C O 1
ATOM 5458 N N . SER C 1 156 ? 13.39800 67.62800 -7.24600 1.000 35.91276 156 SER C N 1
ATOM 5459 C CA . SER C 1 156 ? 14.62900 66.87400 -7.41200 1.000 36.88819 156 SER C CA 1
ATOM 5460 C C . SER C 1 156 ? 14.72500 65.74900 -6.38600 1.000 38.84891 156 SER C C 1
ATOM 5461 O O . SER C 1 156 ? 14.14500 65.81200 -5.29800 1.000 40.04063 156 SER C O 1
ATOM 5464 N N . ASP C 1 157 ? 15.46800 64.70500 -6.74700 1.000 37.42628 157 ASP C N 1
ATOM 5465 C CA . ASP C 1 157 ? 15.85500 63.66900 -5.79800 1.000 40.80351 157 ASP C CA 1
ATOM 5466 C C . ASP C 1 157 ? 17.33000 63.76100 -5.39900 1.000 39.99253 157 ASP C C 1
ATOM 5467 O O . ASP C 1 157 ? 17.86600 62.82100 -4.79900 1.000 39.94839 157 ASP C O 1
ATOM 5472 N N . LYS C 1 158 ? 18.00000 64.85900 -5.74100 1.000 33.72824 158 LYS C N 1
ATOM 5473 C CA . LYS C 1 158 ? 19.37100 65.11400 -5.34200 1.000 36.60582 158 LYS C CA 1
ATOM 5474 C C . LYS C 1 158 ? 19.42700 66.39700 -4.52400 1.000 37.83166 158 LYS C C 1
ATOM 5475 O O . LYS C 1 158 ? 18.64500 67.32500 -4.75300 1.000 35.01373 158 LYS C O 1
ATOM 5481 N N . TRP C 1 159 ? 20.34300 66.43800 -3.55400 1.000 32.61339 159 TRP C N 1
ATOM 5482 C CA . TRP C 1 159 ? 20.67600 67.65800 -2.83100 1.000 30.67689 159 TRP C CA 1
ATOM 5483 C C . TRP C 1 159 ? 22.12700 68.03300 -3.09900 1.000 27.00720 159 TRP C C 1
ATOM 5484 O O . TRP C 1 159 ? 22.98000 67.16900 -3.31400 1.000 33.04306 159 TRP C O 1
ATOM 5495 N N . VAL C 1 160 ? 22.41000 69.32700 -3.04300 1.000 27.03429 160 VAL C N 1
ATOM 5496 C CA . VAL C 1 160 ? 23.77700 69.83100 -3.05400 1.000 27.02431 160 VAL C CA 1
ATOM 5497 C C . VAL C 1 160 ? 24.15800 70.14300 -1.62100 1.000 24.20444 160 VAL C C 1
ATOM 5498 O O . VAL C 1 160 ? 23.47200 70.92600 -0.95400 1.000 26.15639 160 VAL C O 1
ATOM 5502 N N . CYS C 1 161 ? 25.25000 69.53800 -1.15000 1.000 24.75871 161 CYS C N 1
ATOM 5503 C CA . CYS C 1 161 ? 25.80400 69.82200 0.16700 1.000 23.91273 161 CYS C CA 1
ATOM 5504 C C . CYS C 1 161 ? 27.18200 70.44600 -0.01300 1.000 25.70893 161 CYS C C 1
ATOM 5505 O O . CYS C 1 161 ? 28.12100 69.78100 -0.47500 1.000 24.05731 161 CYS C O 1
ATOM 5508 N N . THR C 1 162 ? 27.30400 71.72000 0.33800 1.000 23.76909 162 THR C N 1
ATOM 5509 C CA . THR C 1 162 ? 28.58800 72.41300 0.30200 1.000 23.99055 162 THR C CA 1
ATOM 5510 C C . THR C 1 162 ? 29.18500 72.35500 1.70100 1.000 24.29331 162 THR C C 1
ATOM 5511 O O . THR C 1 162 ? 28.62800 72.92400 2.64800 1.000 22.81415 162 THR C O 1
ATOM 5515 N N . LEU C 1 163 ? 30.30900 71.68300 1.80800 1.000 23.76624 163 LEU C N 1
ATOM 5516 C CA . LEU C 1 163 ? 30.94600 71.48900 3.12300 1.000 23.40610 163 LEU C CA 1
ATOM 5517 C C . LEU C 1 163 ? 32.22800 72.31400 3.24800 1.000 23.80430 163 LEU C C 1
ATOM 5518 O O . LEU C 1 163 ? 33.03500 72.25200 2.35800 1.000 25.06802 163 LEU C O 1
ATOM 5523 N N . PHE C 1 164 ? 32.31100 73.11300 4.30300 1.000 21.31874 164 PHE C N 1
ATOM 5524 C CA . PHE C 1 164 ? 33.52600 73.83500 4.65600 1.000 22.60499 164 PHE C CA 1
ATOM 5525 C C . PHE C 1 164 ? 34.15800 73.23700 5.90900 1.000 23.88052 164 PHE C C 1
ATOM 5526 O O . PHE C 1 164 ? 33.49900 73.11200 6.94800 1.000 21.13189 164 PHE C O 1
ATOM 5534 N N . ASN C 1 165 ? 35.44300 72.90100 5.81500 1.000 24.37484 165 ASN C N 1
ATOM 5535 C CA . ASN C 1 165 ? 36.28500 72.62300 6.97200 1.000 21.34576 165 ASN C CA 1
ATOM 5536 C C . ASN C 1 165 ? 37.05600 73.90600 7.25600 1.000 22.30960 165 ASN C C 1
ATOM 5537 O O . ASN C 1 165 ? 37.84000 74.35200 6.41600 1.000 23.93553 165 ASN C O 1
ATOM 5542 N N . LEU C 1 166 ? 36.81200 74.50500 8.42000 1.000 23.98676 166 LEU C N 1
ATOM 5543 C CA . LEU C 1 166 ? 37.09700 75.91700 8.65800 1.000 26.19816 166 LEU C CA 1
ATOM 5544 C C . LEU C 1 166 ? 37.79100 76.10500 10.00100 1.000 27.20761 166 LEU C C 1
ATOM 5545 O O . LEU C 1 166 ? 37.28100 75.65500 11.03400 1.000 27.09426 166 LEU C O 1
ATOM 5550 N N . ARG C 1 167 ? 38.94400 76.77500 9.99000 1.000 25.17989 167 ARG C N 1
ATOM 5551 C CA . ARG C 1 167 ? 39.62200 77.17900 11.22100 1.000 26.15272 167 ARG C CA 1
ATOM 5552 C C . ARG C 1 167 ? 39.65000 78.69700 11.27100 1.000 32.76410 167 ARG C C 1
ATOM 5553 O O . ARG C 1 167 ? 40.21800 79.34200 10.38000 1.000 32.12166 167 ARG C O 1
ATOM 5561 N N . THR C 1 168 ? 39.03300 79.26200 12.29900 1.000 32.33160 168 THR C N 1
ATOM 5562 C CA . THR C 1 168 ? 39.08400 80.69900 12.52000 1.000 37.81023 168 THR C CA 1
ATOM 5563 C C . THR C 1 168 ? 40.24700 81.02600 13.44800 1.000 34.38408 168 THR C C 1
ATOM 5564 O O . THR C 1 168 ? 40.61000 80.23000 14.31100 1.000 34.50508 168 THR C O 1
ATOM 5568 N N . VAL C 1 169 ? 40.85100 82.19300 13.24300 1.000 37.56317 169 VAL C N 1
ATOM 5569 C CA . VAL C 1 169 ? 41.99900 82.63600 14.02800 1.000 38.37067 169 VAL C CA 1
ATOM 5570 C C . VAL C 1 169 ? 41.67100 83.99200 14.64700 1.000 42.32148 169 VAL C C 1
ATOM 5571 O O . VAL C 1 169 ? 41.25700 84.91900 13.94300 1.000 38.26729 169 VAL C O 1
ATOM 5575 N N . THR C 1 170 ? 41.82900 84.08600 15.96500 1.000 40.57771 170 THR C N 1
ATOM 5576 C CA . THR C 1 170 ? 41.66600 85.31500 16.73700 1.000 48.12258 170 THR C CA 1
ATOM 5577 C C . THR C 1 170 ? 43.04300 85.75500 17.22000 1.000 50.27803 170 THR C C 1
ATOM 5578 O O . THR C 1 170 ? 43.76500 84.95500 17.81600 1.000 52.67313 170 THR C O 1
ATOM 5582 N N . THR C 1 171 ? 43.42400 87.00100 16.95800 1.000 55.25043 171 THR C N 1
ATOM 5583 C CA . THR C 1 171 ? 44.75200 87.39900 17.40700 1.000 59.18861 171 THR C CA 1
ATOM 5584 C C . THR C 1 171 ? 44.69900 88.70500 18.18800 1.000 64.16093 171 THR C C 1
ATOM 5585 O O . THR C 1 171 ? 43.86800 89.57700 17.90100 1.000 64.19582 171 THR C O 1
ATOM 5589 N N . PRO C 1 172 ? 45.58700 88.86700 19.19200 1.000 65.09486 172 PRO C N 1
ATOM 5590 C CA . PRO C 1 172 ? 45.65800 90.02300 20.10100 1.000 64.31135 172 PRO C CA 1
ATOM 5591 C C . PRO C 1 172 ? 45.73500 91.38300 19.40200 1.000 60.92041 172 PRO C C 1
ATOM 5592 O O . PRO C 1 172 ? 46.56200 91.56800 18.51000 1.000 65.83176 172 PRO C O 1
ATOM 5596 N N . LEU C 1 180 ? 31.40100 89.82700 12.95700 1.000 63.30915 180 LEU C N 1
ATOM 5597 C CA . LEU C 1 180 ? 31.30400 90.53800 11.68800 1.000 63.10751 180 LEU C CA 1
ATOM 5598 C C . LEU C 1 180 ? 29.89900 90.40900 11.09400 1.000 62.09153 180 LEU C C 1
ATOM 5599 O O . LEU C 1 180 ? 29.16200 91.39500 10.99900 1.000 61.03775 180 LEU C O 1
ATOM 5604 N N . GLU C 1 181 ? 29.53300 89.19100 10.68900 1.000 59.16172 181 GLU C N 1
ATOM 5605 C CA . GLU C 1 181 ? 28.22300 88.94200 10.09400 1.000 54.84360 181 GLU C CA 1
ATOM 5606 C C . GLU C 1 181 ? 27.13200 88.90200 11.16300 1.000 49.31423 181 GLU C C 1
ATOM 5607 O O . GLU C 1 181 ? 27.30700 88.31700 12.23600 1.000 45.54336 181 GLU C O 1
ATOM 5613 N N . GLY C 1 182 ? 26.00100 89.52600 10.86500 1.000 46.61709 182 GLY C N 1
ATOM 5614 C CA . GLY C 1 182 ? 24.90800 89.63200 11.80700 1.000 45.01858 182 GLY C CA 1
ATOM 5615 C C . GLY C 1 182 ? 23.89200 88.51800 11.65900 1.000 39.61036 182 GLY C C 1
ATOM 5616 O O . GLY C 1 182 ? 24.17100 87.44900 11.11100 1.000 37.53192 182 GLY C O 1
ATOM 5617 N N . VAL C 1 183 ? 22.69100 88.78200 12.18300 1.000 38.04743 183 VAL C N 1
ATOM 5618 C CA . VAL C 1 183 ? 21.54700 87.89300 11.99400 1.000 35.54227 183 VAL C CA 1
ATOM 5619 C C . VAL C 1 183 ? 21.32600 87.64300 10.50800 1.000 37.04827 183 VAL C C 1
ATOM 5620 O O . VAL C 1 183 ? 21.23800 88.58600 9.71100 1.000 36.05561 183 VAL C O 1
ATOM 5624 N N . HIS C 1 184 ? 21.22100 86.36700 10.12700 1.000 32.93282 184 HIS C N 1
ATOM 5625 C CA . HIS C 1 184 ? 21.14300 86.00000 8.71800 1.000 33.01731 184 HIS C CA 1
ATOM 5626 C C . HIS C 1 184 ? 20.52800 84.61600 8.56000 1.000 32.14647 184 HIS C C 1
ATOM 5627 O O . HIS C 1 184 ? 20.33600 83.87300 9.52800 1.000 30.61292 184 HIS C O 1
ATOM 5634 N N . THR C 1 185 ? 20.18800 84.30700 7.31000 1.000 34.44100 185 THR C N 1
ATOM 5635 C CA . THR C 1 185 ? 19.99600 82.96500 6.78400 1.000 30.04017 185 THR C CA 1
ATOM 5636 C C . THR C 1 185 ? 21.19700 82.59700 5.91300 1.000 30.47949 185 THR C C 1
ATOM 5637 O O . THR C 1 185 ? 21.87800 83.46800 5.37300 1.000 29.67572 185 THR C O 1
ATOM 5641 N N . ASP C 1 186 ? 21.44700 81.29200 5.76500 1.000 24.88784 186 ASP C N 1
ATOM 5642 C CA . ASP C 1 186 ? 22.50400 80.84400 4.86300 1.000 25.74056 186 ASP C CA 1
ATOM 5643 C C . ASP C 1 186 ? 22.02800 80.63500 3.42700 1.000 24.33884 186 ASP C C 1
ATOM 5644 O O . ASP C 1 186 ? 22.86000 80.37300 2.54900 1.000 27.24773 186 ASP C O 1
ATOM 5649 N N . GLY C 1 187 ? 20.72600 80.71800 3.16900 1.000 24.41112 187 GLY C N 1
ATOM 5650 C CA . GLY C 1 187 ? 20.22600 80.55100 1.82100 1.000 22.79275 187 GLY C CA 1
ATOM 5651 C C . GLY C 1 187 ? 20.14000 79.11800 1.37600 1.000 26.16777 187 GLY C C 1
ATOM 5652 O O . GLY C 1 187 ? 20.09400 78.85400 0.17100 1.000 26.46227 187 GLY C O 1
ATOM 5653 N N . VAL C 1 188 ? 20.12000 78.17300 2.31600 1.000 24.16403 188 VAL C N 1
ATOM 5654 C CA . VAL C 1 188 ? 20.02500 76.75700 1.96900 1.000 22.75369 188 VAL C CA 1
ATOM 5655 C C . VAL C 1 188 ? 18.78300 76.19400 2.65600 1.000 24.03529 188 VAL C C 1
ATOM 5656 O O . VAL C 1 188 ? 17.93200 76.95500 3.12800 1.000 23.26472 188 VAL C O 1
ATOM 5660 N N . ASP C 1 189 ? 18.65000 74.86900 2.70700 1.000 20.66268 189 ASP C N 1
ATOM 5661 C CA . ASP C 1 189 ? 17.51300 74.27200 3.39700 1.000 19.87085 189 ASP C CA 1
ATOM 5662 C C . ASP C 1 189 ? 17.84300 73.82300 4.81700 1.000 25.05715 189 ASP C C 1
ATOM 5663 O O . ASP C 1 189 ? 17.06700 74.08700 5.74300 1.000 24.10347 189 ASP C O 1
ATOM 5668 N N . HIS C 1 190 ? 18.96400 73.11700 4.99300 1.000 19.50788 190 HIS C N 1
ATOM 5669 C CA . HIS C 1 190 ? 19.42500 72.62600 6.28500 1.000 24.37821 190 HIS C CA 1
ATOM 5670 C C . HIS C 1 190 ? 20.89100 72.98700 6.44800 1.000 21.73709 190 HIS C C 1
ATOM 5671 O O . HIS C 1 190 ? 21.69000 72.79300 5.52700 1.000 21.37249 190 HIS C O 1
ATOM 5678 N N . THR C 1 191 ? 21.24600 73.48600 7.62800 1.000 21.71127 191 THR C N 1
ATOM 5679 C CA . THR C 1 191 ? 22.62700 73.83100 7.94700 1.000 19.79749 191 THR C CA 1
ATOM 5680 C C . THR C 1 191 ? 23.08000 73.04400 9.16500 1.000 19.37177 191 THR C C 1
ATOM 5681 O O . THR C 1 191 ? 22.37000 73.00700 10.17800 1.000 20.63930 191 THR C O 1
ATOM 5693 N N . THR C 1 193 ? 26.47400 72.42100 11.83000 1.000 19.05890 193 THR C N 1
ATOM 5694 C CA . THR C 1 193 ? 27.79000 72.86100 12.29400 1.000 19.12096 193 THR C CA 1
ATOM 5695 C C . THR C 1 193 ? 28.27100 71.91900 13.39000 1.000 23.32451 193 THR C C 1
ATOM 5696 O O . THR C 1 193 ? 27.69100 71.87200 14.48700 1.000 20.72612 193 THR C O 1
ATOM 5700 N N . THR C 1 194 ? 29.35000 71.20100 13.08300 1.000 23.06451 194 THR C N 1
ATOM 5701 C CA . THR C 1 194 ? 29.98600 70.23100 13.96400 1.000 20.45963 194 THR C CA 1
ATOM 5702 C C . THR C 1 194 ? 31.36300 70.74400 14.37700 1.000 23.44273 194 THR C C 1
ATOM 5703 O O . THR C 1 194 ? 32.16200 71.15900 13.52900 1.000 19.50936 194 THR C O 1
ATOM 5707 N N . TYR C 1 195 ? 31.62600 70.71000 15.67700 1.000 22.24388 195 TYR C N 1
ATOM 5708 C CA . TYR C 1 195 ? 32.84600 71.24000 16.27200 1.000 20.97560 195 TYR C CA 1
ATOM 5709 C C . TYR C 1 195 ? 33.92900 70.16800 16.28300 1.000 21.88314 195 TYR C C 1
ATOM 5710 O O . TYR C 1 195 ? 33.69000 69.04000 16.72100 1.000 22.07273 195 TYR C O 1
ATOM 5719 N N . LEU C 1 196 ? 35.10800 70.51100 15.76800 1.000 20.73430 196 LEU C N 1
ATOM 5720 C CA . LEU C 1 196 ? 36.22400 69.57400 15.74500 1.000 23.67120 196 LEU C CA 1
ATOM 5721 C C . LEU C 1 196 ? 37.24600 69.82000 16.84400 1.000 25.70609 196 LEU C C 1
ATOM 5722 O O . LEU C 1 196 ? 37.90900 68.87300 17.27400 1.000 23.81269 196 LEU C O 1
ATOM 5727 N N . GLY C 1 197 ? 37.39100 71.05500 17.30100 1.000 25.00482 197 GLY C N 1
ATOM 5728 C CA . GLY C 1 197 ? 38.33800 71.35800 18.35300 1.000 26.52226 197 GLY C CA 1
ATOM 5729 C C . GLY C 1 197 ? 38.53600 72.85400 18.43300 1.000 29.15165 197 GLY C C 1
ATOM 5730 O O . GLY C 1 197 ? 37.99500 73.62100 17.63100 1.000 26.41147 197 GLY C O 1
ATOM 5731 N N . SER C 1 198 ? 39.32600 73.25800 19.42300 1.000 31.57553 198 SER C N 1
ATOM 5732 C CA . SER C 1 198 ? 39.71300 74.65800 19.56500 1.000 32.48008 198 SER C CA 1
ATOM 5733 C C . SER C 1 198 ? 40.98600 74.73600 20.40100 1.000 38.86388 198 SER C C 1
ATOM 5734 O O . SER C 1 198 ? 41.40700 73.75100 21.01200 1.000 36.45871 198 SER C O 1
ATOM 5737 N N . LYS C 1 199 ? 41.58900 75.93000 20.42400 1.000 37.75231 199 LYS C N 1
ATOM 5738 C CA . LYS C 1 199 ? 42.78500 76.20400 21.22200 1.000 38.37180 199 LYS C CA 1
ATOM 5739 C C . LYS C 1 199 ? 42.67600 77.59400 21.83700 1.000 42.73707 199 LYS C C 1
ATOM 5740 O O . LYS C 1 199 ? 42.38300 78.56300 21.12900 1.000 41.39024 199 LYS C O 1
ATOM 5746 N N . ASN C 1 200 ? 42.90100 77.68500 23.15500 1.000 44.41816 200 ASN C N 1
ATOM 5747 C CA . ASN C 1 200 ? 42.93900 78.96400 23.87800 1.000 40.89839 200 ASN C CA 1
ATOM 5748 C C . ASN C 1 200 ? 41.60900 79.70300 23.77200 1.000 44.36405 200 ASN C C 1
ATOM 5749 O O . ASN C 1 200 ? 41.55600 80.93100 23.69300 1.000 43.31373 200 ASN C O 1
ATOM 5762 N N . ASP C 1 202 ? 38.19300 80.92700 25.41900 1.000 46.31574 202 ASP C N 1
ATOM 5763 C CA . ASP C 1 202 ? 37.40300 81.14300 26.62400 1.000 50.06484 202 ASP C CA 1
ATOM 5764 C C . ASP C 1 202 ? 36.02300 80.51400 26.45000 1.000 51.72328 202 ASP C C 1
ATOM 5765 O O . ASP C 1 202 ? 35.53800 80.34700 25.33200 1.000 49.85470 202 ASP C O 1
ATOM 5770 N N . LEU C 1 203 ? 35.39400 80.13400 27.56300 1.000 50.37932 203 LEU C N 1
ATOM 5771 C CA . LEU C 1 203 ? 34.09800 79.46700 27.44700 1.000 51.76897 203 LEU C CA 1
ATOM 5772 C C . LEU C 1 203 ? 33.08800 80.03000 28.43100 1.000 53.85846 203 LEU C C 1
ATOM 5773 O O . LEU C 1 203 ? 31.89100 80.05100 28.13700 1.000 52.47881 203 LEU C O 1
ATOM 5778 N N . ALA C 1 204 ? 33.55300 80.46200 29.60500 1.000 57.52994 204 ALA C N 1
ATOM 5779 C CA . ALA C 1 204 ? 32.65100 81.10500 30.55400 1.000 58.64092 204 ALA C CA 1
ATOM 5780 C C . ALA C 1 204 ? 31.92900 82.27500 29.90100 1.000 60.81614 204 ALA C C 1
ATOM 5781 O O . ALA C 1 204 ? 30.71500 82.44200 30.06900 1.000 64.59825 204 ALA C O 1
ATOM 5783 N N . ALA C 1 205 ? 32.65500 83.08100 29.13100 1.000 55.64598 205 ALA C N 1
ATOM 5784 C CA . ALA C 1 205 ? 32.00900 84.14000 28.38100 1.000 57.78016 205 ALA C CA 1
ATOM 5785 C C . ALA C 1 205 ? 31.17000 83.53900 27.25800 1.000 53.18746 205 ALA C C 1
ATOM 5786 O O . ALA C 1 205 ? 31.19400 82.33300 26.99800 1.000 50.55078 205 ALA C O 1
ATOM 5788 N N . ASN C 1 206 ? 30.40300 84.39200 26.58700 1.000 52.50389 206 ASN C N 1
ATOM 5789 C CA . ASN C 1 206 ? 29.65600 83.93200 25.42100 1.000 42.32025 206 ASN C CA 1
ATOM 5790 C C . ASN C 1 206 ? 30.59000 83.95000 24.21200 1.000 38.33570 206 ASN C C 1
ATOM 5791 O O . ASN C 1 206 ? 30.49400 84.76300 23.28800 1.000 41.79230 206 ASN C O 1
ATOM 5796 N N . SER C 1 207 ? 31.53200 83.01600 24.26600 1.000 39.78427 207 SER C N 1
ATOM 5797 C CA . SER C 1 207 ? 32.51600 82.79300 23.21800 1.000 38.27520 207 SER C CA 1
ATOM 5798 C C . SER C 1 207 ? 31.92200 81.86600 22.16300 1.000 33.65096 207 SER C C 1
ATOM 5799 O O . SER C 1 207 ? 31.57100 80.72600 22.47000 1.000 31.86735 207 SER C O 1
ATOM 5802 N N . ALA C 1 208 ? 31.81600 82.36500 20.93200 1.000 31.26074 208 ALA C N 1
ATOM 5803 C CA . ALA C 1 208 ? 31.37900 81.54800 19.80300 1.000 28.01843 208 ALA C CA 1
ATOM 5804 C C . ALA C 1 208 ? 30.05200 80.85500 20.11900 1.000 25.33096 208 ALA C C 1
ATOM 5805 O O . ALA C 1 208 ? 29.90500 79.63900 20.00200 1.000 27.04566 208 ALA C O 1
ATOM 5807 N N . VAL C 1 209 ? 29.09000 81.65100 20.57500 1.000 32.67915 209 VAL C N 1
ATOM 5808 C CA . VAL C 1 209 ? 27.74400 81.16600 20.87800 1.000 28.95487 209 VAL C CA 1
ATOM 5809 C C . VAL C 1 209 ? 26.88400 81.32600 19.63400 1.000 30.44470 209 VAL C C 1
ATOM 5810 O O . VAL C 1 209 ? 26.91300 82.37900 18.98300 1.000 25.65861 209 VAL C O 1
ATOM 5814 N N . THR C 1 210 ? 26.11300 80.28700 19.29900 1.000 26.78081 210 THR C N 1
ATOM 5815 C CA . THR C 1 210 ? 25.15500 80.35600 18.19700 1.000 25.78869 210 THR C CA 1
ATOM 5816 C C . THR C 1 210 ? 23.77700 80.70500 18.75300 1.000 29.80996 210 THR C C 1
ATOM 5817 O O . THR C 1 210 ? 23.24200 79.98000 19.60000 1.000 26.72995 210 THR C O 1
ATOM 5821 N N . PHE C 1 211 ? 23.21100 81.81500 18.28900 1.000 28.11779 211 PHE C N 1
ATOM 5822 C CA . PHE C 1 211 ? 21.85000 82.18800 18.64200 1.000 29.51386 211 PHE C CA 1
ATOM 5823 C C . PHE C 1 211 ? 20.94200 81.84700 17.48000 1.000 27.88111 211 PHE C C 1
ATOM 5824 O O . PHE C 1 211 ? 21.32200 81.99800 16.31700 1.000 24.85564 211 PHE C O 1
ATOM 5840 N N . HIS C 1 213 ? 17.00200 82.66000 16.01000 1.000 29.32265 213 HIS C N 1
ATOM 5841 C CA . HIS C 1 213 ? 16.00700 83.71300 16.07900 1.000 32.14651 213 HIS C CA 1
ATOM 5842 C C . HIS C 1 213 ? 14.81900 83.32700 15.21900 1.000 33.73159 213 HIS C C 1
ATOM 5843 O O . HIS C 1 213 ? 14.96200 82.60300 14.23400 1.000 36.77007 213 HIS C O 1
ATOM 5850 N N . ASP C 1 214 ? 13.64200 83.81400 15.59300 1.000 37.34639 214 ASP C N 1
ATOM 5851 C CA . ASP C 1 214 ? 12.49600 83.64600 14.71500 1.000 37.77199 214 ASP C CA 1
ATOM 5852 C C . ASP C 1 214 ? 12.61200 84.59500 13.51800 1.000 37.43661 214 ASP C C 1
ATOM 5853 O O . ASP C 1 214 ? 13.47000 85.49100 13.48600 1.000 33.98121 214 ASP C O 1
ATOM 5866 N N . ASN C 1 216 ? 11.07200 87.06200 12.61700 1.000 37.99359 216 ASN C N 1
ATOM 5867 C CA . ASN C 1 216 ? 10.83200 88.47700 12.85300 1.000 42.99050 216 ASN C CA 1
ATOM 5868 C C . ASN C 1 216 ? 12.04800 89.20100 13.41300 1.000 44.29640 216 ASN C C 1
ATOM 5869 O O . ASN C 1 216 ? 11.99600 90.42500 13.58200 1.000 47.18229 216 ASN C O 1
ATOM 5874 N N . GLU C 1 217 ? 13.13100 88.49300 13.71700 1.000 38.67501 217 GLU C N 1
ATOM 5875 C CA . GLU C 1 217 ? 14.36400 89.18100 14.06700 1.000 40.46229 217 GLU C CA 1
ATOM 5876 C C . GLU C 1 217 ? 14.92400 89.89000 12.84000 1.000 41.04853 217 GLU C C 1
ATOM 5877 O O . GLU C 1 217 ? 14.74900 89.44400 11.70600 1.000 43.18565 217 GLU C O 1
ATOM 5883 N N . GLU C 1 218 ? 15.60800 91.00500 13.08300 1.000 44.18858 218 GLU C N 1
ATOM 5884 C CA . GLU C 1 218 ? 16.07100 91.89000 12.01800 1.000 48.16015 218 GLU C CA 1
ATOM 5885 C C . GLU C 1 218 ? 17.33400 91.33100 11.35600 1.000 40.16490 218 GLU C C 1
ATOM 5886 O O . GLU C 1 218 ? 18.38100 91.20700 12.00300 1.000 41.83722 218 GLU C O 1
ATOM 5892 N N . THR C 1 219 ? 17.22200 90.99600 10.06700 1.000 41.57716 219 THR C N 1
ATOM 5893 C CA . THR C 1 219 ? 18.37900 90.62300 9.25700 1.000 38.19664 219 THR C CA 1
ATOM 5894 C C . THR C 1 219 ? 19.46300 91.69200 9.36100 1.000 43.90058 219 THR C C 1
ATOM 5895 O O . THR C 1 219 ? 19.19900 92.87700 9.16000 1.000 44.61588 219 THR C O 1
ATOM 5899 N N . GLY C 1 220 ? 20.67600 91.26200 9.71200 1.000 38.87082 220 GLY C N 1
ATOM 5900 C CA . GLY C 1 220 ? 21.81300 92.15500 9.83600 1.000 40.93400 220 GLY C CA 1
ATOM 5901 C C . GLY C 1 220 ? 22.05200 92.71100 11.22500 1.000 42.81533 220 GLY C C 1
ATOM 5902 O O . GLY C 1 220 ? 23.09100 93.35100 11.44600 1.000 47.22701 220 GLY C O 1
ATOM 5903 N N . ALA C 1 221 ? 21.13300 92.48800 12.16300 1.000 42.54502 221 ALA C N 1
ATOM 5904 C CA . ALA C 1 221 ? 21.34200 92.92500 13.53800 1.000 42.92673 221 ALA C CA 1
ATOM 5905 C C . ALA C 1 221 ? 22.63800 92.35900 14.10700 1.000 47.42077 221 ALA C C 1
ATOM 5906 O O . ALA C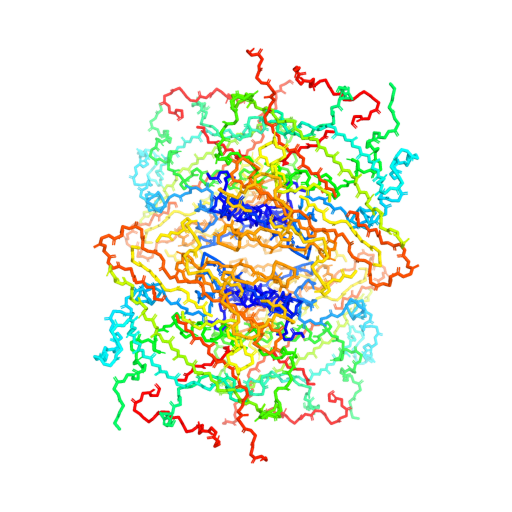 1 221 ? 22.98800 91.20200 13.86400 1.000 47.55941 221 ALA C O 1
ATOM 5908 N N . LYS C 1 222 ? 23.35300 93.18100 14.87300 1.000 44.51748 222 LYS C N 1
ATOM 5909 C CA . LYS C 1 222 ? 24.51800 92.68700 15.59700 1.000 49.89006 222 LYS C CA 1
ATOM 5910 C C . LYS C 1 222 ? 24.06800 91.86000 16.79600 1.000 53.56124 222 LYS C C 1
ATOM 5911 O O . LYS C 1 222 ? 23.04400 92.14600 17.42700 1.000 49.82937 222 LYS C O 1
ATOM 5913 N N . TYR C 1 223 ? 24.84600 90.81400 17.10500 1.000 49.87101 223 TYR C N 1
ATOM 5914 C CA . TYR C 1 223 ? 24.41100 89.85000 18.11200 1.000 49.59398 223 TYR C CA 1
ATOM 5915 C C . TYR C 1 223 ? 24.19700 90.51800 19.45900 1.000 52.96193 223 TYR C C 1
ATOM 5916 O O . TYR C 1 223 ? 23.38000 90.05300 20.26500 1.000 54.04963 223 TYR C O 1
ATOM 5925 N N . THR C 1 224 ? 24.89900 91.62100 19.70900 1.000 53.85180 224 THR C N 1
ATOM 5926 C CA . THR C 1 224 ? 24.70200 92.37400 20.93800 1.000 55.10018 224 THR C CA 1
ATOM 5927 C C . THR C 1 224 ? 23.32500 93.03300 21.00000 1.000 54.77805 224 THR C C 1
ATOM 5928 O O . THR C 1 224 ? 22.86200 93.36500 22.09700 1.000 51.68655 224 THR C O 1
ATOM 5932 N N . GLU C 1 225 ? 22.65100 93.19600 19.85700 1.000 51.24307 225 GLU C N 1
ATOM 5933 C CA . GLU C 1 225 ? 21.41300 93.95900 19.76800 1.000 51.17993 225 GLU C CA 1
ATOM 5934 C C . GLU C 1 225 ? 20.19400 93.10400 19.43300 1.000 49.35639 225 GLU C C 1
ATOM 5935 O O . GLU C 1 225 ? 19.14900 93.65100 19.06000 1.000 47.18422 225 GLU C O 1
ATOM 5941 N N . ILE C 1 226 ? 20.28800 91.78700 19.54500 1.000 47.85455 226 ILE C N 1
ATOM 5942 C CA . ILE C 1 226 ? 19.11900 90.95500 19.27900 1.000 46.45386 226 ILE C CA 1
ATOM 5943 C C . ILE C 1 226 ? 18.15000 91.05000 20.45000 1.000 45.96048 226 ILE C C 1
ATOM 5944 O O . ILE C 1 226 ? 18.54300 91.21400 21.61100 1.000 47.65675 226 ILE C O 1
ATOM 5949 N N . LYS C 1 227 ? 16.86400 90.93400 20.13600 1.000 44.24600 227 LYS C N 1
ATOM 5950 C CA . LYS C 1 227 ? 15.81300 91.03600 21.14000 1.000 48.54300 227 LYS C CA 1
ATOM 5951 C C . LYS C 1 227 ? 15.55500 89.67200 21.76600 1.000 44.70376 227 LYS C C 1
ATOM 5952 O O . LYS C 1 227 ? 15.29700 88.70500 21.03200 1.000 42.55450 227 LYS C O 1
ATOM 5958 N N . PRO C 1 228 ? 15.62900 89.54500 23.08900 1.000 45.65666 228 PRO C N 1
ATOM 5959 C CA . PRO C 1 228 ? 15.26500 88.27400 23.74300 1.000 46.83100 228 PRO C CA 1
ATOM 5960 C C . PRO C 1 228 ? 13.91300 87.70400 23.32800 1.000 43.66764 228 PRO C C 1
ATOM 5961 O O . PRO C 1 228 ? 13.76500 86.47900 23.25900 1.000 41.96955 228 PRO C O 1
ATOM 5965 N N . GLN C 1 229 ? 12.92100 88.54600 23.04300 1.000 41.56961 229 GLN C N 1
ATOM 5966 C CA . GLN C 1 229 ? 11.59200 88.04700 22.70300 1.000 43.07283 229 GLN C CA 1
ATOM 5967 C C . GLN C 1 229 ? 11.54900 87.34300 21.35000 1.000 41.07833 229 GLN C C 1
ATOM 5968 O O . GLN C 1 229 ? 10.55800 86.66400 21.05600 1.000 36.63565 229 GLN C O 1
ATOM 5974 N N . ASN C 1 230 ? 12.58300 87.48900 20.52400 1.000 37.42003 230 ASN C N 1
ATOM 5975 C CA . ASN C 1 230 ? 12.66800 86.78300 19.25300 1.000 38.65601 230 ASN C CA 1
ATOM 5976 C C . ASN C 1 230 ? 13.68000 85.64800 19.29000 1.000 36.75751 230 ASN C C 1
ATOM 5977 O O . ASN C 1 230 ? 13.92900 85.01600 18.25900 1.000 32.54608 230 ASN C O 1
ATOM 5982 N N . LEU C 1 231 ? 14.25600 85.37500 20.45500 1.000 34.18795 231 LEU C N 1
ATOM 5983 C CA . LEU C 1 231 ? 15.26300 84.33600 20.59000 1.000 36.25722 231 LEU C CA 1
ATOM 5984 C C . LEU C 1 231 ? 14.61900 82.95700 20.70500 1.000 34.76275 231 LEU C C 1
ATOM 5985 O O . LEU C 1 231 ? 13.75900 82.73000 21.56300 1.000 37.02958 231 LEU C O 1
ATOM 5990 N N . ARG C 1 232 ? 15.03600 82.03300 19.84000 1.000 30.79393 232 ARG C N 1
ATOM 5991 C CA . ARG C 1 232 ? 14.48800 80.68300 19.86700 1.000 34.64858 232 ARG C CA 1
ATOM 5992 C C . ARG C 1 232 ? 15.41900 79.64500 20.49500 1.000 34.85665 232 ARG C C 1
ATOM 5993 O O . ARG C 1 232 ? 14.93200 78.66200 21.05200 1.000 31.50674 232 ARG C O 1
ATOM 6001 N N . SER C 1 233 ? 16.73400 79.83300 20.42700 1.000 29.77808 233 SER C N 1
ATOM 6002 C CA . SER C 1 233 ? 17.60600 79.06000 21.30100 1.000 32.46098 233 SER C CA 1
ATOM 6003 C C . SER C 1 233 ? 18.97700 79.70700 21.32500 1.000 32.17060 233 SER C C 1
ATOM 6004 O O . SER C 1 233 ? 19.26800 80.63900 20.56900 1.000 29.40563 233 SER C O 1
ATOM 6007 N N . ARG C 1 234 ? 19.80900 79.18700 22.22100 1.000 31.58141 234 ARG C N 1
ATOM 6008 C CA . ARG C 1 234 ? 21.18600 79.60600 22.40300 1.000 28.78754 234 ARG C CA 1
ATOM 6009 C C . ARG C 1 234 ? 21.99000 78.34500 22.67000 1.000 32.98728 234 ARG C C 1
ATOM 6010 O O . ARG C 1 234 ? 21.67400 77.59900 23.60400 1.000 26.07056 234 ARG C O 1
ATOM 6018 N N . VAL C 1 235 ? 23.01900 78.09100 21.85600 1.000 26.12071 235 VAL C N 1
ATOM 6019 C CA . VAL C 1 235 ? 23.90200 76.95400 22.06800 1.000 27.19415 235 VAL C CA 1
ATOM 6020 C C . VAL C 1 235 ? 25.34400 77.42900 21.93700 1.000 27.76389 235 VAL C C 1
ATOM 6021 O O . VAL C 1 235 ? 25.62500 78.51800 21.44000 1.000 28.64719 235 VAL C O 1
ATOM 6025 N N . GLN C 1 236 ? 26.25900 76.58200 22.38900 1.000 24.44179 236 GLN C N 1
ATOM 6026 C CA . GLN C 1 236 ? 27.68000 76.88800 22.32500 1.000 25.32853 236 GLN C CA 1
ATOM 6027 C C . GLN C 1 236 ? 28.42400 75.57200 22.16700 1.000 28.30881 236 GLN C C 1
ATOM 6028 O O . GLN C 1 236 ? 28.43000 74.75000 23.09200 1.000 28.20912 236 GLN C O 1
ATOM 6034 N N . HIS C 1 237 ? 29.03200 75.36700 21.00000 1.000 22.66035 237 HIS C N 1
ATOM 6035 C CA . HIS C 1 237 ? 29.91600 74.22400 20.81200 1.000 24.36933 237 HIS C CA 1
ATOM 6036 C C . HIS C 1 237 ? 31.09000 74.32200 21.78200 1.000 27.25163 237 HIS C C 1
ATOM 6037 O O . HIS C 1 237 ? 31.73300 75.37000 21.88600 1.000 27.64460 237 HIS C O 1
ATOM 6044 N N . ARG C 1 238 ? 31.36600 73.22400 22.49200 1.000 25.85249 238 ARG C N 1
ATOM 6045 C CA . ARG C 1 238 ? 32.43700 73.19000 23.48700 1.000 31.29816 238 ARG C CA 1
ATOM 6046 C C . ARG C 1 238 ? 33.33900 71.96400 23.34500 1.000 26.47507 238 ARG C C 1
ATOM 6047 O O . ARG C 1 238 ? 34.52500 72.02700 23.66000 1.000 27.30828 238 ARG C O 1
ATOM 6055 N N . HIS C 1 239 ? 32.78500 70.83700 22.91900 1.000 26.10722 239 HIS C N 1
ATOM 6056 C CA . HIS C 1 239 ? 33.45900 69.55400 23.00100 1.000 22.36657 239 HIS C CA 1
ATOM 6057 C C . HIS C 1 239 ? 33.39500 68.85800 21.65900 1.000 24.80124 239 HIS C C 1
ATOM 6058 O O . HIS C 1 239 ? 32.43700 69.03700 20.90200 1.000 23.13302 239 HIS C O 1
ATOM 6065 N N . PHE C 1 240 ? 34.41200 68.03200 21.40200 1.000 23.16825 240 PHE C N 1
ATOM 6066 C CA . PHE C 1 240 ? 34.55500 67.29400 20.15500 1.000 23.30731 240 PHE C CA 1
ATOM 6067 C C . PHE C 1 240 ? 33.23700 66.66500 19.72000 1.000 25.23432 240 PHE C C 1
ATOM 6068 O O . PHE C 1 240 ? 32.64600 65.86900 20.46000 1.000 21.08342 240 PHE C O 1
ATOM 6076 N N . LEU C 1 241 ? 32.78600 67.04200 18.52100 1.000 19.99051 241 LEU C N 1
ATOM 6077 C CA . LEU C 1 241 ? 31.59100 66.55800 17.80700 1.000 22.62216 241 LEU C CA 1
ATOM 6078 C C . LEU C 1 241 ? 30.27000 67.14800 18.30000 1.000 21.42792 241 LEU C C 1
ATOM 6079 O O . LEU C 1 241 ? 29.23000 66.70500 17.80600 1.000 20.98008 241 LEU C O 1
ATOM 6084 N N . ASP C 1 242 ? 30.26000 68.12100 19.21700 1.000 18.44247 242 ASP C N 1
ATOM 6085 C CA . ASP C 1 242 ? 29.06600 68.94700 19.39400 1.000 23.76205 242 ASP C CA 1
ATOM 6086 C C . ASP C 1 242 ? 28.53600 69.37400 18.02600 1.000 21.03423 242 ASP C C 1
ATOM 6087 O O . ASP C 1 242 ? 29.29700 69.83600 17.17200 1.000 21.71781 242 ASP C O 1
ATOM 6092 N N . THR C 1 243 ? 27.22900 69.22600 17.82700 1.000 20.38905 243 THR C N 1
ATOM 6093 C CA . THR C 1 243 ? 26.63000 69.35900 16.50000 1.000 21.96747 243 THR C CA 1
ATOM 6094 C C . THR C 1 243 ? 25.28900 70.08900 16.58400 1.000 21.57174 243 THR C C 1
ATOM 6095 O O . THR C 1 243 ? 24.41900 69.71200 17.37700 1.000 21.41418 243 THR C O 1
ATOM 6099 N N . LEU C 1 244 ? 25.12800 71.12900 15.77100 1.000 20.52380 244 LEU C N 1
ATOM 6100 C CA . LEU C 1 244 ? 23.87700 71.88000 15.64700 1.000 20.13845 244 LEU C CA 1
ATOM 6101 C C . LEU C 1 244 ? 23.33500 71.69700 14.23400 1.000 17.95914 244 LEU C C 1
ATOM 6102 O O . LEU C 1 244 ? 24.04800 71.96000 13.26000 1.000 20.37234 244 LEU C O 1
ATOM 6107 N N . LEU C 1 245 ? 22.08900 71.24200 14.12300 1.000 21.60371 245 LEU C N 1
ATOM 6108 C CA . LEU C 1 245 ? 21.37600 71.16000 12.85200 1.000 15.96697 245 LEU C CA 1
ATOM 6109 C C . LEU C 1 245 ? 20.16300 72.08200 12.91500 1.000 21.91061 245 LEU C C 1
ATOM 6110 O O . LEU C 1 245 ? 19.44100 72.09600 13.92000 1.000 20.79096 245 LEU C O 1
ATOM 6115 N N . LEU C 1 246 ? 19.93300 72.85600 11.85600 1.000 20.24281 246 LEU C N 1
ATOM 6116 C CA . LEU C 1 246 ? 18.82800 73.80500 11.86300 1.000 20.92500 246 LEU C CA 1
ATOM 6117 C C . LEU C 1 246 ? 18.20900 73.89000 10.47600 1.000 22.55073 246 LEU C C 1
ATOM 6118 O O . LEU C 1 246 ? 18.90200 73.77100 9.46000 1.000 19.07457 246 LEU C O 1
ATOM 6123 N N . VAL C 1 247 ? 16.89000 74.08700 10.45600 1.000 19.60512 247 VAL C N 1
ATOM 6124 C CA . VAL C 1 247 ? 16.15700 74.36300 9.22400 1.000 21.04063 247 VAL C CA 1
ATOM 6125 C C . VAL C 1 247 ? 16.40900 75.82500 8.85700 1.000 23.73876 247 VAL C C 1
ATOM 6126 O O . VAL C 1 247 ? 15.87700 76.74100 9.48800 1.000 24.40573 247 VAL C O 1
ATOM 6130 N N . ASP C 1 248 ? 17.22300 76.03700 7.82200 1.000 23.71364 248 ASP C N 1
ATOM 6131 C CA . ASP C 1 248 ? 17.72200 77.36300 7.47100 1.000 22.70193 248 ASP C CA 1
ATOM 6132 C C . ASP C 1 248 ? 16.64200 78.27600 6.91300 1.000 26.46148 248 ASP C C 1
ATOM 6133 O O . ASP C 1 248 ? 16.79900 79.50400 6.97000 1.000 24.32344 248 ASP 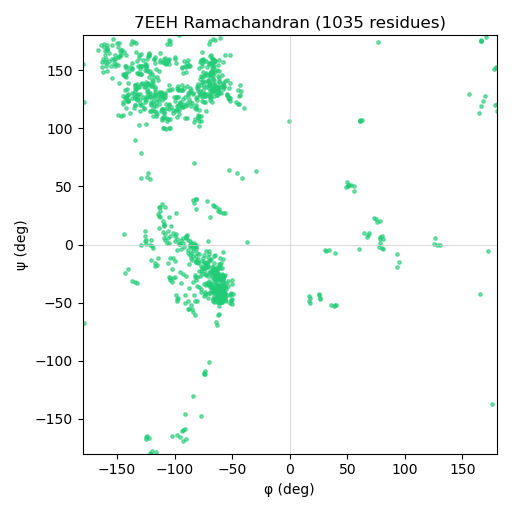C O 1
ATOM 6138 N N . THR C 1 249 ? 15.55600 77.70600 6.36400 1.000 27.43342 249 THR C N 1
ATOM 6139 C CA . THR C 1 249 ? 14.45800 78.50800 5.82500 1.000 26.54630 249 THR C CA 1
ATOM 6140 C C . THR C 1 249 ? 13.46100 78.94800 6.89100 1.000 31.83490 249 THR C C 1
ATOM 6141 O O . THR C 1 249 ? 12.59900 79.78200 6.60200 1.000 31.13482 249 THR C O 1
ATOM 6145 N N . GLU C 1 250 ? 13.54500 78.42300 8.10800 1.000 28.03117 250 GLU C N 1
ATOM 6146 C CA . GLU C 1 250 ? 12.56800 78.76000 9.13000 1.000 31.96050 250 GLU C CA 1
ATOM 6147 C C . GLU C 1 250 ? 13.19700 79.28900 10.41100 1.000 32.58010 250 GLU C C 1
ATOM 6148 O O . GLU C 1 250 ? 12.47200 79.54500 11.37500 1.000 37.87082 250 GLU C O 1
ATOM 6154 N N . ASN C 1 251 ? 14.51700 79.44300 10.44500 1.000 33.37841 251 ASN C N 1
ATOM 6155 C CA . ASN C 1 251 ? 15.24400 80.11500 11.50800 1.000 33.74148 251 ASN C CA 1
ATOM 6156 C C . ASN C 1 251 ? 16.10500 81.21300 10.89700 1.000 30.59040 251 ASN C C 1
ATOM 6157 O O . ASN C 1 251 ? 16.49600 81.15300 9.72900 1.000 29.98012 251 ASN C O 1
ATOM 6162 N N . LYS C 1 252 ? 16.41800 82.20900 11.71000 1.000 28.42602 252 LYS C N 1
ATOM 6163 C CA . LYS C 1 252 ? 17.59300 83.03100 11.48600 1.000 31.52447 252 LYS C CA 1
ATOM 6164 C C . LYS C 1 252 ? 18.61700 82.69200 12.56200 1.000 31.21802 252 LYS C C 1
ATOM 6165 O O . LYS C 1 252 ? 18.27200 82.14600 13.62000 1.000 27.54003 252 LYS C O 1
ATOM 6171 N N . HIS C 1 253 ? 19.88600 83.00300 12.30000 1.000 24.39651 253 HIS C N 1
ATOM 6172 C CA . HIS C 1 253 ? 20.88800 82.72700 13.31500 1.000 28.39595 253 HIS C CA 1
ATOM 6173 C C . HIS C 1 253 ? 21.99100 83.77100 13.27700 1.000 28.75625 253 HIS C C 1
ATOM 6174 O O . HIS C 1 253 ? 22.09700 84.56700 12.34400 1.000 29.82848 253 HIS C O 1
ATOM 6181 N N . SER C 1 254 ? 22.80100 83.75800 14.33200 1.000 23.76514 254 SER C N 1
ATOM 6182 C CA . SER C 1 254 ? 23.94000 84.64800 14.47800 1.000 27.18000 254 SER C CA 1
ATOM 6183 C C . SER C 1 254 ? 24.97400 83.95500 15.34500 1.000 30.06792 254 SER C C 1
ATOM 6184 O O . SER C 1 254 ? 24.63700 83.10100 16.17500 1.000 29.59977 254 SER C O 1
ATOM 6187 N N . LEU C 1 255 ? 26.23400 84.32600 15.15000 1.000 26.29772 255 LEU C N 1
ATOM 6188 C CA . LEU C 1 255 ? 27.34300 83.75100 15.89500 1.000 30.06983 255 LEU C CA 1
ATOM 6189 C C . LEU C 1 255 ? 28.12200 84.88100 16.54200 1.000 36.80740 255 LEU C C 1
ATOM 6190 O O . LEU C 1 255 ? 28.32900 85.93000 15.92900 1.000 40.82934 255 LEU C O 1
ATOM 6195 N N . SER C 1 256 ? 28.51500 84.68100 17.77900 1.000 35.69731 256 SER C N 1
ATOM 6196 C CA . SER C 1 256 ? 29.32600 85.67600 18.46000 1.000 37.00287 256 SER C CA 1
ATOM 6197 C C . SER C 1 256 ? 30.79900 85.35500 18.26400 1.000 37.16234 256 SER C C 1
ATOM 6198 O O . SER C 1 256 ? 31.15800 84.22000 17.93200 1.000 32.10187 256 SER C O 1
ATOM 6201 N N . PRO C 1 257 ? 31.68000 86.34200 18.41300 1.000 41.02872 257 PRO C N 1
ATOM 6202 C CA . PRO C 1 257 ? 33.10200 86.09800 18.14200 1.000 36.55432 257 PRO C CA 1
ATOM 6203 C C . PRO C 1 257 ? 33.72200 85.12000 19.12500 1.000 35.85076 257 PRO C C 1
ATOM 6204 O O . PRO C 1 257 ? 33.32500 85.02900 20.28800 1.000 33.06591 257 PRO C O 1
ATOM 6208 N N . VAL C 1 258 ? 34.72300 84.38500 18.64000 1.000 33.85407 258 VAL C N 1
ATOM 6209 C CA . VAL C 1 258 ? 35.55400 83.59300 19.53700 1.000 38.37527 258 VAL C CA 1
ATOM 6210 C C . VAL C 1 258 ? 36.29000 84.52700 20.48900 1.000 40.13090 258 VAL C C 1
ATOM 6211 O O . VAL C 1 258 ? 36.82900 85.56400 20.08000 1.000 39.68084 258 VAL C O 1
ATOM 6215 N N . LEU C 1 259 ? 36.31500 84.16200 21.77100 1.000 39.30286 259 LEU C N 1
ATOM 6216 C CA . LEU C 1 259 ? 37.05300 84.93400 22.76700 1.000 42.84418 259 LEU C CA 1
ATOM 6217 C C . LEU C 1 259 ? 38.25800 84.14900 23.25900 1.000 41.68803 259 LEU C C 1
ATOM 6218 O O . LEU C 1 259 ? 38.10800 82.98400 23.65300 1.000 39.73732 259 LEU C O 1
ATOM 6223 N N . PRO C 1 260 ? 39.46000 84.73200 23.24600 1.000 40.44986 260 PRO C N 1
ATOM 6224 C CA . PRO C 1 260 ? 40.62000 84.01300 23.78200 1.000 41.46465 260 PRO C CA 1
ATOM 6225 C C . PRO C 1 260 ? 40.58500 83.97700 25.30300 1.000 44.89293 260 PRO C C 1
ATOM 6226 O O . PRO C 1 260 ? 40.26600 84.96900 25.96200 1.000 45.25577 260 PRO C O 1
ATOM 6230 N N . LEU C 1 261 ? 40.88800 82.80300 25.85800 1.000 43.82431 261 LEU C N 1
ATOM 6231 C CA . LEU C 1 261 ? 41.06300 82.69100 27.30000 1.000 46.83282 261 LEU C CA 1
ATOM 6232 C C . LEU C 1 261 ? 42.22100 83.56600 27.76800 1.000 49.86659 261 LEU C C 1
ATOM 6233 O O . LEU C 1 261 ? 42.04700 84.47500 28.59200 1.000 49.40161 261 LEU C O 1
ATOM 6238 N N . ASP C 1 262 ? 43.41500 83.30500 27.24200 1.000 47.34739 262 ASP C N 1
ATOM 6239 C CA . ASP C 1 262 ? 44.58700 84.14100 27.45900 1.000 44.67251 262 ASP C CA 1
ATOM 6240 C C . ASP C 1 262 ? 44.62500 85.20900 26.37100 1.000 45.28724 262 ASP C C 1
ATOM 6241 O O . ASP C 1 262 ? 44.91300 84.90700 25.20900 1.000 43.57528 262 ASP C O 1
ATOM 6246 N N . GLU C 1 263 ? 44.34800 86.46100 26.75500 1.000 45.31459 263 GLU C N 1
ATOM 6247 C CA . GLU C 1 263 ? 44.26200 87.56200 25.79800 1.000 48.73779 263 GLU C CA 1
ATOM 6248 C C . GLU C 1 263 ? 45.56300 87.79600 25.03300 1.000 51.33142 263 GLU C C 1
ATOM 6249 O O . GLU C 1 263 ? 45.53800 88.41000 23.96000 1.000 53.54237 263 GLU C O 1
ATOM 6255 N N . THR C 1 264 ? 46.69300 87.32700 25.55100 1.000 49.26408 264 THR C N 1
ATOM 6256 C CA . THR C 1 264 ? 47.97400 87.57100 24.90400 1.000 54.98844 264 THR C CA 1
ATOM 6257 C C . THR C 1 264 ? 48.30200 86.55500 23.81600 1.000 57.97369 264 THR C C 1
ATOM 6258 O O . THR C 1 264 ? 49.34500 86.69600 23.16400 1.000 54.80202 264 THR C O 1
ATOM 6262 N N . LYS C 1 265 ? 47.44600 85.55300 23.59800 1.000 53.38092 265 LYS C N 1
ATOM 6263 C CA . LYS C 1 265 ? 47.68600 84.50200 22.61600 1.000 51.14387 265 LYS C CA 1
ATOM 6264 C C . LYS C 1 265 ? 46.55200 84.43600 21.59500 1.000 53.18006 265 LYS C C 1
ATOM 6265 O O . LYS C 1 265 ? 45.46300 84.99100 21.78200 1.000 46.00758 265 LYS C O 1
ATOM 6271 N N . GLU C 1 266 ? 46.82200 83.73200 20.49900 1.000 50.70570 266 GLU C N 1
ATOM 6272 C CA . GLU C 1 266 ? 45.80600 83.53000 19.48100 1.000 46.73079 266 GLU C CA 1
ATOM 6273 C C . GLU C 1 266 ? 44.83600 82.43000 19.89800 1.000 43.15094 266 GLU C C 1
ATOM 6274 O O . GLU C 1 266 ? 45.18700 81.50400 20.63700 1.000 43.35722 266 GLU C O 1
ATOM 6280 N N . ALA C 1 267 ? 43.60400 82.53500 19.40100 1.000 43.92669 267 ALA C N 1
ATOM 6281 C CA . ALA C 1 267 ? 42.56700 81.53500 19.61700 1.000 41.81924 267 ALA C CA 1
ATOM 6282 C C . ALA C 1 267 ? 42.09800 80.98200 18.27700 1.000 40.53959 267 ALA C C 1
ATOM 6283 O O . ALA C 1 267 ? 41.92800 81.73200 17.31000 1.000 44.53733 267 ALA C O 1
ATOM 6285 N N . THR C 1 268 ? 41.89200 79.66600 18.21800 1.000 40.77226 268 THR C N 1
ATOM 6286 C CA . THR C 1 268 ? 41.38500 79.01600 17.01800 1.000 37.37297 268 THR C CA 1
ATOM 6287 C C . THR C 1 268 ? 40.18200 78.15300 17.37100 1.000 34.13526 268 THR C C 1
ATOM 6288 O O . THR C 1 268 ? 40.04600 77.68400 18.50300 1.000 34.95450 268 THR C O 1
ATOM 6292 N N . ARG C 1 269 ? 39.31400 77.94800 16.38300 1.000 29.91781 269 ARG C N 1
ATOM 6293 C CA . ARG C 1 269 ? 38.10800 77.13800 16.51700 1.000 29.46602 269 ARG C CA 1
ATOM 6294 C C . ARG C 1 269 ? 37.90200 76.39700 15.20300 1.000 27.29305 269 ARG C C 1
ATOM 6295 O O . ARG C 1 269 ? 37.89200 77.01500 14.13500 1.000 23.79732 269 ARG C O 1
ATOM 6303 N N . ASP C 1 270 ? 37.78100 75.08200 15.27200 1.000 24.83195 270 ASP C N 1
ATOM 6304 C CA . ASP C 1 270 ? 37.78800 74.23700 14.08500 1.000 22.97876 270 ASP C CA 1
ATOM 6305 C C . ASP C 1 270 ? 36.40500 73.63500 13.92600 1.000 23.58888 270 ASP C C 1
ATOM 6306 O O . ASP C 1 270 ? 35.94400 72.92500 14.82000 1.000 25.19765 270 ASP C O 1
ATOM 6319 N N . LEU C 1 272 ? 33.33900 71.77500 11.07300 1.000 23.88754 272 LEU C N 1
ATOM 6320 C CA . LEU C 1 272 ? 32.77300 71.36300 9.79600 1.000 21.48865 272 LEU C CA 1
ATOM 6321 C C . LEU C 1 272 ? 31.41800 72.04500 9.64700 1.000 22.63178 272 LEU C C 1
ATOM 6322 O O . LEU C 1 272 ? 30.59200 71.99400 10.56300 1.000 19.89669 272 LEU C O 1
ATOM 6327 N N . ILE C 1 273 ? 31.21500 72.72900 8.52000 1.000 19.73907 273 ILE C N 1
ATOM 6328 C CA . ILE C 1 273 ? 29.98200 73.45300 8.24500 1.000 21.65713 273 ILE C CA 1
ATOM 6329 C C . ILE C 1 273 ? 29.37900 72.86600 6.97400 1.000 22.27973 273 ILE C C 1
ATOM 6330 O O . ILE C 1 273 ? 29.98100 72.96500 5.89400 1.000 21.79424 273 ILE C O 1
ATOM 6335 N N . PHE C 1 274 ? 28.20100 72.23800 7.11300 1.000 19.66834 274 PHE C N 1
ATOM 6336 C CA . PHE C 1 274 ? 27.47400 71.58600 6.02600 1.000 20.52018 274 PHE C CA 1
ATOM 6337 C C . PHE C 1 274 ? 26.30700 72.48100 5.60300 1.000 21.04630 274 PHE C C 1
ATOM 6338 O O . PHE C 1 274 ? 25.42200 72.76400 6.41700 1.000 17.81428 274 PHE C O 1
ATOM 6346 N N . PHE C 1 275 ? 26.30900 72.93200 4.34300 1.000 20.56423 275 PHE C N 1
ATOM 6347 C CA . PHE C 1 275 ? 25.21800 73.73300 3.77800 1.000 21.97164 275 PHE C CA 1
ATOM 6348 C C . PHE C 1 275 ? 24.48500 72.87300 2.75500 1.000 19.61295 275 PHE C C 1
ATOM 6349 O O . PHE C 1 275 ? 25.01800 72.62800 1.66700 1.000 19.36191 275 PHE C O 1
ATOM 6357 N N . THR C 1 276 ? 23.26000 72.43700 3.07300 1.000 20.56357 276 THR C N 1
ATOM 6358 C CA . THR C 1 276 ? 22.53500 71.50600 2.20700 1.000 22.07494 276 THR C CA 1
ATOM 6359 C C . THR C 1 276 ? 21.25600 72.13100 1.66000 1.000 22.83234 276 THR C C 1
ATOM 6360 O O . THR C 1 276 ? 20.47000 72.70800 2.41600 1.000 21.13862 276 THR C O 1
ATOM 6364 N N . ARG C 1 277 ? 21.03100 71.97500 0.35500 1.000 24.56843 277 ARG C N 1
ATOM 6365 C CA . ARG C 1 277 ? 19.87300 72.57700 -0.29900 1.000 23.19957 277 ARG C CA 1
ATOM 6366 C C . ARG C 1 277 ? 19.51000 71.78000 -1.54900 1.000 24.20412 277 ARG C C 1
ATOM 6367 O O . ARG C 1 277 ? 20.32500 71.02100 -2.08300 1.000 24.89799 277 ARG C O 1
ATOM 6375 N N . ARG C 1 278 ? 18.25400 71.95000 -1.99500 1.000 27.31930 278 ARG C N 1
ATOM 6376 C CA . ARG C 1 278 ? 17.83400 71.42200 -3.28800 1.000 30.02064 278 ARG C CA 1
ATOM 6377 C C . ARG C 1 278 ? 18.55900 72.17600 -4.40500 1.000 27.85090 278 ARG C C 1
ATOM 6378 O O . ARG C 1 278 ? 18.99200 73.31400 -4.21400 1.000 28.08268 278 ARG C O 1
ATOM 6386 N N . PRO C 1 279 ? 18.70600 71.56700 -5.58500 1.000 31.24934 279 PRO C N 1
ATOM 6387 C CA . PRO C 1 279 ? 19.37800 72.27300 -6.68300 1.000 31.35072 279 PRO C CA 1
ATOM 6388 C C . PRO C 1 279 ? 18.62200 73.53300 -7.06800 1.000 32.48147 279 PRO C C 1
ATOM 6389 O O . PRO C 1 279 ? 17.43200 73.69700 -6.78200 1.000 32.13072 279 PRO C O 1
ATOM 6393 N N . VAL C 1 280 ? 19.34900 74.43800 -7.71900 1.000 33.75706 280 VAL C N 1
ATOM 6394 C CA . VAL C 1 280 ? 18.75300 75.65800 -8.24100 1.000 37.04867 280 VAL C CA 1
ATOM 6395 C C . VAL C 1 280 ? 17.77400 75.30500 -9.35600 1.000 37.29759 280 VAL C C 1
ATOM 6396 O O . VAL C 1 280 ? 18.08200 74.50200 -10.24800 1.000 38.10996 280 VAL C O 1
ATOM 6400 N N . LYS C 1 281 ? 16.59000 75.90800 -9.30200 1.000 39.45540 281 LYS C N 1
ATOM 6401 C CA . LYS C 1 281 ? 15.53300 75.62700 -10.26400 1.000 43.27421 281 LYS C CA 1
ATOM 6402 C C . LYS C 1 281 ? 15.94700 76.10900 -11.64800 1.000 47.55589 281 LYS C C 1
ATOM 6403 O O . LYS C 1 281 ? 16.43700 77.23100 -11.81400 1.000 48.40358 281 LYS C O 1
ATOM 6409 N N . LYS C 1 282 ? 15.74700 75.25300 -12.64300 1.000 50.43781 282 LYS C N 1
ATOM 6410 C CA . LYS C 1 282 ? 16.27100 75.50300 -13.97300 1.000 55.42606 282 LYS C CA 1
ATOM 6411 C C . LYS C 1 282 ? 15.41500 76.49800 -14.74400 1.000 58.48971 282 LYS C C 1
ATOM 6412 O O . LYS C 1 282 ? 15.92800 77.16100 -15.65200 1.000 66.01860 282 LYS C O 1
ATOM 6418 N N . GLY C 1 283 ? 14.14500 76.64400 -14.37600 1.000 57.05509 283 GLY C N 1
ATOM 6419 C CA . GLY C 1 283 ? 13.29000 77.66900 -14.94500 1.000 64.23178 283 GLY C CA 1
ATOM 6420 C C . GLY C 1 283 ? 13.70200 79.06200 -14.51400 1.000 63.80832 283 GLY C C 1
ATOM 6421 O O . GLY C 1 283 ? 14.49300 79.71600 -15.19500 1.000 69.08059 283 GLY C O 1
ATOM 6422 N N . ASN C 1 291 ? 22.80100 80.33800 -11.78200 1.000 58.89545 291 ASN C N 1
ATOM 6423 C CA . ASN C 1 291 ? 23.55100 79.29600 -12.47700 1.000 60.84042 291 ASN C CA 1
ATOM 6424 C C . ASN C 1 291 ? 23.16500 77.90100 -11.97700 1.000 59.19226 291 ASN C C 1
ATOM 6425 O O . ASN C 1 291 ? 22.93200 77.69600 -10.78200 1.000 58.19846 291 ASN C O 1
ATOM 6427 N N . ILE C 1 292 ? 23.11100 76.94600 -12.90200 1.000 53.43707 292 ILE C N 1
ATOM 6428 C CA . ILE C 1 292 ? 22.67400 75.58800 -12.59700 1.000 50.16530 292 ILE C CA 1
ATOM 6429 C C . ILE C 1 292 ? 23.78300 74.83600 -11.87100 1.000 50.39905 292 ILE C C 1
ATOM 6430 O O . ILE C 1 292 ? 24.97700 75.02500 -12.15200 1.000 42.66685 292 ILE C O 1
ATOM 6435 N N . ASP C 1 293 ? 23.38600 73.97100 -10.93100 1.000 42.46610 293 ASP C N 1
ATOM 6436 C CA . ASP C 1 293 ? 24.33500 73.15700 -10.18100 1.000 41.52866 293 ASP C CA 1
ATOM 6437 C C . ASP C 1 293 ? 24.85700 72.01900 -11.04500 1.000 36.21451 293 ASP C C 1
ATOM 6438 O O . ASP C 1 293 ? 24.07700 71.31600 -11.69100 1.000 39.14965 293 ASP C O 1
ATOM 6443 N N . SER C 1 294 ? 26.16700 71.82300 -11.04100 1.000 37.14987 294 SER C N 1
ATOM 6444 C CA . SER C 1 294 ? 26.75600 70.69000 -11.72800 1.000 38.11736 294 SER C CA 1
ATOM 6445 C C . SER C 1 294 ? 26.75800 69.48100 -10.80400 1.000 38.22845 294 SER C C 1
ATOM 6446 O O . SER C 1 294 ? 27.17900 69.58000 -9.64800 1.000 36.67924 294 SER C O 1
ATOM 6449 N N . PHE C 1 295 ? 26.29400 68.34400 -11.32100 1.000 34.96301 295 PHE C N 1
ATOM 6450 C CA . PHE C 1 295 ? 26.31800 67.08500 -10.59400 1.000 34.84969 295 PHE C CA 1
ATOM 6451 C C . PHE C 1 295 ? 27.33500 66.10300 -11.16600 1.000 35.21170 295 PHE C C 1
ATOM 6452 O O . PHE C 1 295 ? 27.28500 64.91500 -10.84400 1.000 38.38870 295 PHE C O 1
ATOM 6460 N N . ARG C 1 296 ? 28.26600 66.57400 -11.99100 1.000 38.59398 296 ARG C N 1
ATOM 6461 C CA . ARG C 1 296 ? 29.35200 65.71200 -12.43700 1.000 39.82922 296 ARG C CA 1
ATOM 6462 C C . ARG C 1 296 ? 30.19100 65.28700 -11.23500 1.000 39.08267 296 ARG C C 1
ATOM 6463 O O . ARG C 1 296 ? 30.53500 66.13300 -10.39900 1.000 37.54208 296 ARG C O 1
ATOM 6471 N N . PRO C 1 297 ? 30.52700 64.01000 -11.10300 1.000 37.78184 297 PRO C N 1
ATOM 6472 C CA . PRO C 1 297 ? 31.38300 63.59300 -9.98900 1.000 35.99144 297 PRO C CA 1
ATOM 6473 C C . PRO C 1 297 ? 32.81200 64.09300 -10.16100 1.000 43.68550 297 PRO C C 1
ATOM 6474 O O . PRO C 1 297 ? 33.28600 64.39300 -11.26200 1.000 41.11829 297 PRO C O 1
ATOM 6478 N N . HIS C 1 298 ? 33.49300 64.21300 -9.02500 1.000 38.21317 298 HIS C N 1
ATOM 6479 C CA . HIS C 1 298 ? 34.87300 64.65800 -9.04100 1.000 35.73767 298 HIS C CA 1
ATOM 6480 C C . HIS C 1 298 ? 35.74900 63.57400 -9.65300 1.000 39.09930 298 HIS C C 1
ATOM 6481 O O . HIS C 1 298 ? 35.60500 62.39000 -9.34200 1.000 37.62259 298 HIS C O 1
ATOM 6488 N N . GLU C 1 299 ? 36.65000 63.97600 -10.54300 1.000 42.14421 299 GLU C N 1
ATOM 6489 C CA . GLU C 1 299 ? 37.48000 62.99100 -11.22100 1.000 44.53889 299 GLU C CA 1
ATOM 6490 C C . GLU C 1 299 ? 38.82800 62.77100 -10.54900 1.000 41.52879 299 GLU C C 1
ATOM 6491 O O . GLU C 1 299 ? 39.33500 61.64500 -10.57000 1.000 45.86359 299 GLU C O 1
ATOM 6497 N N . GLU C 1 300 ? 39.41600 63.79700 -9.93700 1.000 37.63693 300 GLU C N 1
ATOM 6498 C CA . GLU C 1 300 ? 40.65300 63.57700 -9.19800 1.000 41.98816 300 GLU C CA 1
ATOM 6499 C C . GLU C 1 300 ? 40.38600 63.07200 -7.78800 1.000 46.57925 300 GLU C C 1
ATOM 6500 O O . GLU C 1 300 ? 41.18600 62.29100 -7.25100 1.000 45.97521 300 GLU C O 1
ATOM 6506 N N . LEU C 1 301 ? 39.27500 63.49000 -7.17700 1.000 40.12763 301 LEU C N 1
ATOM 6507 C CA . LEU C 1 301 ? 38.96300 63.17000 -5.78400 1.000 36.72983 301 LEU C CA 1
ATOM 6508 C C . LEU C 1 301 ? 37.61500 62.46300 -5.67800 1.000 36.24722 301 LEU C C 1
ATOM 6509 O O . LEU C 1 301 ? 36.68200 62.96600 -5.03700 1.000 36.98454 301 LEU C O 1
ATOM 6514 N N . PRO C 1 302 ? 37.47200 61.29300 -6.29400 1.000 34.64265 302 PRO C N 1
ATOM 6515 C CA . PRO C 1 302 ? 36.18900 60.60300 -6.22300 1.000 37.22512 302 PRO C CA 1
ATOM 6516 C C . PRO C 1 302 ? 35.92800 60.10300 -4.81100 1.000 31.31783 302 PRO C C 1
ATOM 6517 O O . PRO C 1 302 ? 36.84700 59.70900 -4.09100 1.000 32.81003 302 PRO C O 1
ATOM 6529 N N . GLU C 1 304 ? 32.30800 58.04800 -2.88700 1.000 34.59082 304 GLU C N 1
ATOM 6530 C CA . GLU C 1 304 ? 30.89200 57.69400 -2.90200 1.000 35.00259 304 GLU C CA 1
ATOM 6531 C C . GLU C 1 304 ? 30.64700 56.65200 -1.82500 1.000 38.68911 304 GLU C C 1
ATOM 6532 O O . GLU C 1 304 ? 31.31000 55.61100 -1.81800 1.000 37.74898 304 GLU C O 1
ATOM 6538 N N . VAL C 1 305 ? 29.72900 56.93300 -0.90400 1.000 33.44141 305 VAL C N 1
ATOM 6539 C CA . VAL C 1 305 ? 29.41200 55.95700 0.13600 1.000 33.87098 305 VAL C CA 1
ATOM 6540 C C . VAL C 1 305 ? 27.90100 55.79900 0.22600 1.000 33.25505 305 VAL C C 1
ATOM 6541 O O . VAL C 1 305 ? 27.15200 56.75600 -0.02500 1.000 34.13877 305 VAL C O 1
ATOM 6545 N N . PRO C 1 306 ? 27.41200 54.60400 0.54200 1.000 36.83852 306 PRO C N 1
ATOM 6546 C CA . PRO C 1 306 ? 25.96900 54.41800 0.68300 1.000 34.65598 306 PRO C CA 1
ATOM 6547 C C . PRO C 1 306 ? 25.43900 55.18200 1.88200 1.000 33.83195 306 PRO C C 1
ATOM 6548 O O . PRO C 1 306 ? 26.13100 55.36600 2.88500 1.000 36.66658 306 PRO C O 1
ATOM 6552 N N . LEU C 1 307 ? 24.20200 55.65700 1.75000 1.000 31.75280 307 LEU C N 1
ATOM 6553 C CA . LEU C 1 307 ? 23.48800 56.23800 2.87800 1.000 37.47870 307 LEU C CA 1
ATOM 6554 C C . LEU C 1 307 ? 22.84900 55.16200 3.73200 1.000 39.05401 307 LEU C C 1
ATOM 6555 O O . LEU C 1 307 ? 22.64600 55.36500 4.93100 1.000 33.25366 307 LEU C O 1
ATOM 6560 N N . PHE C 1 308 ? 22.51700 54.02800 3.11900 1.000 43.85903 308 PHE C N 1
ATOM 6561 C CA . PHE C 1 308 ? 21.90000 52.88700 3.77900 1.000 43.70585 308 PHE C CA 1
ATOM 6562 C C . PHE C 1 308 ? 22.61900 51.63300 3.31600 1.000 45.16805 308 PHE C C 1
ATOM 6563 O O . PHE C 1 308 ? 22.88600 51.47100 2.12000 1.000 45.92600 308 PHE C O 1
ATOM 6571 N N . LEU C 1 309 ? 22.94300 50.76000 4.25700 1.000 43.66812 309 LEU C N 1
ATOM 6572 C CA . LEU C 1 309 ? 23.65200 49.53200 3.94000 1.000 43.98786 309 LEU C CA 1
ATOM 6573 C C . LEU C 1 309 ? 22.71000 48.42900 3.45000 1.000 48.27285 309 LEU C C 1
ATOM 6574 O O . LEU C 1 309 ? 21.49100 48.49900 3.63400 1.000 50.66392 309 LEU C O 1
ATOM 6580 N N . ARG D 1 8 ? 30.47300 54.71000 40.13100 1.000 35.57679 8 ARG D N 1
ATOM 6581 C CA . ARG D 1 8 ? 30.08800 53.45700 39.47400 1.000 38.42797 8 ARG D CA 1
ATOM 6582 C C . ARG D 1 8 ? 28.59600 53.19800 39.71600 1.000 36.81832 8 ARG D C 1
ATOM 6583 O O . ARG D 1 8 ? 27.87000 52.78400 38.80100 1.000 34.99642 8 ARG D O 1
ATOM 6591 N N . VAL D 1 9 ? 28.12600 53.49000 40.93300 1.000 33.57838 9 VAL D N 1
ATOM 6592 C CA . VAL D 1 9 ? 26.69500 53.62200 41.17400 1.000 32.43493 9 VAL D CA 1
ATOM 6593 C C . VAL D 1 9 ? 26.08700 54.69800 40.28500 1.000 29.86635 9 VAL D C 1
ATOM 6594 O O . VAL D 1 9 ? 24.86500 54.79600 40.16000 1.000 31.80488 9 VAL D O 1
ATOM 6598 N N . PHE D 1 10 ? 26.92100 55.49900 39.64600 1.000 28.92011 10 PHE D N 1
ATOM 6599 C CA . PHE D 1 10 ? 26.47700 56.53000 38.73400 1.000 29.55166 10 PHE D CA 1
ATOM 6600 C C . PHE D 1 10 ? 26.77900 56.19100 37.27600 1.000 29.47423 10 PHE D C 1
ATOM 6601 O O . PHE D 1 10 ? 26.51400 57.00100 36.39000 1.000 27.90561 10 PHE D O 1
ATOM 6609 N N . ASN D 1 11 ? 27.31900 55.02400 36.99600 1.000 26.56716 11 ASN D N 1
ATOM 6610 C CA . ASN D 1 11 ? 27.81100 54.73900 35.65800 1.000 25.39701 11 ASN D CA 1
ATOM 6611 C C . ASN D 1 11 ? 26.69300 54.13600 34.81000 1.000 23.40768 11 ASN D C 1
ATOM 6612 O O . ASN D 1 11 ? 26.15200 53.09500 35.19000 1.000 19.47952 11 ASN D O 1
ATOM 6617 N N . PRO D 1 12 ? 26.31500 54.73900 33.66900 1.000 22.83969 12 PRO D N 1
ATOM 6618 C CA . PRO D 1 12 ? 25.21300 54.15300 32.87500 1.000 20.70930 12 PRO D CA 1
ATOM 6619 C C . PRO D 1 12 ? 25.45500 52.71400 32.46900 1.000 21.24490 12 PRO D C 1
ATOM 6620 O O . PRO D 1 12 ? 24.51100 51.92500 32.44600 1.000 20.01556 12 PRO D O 1
ATOM 6624 N N . SER D 1 13 ? 26.69600 52.34200 32.14300 1.000 19.82857 13 SER D N 1
ATOM 6625 C CA . SER D 1 13 ? 26.95500 50.98400 31.68100 1.000 22.83118 13 SER D CA 1
ATOM 6626 C C . SER D 1 13 ? 26.70600 49.95000 32.76600 1.000 21.72289 13 SER D C 1
ATOM 6627 O O . SER D 1 13 ? 26.49600 48.77400 32.45600 1.000 19.84623 13 SER D O 1
ATOM 6630 N N . TYR D 1 14 ? 26.71900 50.36100 34.03000 1.000 21.31450 14 TYR D N 1
ATOM 6631 C CA . TYR D 1 14 ? 26.39100 49.44000 35.10700 1.000 19.55062 14 TYR D CA 1
ATOM 6632 C C . TYR D 1 14 ? 24.92100 49.02500 35.02700 1.000 20.26250 14 TYR D C 1
ATOM 6633 O O . TYR D 1 14 ? 24.59200 47.83400 35.05100 1.000 21.13323 14 TYR D O 1
ATOM 6642 N N . TYR D 1 15 ? 24.02800 49.99600 34.88400 1.000 17.96582 15 TYR D N 1
ATOM 6643 C CA . TYR D 1 15 ? 22.60300 49.68300 34.78500 1.000 18.95965 15 TYR D CA 1
ATOM 6644 C C . TYR D 1 15 ? 22.25300 49.02600 33.45300 1.000 17.59975 15 TYR D C 1
ATOM 6645 O O . TYR D 1 15 ? 21.37800 48.16400 33.40600 1.000 19.34150 15 TYR D O 1
ATOM 6654 N N . THR D 1 16 ? 22.93100 49.39300 32.36700 1.000 19.87553 16 THR D N 1
ATOM 6655 C CA . THR D 1 16 ? 22.70600 48.66400 31.12300 1.000 17.63833 16 THR D CA 1
ATOM 6656 C C . THR D 1 16 ? 23.04500 47.18800 31.29900 1.000 17.96128 16 THR D C 1
ATOM 6657 O O . THR D 1 16 ? 22.30000 46.31000 30.85400 1.000 17.96053 16 THR D O 1
ATOM 6661 N N . ALA D 1 17 ? 24.12900 46.88900 32.00600 1.000 17.42857 17 ALA D N 1
ATOM 6662 C CA . ALA D 1 17 ? 24.46700 45.49000 32.26500 1.000 19.02124 17 ALA D CA 1
ATOM 6663 C C . ALA D 1 17 ? 23.39700 44.80000 33.10900 1.000 17.12306 17 ALA D C 1
ATOM 6664 O O . ALA D 1 17 ? 22.99600 43.66700 32.81700 1.000 19.50908 17 ALA D O 1
ATOM 6666 N N . ILE D 1 18 ? 22.93400 45.45700 34.17300 1.000 17.72545 18 ILE D N 1
ATOM 6667 C CA . ILE D 1 18 ? 21.87800 44.86000 34.99700 1.000 17.00643 18 ILE D CA 1
ATOM 6668 C C . ILE D 1 18 ? 20.64300 44.57200 34.15200 1.000 21.58608 18 ILE D C 1
ATOM 6669 O O . ILE D 1 18 ? 20.02500 43.50500 34.28000 1.000 20.84143 18 ILE D O 1
ATOM 6674 N N . ALA D 1 19 ? 20.26900 45.50700 33.26700 1.000 20.16175 19 ALA D N 1
ATOM 6675 C CA . ALA D 1 19 ? 19.08400 45.28500 32.43400 1.000 17.99536 19 ALA D CA 1
ATOM 6676 C C . ALA D 1 19 ? 19.22100 44.00400 31.62200 1.000 18.88931 19 ALA D C 1
ATOM 6677 O O . ALA D 1 19 ? 18.29600 43.18600 31.56100 1.000 19.40760 19 ALA D O 1
ATOM 6679 N N . GLU D 1 20 ? 20.38700 43.78600 31.03400 1.000 17.47235 20 GLU D N 1
ATOM 6680 C CA . GLU D 1 20 ? 20.60500 42.56400 30.27500 1.000 22.93718 20 GLU D CA 1
ATOM 6681 C C . GLU D 1 20 ? 20.57900 41.32900 31.18000 1.000 21.96150 20 GLU D C 1
ATOM 6682 O O . GLU D 1 20 ? 20.05900 40.26900 30.79500 1.000 21.19013 20 GLU D O 1
ATOM 6688 N N . ILE D 1 21 ? 21.14000 41.44200 32.38100 1.000 20.31393 21 ILE D N 1
ATOM 6689 C CA . ILE D 1 21 ? 21.13700 40.31300 33.31100 1.000 19.42876 21 ILE D CA 1
ATOM 6690 C C . ILE D 1 21 ? 19.70500 39.95900 33.71000 1.000 20.59778 21 ILE D C 1
ATOM 6691 O O . ILE D 1 21 ? 19.35500 38.78000 33.85200 1.000 18.44695 21 ILE D O 1
ATOM 6704 N N . LYS D 1 23 ? 17.06900 40.28400 31.80700 1.000 19.30384 23 LYS D N 1
ATOM 6705 C CA . LYS D 1 23 ? 16.54100 39.50700 30.69000 1.000 20.39513 23 LYS D CA 1
ATOM 6706 C C . LYS D 1 23 ? 17.00000 38.05200 30.75700 1.000 23.15311 23 LYS D C 1
ATOM 6707 O O . LYS D 1 23 ? 16.21300 37.13600 30.50600 1.000 17.45908 23 LYS D O 1
ATOM 6713 N N . LEU D 1 24 ? 18.27700 37.81400 31.07400 1.000 18.09437 24 LEU D N 1
ATOM 6714 C CA . LEU D 1 24 ? 18.71700 36.43500 31.26700 1.000 20.35208 24 LEU D CA 1
ATOM 6715 C C . LEU D 1 24 ? 17.95500 35.79300 32.41900 1.000 17.46773 24 LEU D C 1
ATOM 6716 O O . LEU D 1 24 ? 17.58900 34.61100 32.35900 1.000 18.26420 24 LEU D O 1
ATOM 6721 N N . ARG D 1 25 ? 17.68100 36.57300 33.46400 1.000 19.10078 25 ARG D N 1
ATOM 6722 C CA . ARG D 1 25 ? 16.96900 36.04600 34.62000 1.000 17.55636 25 ARG D CA 1
ATOM 6723 C C . ARG D 1 25 ? 15.56400 35.58900 34.24500 1.000 18.72502 25 ARG D C 1
ATOM 6724 O O . ARG D 1 25 ? 15.09700 34.54800 34.71900 1.000 19.07179 25 ARG D O 1
ATOM 6732 N N . SER D 1 26 ? 14.87600 36.35200 33.38700 1.000 19.66480 26 SER D N 1
ATOM 6733 C CA . SER D 1 26 ? 13.56200 35.92100 32.89300 1.000 20.58434 26 SER D CA 1
ATOM 6734 C C . SER D 1 26 ? 13.65700 34.61400 32.13300 1.000 21.91726 26 SER D C 1
ATOM 6735 O O . SER D 1 26 ? 12.78700 33.74700 32.26500 1.000 19.68442 26 SER D O 1
ATOM 6738 N N . LYS D 1 27 ? 14.70300 34.45100 31.32100 1.000 21.26126 27 LYS D N 1
ATOM 6739 C CA . LYS D 1 27 ? 14.85200 33.21100 30.56600 1.000 20.83655 27 LYS D CA 1
ATOM 6740 C C . LYS D 1 27 ? 15.17200 32.04800 31.50000 1.000 20.35791 27 LYS D C 1
ATOM 6741 O O . LYS D 1 27 ? 14.72000 30.91800 31.28100 1.000 20.34388 27 LYS D O 1
ATOM 6747 N N . TYR D 1 28 ? 15.94300 32.31900 32.55200 1.000 20.61506 28 TYR D N 1
ATOM 6748 C CA . TYR D 1 28 ? 16.21000 31.31700 33.58200 1.000 19.00170 28 TYR D CA 1
ATOM 6749 C C . TYR D 1 28 ? 14.91900 30.86400 34.25400 1.000 19.64161 28 TYR D C 1
ATOM 6750 O O . TYR D 1 28 ? 14.69500 29.66300 34.43500 1.000 21.78048 28 TYR D O 1
ATOM 6759 N N . ILE D 1 29 ? 14.06000 31.81600 34.63400 1.000 19.56018 29 ILE D N 1
ATOM 6760 C CA . ILE D 1 29 ? 12.76700 31.46200 35.23200 1.000 18.76810 29 ILE D CA 1
ATOM 6761 C C . ILE D 1 29 ? 11.98200 30.55200 34.30000 1.000 20.71870 29 ILE D C 1
ATOM 6762 O O . ILE D 1 29 ? 11.40500 29.54900 34.72900 1.000 22.29026 29 ILE D O 1
ATOM 6767 N N . THR D 1 30 ? 11.98400 30.86700 33.00400 1.000 22.29787 30 THR D N 1
ATOM 6768 C CA . THR D 1 30 ? 11.18500 30.12100 32.03400 1.000 21.96811 30 THR D CA 1
ATOM 6769 C C . THR D 1 30 ? 11.76800 28.73800 31.75400 1.000 25.34700 30 THR D C 1
ATOM 6770 O O . THR D 1 30 ? 11.02900 27.75200 31.65800 1.000 22.02897 30 THR D O 1
ATOM 6774 N N . ASN D 1 31 ? 13.08600 28.63500 31.61100 1.000 18.34977 31 ASN D N 1
ATOM 6775 C CA . ASN D 1 31 ? 13.67400 27.38300 31.16600 1.000 19.37185 31 ASN D CA 1
ATOM 6776 C C . ASN D 1 31 ? 14.34900 26.58200 32.28400 1.000 21.24390 31 ASN D C 1
ATOM 6777 O O . ASN D 1 31 ? 14.68700 25.41500 32.06300 1.000 19.55960 31 ASN D O 1
ATOM 6782 N N . ARG D 1 32 ? 14.54900 27.17200 33.46300 1.000 19.44894 32 ARG D N 1
ATOM 6783 C CA . ARG D 1 32 ? 15.19300 26.55500 34.62300 1.000 17.88948 32 ARG D CA 1
ATOM 6784 C C . ARG D 1 32 ? 16.67900 26.26600 34.39200 1.000 21.10543 32 ARG D C 1
ATOM 6785 O O . ARG D 1 32 ? 17.32200 25.61900 35.23800 1.000 18.37964 32 ARG D O 1
ATOM 6793 N N . SER D 1 33 ? 17.23200 26.70800 33.26200 1.000 19.93351 33 SER D N 1
ATOM 6794 C CA . SER D 1 33 ? 18.67100 26.84700 33.07400 1.000 15.29053 33 SER D CA 1
ATOM 6795 C C . SER D 1 33 ? 18.91000 27.86900 31.97200 1.000 20.17969 33 SER D C 1
ATOM 6796 O O . SER D 1 33 ? 17.98600 28.25800 31.26100 1.000 16.96960 33 SER D O 1
ATOM 6799 N N . ILE D 1 34 ? 20.15000 28.34200 31.88700 1.000 19.24933 34 ILE D N 1
ATOM 6800 C CA . ILE D 1 34 ? 20.60400 29.22100 30.81300 1.000 21.61629 34 ILE D CA 1
ATOM 6801 C C . ILE D 1 34 ? 22.05300 28.87200 30.51400 1.000 19.18962 34 ILE D C 1
ATOM 6802 O O . ILE D 1 34 ? 22.81600 28.50100 31.41000 1.000 19.34622 34 ILE D O 1
ATOM 6807 N N . PHE D 1 35 ? 22.43600 29.00300 29.24400 1.000 19.65764 35 PHE D N 1
ATOM 6808 C CA . PHE D 1 35 ? 23.83300 28.94300 28.82800 1.000 20.20855 35 PHE D CA 1
ATOM 6809 C C . PHE D 1 35 ? 24.19600 30.27600 28.19500 1.000 21.33163 35 PHE D C 1
ATOM 6810 O O . PHE D 1 35 ? 23.51000 30.74100 27.28600 1.000 20.89643 35 PHE D O 1
ATOM 6818 N N . VAL D 1 36 ? 25.25100 30.90700 28.68800 1.000 18.60887 36 VAL D N 1
ATOM 6819 C CA . VAL D 1 36 ? 25.63900 32.22500 28.21300 1.000 20.05485 36 VAL D CA 1
ATOM 6820 C C . VAL D 1 36 ? 27.03900 32.11300 27.62900 1.000 24.68820 36 VAL D C 1
ATOM 6821 O O . VAL D 1 36 ? 27.97400 31.68900 28.32000 1.000 22.51802 36 VAL D O 1
ATOM 6825 N N . GLU D 1 37 ? 27.18000 32.48300 26.36000 1.000 23.79504 37 GLU D N 1
ATOM 6826 C CA . GLU D 1 37 ? 28.47400 32.40300 25.69900 1.000 24.55121 37 GLU D CA 1
ATOM 6827 C C . GLU D 1 37 ? 29.43700 33.43400 26.27400 1.000 23.14508 37 GLU D C 1
ATOM 6828 O O . GLU D 1 37 ? 29.04000 34.53500 26.66800 1.000 22.71398 37 GLU D O 1
ATOM 6834 N N . GLY D 1 38 ? 30.72100 33.05800 26.33400 1.000 20.56741 38 GLY D N 1
ATOM 6835 C CA . GLY D 1 38 ? 31.70400 33.93000 26.96200 1.000 24.51536 38 GLY D CA 1
ATOM 6836 C C . GLY D 1 38 ? 31.74900 35.31700 26.34600 1.000 24.58153 38 GLY D C 1
ATOM 6837 O O . GLY D 1 38 ? 31.93300 36.31600 27.04600 1.000 23.52475 38 GLY D O 1
ATOM 6838 N N . SER D 1 39 ? 31.57600 35.39600 25.02600 1.000 26.26366 39 SER D N 1
ATOM 6839 C CA . SER D 1 39 ? 31.61300 36.68900 24.35200 1.000 28.27605 39 SER D CA 1
ATOM 6840 C C . SER D 1 39 ? 30.48800 37.59300 24.82400 1.000 24.97429 39 SER D C 1
ATOM 6841 O O . SER D 1 39 ? 30.65200 38.81400 24.85400 1.000 27.71826 39 SER D O 1
ATOM 6844 N N . ASP D 1 40 ? 29.34500 37.01100 25.20600 1.000 24.21713 40 ASP D N 1
ATOM 6845 C CA . ASP D 1 40 ? 28.24500 37.77600 25.78900 1.000 25.18846 40 ASP D CA 1
ATOM 6846 C C . ASP D 1 40 ? 28.45400 38.05900 27.27400 1.000 24.30566 40 ASP D C 1
ATOM 6847 O O . ASP D 1 40 ? 27.92700 39.05500 27.78500 1.000 22.77345 40 ASP D O 1
ATOM 6860 N N . VAL D 1 42 ? 31.39300 38.84600 28.71500 1.000 23.81714 42 VAL D N 1
ATOM 6861 C CA . VAL D 1 42 ? 32.43000 39.86400 28.92600 1.000 20.42552 42 VAL D CA 1
ATOM 6862 C C . VAL D 1 42 ? 31.83800 41.25300 29.13000 1.000 21.78340 42 VAL D C 1
ATOM 6863 O O . VAL D 1 42 ? 32.18100 41.90600 30.13100 1.000 22.58251 42 VAL D O 1
ATOM 6867 N N . PRO D 1 43 ? 30.95800 41.77100 28.25900 1.000 24.89523 43 PRO D N 1
ATOM 6868 C CA . PRO D 1 43 ? 30.43100 43.11900 28.51900 1.000 24.65945 43 PRO D CA 1
ATOM 6869 C C . PRO D 1 43 ? 29.59900 43.18700 29.78000 1.000 24.05719 43 PRO D C 1
ATOM 6870 O O . PRO D 1 43 ? 29.59700 44.22500 30.45300 1.000 21.43705 43 PRO D O 1
ATOM 6874 N N . LEU D 1 44 ? 28.90100 42.10700 30.13700 1.000 21.26125 44 LEU D N 1
ATOM 6875 C CA . LEU D 1 44 ? 28.19300 42.09600 31.41000 1.000 19.55539 44 LEU D CA 1
ATOM 6876 C C . LEU D 1 44 ? 29.16600 42.26600 32.56800 1.000 21.45230 44 LEU D C 1
ATOM 6877 O O . LEU D 1 44 ? 28.96500 43.11800 33.44000 1.000 23.57351 44 LEU D O 1
ATOM 6882 N N . LEU D 1 45 ? 30.24500 41.47300 32.58600 1.000 20.64425 45 LEU D N 1
ATOM 6883 C CA . LEU D 1 45 ? 31.17400 41.54800 33.71000 1.000 23.20788 45 LEU D CA 1
ATOM 6884 C C . LEU D 1 45 ? 31.85200 42.91400 33.76300 1.000 20.70110 45 LEU D C 1
ATOM 6885 O O . LEU D 1 45 ? 32.06900 43.46500 34.84200 1.000 24.19450 45 LEU D O 1
ATOM 6890 N N . LEU D 1 46 ? 32.18400 43.47500 32.60100 1.000 24.02064 46 LEU D N 1
ATOM 6891 C CA . LEU D 1 46 ? 32.76000 44.81900 32.55500 1.000 24.50496 46 LEU D CA 1
ATOM 6892 C C . LEU D 1 46 ? 31.81000 45.83400 33.17600 1.000 27.54792 46 LEU D C 1
ATOM 6893 O O . LEU D 1 46 ? 32.19700 46.61900 34.05400 1.000 26.51163 46 LEU D O 1
ATOM 6898 N N . GLY D 1 47 ? 30.54200 45.81000 32.75000 1.000 25.88363 47 GLY D N 1
ATOM 6899 C CA . GLY D 1 47 ? 29.57200 46.73800 33.29800 1.000 23.02314 47 GLY D CA 1
ATOM 6900 C C . GLY D 1 47 ? 29.42800 46.62700 34.79500 1.000 24.47789 47 GLY D C 1
ATOM 6901 O O . GLY D 1 47 ? 29.12700 47.61400 35.46600 1.000 26.98408 47 GLY D O 1
ATOM 6902 N N . LEU D 1 48 ? 29.64400 45.43300 35.34500 1.000 24.48550 48 LEU D N 1
ATOM 6903 C CA . LEU D 1 48 ? 29.56800 45.24800 36.78700 1.000 22.43654 48 LEU D CA 1
ATOM 6904 C C . LEU D 1 48 ? 30.82400 45.70900 37.52000 1.000 27.20382 48 LEU D C 1
ATOM 6905 O O . LEU D 1 48 ? 30.78400 45.85700 38.74300 1.000 29.04641 48 LEU D O 1
ATOM 6910 N N . GLY D 1 49 ? 31.93300 45.92400 36.81800 1.000 24.60931 49 GLY D N 1
ATOM 6911 C CA . GLY D 1 49 ? 33.12000 46.41100 37.49900 1.000 28.73335 49 GLY D CA 1
ATOM 6912 C C . GLY D 1 49 ? 34.39400 45.64800 37.20400 1.000 28.33101 49 GLY D C 1
ATOM 6913 O O . GLY D 1 49 ? 35.45100 45.98500 37.74000 1.000 28.55445 49 GLY D O 1
ATOM 6914 N N . ALA D 1 50 ? 34.32000 44.61900 36.36600 1.000 24.26139 50 ALA D N 1
ATOM 6915 C CA . ALA D 1 50 ? 35.51400 43.85000 36.03000 1.000 26.35115 50 ALA D CA 1
ATOM 6916 C C . ALA D 1 50 ? 36.47200 44.69600 35.19800 1.000 29.17876 50 ALA D C 1
ATOM 6917 O O . ALA D 1 50 ? 36.05900 45.34300 34.23000 1.000 27.22680 50 ALA D O 1
ATOM 6919 N N . THR D 1 51 ? 37.76000 44.68000 35.55600 1.000 27.45720 51 THR D N 1
ATOM 6920 C CA . THR D 1 51 ? 38.76700 45.31700 34.71800 1.000 25.12256 51 THR D CA 1
ATOM 6921 C C . THR D 1 51 ? 39.26200 44.33600 33.67300 1.000 28.76321 51 THR D C 1
ATOM 6922 O O . THR D 1 51 ? 39.19800 43.11500 33.85600 1.000 31.19413 51 THR D O 1
ATOM 6926 N N . ARG D 1 52 ? 39.75100 44.88600 32.56100 1.000 28.12110 52 ARG D N 1
ATOM 6927 C CA . ARG D 1 52 ? 40.31700 44.05300 31.50600 1.000 28.95194 52 ARG D CA 1
ATOM 6928 C C . ARG D 1 52 ? 41.53200 43.27500 32.00400 1.000 31.62416 52 ARG D C 1
ATOM 6929 O O . ARG D 1 52 ? 41.75900 42.13200 31.59000 1.000 31.89113 52 ARG D O 1
ATOM 6937 N N . ALA D 1 53 ? 42.32900 43.88200 32.88600 1.000 32.81424 53 ALA D N 1
ATOM 6938 C CA . ALA D 1 53 ? 43.49800 43.19200 33.42700 1.000 30.67474 53 ALA D CA 1
ATOM 6939 C C . ALA D 1 53 ? 43.08700 41.99000 34.27400 1.000 29.66907 53 ALA D C 1
ATOM 6940 O O . ALA D 1 53 ? 43.72600 40.93200 34.21200 1.000 31.36242 53 ALA D O 1
ATOM 6942 N N . ASP D 1 54 ? 42.01200 42.12600 35.05800 1.000 30.33785 54 ASP D N 1
ATOM 6943 C CA . ASP D 1 54 ? 41.54300 41.00100 35.86400 1.000 28.20984 54 ASP D CA 1
ATOM 6944 C C . ASP D 1 54 ? 40.91100 39.91500 35.00900 1.000 29.80750 54 ASP D C 1
ATOM 6945 O O . ASP D 1 54 ? 41.00800 38.72900 35.35100 1.000 27.10113 54 ASP D O 1
ATOM 6950 N N . LEU D 1 55 ? 40.25500 40.28900 33.90800 1.000 26.59356 55 LEU D N 1
ATOM 6951 C CA . LEU D 1 55 ? 39.78400 39.27900 32.96900 1.000 26.96822 55 LEU D CA 1
ATOM 6952 C C . LEU D 1 55 ? 40.95200 38.50100 32.37600 1.000 30.64258 55 LEU D C 1
ATOM 6953 O O . LEU D 1 55 ? 40.86200 37.28200 32.17800 1.000 30.10902 55 LEU D O 1
ATOM 6958 N N . ASP D 1 56 ? 42.05400 39.19200 32.07400 1.000 29.44654 56 ASP D N 1
ATOM 6959 C CA . ASP D 1 56 ? 43.27000 38.49900 31.65800 1.000 28.34075 56 ASP D CA 1
ATOM 6960 C C . ASP D 1 56 ? 43.75400 37.56000 32.74700 1.000 28.16799 56 ASP D C 1
ATOM 6961 O O . ASP D 1 56 ? 44.05600 36.38800 32.49100 1.000 28.15239 56 ASP D O 1
ATOM 6966 N N . ALA D 1 57 ? 43.84300 38.07100 33.97500 1.000 25.03577 57 ALA D N 1
ATOM 6967 C CA . ALA D 1 57 ? 44.43400 37.30800 35.06400 1.000 26.93256 57 ALA D CA 1
ATOM 6968 C C . ALA D 1 57 ? 43.59300 36.08700 35.40900 1.000 31.59706 57 ALA D C 1
ATOM 6969 O O . ALA D 1 57 ? 44.13100 35.07000 35.86400 1.000 27.95372 57 ALA D O 1
ATOM 6971 N N . LEU D 1 58 ? 42.27800 36.17600 35.19000 1.000 25.61794 58 LEU D N 1
ATOM 6972 C CA . LEU D 1 58 ? 41.39400 35.04100 35.40400 1.000 26.15756 58 LEU D CA 1
ATOM 6973 C C . LEU D 1 58 ? 41.83000 33.83000 34.60200 1.000 24.07273 58 LEU D C 1
ATOM 6974 O O . LEU D 1 58 ? 41.52500 32.69700 34.97500 1.000 25.66605 58 LEU D O 1
ATOM 6979 N N . GLN D 1 59 ? 42.51900 34.04100 33.48600 1.000 26.65932 59 GLN D N 1
ATOM 6980 C CA . GLN D 1 59 ? 42.93700 32.90800 32.67500 1.000 23.27150 59 GLN D CA 1
ATOM 6981 C C . GLN D 1 59 ? 44.23500 32.27600 33.16000 1.000 25.84349 59 GLN D C 1
ATOM 6982 O O . GLN D 1 59 ? 44.67100 31.28200 32.57600 1.000 23.42827 59 GLN D O 1
ATOM 6988 N N . ARG D 1 60 ? 44.84300 32.82100 34.21100 1.000 26.73432 60 ARG D N 1
ATOM 6989 C CA . ARG D 1 60 ? 46.07600 32.29800 34.76700 1.000 29.53043 60 ARG D CA 1
ATOM 6990 C C . ARG D 1 60 ? 45.92400 31.76400 36.18100 1.000 28.25424 60 ARG D C 1
ATOM 6991 O O . ARG D 1 60 ? 46.78200 30.99300 36.62100 1.000 25.30172 60 ARG D O 1
ATOM 6999 N N . VAL D 1 61 ? 44.85200 32.12400 36.88900 1.000 25.22478 61 VAL D N 1
ATOM 7000 C CA . VAL D 1 61 ? 44.74700 31.80800 38.31000 1.000 25.27444 61 VAL D CA 1
ATOM 7001 C C . VAL D 1 61 ? 44.71400 30.30200 38.54600 1.000 23.22183 61 VAL D C 1
ATOM 7002 O O . VAL D 1 61 ? 45.12800 29.82200 39.61200 1.000 26.14453 61 VAL D O 1
ATOM 7006 N N . SER D 1 62 ? 44.24700 29.53200 37.56300 1.000 20.54806 62 SER D N 1
ATOM 7007 C CA . SER D 1 62 ? 44.17400 28.08300 37.69600 1.000 21.93217 62 SER D CA 1
ATOM 7008 C C . SER D 1 62 ? 45.55100 27.41500 37.69900 1.000 25.82241 62 SER D C 1
ATOM 7009 O O . SER D 1 62 ? 45.63400 26.20200 37.92900 1.000 23.36653 62 SER D O 1
ATOM 7012 N N . ASN D 1 63 ? 46.62000 28.16000 37.43000 1.000 24.77076 63 ASN D N 1
ATOM 7013 C CA . ASN D 1 63 ? 47.97000 27.61700 37.53000 1.000 25.93853 63 ASN D CA 1
ATOM 7014 C C . ASN D 1 63 ? 48.46400 27.48400 38.96200 1.000 27.29077 63 ASN D C 1
ATOM 7015 O O . ASN D 1 63 ? 49.48900 26.82200 39.18500 1.000 26.66598 63 ASN D O 1
ATOM 7020 N N . ASN D 1 64 ? 47.79300 28.11700 39.92600 1.000 21.85681 64 ASN D N 1
ATOM 7021 C CA . ASN D 1 64 ? 48.23500 28.12000 41.31500 1.000 23.96549 64 ASN D CA 1
ATOM 7022 C C . ASN D 1 64 ? 47.28700 27.35800 42.23300 1.000 22.58957 64 ASN D C 1
ATOM 7023 O O . ASN D 1 64 ? 47.19300 27.66100 43.42700 1.000 23.53475 64 ASN D O 1
ATOM 7028 N N . LEU D 1 65 ? 46.59700 26.36300 41.69000 1.000 23.89910 65 LEU D N 1
ATOM 7029 C CA . LEU D 1 65 ? 45.68900 25.53300 42.46700 1.000 26.03659 65 LEU D CA 1
ATOM 7030 C C . LEU D 1 65 ? 46.48700 24.51400 43.27900 1.000 26.45355 65 LEU D C 1
ATOM 7031 O O . LEU D 1 65 ? 47.63000 24.18700 42.95300 1.000 23.99021 65 LEU D O 1
ATOM 7036 N N . TYR D 1 66 ? 45.87300 24.02500 44.35400 1.000 21.48224 66 TYR D N 1
ATOM 7037 C CA . TYR D 1 66 ? 46.52000 23.02400 45.19200 1.000 26.58029 66 TYR D CA 1
ATOM 7038 C C . TYR D 1 66 ? 46.64200 21.68800 44.46800 1.000 31.17116 66 TYR D C 1
ATOM 7039 O O . TYR D 1 66 ? 45.71300 21.24800 43.78700 1.000 30.46620 66 TYR D O 1
ATOM 7048 N N . SER D 1 67 ? 47.80300 21.03900 44.62400 1.000 32.98256 67 SER D N 1
ATOM 7049 C CA . SER D 1 67 ? 48.06200 19.70200 44.08700 1.000 37.43991 67 SER D CA 1
ATOM 7050 C C . SER D 1 67 ? 48.19300 18.73000 45.25000 1.000 44.78862 67 SER D C 1
ATOM 7051 O O . SER D 1 67 ? 49.11700 18.84600 46.06000 1.000 43.48510 67 SER D O 1
ATOM 7054 N N . ASP D 1 68 ? 47.25000 17.79300 45.33600 1.000 48.57929 68 ASP D N 1
ATOM 7055 C CA . ASP D 1 68 ? 47.23600 16.75000 46.35500 1.000 55.44375 68 ASP D CA 1
ATOM 7056 C C . ASP D 1 68 ? 47.76000 15.46500 45.73500 1.000 59.45722 68 ASP D C 1
ATOM 7057 O O . ASP D 1 68 ? 47.25900 15.06200 44.67300 1.000 60.96951 68 ASP D O 1
ATOM 7062 N N . PRO D 1 69 ? 48.76500 14.80000 46.30600 1.000 62.79919 69 PRO D N 1
ATOM 7063 C CA . PRO D 1 69 ? 49.09900 13.45100 45.81000 1.000 64.93156 69 PRO D CA 1
ATOM 7064 C C . PRO D 1 69 ? 47.97800 12.44000 46.03900 1.000 66.80307 69 PRO D C 1
ATOM 7065 O O . PRO D 1 69 ? 47.91800 11.42600 45.32800 1.000 62.06927 69 PRO D O 1
ATOM 7069 N N . THR D 1 70 ? 47.07900 12.70600 47.00000 1.000 70.19175 70 THR D N 1
ATOM 7070 C CA . THR D 1 70 ? 45.90100 11.86500 47.20900 1.000 67.90731 70 THR D CA 1
ATOM 7071 C C . THR D 1 70 ? 45.05100 11.77200 45.94400 1.000 70.83740 70 THR D C 1
ATOM 7072 O O . THR D 1 70 ? 44.53200 10.69600 45.61700 1.000 71.90862 70 THR D O 1
ATOM 7076 N N . LEU D 1 71 ? 44.89000 12.88000 45.22100 1.000 65.58237 71 LEU D N 1
ATOM 7077 C CA . LEU D 1 71 ? 44.14500 12.87200 43.96300 1.000 64.06170 71 LEU D CA 1
ATOM 7078 C C . LEU D 1 71 ? 44.93800 13.57300 42.86600 1.000 60.58030 71 LEU D C 1
ATOM 7079 O O . LEU D 1 71 ? 44.95200 14.81600 42.80100 1.000 57.97630 71 LEU D O 1
ATOM 7084 N N . PRO D 1 72 ? 45.55400 12.81400 41.96000 1.000 60.63793 72 PRO D N 1
ATOM 7085 C CA . PRO D 1 72 ? 46.37900 13.38400 40.88800 1.000 53.73076 72 PRO D CA 1
ATOM 7086 C C . PRO D 1 72 ? 45.62700 13.78000 39.62600 1.000 54.17923 72 PRO D C 1
ATOM 7087 O O . PRO D 1 72 ? 46.26400 14.25900 38.67900 1.000 51.76539 72 PRO D O 1
ATOM 7091 N N . PHE D 1 73 ? 44.31200 13.57400 39.56500 1.000 50.71345 73 PHE D N 1
ATOM 7092 C CA . PHE D 1 73 ? 43.51700 13.98600 38.41900 1.000 45.39827 73 PHE D CA 1
ATOM 7093 C C . PHE D 1 73 ? 42.81900 15.31600 38.62900 1.000 40.76572 73 PHE D C 1
ATOM 7094 O O . PHE D 1 73 ? 42.16500 15.80600 37.70200 1.000 35.38744 73 PHE D O 1
ATOM 7102 N N . ARG D 1 74 ? 42.92000 15.88900 39.82500 1.000 41.08390 74 ARG D N 1
ATOM 7103 C CA . ARG D 1 74 ? 42.29900 17.15800 40.16700 1.000 39.35339 74 ARG D CA 1
ATOM 7104 C C . ARG D 1 74 ? 43.32600 18.05600 40.82900 1.000 37.62477 74 ARG D C 1
ATOM 7105 O O . ARG D 1 74 ? 44.07300 17.61500 41.70800 1.000 38.28401 74 ARG D O 1
ATOM 7113 N N . ARG D 1 75 ? 43.34900 19.31500 40.42100 1.000 27.73367 75 ARG D N 1
ATOM 7114 C CA . ARG D 1 75 ? 43.93900 20.37400 41.22000 1.000 27.53946 75 ARG D CA 1
ATOM 7115 C C . ARG D 1 75 ? 42.84200 21.38000 41.50400 1.000 27.11460 75 ARG D C 1
ATOM 7116 O O . ARG D 1 75 ? 42.05900 21.71400 40.60800 1.000 25.70510 75 ARG D O 1
ATOM 7124 N N . SER D 1 76 ? 42.76700 21.84300 42.74800 1.000 24.13854 76 SER D N 1
ATOM 7125 C CA . SER D 1 76 ? 41.62800 22.67700 43.11300 1.000 21.81744 76 SER D CA 1
ATOM 7126 C C . SER D 1 76 ? 41.96000 23.54600 44.31200 1.000 23.25330 76 SER D C 1
ATOM 7127 O O . SER D 1 76 ? 42.89600 23.27700 45.07300 1.000 24.12485 76 SER D O 1
ATOM 7130 N N . ARG D 1 77 ? 41.19100 24.62400 44.43000 1.000 21.81162 77 ARG D N 1
ATOM 7131 C CA . ARG D 1 77 ? 41.02500 25.40800 45.63800 1.000 21.32637 77 ARG D CA 1
ATOM 7132 C C . ARG D 1 77 ? 39.52600 25.62300 45.81500 1.000 23.61052 77 ARG D C 1
ATOM 7133 O O . ARG D 1 77 ? 38.75700 25.51700 44.85400 1.000 20.53744 77 ARG D O 1
ATOM 7141 N N . ASN D 1 78 ? 39.10300 25.90300 47.04500 1.000 22.43849 78 ASN D N 1
ATOM 7142 C CA . ASN D 1 78 ? 37.68600 26.18400 47.25900 1.000 24.58459 78 ASN D CA 1
ATOM 7143 C C . ASN D 1 78 ? 37.51700 27.19300 48.38300 1.000 25.77336 78 ASN D C 1
ATOM 7144 O O . ASN D 1 78 ? 38.43400 27.44900 49.16700 1.000 25.24340 78 ASN D O 1
ATOM 7149 N N . GLY D 1 79 ? 36.32900 27.77800 48.43200 1.000 23.06200 79 GLY D N 1
ATOM 7150 C CA . GLY D 1 79 ? 35.99000 28.74300 49.45700 1.000 22.40425 79 GLY D CA 1
ATOM 7151 C C . GLY D 1 79 ? 34.48900 28.86100 49.58400 1.000 24.38071 79 GLY D C 1
ATOM 7152 O O . GLY D 1 79 ? 33.74400 28.59200 48.63400 1.000 21.54335 79 GLY D O 1
ATOM 7153 N N . ARG D 1 80 ? 34.03800 29.24000 50.77300 1.000 25.30432 80 ARG D N 1
ATOM 7154 C CA . ARG D 1 80 ? 32.62000 29.43400 51.02900 1.000 24.94461 80 ARG D CA 1
ATOM 7155 C C . ARG D 1 80 ? 32.33900 30.92500 51.01700 1.000 26.67613 80 ARG D C 1
ATOM 7156 O O . ARG D 1 80 ? 33.09500 31.70600 51.61200 1.000 23.30795 80 ARG D O 1
ATOM 7164 N N . PHE D 1 81 ? 31.26900 31.31200 50.32800 1.000 21.17884 81 PHE D N 1
ATOM 7165 C CA . PHE D 1 81 ? 30.81600 32.68700 50.28100 1.000 24.23770 81 PHE D CA 1
ATOM 7166 C C . PHE D 1 81 ? 29.37000 32.74100 50.75600 1.000 26.03425 81 PHE D C 1
ATOM 7167 O O . PHE D 1 81 ? 28.67900 31.72500 50.82700 1.000 28.33176 81 PHE D O 1
ATOM 7175 N N . CYS D 1 82 ? 28.92600 33.93100 51.12300 1.000 25.57631 82 CYS D N 1
ATOM 7176 C CA . CYS D 1 82 ? 27.55800 34.13400 51.56600 1.000 27.42098 82 CYS D CA 1
ATOM 7177 C C . CYS D 1 82 ? 26.94500 35.25200 50.75000 1.000 26.01627 82 CYS D C 1
ATOM 7178 O O . CYS D 1 82 ? 27.42400 36.39100 50.79900 1.000 30.10935 82 CYS D O 1
ATOM 7181 N N . PHE D 1 83 ? 25.90300 34.93200 49.98300 1.000 24.92273 83 PHE D N 1
ATOM 7182 C CA . PHE D 1 83 ? 25.03700 35.96500 49.43700 1.000 24.85696 83 PHE D CA 1
ATOM 7183 C C . PHE D 1 83 ? 24.13000 36.42000 50.57900 1.000 32.08713 83 PHE D C 1
ATOM 7184 O O . PHE D 1 83 ? 23.28800 35.64800 51.04800 1.000 27.23043 83 PHE D O 1
ATOM 7192 N N . ASP D 1 84 ? 24.33300 37.65000 51.06300 1.000 34.98506 84 ASP D N 1
ATOM 7193 C CA . ASP D 1 84 ? 23.58900 38.20900 52.18900 1.000 32.82702 84 ASP D CA 1
ATOM 7194 C C . ASP D 1 84 ? 22.66100 39.28700 51.64400 1.000 34.77391 84 ASP D C 1
ATOM 7195 O O . ASP D 1 84 ? 23.12200 40.34900 51.21000 1.000 33.34346 84 ASP D O 1
ATOM 7200 N N . PHE D 1 85 ? 21.35900 39.02400 51.67400 1.000 33.13254 85 PHE D N 1
ATOM 7201 C CA . PHE D 1 85 ? 20.40000 39.95100 51.09300 1.000 34.58512 85 PHE D CA 1
ATOM 7202 C C . PHE D 1 85 ? 19.80800 40.92800 52.10500 1.000 36.85293 85 PHE D C 1
ATOM 7203 O O . PHE D 1 85 ? 18.94700 41.73200 51.73800 1.000 37.82611 85 PHE D O 1
ATOM 7211 N N . SER D 1 86 ? 20.26300 40.89900 53.35700 1.000 37.20582 86 SER D N 1
ATOM 7212 C CA . SER D 1 86 ? 19.95600 41.99400 54.26600 1.000 34.94535 86 SER D CA 1
ATOM 7213 C C . SER D 1 86 ? 21.03500 43.06900 54.22300 1.000 40.40278 86 SER D C 1
ATOM 7214 O O . SER D 1 86 ? 20.71400 44.26000 54.17800 1.000 40.99316 86 SER D O 1
ATOM 7217 N N . THR D 1 87 ? 22.31100 42.67700 54.21700 1.000 38.42600 87 THR D N 1
ATOM 7218 C CA . THR D 1 87 ? 23.38000 43.63000 53.94200 1.000 38.51750 87 THR D CA 1
ATOM 7219 C C . THR D 1 87 ? 23.53200 43.92300 52.45600 1.000 40.77772 87 THR D C 1
ATOM 7220 O O . THR D 1 87 ? 24.29800 44.82100 52.09800 1.000 47.49070 87 THR D O 1
ATOM 7224 N N . ARG D 1 88 ? 22.82700 43.18800 51.59200 1.000 37.08933 88 ARG D N 1
ATOM 7225 C CA . ARG D 1 88 ? 22.87300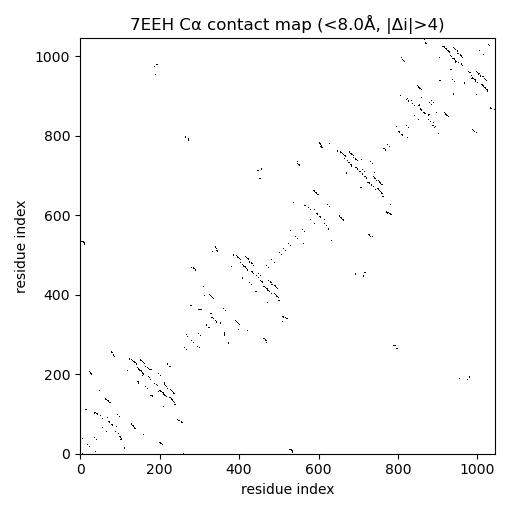 43.38200 50.14200 1.000 38.50336 88 ARG D CA 1
ATOM 7226 C C . ARG D 1 88 ? 24.30800 43.28700 49.60600 1.000 39.70775 88 ARG D C 1
ATOM 7227 O O . ARG D 1 88 ? 24.75300 44.10300 48.79300 1.000 33.30987 88 ARG D O 1
ATOM 7235 N N . SER D 1 89 ? 25.02600 42.25500 50.05400 1.000 35.86329 89 SER D N 1
ATOM 7236 C CA . SER D 1 89 ? 26.43000 42.07100 49.70800 1.000 36.95224 89 SER D CA 1
ATOM 7237 C C . SER D 1 89 ? 26.74600 40.58200 49.68700 1.000 38.45187 89 SER D C 1
ATOM 7238 O O . SER D 1 89 ? 25.93600 39.75100 50.10700 1.000 32.46800 89 SER D O 1
ATOM 7241 N N . VAL D 1 90 ? 27.94100 40.25000 49.19100 1.000 34.28837 90 VAL D N 1
ATOM 7242 C CA . VAL D 1 90 ? 28.46400 38.88700 49.23500 1.000 30.54241 90 VAL D CA 1
ATOM 7243 C C . VAL D 1 90 ? 29.83400 38.93300 49.89500 1.000 32.82028 90 VAL D C 1
ATOM 7244 O O . VAL D 1 90 ? 30.63300 39.83500 49.61800 1.000 34.61628 90 VAL D O 1
ATOM 7248 N N . ARG D 1 91 ? 30.09400 37.98700 50.79700 1.000 28.19139 91 ARG D N 1
ATOM 7249 C CA . ARG D 1 91 ? 31.31700 38.02400 51.59000 1.000 32.22340 91 ARG D CA 1
ATOM 7250 C C . ARG D 1 91 ? 31.93100 36.63900 51.66900 1.000 31.36178 91 ARG D C 1
ATOM 7251 O O . ARG D 1 91 ? 31.25200 35.62000 51.52500 1.000 28.42739 91 ARG D O 1
ATOM 7259 N N . ARG D 1 92 ? 33.23800 36.61900 51.91800 1.000 28.49966 92 ARG D N 1
ATOM 7260 C CA . ARG D 1 92 ? 33.94300 35.36800 52.14200 1.000 28.61455 92 ARG D CA 1
ATOM 7261 C C . ARG D 1 92 ? 33.72800 34.91800 53.57700 1.000 29.97929 92 ARG D C 1
ATOM 7262 O O . ARG D 1 92 ? 33.95100 35.68200 54.52100 1.000 30.80932 92 ARG D O 1
ATOM 7270 N N . LEU D 1 93 ? 33.28100 33.68400 53.73600 1.000 26.97306 93 LEU D N 1
ATOM 7271 C CA . LEU D 1 93 ? 33.05700 33.11000 55.04500 1.000 29.08454 93 LEU D CA 1
ATOM 7272 C C . LEU D 1 93 ? 34.29000 32.34000 55.48000 1.000 34.21190 93 LEU D C 1
ATOM 7273 O O . LEU D 1 93 ? 35.05600 31.84000 54.65300 1.000 32.22932 93 LEU D O 1
ATOM 7278 N N . GLU D 1 94 ? 34.47100 32.24700 56.79200 1.000 33.81813 94 GLU D N 1
ATOM 7279 C CA . GLU D 1 94 ? 35.53900 31.43500 57.34200 1.000 32.91931 94 GLU D CA 1
ATOM 7280 C C . GLU D 1 94 ? 35.43100 29.99200 56.85700 1.000 36.09679 94 GLU D C 1
ATOM 7281 O O . GLU D 1 94 ? 34.39000 29.53800 56.36200 1.000 33.09957 94 GLU D O 1
ATOM 7287 N N . PHE D 1 95 ? 36.53400 29.26900 57.00700 1.000 33.10501 95 PHE D N 1
ATOM 7288 C CA . PHE D 1 95 ? 36.57000 27.86100 56.65000 1.000 37.29487 95 PHE D CA 1
ATOM 7289 C C . PHE D 1 95 ? 35.74300 27.03400 57.62700 1.000 40.14007 95 PHE D C 1
ATOM 7290 O O . PHE D 1 95 ? 35.80300 27.23100 58.84200 1.000 39.85669 95 PHE D O 1
ATOM 7298 N N . GLN D 1 96 ? 34.98000 26.08800 57.09200 1.000 41.46210 96 GLN D N 1
ATOM 7299 C CA . GLN D 1 96 ? 34.16800 25.20800 57.91700 1.000 43.63488 96 GLN D CA 1
ATOM 7300 C C . GLN D 1 96 ? 34.39100 23.77900 57.43500 1.000 46.25548 96 GLN D C 1
ATOM 7301 O O . GLN D 1 96 ? 34.27400 23.50500 56.23000 1.000 43.70986 96 GLN D O 1
ATOM 7307 N N . PRO D 1 97 ? 34.74000 22.84600 58.32800 1.000 51.38965 97 PRO D N 1
ATOM 7308 C CA . PRO D 1 97 ? 35.01800 21.46000 57.94300 1.000 48.59880 97 PRO D CA 1
ATOM 7309 C C . PRO D 1 97 ? 33.77300 20.57000 58.00900 1.000 55.27488 97 PRO D C 1
ATOM 7310 O O . PRO D 1 97 ? 33.57200 19.75100 57.11400 1.000 60.42497 97 PRO D O 1
ATOM 7314 N N . ARG D 1 115 ? 46.33200 22.63900 59.18400 1.000 51.69850 115 ARG D N 1
ATOM 7315 C CA . ARG D 1 115 ? 44.93300 23.01800 59.04200 1.000 56.84106 115 ARG D CA 1
ATOM 7316 C C . ARG D 1 115 ? 44.41300 22.67200 57.64500 1.000 50.59515 115 ARG D C 1
ATOM 7317 O O . ARG D 1 115 ? 44.06300 21.52100 57.36500 1.000 52.27169 115 ARG D O 1
ATOM 7319 N N . VAL D 1 116 ? 44.33500 23.67700 56.76900 1.000 46.92488 116 VAL D N 1
ATOM 7320 C CA . VAL D 1 116 ? 43.81800 23.50300 55.41400 1.000 44.52333 116 VAL D CA 1
ATOM 7321 C C . VAL D 1 116 ? 44.65100 24.34400 54.45100 1.000 37.88107 116 VAL D C 1
ATOM 7322 O O . VAL D 1 116 ? 44.91100 25.52400 54.71000 1.000 41.79778 116 VAL D O 1
ATOM 7326 N N . PHE D 1 117 ? 45.04300 23.75000 53.32300 1.000 30.59523 117 PHE D N 1
ATOM 7327 C CA . PHE D 1 117 ? 45.98900 24.39700 52.42300 1.000 31.21876 117 PHE D CA 1
ATOM 7328 C C . PHE D 1 117 ? 45.46400 24.62600 51.01500 1.000 30.42405 117 PHE D C 1
ATOM 7329 O O . PHE D 1 117 ? 46.21500 25.12000 50.16200 1.000 26.26485 117 PHE D O 1
ATOM 7337 N N . ASP D 1 118 ? 44.20900 24.30100 50.74300 1.000 25.81480 118 ASP D N 1
ATOM 7338 C CA . ASP D 1 118 ? 43.62100 24.50900 49.42800 1.000 26.00660 118 ASP D CA 1
ATOM 7339 C C . ASP D 1 118 ? 42.52300 25.56300 49.46900 1.000 26.46976 118 ASP D C 1
ATOM 7340 O O . ASP D 1 118 ? 41.55500 25.48000 48.71600 1.000 25.51405 118 ASP D O 1
ATOM 7345 N N . GLU D 1 119 ? 42.65800 26.55600 50.34700 1.000 25.91146 119 GLU D N 1
ATOM 7346 C CA . GLU D 1 119 ? 41.71100 27.66200 50.37300 1.000 24.58305 119 GLU D CA 1
ATOM 7347 C C . GLU D 1 119 ? 41.89700 28.54600 49.15200 1.000 27.36707 119 GLU D C 1
ATOM 7348 O O . GLU D 1 119 ? 43.02500 28.78100 48.70800 1.000 25.26637 119 GLU D O 1
ATOM 7354 N N . VAL D 1 120 ? 40.77600 29.03500 48.61000 1.000 21.72842 120 VAL D N 1
ATOM 7355 C CA . VAL D 1 120 ? 40.82200 30.07500 47.59000 1.000 22.27974 120 VAL D CA 1
ATOM 7356 C C . VAL D 1 120 ? 41.51200 31.29600 48.17800 1.000 25.74820 120 VAL D C 1
ATOM 7357 O O . VAL D 1 120 ? 41.24000 31.69100 49.32000 1.000 26.08424 120 VAL D O 1
ATOM 7361 N N . GLN D 1 121 ? 42.41600 31.90000 47.39900 1.000 25.63974 121 GLN D N 1
ATOM 7362 C CA . GLN D 1 121 ? 43.27400 32.97800 47.86800 1.000 23.72540 121 GLN D CA 1
ATOM 7363 C C . GLN D 1 121 ? 42.79600 34.32600 47.33000 1.000 27.98851 121 GLN D C 1
ATOM 7364 O O . GLN D 1 121 ? 41.85600 34.42100 46.53800 1.000 26.66388 121 GLN D O 1
ATOM 7370 N N . ASP D 1 122 ? 43.47100 35.39200 47.76400 1.000 27.63211 122 ASP D N 1
ATOM 7371 C CA . ASP D 1 122 ? 43.11600 36.72800 47.30000 1.000 27.92707 122 ASP D CA 1
ATOM 7372 C C . ASP D 1 122 ? 43.29900 36.86600 45.79800 1.000 28.58246 122 ASP D C 1
ATOM 7373 O O . ASP D 1 122 ? 42.60200 37.67200 45.16700 1.000 27.02091 122 ASP D O 1
ATOM 7378 N N . GLU D 1 123 ? 44.24300 36.10300 45.21900 1.000 24.45404 123 GLU D N 1
ATOM 7379 C CA . GLU D 1 123 ? 44.46200 36.13800 43.77600 1.000 24.05086 123 GLU D CA 1
ATOM 7380 C C . GLU D 1 123 ? 43.15900 35.93800 43.01700 1.000 25.90929 123 GLU D C 1
ATOM 7381 O O . GLU D 1 123 ? 42.89600 36.63000 42.02800 1.000 25.96033 123 GLU D O 1
ATOM 7387 N N . LEU D 1 124 ? 42.32300 35.00300 43.46900 1.000 24.21518 124 LEU D N 1
ATOM 7388 C CA . LEU D 1 124 ? 41.00600 34.82700 42.86100 1.000 26.36445 124 LEU D CA 1
ATOM 7389 C C . LEU D 1 124 ? 39.96800 35.77900 43.45600 1.000 25.22766 124 LEU D C 1
ATOM 7390 O O . LEU D 1 124 ? 39.35300 36.55800 42.72400 1.000 23.15303 124 LEU D O 1
ATOM 7395 N N . GLN D 1 125 ? 39.77700 35.75900 44.77800 1.000 23.99047 125 GLN D N 1
ATOM 7396 C CA . GLN D 1 125 ? 38.60300 36.42800 45.33300 1.000 28.97823 125 GLN D CA 1
ATOM 7397 C C . GLN D 1 125 ? 38.69800 37.95300 45.29500 1.000 30.48225 125 GLN D C 1
ATOM 7398 O O . GLN D 1 125 ? 37.67400 38.62400 45.42700 1.000 28.98671 125 GLN D O 1
ATOM 7404 N N . LEU D 1 126 ? 39.88300 38.52700 45.11700 1.000 28.11357 126 LEU D N 1
ATOM 7405 C CA . LEU D 1 126 ? 39.98700 39.96400 44.90400 1.000 27.10021 126 LEU D CA 1
ATOM 7406 C C . LEU D 1 126 ? 40.06200 40.32500 43.42900 1.000 26.27289 126 LEU D C 1
ATOM 7407 O O . LEU D 1 126 ? 40.20600 41.50100 43.09300 1.000 29.26002 126 LEU D O 1
ATOM 7412 N N . ASN D 1 127 ? 40.00600 39.34000 42.54500 1.000 27.02153 127 ASN D N 1
ATOM 7413 C CA . ASN D 1 127 ? 39.91500 39.60100 41.11700 1.000 27.63390 127 ASN D CA 1
ATOM 7414 C C . ASN D 1 127 ? 38.52300 40.14000 40.80200 1.000 27.03459 127 ASN D C 1
ATOM 7415 O O . ASN D 1 127 ? 37.51800 39.54800 41.20300 1.000 29.08594 127 ASN D O 1
ATOM 7420 N N . THR D 1 128 ? 38.45200 41.26500 40.08600 1.000 25.54157 128 THR D N 1
ATOM 7421 C CA . THR D 1 128 ? 37.16300 41.93500 39.91000 1.000 26.28591 128 THR D CA 1
ATOM 7422 C C . THR D 1 128 ? 36.26400 41.24700 38.88800 1.000 24.50146 128 THR D C 1
ATOM 7423 O O . THR D 1 128 ? 35.05800 41.49300 38.88800 1.000 28.70894 128 THR D O 1
ATOM 7427 N N . ALA D 1 129 ? 36.83000 40.42800 38.00100 1.000 22.62615 129 ALA D N 1
ATOM 7428 C CA . ALA D 1 129 ? 36.02000 39.59500 37.12700 1.000 20.47081 129 ALA D CA 1
ATOM 7429 C C . ALA D 1 129 ? 35.40100 38.43600 37.90300 1.000 24.84093 129 ALA D C 1
ATOM 7430 O O . ALA D 1 129 ? 34.22700 38.09400 37.69600 1.000 21.41815 129 ALA D O 1
ATOM 7432 N N . PHE D 1 130 ? 36.17000 37.82600 38.81100 1.000 22.40413 130 PHE D N 1
ATOM 7433 C CA . PHE D 1 130 ? 35.58300 36.82800 39.70100 1.000 22.03810 130 PHE D CA 1
ATOM 7434 C C . PHE D 1 130 ? 34.47200 37.44000 40.54600 1.000 24.11892 130 PHE D C 1
ATOM 7435 O O . PHE D 1 130 ? 33.38400 36.86600 40.66300 1.000 23.35645 130 PHE D O 1
ATOM 7443 N N . GLN D 1 131 ? 34.73600 38.59700 41.16600 1.000 21.40336 131 GLN D N 1
ATOM 7444 C CA . GLN D 1 131 ? 33.69900 39.28000 41.93300 1.000 23.69536 131 GLN D CA 1
ATOM 7445 C C . GLN D 1 131 ? 32.47500 39.57200 41.08200 1.000 21.92022 131 GLN D C 1
ATOM 7446 O O . GLN D 1 131 ? 31.34700 39.40400 41.54500 1.000 24.07166 131 GLN D O 1
ATOM 7452 N N . ALA D 1 132 ? 32.68000 40.01200 39.83900 1.000 22.74609 132 ALA D N 1
ATOM 7453 C CA . ALA D 1 132 ? 31.55700 40.24800 38.93900 1.000 22.67375 132 ALA D CA 1
ATOM 7454 C C . ALA D 1 132 ? 30.76100 38.97100 38.69300 1.000 24.03823 132 ALA D C 1
ATOM 7455 O O . ALA D 1 132 ? 29.53700 39.01700 38.51700 1.000 20.70972 132 ALA D O 1
ATOM 7457 N N . LEU D 1 133 ? 31.43400 37.82500 38.65600 1.000 20.20256 133 LEU D N 1
ATOM 7458 C CA . LEU D 1 133 ? 30.71200 36.58000 38.41300 1.000 24.20889 133 LEU D CA 1
ATOM 7459 C C . LEU D 1 133 ? 29.81400 36.24600 39.58600 1.000 21.02238 133 LEU D C 1
ATOM 7460 O O . LEU D 1 133 ? 28.69400 35.76900 39.39200 1.000 20.95627 133 LEU D O 1
ATOM 7465 N N . LEU D 1 134 ? 30.29900 36.48200 40.81200 1.000 19.75596 134 LEU D N 1
ATOM 7466 C CA . LEU D 1 134 ? 29.47200 36.30300 42.00000 1.000 21.41410 134 LEU D CA 1
ATOM 7467 C C . LEU D 1 134 ? 28.25900 37.21700 41.97000 1.000 22.35842 134 LEU D C 1
ATOM 7468 O O . LEU D 1 134 ? 27.14200 36.78700 42.26700 1.000 22.38580 134 LEU D O 1
ATOM 7473 N N . VAL D 1 135 ? 28.46200 38.49200 41.63000 1.000 22.77132 135 VAL D N 1
ATOM 7474 C CA . VAL D 1 135 ? 27.33900 39.42800 41.57500 1.000 21.52819 135 VAL D CA 1
ATOM 7475 C C . VAL D 1 135 ? 26.34800 38.99300 40.50700 1.000 23.01231 135 VAL D C 1
ATOM 7476 O O . VAL D 1 135 ? 25.13400 39.00300 40.72500 1.000 24.01040 135 VAL D O 1
ATOM 7480 N N . PHE D 1 136 ? 26.85500 38.61400 39.33500 1.000 20.27627 136 PHE D N 1
ATOM 7481 C CA . PHE D 1 136 ? 26.01000 38.09100 38.26800 1.000 22.11116 136 PHE D CA 1
ATOM 7482 C C . PHE D 1 136 ? 25.10700 36.96700 38.76300 1.000 23.55736 136 PHE D C 1
ATOM 7483 O O . PHE D 1 136 ? 23.89200 36.96700 38.50900 1.000 21.53484 136 PHE D O 1
ATOM 7491 N N . LYS D 1 137 ? 25.68400 35.99300 39.47200 1.000 18.14547 137 LYS D N 1
ATOM 7492 C CA . LYS D 1 137 ? 24.88400 34.86200 39.93200 1.000 17.53871 137 LYS D CA 1
ATOM 7493 C C . LYS D 1 137 ? 23.84300 35.30500 40.94700 1.000 18.62117 137 LYS D C 1
ATOM 7494 O O . LYS D 1 137 ? 22.66600 34.93800 40.83600 1.000 23.01041 137 LYS D O 1
ATOM 7500 N N . GLY D 1 138 ? 24.26900 36.07400 41.95600 1.000 19.87995 138 GLY D N 1
ATOM 7501 C CA . GLY D 1 138 ? 23.33400 36.53200 42.97000 1.000 21.44146 138 GLY D CA 1
ATOM 7502 C C . GLY D 1 138 ? 22.16800 37.29900 42.37900 1.000 22.40143 138 GLY D C 1
ATOM 7503 O O . GLY D 1 138 ? 21.01600 37.10200 42.77400 1.000 20.57763 138 GLY D O 1
ATOM 7512 N N . ILE D 1 140 ? 20.81900 37.06600 39.39900 1.000 19.34374 140 ILE D N 1
ATOM 7513 C CA . ILE D 1 140 ? 19.89700 36.22500 38.64000 1.000 19.34971 140 ILE D CA 1
ATOM 7514 C C . ILE D 1 140 ? 19.07500 35.35000 39.57400 1.000 24.92543 140 ILE D C 1
ATOM 7515 O O . ILE D 1 140 ? 17.86100 35.18300 39.38900 1.000 20.59671 140 ILE D O 1
ATOM 7520 N N . CYS D 1 141 ? 19.72700 34.74900 40.57800 1.000 20.03800 141 CYS D N 1
ATOM 7521 C CA . CYS D 1 141 ? 19.02300 33.80900 41.43400 1.000 19.01893 141 CYS D CA 1
ATOM 7522 C C . CYS D 1 141 ? 18.10300 34.50000 42.43500 1.000 21.83451 141 CYS D C 1
ATOM 7523 O O . CYS D 1 141 ? 17.12500 33.88700 42.87800 1.000 20.29244 141 CYS D O 1
ATOM 7526 N N . HIS D 1 142 ? 18.39700 35.75200 42.78200 1.000 23.64774 142 HIS D N 1
ATOM 7527 C CA . HIS D 1 142 ? 17.57300 36.52000 43.71000 1.000 21.98035 142 HIS D CA 1
ATOM 7528 C C . HIS D 1 142 ? 16.10000 36.50900 43.30100 1.000 23.74284 142 HIS D C 1
ATOM 7529 O O . HIS D 1 142 ? 15.75700 36.82600 42.15800 1.000 23.50688 142 HIS D O 1
ATOM 7536 N N . GLY D 1 143 ? 15.23400 36.10300 44.23000 1.000 21.54142 143 GLY D N 1
ATOM 7537 C CA . GLY D 1 143 ? 13.79400 36.11000 44.02000 1.000 21.34364 143 GLY D CA 1
ATOM 7538 C C . GLY D 1 143 ? 13.22200 34.98800 43.17500 1.000 26.02367 143 GLY D C 1
ATOM 7539 O O . GLY D 1 143 ? 11.99400 34.93700 42.99500 1.000 20.32754 143 GLY D O 1
ATOM 7540 N N . VAL D 1 144 ? 14.04700 34.08700 42.64600 1.000 21.72490 144 VAL D N 1
ATOM 7541 C CA . VAL D 1 144 ? 13.54100 33.06500 41.73200 1.000 20.48658 144 VAL D CA 1
ATOM 7542 C C . VAL D 1 144 ? 12.93200 31.92900 42.54300 1.000 22.26876 144 VAL D C 1
ATOM 7543 O O . VAL D 1 144 ? 13.62800 31.27800 43.33100 1.000 16.68748 144 VAL D O 1
ATOM 7547 N N . GLN D 1 145 ? 11.63600 31.67100 42.33600 1.000 19.81060 145 GLN D N 1
ATOM 7548 C CA . GLN D 1 145 ? 10.95000 30.62700 43.09100 1.000 24.02752 145 GLN D CA 1
ATOM 7549 C C . GLN D 1 145 ? 11.31200 29.26200 42.52300 1.000 22.17017 145 GLN D C 1
ATOM 7550 O O . GLN D 1 145 ? 11.22100 29.03700 41.31100 1.000 22.99151 145 GLN D O 1
ATOM 7556 N N . THR D 1 146 ? 11.73500 28.35400 43.39800 1.000 20.63264 146 THR D N 1
ATOM 7557 C CA . THR D 1 146 ? 12.15800 27.01900 42.99800 1.000 20.34501 146 THR D CA 1
ATOM 7558 C C . THR D 1 146 ? 11.61000 26.00100 43.99200 1.000 25.96352 146 THR D C 1
ATOM 7559 O O . THR D 1 146 ? 11.05500 26.35800 45.03400 1.000 20.50907 146 THR D O 1
ATOM 7563 N N . THR D 1 147 ? 11.80200 24.72000 43.65600 1.000 22.68766 147 THR D N 1
ATOM 7564 C CA . THR D 1 147 ? 11.47800 23.61000 44.55400 1.000 26.20476 147 THR D CA 1
ATOM 7565 C C . THR D 1 147 ? 12.31600 23.68600 45.82100 1.000 26.05577 147 THR D C 1
ATOM 7566 O O . THR D 1 147 ? 13.53300 23.85800 45.75300 1.000 22.68424 147 THR D O 1
ATOM 7570 N N . HIS D 1 148 ? 11.68000 23.53000 46.98000 1.000 24.10511 148 HIS D N 1
ATOM 7571 C CA . HIS D 1 148 ? 12.37900 23.67800 48.25700 1.000 21.55292 148 HIS D CA 1
ATOM 7572 C C . HIS D 1 148 ? 12.84600 22.32300 48.78000 1.000 25.74551 148 HIS D C 1
ATOM 7573 O O . HIS D 1 148 ? 12.02900 21.42200 48.99300 1.000 26.77825 148 HIS D O 1
ATOM 7580 N N . ARG D 1 149 ? 14.15500 22.19000 49.00500 1.000 24.04765 149 ARG D N 1
ATOM 7581 C CA . ARG D 1 149 ? 14.68900 20.97900 49.62100 1.000 24.26471 149 ARG D CA 1
ATOM 7582 C C . ARG D 1 149 ? 14.27400 20.92500 51.08700 1.000 23.23300 149 ARG D C 1
ATOM 7583 O O . ARG D 1 149 ? 14.49600 21.89200 51.82000 1.000 22.44502 149 ARG D O 1
ATOM 7591 N N . PRO D 1 150 ? 13.68200 19.82100 51.54900 1.000 26.52212 150 PRO D N 1
ATOM 7592 C CA . PRO D 1 150 ? 13.19400 19.77800 52.93400 1.000 25.78348 150 PRO D CA 1
ATOM 7593 C C . PRO D 1 150 ? 14.25900 20.02400 53.97800 1.000 27.57873 150 PRO D C 1
ATOM 7594 O O . PRO D 1 150 ? 13.93500 20.49700 55.06900 1.000 29.93986 150 PRO D O 1
ATOM 7598 N N . ARG D 1 151 ? 15.52400 19.74800 53.68400 1.000 29.34695 151 ARG D N 1
ATOM 7599 C CA . ARG D 1 151 ? 16.56200 19.89700 54.68800 1.000 30.76498 151 ARG D CA 1
ATOM 7600 C C . ARG D 1 151 ? 17.12400 21.31200 54.77700 1.000 32.30314 151 ARG D C 1
ATOM 7601 O O . ARG D 1 151 ? 17.99500 21.55000 55.61400 1.000 30.76997 151 ARG D O 1
ATOM 7609 N N . LEU D 1 152 ? 16.62600 22.26300 53.97700 1.000 28.05777 152 LEU D N 1
ATOM 7610 C CA . LEU D 1 152 ? 17.17800 23.61300 53.92100 1.000 27.68299 152 LEU D CA 1
ATOM 7611 C C . LEU D 1 152 ? 16.14400 24.64400 54.36600 1.000 26.52417 152 LEU D C 1
ATOM 7612 O O . LEU D 1 152 ? 14.94100 24.39700 54.31300 1.000 28.92626 152 LEU D O 1
ATOM 7617 N N . ASP D 1 153 ? 16.62500 25.83000 54.76000 1.000 27.75887 153 ASP D N 1
ATOM 7618 C CA . ASP D 1 153 ? 15.80500 26.87500 55.38400 1.000 30.85694 153 ASP D CA 1
ATOM 7619 C C . ASP D 1 153 ? 15.57400 28.04000 54.41900 1.000 27.37017 153 ASP D C 1
ATOM 7620 O O . ASP D 1 153 ? 16.41100 28.94000 54.30300 1.000 26.85163 153 ASP D O 1
ATOM 7625 N N . TYR D 1 154 ? 14.40200 28.06100 53.78400 1.000 26.96375 154 TYR D N 1
ATOM 7626 C CA . TYR D 1 154 ? 14.08400 29.05000 52.76500 1.000 27.08596 154 TYR D CA 1
ATOM 7627 C C . TYR D 1 154 ? 13.44700 30.31300 53.33200 1.000 29.19458 154 TYR D C 1
ATOM 7628 O O . TYR D 1 154 ? 12.99400 31.16600 52.56100 1.000 29.32453 154 TYR D O 1
ATOM 7637 N N . SER D 1 155 ? 13.40200 30.46000 54.65000 1.000 29.62177 155 SER D N 1
ATOM 7638 C CA . SER D 1 155 ? 13.02800 31.74100 55.23000 1.000 29.65967 155 SER D CA 1
ATOM 7639 C C . SER D 1 155 ? 14.25000 32.58500 55.54600 1.000 33.61942 155 SER D C 1
ATOM 7640 O O . SER D 1 155 ? 14.11300 33.73600 55.96700 1.000 35.90769 155 SER D O 1
ATOM 7643 N N . SER D 1 156 ? 15.43800 32.03700 55.32900 1.000 31.62674 156 SER D N 1
ATOM 7644 C CA . SER D 1 156 ? 16.66200 32.79700 55.50100 1.000 33.63724 156 SER D CA 1
ATOM 7645 C C . SER D 1 156 ? 16.75300 33.89500 54.44300 1.000 32.07149 156 SER D C 1
ATOM 7646 O O . SER D 1 156 ? 16.18100 33.79000 53.35800 1.000 33.74849 156 SER D O 1
ATOM 7649 N N . ASP D 1 157 ? 17.45900 34.97100 54.78000 1.000 30.17631 157 ASP D N 1
ATOM 7650 C CA . ASP D 1 157 ? 17.85200 35.96900 53.79300 1.000 34.39580 157 ASP D CA 1
ATOM 7651 C C . ASP D 1 157 ? 19.32700 35.84000 53.38800 1.000 35.43931 157 ASP D C 1
ATOM 7652 O O . ASP D 1 157 ? 19.89400 36.78100 52.82700 1.000 37.54841 157 ASP D O 1
ATOM 7657 N N . LYS D 1 158 ? 19.95800 34.70600 53.69100 1.000 32.84074 158 LYS D N 1
ATOM 7658 C CA . LYS D 1 158 ? 21.33600 34.42200 53.31900 1.000 33.04575 158 LYS D CA 1
ATOM 7659 C C . LYS D 1 158 ? 21.39800 33.12500 52.51900 1.000 36.53478 158 LYS D C 1
ATOM 7660 O O . LYS D 1 158 ? 20.58600 32.21500 52.72300 1.000 31.02901 158 LYS D O 1
ATOM 7666 N N . TRP D 1 159 ? 22.36700 33.04300 51.60300 1.000 31.13627 159 TRP D N 1
ATOM 7667 C CA . TRP D 1 159 ? 22.69200 31.81300 50.89700 1.000 26.32817 159 TRP D CA 1
ATOM 7668 C C . TRP D 1 159 ? 24.14600 31.44500 51.16000 1.000 25.66280 159 TRP D C 1
ATOM 7669 O O . TRP D 1 159 ? 24.99700 32.31400 51.35000 1.000 26.42838 159 TRP D O 1
ATOM 7680 N N . VAL D 1 160 ? 24.43600 30.15200 51.15300 1.000 23.72589 160 VAL D N 1
ATOM 7681 C CA . VAL D 1 160 ? 25.81100 29.66800 51.14700 1.000 23.79430 160 VAL D CA 1
ATOM 7682 C C . VAL D 1 160 ? 26.17300 29.34600 49.71000 1.000 23.93662 160 VAL D C 1
ATOM 7683 O O . VAL D 1 160 ? 25.43900 28.61800 49.02700 1.000 23.82677 160 VAL D O 1
ATOM 7687 N N . CYS D 1 161 ? 27.27800 29.91900 49.24100 1.000 22.45707 161 CYS D N 1
ATOM 7688 C CA . CYS D 1 161 ? 27.81300 29.62800 47.92300 1.000 18.74566 161 CYS D CA 1
ATOM 7689 C C . CYS D 1 161 ? 29.17500 28.97500 48.11400 1.000 24.77732 161 CYS D C 1
ATOM 7690 O O . CYS D 1 161 ? 30.12300 29.63200 48.55600 1.000 24.10477 161 CYS D O 1
ATOM 7693 N N . THR D 1 162 ? 29.27200 27.68600 47.80100 1.000 22.00022 162 THR D N 1
ATOM 7694 C CA . THR D 1 162 ? 30.54200 26.98100 47.83100 1.000 19.67113 162 THR D CA 1
ATOM 7695 C C . THR D 1 162 ? 31.15700 27.01500 46.43500 1.000 20.67553 162 THR D C 1
ATOM 7696 O O . THR D 1 162 ? 30.56300 26.50800 45.47700 1.000 21.94259 162 THR D O 1
ATOM 7700 N N . LEU D 1 163 ? 32.33300 27.62100 46.32500 1.000 19.08665 163 LEU D N 1
ATOM 7701 C CA . LEU D 1 163 ? 32.99200 27.85700 45.05000 1.000 20.71103 163 LEU D CA 1
ATOM 7702 C C . LEU D 1 163 ? 34.25000 26.99800 44.96900 1.000 20.03045 163 LEU D C 1
ATOM 7703 O O . LEU D 1 163 ? 35.05900 27.00200 45.89400 1.000 21.16101 163 LEU D O 1
ATOM 7708 N N . PHE D 1 164 ? 34.38000 26.22900 43.89000 1.000 19.59704 164 PHE D N 1
ATOM 7709 C CA . PHE D 1 164 ? 35.58800 25.48300 43.57200 1.000 20.30315 164 PHE D CA 1
ATOM 7710 C C . PHE D 1 164 ? 36.21000 26.05600 42.31100 1.000 20.39679 164 PHE D C 1
ATOM 7711 O O . PHE D 1 164 ? 35.51600 26.23600 41.30300 1.000 18.72006 164 PHE D O 1
ATOM 7719 N N . ASN D 1 165 ? 37.51100 26.31000 42.36000 1.000 19.00999 165 ASN D N 1
ATOM 7720 C CA . ASN D 1 165 ? 38.32300 26.57400 41.17200 1.000 17.04789 165 ASN D CA 1
ATOM 7721 C C . ASN D 1 165 ? 39.05100 25.26500 40.89200 1.000 18.89337 165 ASN D C 1
ATOM 7722 O O . ASN D 1 165 ? 39.84200 24.81700 41.71900 1.000 20.43755 165 ASN D O 1
ATOM 7727 N N . LEU D 1 166 ? 38.72700 24.61600 39.77300 1.000 18.76577 166 LEU D N 1
ATOM 7728 C CA . LEU D 1 166 ? 39.05700 23.20800 39.57100 1.000 24.08124 166 LEU D CA 1
ATOM 7729 C C . LEU D 1 166 ? 39.74600 23.00900 38.23000 1.000 25.33783 166 LEU D C 1
ATOM 7730 O O . LEU D 1 166 ? 39.20400 23.39500 37.19100 1.000 26.51664 166 LEU D O 1
ATOM 7735 N N . ARG D 1 167 ? 40.93100 22.40500 38.24700 1.000 21.71138 167 ARG D N 1
ATOM 7736 C CA . ARG D 1 167 ? 41.58500 21.94700 37.02500 1.000 21.73216 167 ARG D CA 1
ATOM 7737 C C . ARG D 1 167 ? 41.54400 20.42500 36.99700 1.000 27.25808 167 ARG D C 1
ATOM 7738 O O . ARG D 1 167 ? 42.11600 19.77300 37.87500 1.000 29.06290 167 ARG D O 1
ATOM 7746 N N . THR D 1 168 ? 40.85200 19.86000 36.01600 1.000 27.91925 168 THR D N 1
ATOM 7747 C CA . THR D 1 168 ? 40.87200 18.41700 35.83700 1.000 31.00336 168 THR D CA 1
ATOM 7748 C C . THR D 1 168 ? 42.01700 18.04100 34.90600 1.000 34.65309 168 THR D C 1
ATOM 7749 O O . THR D 1 168 ? 42.39200 18.80400 34.01700 1.000 29.98807 168 THR D O 1
ATOM 7753 N N . VAL D 1 169 ? 42.58400 16.86100 35.13300 1.000 34.49143 169 VAL D N 1
ATOM 7754 C CA . VAL D 1 169 ? 43.78000 16.41100 34.42900 1.000 37.35952 169 VAL D CA 1
ATOM 7755 C C . VAL D 1 169 ? 43.51100 15.00900 33.89200 1.000 37.47996 169 VAL D C 1
ATOM 7756 O O . VAL D 1 169 ? 43.21900 14.09200 34.66500 1.000 38.66952 169 VAL D O 1
ATOM 7760 N N . THR D 1 170 ? 43.58300 14.85300 32.57400 1.000 37.81531 170 THR D N 1
ATOM 7761 C CA . THR D 1 170 ? 43.44300 13.55500 31.91000 1.000 46.12943 170 THR D CA 1
ATOM 7762 C C . THR D 1 170 ? 44.84000 13.12000 31.48900 1.000 50.41167 170 THR D C 1
ATOM 7763 O O . THR D 1 170 ? 45.36700 13.59800 30.48300 1.000 50.98179 170 THR D O 1
ATOM 7767 N N . THR D 1 171 ? 45.44800 12.21800 32.27600 1.000 55.33764 171 THR D N 1
ATOM 7768 C CA . THR D 1 171 ? 46.79200 11.73400 31.96300 1.000 57.42530 171 THR D CA 1
ATOM 7769 C C . THR D 1 171 ? 46.69900 10.49000 31.08800 1.000 62.09580 171 THR D C 1
ATOM 7770 O O . THR D 1 171 ? 46.01000 9.53000 31.46100 1.000 62.31457 171 THR D O 1
ATOM 7774 N N . PRO D 1 172 ? 47.38300 10.47200 29.92900 1.000 61.15617 172 PRO D N 1
ATOM 7775 C CA . PRO D 1 172 ? 47.28600 9.52700 28.80800 1.000 63.25163 172 PRO D CA 1
ATOM 7776 C C . PRO D 1 172 ? 46.86200 8.09700 29.17300 1.000 68.39770 172 PRO D C 1
ATOM 7777 O O . PRO D 1 172 ? 47.61400 7.36200 29.82000 1.000 71.40273 172 PRO D O 1
ATOM 7781 N N . LEU D 1 180 ? 32.09300 9.47400 35.17500 1.000 70.61083 180 LEU D N 1
ATOM 7782 C CA . LEU D 1 180 ? 32.24900 8.68300 36.39000 1.000 67.91392 180 LEU D CA 1
ATOM 7783 C C . LEU D 1 180 ? 31.10600 8.90000 37.39800 1.000 62.95396 180 LEU D C 1
ATOM 7784 O O . LEU D 1 180 ? 30.60900 7.92600 37.96700 1.000 67.97904 180 LEU D O 1
ATOM 7789 N N . GLU D 1 181 ? 30.66400 10.15300 37.60000 1.000 62.18650 181 GLU D N 1
ATOM 7790 C CA . GLU D 1 181 ? 29.68400 10.41900 38.65500 1.000 54.67017 181 GLU D CA 1
ATOM 7791 C C . GLU D 1 181 ? 28.25900 10.02900 38.25600 1.000 53.49273 181 GLU D C 1
ATOM 7792 O O . GLU D 1 181 ? 27.45000 9.71100 39.13800 1.000 60.28153 181 GLU D O 1
ATOM 7798 N N . GLY D 1 182 ? 27.92400 10.04100 36.96500 1.000 48.04855 182 GLY D N 1
ATOM 7799 C CA . GLY D 1 182 ? 26.59500 9.67000 36.52000 1.000 45.58532 182 GLY D CA 1
ATOM 7800 C C . GLY D 1 182 ? 25.54900 10.75200 36.76200 1.000 35.52758 182 GLY D C 1
ATOM 7801 O O . GLY D 1 182 ? 25.80000 11.78600 37.38000 1.000 38.53148 182 GLY D O 1
ATOM 7802 N N . VAL D 1 183 ? 24.33500 10.49400 36.26400 1.000 35.84208 183 VAL D N 1
ATOM 7803 C CA . VAL D 1 183 ? 23.24400 11.46000 36.38100 1.000 30.80819 183 VAL D CA 1
ATOM 7804 C C . VAL D 1 183 ? 22.95100 11.74500 37.85000 1.000 33.86523 183 VAL D C 1
ATOM 7805 O O . VAL D 1 183 ? 22.77000 10.82300 38.65400 1.000 32.74749 183 VAL D O 1
ATOM 7809 N N . HIS D 1 184 ? 22.87200 13.03200 38.20600 1.000 29.72811 184 HIS D N 1
ATOM 7810 C CA . HIS D 1 184 ? 22.77300 13.43800 39.60400 1.000 26.99594 184 HIS D CA 1
ATOM 7811 C C . HIS D 1 184 ? 22.23100 14.86100 39.69900 1.000 27.42429 184 HIS D C 1
ATOM 7812 O O . HIS D 1 184 ? 22.16200 15.59100 38.70800 1.000 25.11243 184 HIS D O 1
ATOM 7819 N N . THR D 1 185 ? 21.83800 15.24200 40.91300 1.000 26.11489 185 THR D N 1
ATOM 7820 C CA . THR D 1 185 ? 21.83700 16.63900 41.32000 1.000 24.51041 185 THR D CA 1
ATOM 7821 C C . THR D 1 185 ? 22.96000 16.85100 42.32500 1.000 23.32144 185 THR D C 1
ATOM 7822 O O . THR D 1 185 ? 23.45400 15.90200 42.93400 1.000 24.63191 185 THR D O 1
ATOM 7826 N N . ASP D 1 186 ? 23.36400 18.11000 42.48600 1.000 19.57172 186 ASP D N 1
ATOM 7827 C CA . ASP D 1 186 ? 24.45400 18.48200 43.37900 1.000 22.10877 186 ASP D CA 1
ATOM 7828 C C . ASP D 1 186 ? 24.00100 18.71300 44.81600 1.000 19.65384 186 ASP D C 1
ATOM 7829 O O . ASP D 1 186 ? 24.82400 19.07700 45.65600 1.000 19.09700 186 ASP D O 1
ATOM 7834 N N . GLY D 1 187 ? 22.71500 18.56300 45.11100 1.000 23.61517 187 GLY D N 1
ATOM 7835 C CA . GLY D 1 187 ? 22.22700 18.80900 46.45300 1.000 20.35792 187 GLY D CA 1
ATOM 7836 C C . GLY D 1 187 ? 22.09400 20.26100 46.84500 1.000 23.57951 187 GLY D C 1
ATOM 7837 O O . GLY D 1 187 ? 22.03600 20.56400 48.04100 1.000 22.19854 187 GLY D O 1
ATOM 7838 N N . VAL D 1 188 ? 22.03900 21.17900 45.88100 1.000 18.33347 188 VAL D N 1
ATOM 7839 C CA . VAL D 1 188 ? 21.93700 22.59700 46.21500 1.000 17.35577 188 VAL D CA 1
ATOM 7840 C C . VAL D 1 188 ? 20.71500 23.17000 45.50300 1.000 19.73103 188 VAL D C 1
ATOM 7841 O O . VAL D 1 188 ? 19.86600 22.41600 45.01400 1.000 20.78501 188 VAL D O 1
ATOM 7845 N N . ASP D 1 189 ? 20.59700 24.49700 45.46400 1.000 15.54716 189 ASP D N 1
ATOM 7846 C CA . ASP D 1 189 ? 19.49400 25.14800 44.77500 1.000 16.26516 189 ASP D CA 1
ATOM 7847 C C . ASP D 1 189 ? 19.86500 25.60500 43.37100 1.000 18.89036 189 ASP D C 1
ATOM 7848 O O . ASP D 1 189 ? 19.09400 25.38600 42.43200 1.000 16.10315 189 ASP D O 1
ATOM 7853 N N . HIS D 1 190 ? 21.02900 26.24500 43.21600 1.000 17.61270 190 HIS D N 1
ATOM 7854 C CA . HIS D 1 190 ? 21.49100 26.76700 41.93300 1.000 19.35793 190 HIS D CA 1
ATOM 7855 C C . HIS D 1 190 ? 22.95000 26.38500 41.74600 1.000 17.94004 190 HIS D C 1
ATOM 7856 O O . HIS D 1 190 ? 23.75600 26.57500 42.65600 1.000 18.40503 190 HIS D O 1
ATOM 7863 N N . THR D 1 191 ? 23.28900 25.85800 40.57400 1.000 19.20045 191 THR D N 1
ATOM 7864 C CA . THR D 1 191 ? 24.66900 25.53300 40.23400 1.000 17.72828 191 THR D CA 1
ATOM 7865 C C . THR D 1 191 ? 25.09100 26.33700 39.01100 1.000 17.04321 191 THR D C 1
ATOM 7866 O O . THR D 1 191 ? 24.35500 26.38900 38.01800 1.000 18.48968 191 THR D O 1
ATOM 7878 N N . THR D 1 193 ? 28.52500 26.83900 36.35700 1.000 16.78093 193 THR D N 1
ATOM 7879 C CA . THR D 1 193 ? 29.84200 26.39500 35.91900 1.000 16.04693 193 THR D CA 1
ATOM 7880 C C . THR D 1 193 ? 30.32200 27.32900 34.81600 1.000 19.02530 193 THR D C 1
ATOM 7881 O O . THR D 1 193 ? 29.65900 27.47600 33.77700 1.000 19.46142 193 THR D O 1
ATOM 7885 N N . THR D 1 194 ? 31.47100 27.94200 35.04200 1.000 17.08603 194 THR D N 1
ATOM 7886 C CA . THR D 1 194 ? 32.05700 28.93600 34.15400 1.000 18.52869 194 THR D CA 1
ATOM 7887 C C . THR D 1 194 ? 33.43600 28.45900 33.72100 1.000 20.12411 194 THR D C 1
ATOM 7888 O O . THR D 1 194 ? 34.25700 28.07600 34.56200 1.000 17.17254 194 THR D O 1
ATOM 7892 N N . TYR D 1 195 ? 33.68500 28.49400 32.42300 1.000 20.06367 195 TYR D N 1
ATOM 7893 C CA . TYR D 1 195 ? 34.90500 27.95800 31.83200 1.000 20.25152 195 TYR D CA 1
ATOM 7894 C C . TYR D 1 195 ? 35.99400 29.02000 31.83500 1.000 20.86192 195 TYR D C 1
ATOM 7895 O O . TYR D 1 195 ? 35.74600 30.17400 31.46900 1.000 22.91934 195 TYR D O 1
ATOM 7904 N N . LEU D 1 196 ? 37.18800 28.64800 32.29900 1.000 20.99543 196 LEU D N 1
ATOM 7905 C CA . LEU D 1 196 ? 38.30300 29.58600 32.27300 1.000 24.63024 196 LEU D CA 1
ATOM 7906 C C . LEU D 1 196 ? 39.31200 29.28600 31.17600 1.000 24.23667 196 LEU D C 1
ATOM 7907 O O . LEU D 1 196 ? 39.97900 30.20600 30.70600 1.000 27.58250 196 LEU D O 1
ATOM 7912 N N . GLY D 1 197 ? 39.43900 28.03500 30.77200 1.000 23.89918 197 GLY D N 1
ATOM 7913 C CA . GLY D 1 197 ? 40.43300 27.64200 29.79400 1.000 25.37382 197 GLY D CA 1
ATOM 7914 C C . GLY D 1 197 ? 40.58900 26.14100 29.77800 1.000 29.43836 197 GLY D C 1
ATOM 7915 O O . GLY D 1 197 ? 39.97800 25.40900 30.56400 1.000 25.24041 197 GLY D O 1
ATOM 7916 N N . SER D 1 198 ? 41.41100 25.68300 28.83700 1.000 27.59980 198 SER D N 1
ATOM 7917 C CA . SER D 1 198 ? 41.75400 24.27300 28.72700 1.000 26.53814 198 SER D CA 1
ATOM 7918 C C . SER D 1 198 ? 43.02400 24.15700 27.89600 1.000 34.34374 198 SER D C 1
ATOM 7919 O O . SER D 1 198 ? 43.47200 25.12200 27.27400 1.000 29.44434 198 SER D O 1
ATOM 7922 N N . LYS D 1 199 ? 43.58800 22.95300 27.87900 1.000 32.42627 199 LYS D N 1
ATOM 7923 C CA . LYS D 1 199 ? 44.80800 22.66500 27.13200 1.000 34.12429 199 LYS D CA 1
ATOM 7924 C C . LYS D 1 199 ? 44.68000 21.27700 26.53100 1.000 33.66830 199 LYS D C 1
ATOM 7925 O O . LYS D 1 199 ? 44.35900 20.32400 27.24900 1.000 34.91555 199 LYS D O 1
ATOM 7931 N N . ASN D 1 200 ? 44.90700 21.16700 25.21800 1.000 36.95699 200 ASN D N 1
ATOM 7932 C CA . ASN D 1 200 ? 44.90600 19.87400 24.52200 1.000 36.40131 200 ASN D CA 1
ATOM 7933 C C . ASN D 1 200 ? 43.55200 19.18800 24.62800 1.000 36.89300 200 ASN D C 1
ATOM 7934 O O . ASN D 1 200 ? 43.45600 17.95800 24.66000 1.000 33.85979 200 ASN D O 1
ATOM 7947 N N . ASP D 1 202 ? 40.12100 17.97900 23.15100 1.000 37.22365 202 ASP D N 1
ATOM 7948 C CA . ASP D 1 202 ? 39.35700 17.66700 21.95500 1.000 39.24704 202 ASP D CA 1
ATOM 7949 C C . ASP D 1 202 ? 37.97900 18.30000 22.06300 1.000 42.99124 202 ASP D C 1
ATOM 7950 O O . ASP D 1 202 ? 37.35800 18.27000 23.12400 1.000 44.01035 202 ASP D O 1
ATOM 7955 N N . LEU D 1 203 ? 37.49900 18.89100 20.96900 1.000 43.82399 203 LEU D N 1
ATOM 7956 C CA . LEU D 1 203 ? 36.18100 19.51100 20.95400 1.000 46.43415 203 LEU D CA 1
ATOM 7957 C C . LEU D 1 203 ? 35.14800 18.67800 20.20300 1.000 46.74631 203 LEU D C 1
ATOM 7958 O O . LEU D 1 203 ? 34.13700 19.22100 19.74800 1.000 51.55758 203 LEU D O 1
ATOM 7963 N N . ALA D 1 204 ? 35.37300 17.36900 20.08600 1.000 48.10418 204 ALA D N 1
ATOM 7964 C CA . ALA D 1 204 ? 34.35800 16.44100 19.60600 1.000 48.27311 204 ALA D CA 1
ATOM 7965 C C . ALA D 1 204 ? 33.06800 16.61000 20.40100 1.000 53.95149 204 ALA D C 1
ATOM 7966 O O . ALA D 1 204 ? 33.07800 17.18300 21.49400 1.000 50.16949 204 ALA D O 1
ATOM 7968 N N . ALA D 1 205 ? 31.95300 16.09500 19.87000 1.000 55.83613 205 ALA D N 1
ATOM 7969 C CA . ALA D 1 205 ? 30.62800 16.32100 20.44300 1.000 53.41644 205 ALA D CA 1
ATOM 7970 C C . ALA D 1 205 ? 30.40200 15.58700 21.76300 1.000 51.48177 205 ALA D C 1
ATOM 7971 O O . ALA D 1 205 ? 29.29600 15.66300 22.31400 1.000 50.81366 205 ALA D O 1
ATOM 7973 N N . ASN D 1 206 ? 31.41300 14.88700 22.27700 1.000 48.12322 206 ASN D N 1
ATOM 7974 C CA . ASN D 1 206 ? 31.29200 14.10300 23.49700 1.000 46.48003 206 ASN D CA 1
ATOM 7975 C C . ASN D 1 206 ? 32.34900 14.48200 24.52400 1.000 40.60203 206 ASN D C 1
ATOM 7976 O O . ASN D 1 206 ? 32.47200 13.80200 25.54700 1.000 43.58081 206 ASN D O 1
ATOM 7981 N N . SER D 1 207 ? 33.12000 15.53200 24.27500 1.000 37.19878 207 SER D N 1
ATOM 7982 C CA . SER D 1 207 ? 34.23000 15.89000 25.14800 1.000 37.37520 207 SER D CA 1
ATOM 7983 C C . SER D 1 207 ? 33.78000 16.96900 26.13100 1.000 33.71585 207 SER D C 1
ATOM 7984 O O . SER D 1 207 ? 33.52600 18.11000 25.73500 1.000 33.43397 207 SER D O 1
ATOM 7987 N N . ALA D 1 208 ? 33.71800 16.60100 27.41200 1.000 28.58622 208 ALA D N 1
ATOM 7988 C CA . ALA D 1 208 ? 33.31700 17.50500 28.49200 1.000 29.46473 208 ALA D CA 1
ATOM 7989 C C . ALA D 1 208 ? 32.00100 18.21200 28.15400 1.000 25.14898 208 ALA D C 1
ATOM 7990 O O . ALA D 1 208 ? 31.88100 19.43700 28.22100 1.000 24.67755 208 ALA D O 1
ATOM 7992 N N . VAL D 1 209 ? 31.01200 17.42000 27.76500 1.000 24.75819 209 VAL D N 1
ATOM 7993 C CA . VAL D 1 209 ? 29.67000 17.91300 27.48000 1.000 26.52951 209 VAL D CA 1
ATOM 7994 C C . VAL D 1 209 ? 28.82500 17.77100 28.73900 1.000 27.36779 209 VAL D C 1
ATOM 7995 O O . VAL D 1 209 ? 28.89800 16.75200 29.43200 1.000 26.43420 209 VAL D O 1
ATOM 7999 N N . THR D 1 210 ? 28.02800 18.79900 29.05100 1.000 23.20259 210 THR D N 1
ATOM 8000 C CA . THR D 1 210 ? 27.06900 18.72700 30.15500 1.000 25.98118 210 THR D CA 1
ATOM 8001 C C . THR D 1 210 ? 25.70100 18.36100 29.59000 1.000 27.47600 210 THR D C 1
ATOM 8002 O O . THR D 1 210 ? 25.16300 19.08500 28.74400 1.000 27.13481 210 THR D O 1
ATOM 8006 N N . PHE D 1 211 ? 25.15300 17.24000 30.04300 1.000 25.11122 211 PHE D N 1
ATOM 8007 C CA . PHE D 1 211 ? 23.81300 16.81300 29.67100 1.000 29.58140 211 PHE D CA 1
ATOM 8008 C C . PHE D 1 211 ? 22.81700 17.26300 30.73200 1.000 30.09681 211 PHE D C 1
ATOM 8009 O O . PHE D 1 211 ? 23.07400 17.13200 31.93200 1.000 26.73513 211 PHE D O 1
ATOM 8025 N N . HIS D 1 213 ? 18.96600 16.73000 32.10100 1.000 26.72453 213 HIS D N 1
ATOM 8026 C CA . HIS D 1 213 ? 17.87900 15.76200 32.07600 1.000 28.34698 213 HIS D CA 1
ATOM 8027 C C . HIS D 1 213 ? 16.69600 16.28100 32.87400 1.000 27.28485 213 HIS D C 1
ATOM 8028 O O . HIS D 1 213 ? 16.86300 17.04700 33.82500 1.000 27.57102 213 HIS D O 1
ATOM 8035 N N . ASP D 1 214 ? 15.49700 15.85000 32.49400 1.000 29.50970 214 ASP D N 1
ATOM 8036 C CA . ASP D 1 214 ? 14.37100 16.09500 33.37000 1.000 30.72672 214 ASP D CA 1
ATOM 8037 C C . ASP D 1 214 ? 14.45900 15.14900 34.55700 1.000 29.27504 214 ASP D C 1
ATOM 8038 O O . ASP D 1 214 ? 15.38400 14.34300 34.69600 1.000 27.42078 214 ASP D O 1
ATOM 8051 N N . ASN D 1 216 ? 12.73200 12.68200 35.50800 1.000 32.50531 216 ASN D N 1
ATOM 8052 C CA . ASN D 1 216 ? 12.41600 11.26700 35.34000 1.000 37.02055 216 ASN D CA 1
ATOM 8053 C C . ASN D 1 216 ? 13.60500 10.42900 34.87600 1.000 37.97824 216 ASN D C 1
ATOM 8054 O O . ASN D 1 216 ? 13.48200 9.20100 34.79700 1.000 39.63797 216 ASN D O 1
ATOM 8059 N N . GLU D 1 217 ? 14.74500 11.04200 34.56800 1.000 34.54165 217 GLU D N 1
ATOM 8060 C CA . GLU D 1 217 ? 15.94400 10.25900 34.30700 1.000 33.63645 217 GLU D CA 1
ATOM 8061 C C . GLU D 1 217 ? 16.43200 9.62200 35.60200 1.000 38.06576 217 GLU D C 1
ATOM 8062 O O . GLU D 1 217 ? 16.34600 10.22000 36.67700 1.000 35.79137 217 GLU D O 1
ATOM 8068 N N . GLU D 1 218 ? 16.94600 8.39900 35.49400 1.000 39.89847 218 GLU D N 1
ATOM 8069 C CA . GLU D 1 218 ? 17.32900 7.62500 36.67100 1.000 43.45586 218 GLU D CA 1
ATOM 8070 C C . GLU D 1 218 ? 18.62600 8.15900 37.27300 1.000 41.62538 218 GLU D C 1
ATOM 8071 O O . GLU D 1 218 ? 19.66300 8.20500 36.59700 1.000 38.38182 218 GLU D O 1
ATOM 8077 N N . THR D 1 219 ? 18.57400 8.54700 38.54800 1.000 40.40457 219 THR D N 1
ATOM 8078 C CA . THR D 1 219 ? 19.78700 8.95600 39.24500 1.000 36.80928 219 THR D CA 1
ATOM 8079 C C . THR D 1 219 ? 20.80800 7.82900 39.20700 1.000 40.17866 219 THR D C 1
ATOM 8080 O O . THR D 1 219 ? 20.47200 6.65800 39.39700 1.000 42.99573 219 THR D O 1
ATOM 8084 N N . GLY D 1 220 ? 22.05800 8.17900 38.92900 1.000 38.27626 220 GLY D N 1
ATOM 8085 C CA . GLY D 1 220 ? 23.12700 7.20900 38.86000 1.000 41.00861 220 GLY D CA 1
ATOM 8086 C C . GLY D 1 220 ? 23.41600 6.65700 37.48100 1.000 40.17365 220 GLY D C 1
ATOM 8087 O O . GLY D 1 220 ? 24.50600 6.12400 37.26500 1.000 46.01248 220 GLY D O 1
ATOM 8088 N N . ALA D 1 221 ? 22.47700 6.76600 36.54300 1.000 40.46947 221 ALA D N 1
ATOM 8089 C CA . ALA D 1 221 ? 22.71100 6.28600 35.18800 1.000 43.23786 221 ALA D CA 1
ATOM 8090 C C . ALA D 1 221 ? 23.92800 6.95900 34.56900 1.000 47.84155 221 ALA D C 1
ATOM 8091 O O . ALA D 1 221 ? 24.15100 8.16100 34.73800 1.000 45.15676 221 ALA D O 1
ATOM 8093 N N . LYS D 1 222 ? 24.72400 6.16900 33.85400 1.000 50.14262 222 LYS D N 1
ATOM 8094 C CA . LYS D 1 222 ? 25.77000 6.68700 32.98900 1.000 51.48171 222 LYS D CA 1
ATOM 8095 C C . LYS D 1 222 ? 25.23200 6.77100 31.56100 1.000 56.78364 222 LYS D C 1
ATOM 8096 O O . LYS D 1 222 ? 24.07800 6.43000 31.28600 1.000 56.63910 222 LYS D O 1
ATOM 8102 N N . TYR D 1 223 ? 26.07500 7.23200 30.63700 1.000 58.80989 223 TYR D N 1
ATOM 8103 C CA . TYR D 1 223 ? 25.59200 7.52700 29.28800 1.000 59.05893 223 TYR D CA 1
ATOM 8104 C C . TYR D 1 223 ? 25.14700 6.27400 28.54800 1.000 60.07233 223 TYR D C 1
ATOM 8105 O O . TYR D 1 223 ? 24.37900 6.37000 27.59000 1.000 56.59069 223 TYR D O 1
ATOM 8114 N N . THR D 1 224 ? 25.59400 5.11000 29.00100 1.000 64.61389 224 THR D N 1
ATOM 8115 C CA . THR D 1 224 ? 25.15300 3.82200 28.48400 1.000 63.59632 224 THR D CA 1
ATOM 8116 C C . THR D 1 224 ? 23.68000 3.53900 28.74100 1.000 67.11265 224 THR D C 1
ATOM 8117 O O . THR D 1 224 ? 23.17200 2.52800 28.24300 1.000 70.07237 224 THR D O 1
ATOM 8121 N N . GLU D 1 225 ? 22.99000 4.35400 29.53400 1.000 64.40956 225 GLU D N 1
ATOM 8122 C CA . GLU D 1 225 ? 21.58600 4.07000 29.78700 1.000 64.43545 225 GLU D CA 1
ATOM 8123 C C . GLU D 1 225 ? 20.71100 5.30700 29.91400 1.000 58.03928 225 GLU D C 1
ATOM 8124 O O . GLU D 1 225 ? 19.53500 5.16400 30.26500 1.000 62.48866 225 GLU D O 1
ATOM 8130 N N . ILE D 1 226 ? 21.21900 6.50400 29.61700 1.000 55.92923 226 ILE D N 1
ATOM 8131 C CA . ILE D 1 226 ? 20.34400 7.66600 29.61800 1.000 53.11510 226 ILE D CA 1
ATOM 8132 C C . ILE D 1 226 ? 19.35500 7.53100 28.47000 1.000 47.39069 226 ILE D C 1
ATOM 8133 O O . ILE D 1 226 ? 19.70900 7.11100 27.36100 1.000 48.19098 226 ILE D O 1
ATOM 8138 N N . LYS D 1 227 ? 18.09200 7.81800 28.75500 1.000 48.29383 227 LYS D N 1
ATOM 8139 C CA . LYS D 1 227 ? 17.04500 7.72600 27.74800 1.000 46.91092 227 LYS D CA 1
ATOM 8140 C C . LYS D 1 227 ? 16.91400 9.05400 27.01100 1.000 44.33018 227 LYS D C 1
ATOM 8141 O O . LYS D 1 227 ? 16.93000 10.12100 27.63800 1.000 41.32981 227 LYS D O 1
ATOM 8147 N N . PRO D 1 228 ? 16.78700 9.01700 25.68500 1.000 46.21832 228 PRO D N 1
ATOM 8148 C CA . PRO D 1 228 ? 16.59400 10.26800 24.93700 1.000 44.80758 228 PRO D CA 1
ATOM 8149 C C . PRO D 1 228 ? 15.29000 10.95100 25.26700 1.000 37.14334 228 PRO D C 1
ATOM 8150 O O . PRO D 1 228 ? 15.19000 12.17300 25.09600 1.000 40.29356 228 PRO D O 1
ATOM 8154 N N . GLN D 1 229 ? 14.29500 10.20700 25.75300 1.000 36.67232 229 GLN D N 1
ATOM 8155 C CA . GLN D 1 229 ? 13.02400 10.82300 26.11500 1.000 43.67522 229 GLN D CA 1
ATOM 8156 C C . GLN D 1 229 ? 13.18600 11.82300 27.25200 1.000 40.10035 229 GLN D C 1
ATOM 8157 O O . GLN D 1 229 ? 12.34700 12.72000 27.40400 1.000 33.95785 229 GLN D O 1
ATOM 8159 N N . ASN D 1 230 ? 14.25700 11.69800 28.03600 1.000 40.51759 230 ASN D N 1
ATOM 8160 C CA . ASN D 1 230 ? 14.45500 12.50100 29.23400 1.000 39.75947 230 ASN D CA 1
ATOM 8161 C C . ASN D 1 230 ? 15.57800 13.51600 29.09900 1.000 34.95064 230 ASN D C 1
ATOM 8162 O O . ASN D 1 230 ? 15.96800 14.12500 30.09800 1.000 31.17463 230 ASN D O 1
ATOM 8167 N N . LEU D 1 231 ? 16.10100 13.71800 27.89800 1.000 34.50135 231 LEU D N 1
ATOM 8168 C CA . LEU D 1 231 ? 17.19900 14.64700 27.68900 1.000 34.62294 231 LEU D CA 1
ATOM 8169 C C . LEU D 1 231 ? 16.63500 15.99500 27.27400 1.000 35.05748 231 LEU D C 1
ATOM 8170 O O . LEU D 1 231 ? 15.95400 16.10000 26.24900 1.000 44.15423 231 LEU D O 1
ATOM 8175 N N . ARG D 1 232 ? 16.89500 17.02200 28.07800 1.000 31.32828 232 ARG D N 1
ATOM 8176 C CA . ARG D 1 232 ? 16.40300 18.35400 27.74300 1.000 35.42725 232 ARG D CA 1
ATOM 8177 C C . ARG D 1 232 ? 17.34600 19.05800 26.77500 1.000 42.22118 232 ARG D C 1
ATOM 8178 O O . ARG D 1 232 ? 16.94300 19.45200 25.67200 1.000 40.71738 232 ARG D O 1
ATOM 8186 N N . SER D 1 233 ? 18.60900 19.22000 27.17200 1.000 37.60700 233 SER D N 1
ATOM 8187 C CA . SER D 1 233 ? 19.59900 19.86200 26.32200 1.000 38.58563 233 SER D CA 1
ATOM 8188 C C . SER D 1 233 ? 20.96900 19.25800 26.58900 1.000 38.65552 233 SER D C 1
ATOM 8189 O O . SER D 1 233 ? 21.15600 18.44000 27.49600 1.000 34.14489 233 SER D O 1
ATOM 8192 N N . ARG D 1 234 ? 21.92700 19.67000 25.76700 1.000 36.21208 234 ARG D N 1
ATOM 8193 C CA . ARG D 1 234 ? 23.33200 19.41600 26.02400 1.000 35.44920 234 ARG D CA 1
ATOM 8194 C C . ARG D 1 234 ? 24.10500 20.66600 25.62900 1.000 38.03021 234 ARG D C 1
ATOM 8195 O O . ARG D 1 234 ? 23.77100 21.33900 24.64800 1.000 29.93243 234 ARG D O 1
ATOM 8203 N N . VAL D 1 235 ? 25.08700 21.01600 26.45400 1.000 30.41185 235 VAL D N 1
ATOM 8204 C CA . VAL D 1 235 ? 25.95500 22.15000 26.19600 1.000 26.37064 235 VAL D CA 1
ATOM 8205 C C . VAL D 1 235 ? 27.37800 21.66700 26.38100 1.000 23.95170 235 VAL D C 1
ATOM 8206 O O . VAL D 1 235 ? 27.63600 20.62800 26.99100 1.000 25.36622 235 VAL D O 1
ATOM 8210 N N . GLN D 1 236 ? 28.30200 22.45800 25.85900 1.000 23.68217 236 GLN D N 1
ATOM 8211 C CA . GLN D 1 236 ? 29.72200 22.15900 25.94200 1.000 25.52300 236 GLN D CA 1
ATOM 8212 C C . GLN D 1 236 ? 30.43900 23.49200 26.08300 1.000 26.55643 236 GLN D C 1
ATOM 8213 O O . GLN D 1 236 ? 30.41500 24.30300 25.15300 1.000 29.14489 236 GLN D O 1
ATOM 8219 N N . HIS D 1 237 ? 31.03200 23.74300 27.24500 1.000 21.32014 237 HIS D N 1
ATOM 8220 C CA . HIS D 1 237 ? 31.88800 24.90900 27.37100 1.000 19.87994 237 HIS D CA 1
ATOM 8221 C C . HIS D 1 237 ? 33.05800 24.78600 26.39800 1.000 24.75365 237 HIS D C 1
ATOM 8222 O O . HIS D 1 237 ? 33.65700 23.71500 26.25800 1.000 22.84412 237 HIS D O 1
ATOM 8229 N N . ARG D 1 238 ? 33.37400 25.88700 25.72000 1.000 22.50991 238 ARG D N 1
ATOM 8230 C CA . ARG D 1 238 ? 34.46000 25.92100 24.74400 1.000 29.15003 238 ARG D CA 1
ATOM 8231 C C . ARG D 1 238 ? 35.33400 27.15900 24.83000 1.000 26.59294 238 ARG D C 1
ATOM 8232 O O . ARG D 1 238 ? 36.51100 27.07100 24.48300 1.000 26.85070 238 ARG D O 1
ATOM 8240 N N . HIS D 1 239 ? 34.81000 28.31000 25.22800 1.000 26.01611 239 HIS D N 1
ATOM 8241 C CA . HIS D 1 239 ? 35.53300 29.56700 25.14200 1.000 24.90079 239 HIS D CA 1
ATOM 8242 C C . HIS D 1 239 ? 35.48000 30.25200 26.49000 1.000 24.44994 239 HIS D C 1
ATOM 8243 O O . HIS D 1 239 ? 34.54600 30.03200 27.27300 1.000 21.57667 239 HIS D O 1
ATOM 8250 N N . PHE D 1 240 ? 36.49500 31.08600 26.73900 1.000 20.53235 240 PHE D N 1
ATOM 8251 C CA . PHE D 1 240 ? 36.65000 31.81300 27.99300 1.000 23.19444 240 PHE D CA 1
ATOM 8252 C C . PHE D 1 240 ? 35.34100 32.46400 28.41800 1.000 23.29756 240 PHE D C 1
ATOM 8253 O O . PHE D 1 240 ? 34.76700 33.25700 27.67600 1.000 23.11358 240 PHE D O 1
ATOM 8261 N N . LEU D 1 241 ? 34.88000 32.11700 29.61600 1.000 23.06418 241 LEU D N 1
ATOM 8262 C CA . LEU D 1 241 ? 33.70400 32.62100 30.32600 1.000 22.74076 241 LEU D CA 1
ATOM 8263 C C . LEU D 1 241 ? 32.36900 32.04400 29.83700 1.000 20.47901 241 LEU D C 1
ATOM 8264 O O . LEU D 1 241 ? 31.33300 32.47700 30.35600 1.000 20.01130 241 LEU D O 1
ATOM 8269 N N . ASP D 1 242 ? 32.34200 31.08800 28.90100 1.000 18.73144 242 ASP D N 1
ATOM 8270 C CA . ASP D 1 242 ? 31.14200 30.26100 28.71700 1.000 19.72023 242 ASP D CA 1
ATOM 8271 C C . ASP D 1 242 ? 30.58100 29.86600 30.08300 1.000 21.31736 242 ASP D C 1
ATOM 8272 O O . ASP D 1 242 ? 31.32500 29.41300 30.95700 1.000 23.38961 242 ASP D O 1
ATOM 8277 N N . THR D 1 243 ? 29.27400 30.03700 30.27000 1.000 19.39715 243 THR D N 1
ATOM 8278 C CA . THR D 1 243 ? 28.68400 29.90700 31.60600 1.000 18.83922 243 THR D CA 1
ATOM 8279 C C . THR D 1 243 ? 27.34700 29.18900 31.51100 1.000 20.79811 243 THR D C 1
ATOM 8280 O O . THR D 1 243 ? 26.46800 29.61300 30.75200 1.000 19.57672 243 THR D O 1
ATOM 8284 N N . LEU D 1 244 ? 27.20900 28.10000 32.26600 1.000 17.83226 244 LEU D N 1
ATOM 8285 C CA . LEU D 1 244 ? 25.95300 27.37500 32.43900 1.000 18.27178 244 LEU D CA 1
ATOM 8286 C C . LEU D 1 244 ? 25.41700 27.60700 33.85000 1.000 18.20962 244 LEU D C 1
ATOM 8287 O O . LEU D 1 244 ? 26.14400 27.41900 34.82400 1.000 15.93215 244 LEU D O 1
ATOM 8292 N N . LEU D 1 245 ? 24.15200 28.00600 33.96000 1.000 19.82411 245 LEU D N 1
ATOM 8293 C CA . LEU D 1 245 ? 23.48300 28.19800 35.24700 1.000 18.16927 245 LEU D CA 1
ATOM 8294 C C . LEU D 1 245 ? 22.23600 27.32400 35.25700 1.000 18.49657 245 LEU D C 1
ATOM 8295 O O . LEU D 1 245 ? 21.47900 27.32900 34.28200 1.000 18.28522 245 LEU D O 1
ATOM 8300 N N . LEU D 1 246 ? 22.02300 26.55700 36.32700 1.000 15.45669 246 LEU D N 1
ATOM 8301 C CA . LEU D 1 246 ? 20.90400 25.61900 36.33700 1.000 17.67761 246 LEU D CA 1
ATOM 8302 C C . LEU D 1 246 ? 20.27000 25.52200 37.72000 1.000 18.27785 246 LEU D C 1
ATOM 8303 O O . LEU D 1 246 ? 20.95200 25.63900 38.74100 1.000 16.66299 246 LEU D O 1
ATOM 8308 N N . VAL D 1 247 ? 18.95300 25.30600 37.74100 1.000 17.14425 247 VAL D N 1
ATOM 8309 C CA . VAL D 1 247 ? 18.23300 25.05900 38.98900 1.000 18.32840 247 VAL D CA 1
ATOM 8310 C C . VAL D 1 247 ? 18.44800 23.59800 39.37700 1.000 19.42167 247 VAL D C 1
ATOM 8311 O O . VAL D 1 247 ? 17.91600 22.68100 38.74000 1.000 19.98810 247 VAL D O 1
ATOM 8315 N N . ASP D 1 248 ? 19.21300 23.38600 40.44100 1.000 19.04341 248 ASP D N 1
ATOM 8316 C CA . ASP D 1 248 ? 19.72600 22.05900 40.75200 1.000 18.79762 248 ASP D CA 1
ATOM 8317 C C . ASP D 1 248 ? 18.64600 21.14200 41.29800 1.000 20.47647 248 ASP D C 1
ATOM 8318 O O . ASP D 1 248 ? 18.81300 19.91500 41.25200 1.000 18.48527 248 ASP D O 1
ATOM 8323 N N . THR D 1 249 ? 17.54800 21.71500 41.80800 1.000 19.36757 249 THR D N 1
ATOM 8324 C CA . THR D 1 249 ? 16.42300 20.93200 42.31300 1.000 22.03896 249 THR D CA 1
ATOM 8325 C C . THR D 1 249 ? 15.43600 20.53700 41.22900 1.000 25.40588 249 THR D C 1
ATOM 8326 O O . THR D 1 249 ? 14.52800 19.74000 41.50800 1.000 24.93866 249 THR D O 1
ATOM 8330 N N . GLU D 1 250 ? 15.60000 21.05100 39.99800 1.000 19.66632 250 GLU D N 1
ATOM 8331 C CA . GLU D 1 250 ? 14.62200 20.86000 38.93300 1.000 24.32171 250 GLU D CA 1
ATOM 8332 C C . GLU D 1 250 ? 15.22000 20.35200 37.62000 1.000 26.66280 250 GLU D C 1
ATOM 8333 O O . GLU D 1 250 ? 14.46400 20.10700 36.67700 1.000 27.08785 250 GLU D O 1
ATOM 8339 N N . ASN D 1 251 ? 16.54000 20.14700 37.55300 1.000 23.53950 251 ASN D N 1
ATOM 8340 C CA . ASN D 1 251 ? 17.22500 19.38300 36.51900 1.000 25.05984 251 ASN D CA 1
ATOM 8341 C C . ASN D 1 251 ? 18.07100 18.28300 37.14900 1.000 25.47933 251 ASN D C 1
ATOM 8342 O O . ASN D 1 251 ? 18.49300 18.38700 38.30200 1.000 22.59271 251 ASN D O 1
ATOM 8347 N N . LYS D 1 252 ? 18.33700 17.23400 36.38500 1.000 23.31211 252 LYS D N 1
ATOM 8348 C CA . LYS D 1 252 ? 19.46400 16.37300 36.68500 1.000 24.54270 252 LYS D CA 1
ATOM 8349 C C . LYS D 1 252 ? 20.50200 16.61000 35.60000 1.000 25.45817 252 LYS D C 1
ATOM 8350 O O . LYS D 1 252 ? 20.18500 17.10700 34.51700 1.000 21.75285 252 LYS D O 1
ATOM 8356 N N . HIS D 1 253 ? 21.75900 16.30400 35.90500 1.000 23.12264 253 HIS D N 1
ATOM 8357 C CA . HIS D 1 253 ? 22.79400 16.53400 34.91000 1.000 23.33290 253 HIS D CA 1
ATOM 8358 C C . HIS D 1 253 ? 23.86600 15.46500 34.99800 1.000 27.06638 253 HIS D C 1
ATOM 8359 O O . HIS D 1 253 ? 23.93500 14.68800 35.95300 1.000 26.83457 253 HIS D O 1
ATOM 8366 N N . SER D 1 254 ? 24.71000 15.44600 33.97200 1.000 25.91283 254 SER D N 1
ATOM 8367 C CA . SER D 1 254 ? 25.88300 14.59600 33.93100 1.000 28.24924 254 SER D CA 1
ATOM 8368 C C . SER D 1 254 ? 26.91700 15.30800 33.07900 1.000 27.56256 254 SER D C 1
ATOM 8369 O O . SER D 1 254 ? 26.57400 16.15200 32.25100 1.000 26.72022 254 SER D O 1
ATOM 8372 N N . LEU D 1 255 ? 28.18900 14.98200 33.30500 1.000 29.50382 255 LEU D N 1
ATOM 8373 C CA . LEU D 1 255 ? 29.31200 15.63800 32.63600 1.000 31.32290 255 LEU D CA 1
ATOM 8374 C C . LEU D 1 255 ? 30.21500 14.55600 32.07500 1.000 35.18532 255 LEU D C 1
ATOM 8375 O O . LEU D 1 255 ? 30.77500 13.76900 32.83900 1.000 38.60744 255 LEU D O 1
ATOM 8380 N N . SER D 1 256 ? 30.32900 14.49600 30.74700 1.000 34.45687 256 SER D N 1
ATOM 8381 C CA . SER D 1 256 ? 31.14800 13.48700 30.08900 1.000 34.43494 256 SER D CA 1
ATOM 8382 C C . SER D 1 256 ? 32.63400 13.81300 30.25000 1.000 33.06594 256 SER D C 1
ATOM 8383 O O . SER D 1 256 ? 33.00000 14.96300 30.49000 1.000 31.42454 256 SER D O 1
ATOM 8386 N N . PRO D 1 257 ? 33.51300 12.81200 30.11600 1.000 38.00914 257 PRO D N 1
ATOM 8387 C CA . PRO D 1 257 ? 34.93900 13.04900 30.37700 1.000 33.05130 257 PRO D CA 1
ATOM 8388 C C . PRO D 1 257 ? 35.56300 13.97300 29.34800 1.000 31.16232 257 PRO D C 1
ATOM 8389 O O . PRO D 1 257 ? 35.15000 14.01900 28.18800 1.000 29.57419 257 PRO D O 1
ATOM 8393 N N . VAL D 1 258 ? 36.57000 14.72300 29.80400 1.000 29.27967 258 VAL D N 1
ATOM 8394 C CA . VAL D 1 258 ? 37.44000 15.46500 28.90000 1.000 31.64950 258 VAL D CA 1
ATOM 8395 C C . VAL D 1 258 ? 38.18600 14.48800 28.00100 1.000 34.37587 258 VAL D C 1
ATOM 8396 O O . VAL D 1 258 ? 38.79800 13.52800 28.48400 1.000 36.42543 258 VAL D O 1
ATOM 8400 N N . LEU D 1 259 ? 38.14000 14.72700 26.68400 1.000 35.81476 259 LEU D N 1
ATOM 8401 C CA . LEU D 1 259 ? 38.93100 13.90000 25.77500 1.000 36.47978 259 LEU D CA 1
ATOM 8402 C C . LEU D 1 259 ? 40.15400 14.66300 25.27700 1.000 39.51343 259 LEU D C 1
ATOM 8403 O O . LEU D 1 259 ? 40.05400 15.84700 24.94300 1.000 38.91890 259 LEU D O 1
ATOM 8408 N N . PRO D 1 260 ? 41.32300 14.02800 25.22600 1.000 38.61415 260 PRO D N 1
ATOM 8409 C CA . PRO D 1 260 ? 42.51500 14.72800 24.73700 1.000 37.97512 260 PRO D CA 1
ATOM 8410 C C . PRO D 1 260 ? 42.55100 14.77000 23.21900 1.000 39.54003 260 PRO D C 1
ATOM 8411 O O . PRO D 1 260 ? 42.24900 13.78700 22.53800 1.000 40.31862 260 PRO D O 1
ATOM 8415 N N . LEU D 1 261 ? 42.90400 15.94100 22.69400 1.000 39.03634 261 LEU D N 1
ATOM 8416 C CA . LEU D 1 261 ? 43.09300 16.14100 21.26300 1.000 41.60896 261 LEU D CA 1
ATOM 8417 C C . LEU D 1 261 ? 44.26400 15.29600 20.77200 1.000 43.34453 261 LEU D C 1
ATOM 8418 O O . LEU D 1 261 ? 44.07900 14.35200 19.99300 1.000 41.20073 261 LEU D O 1
ATOM 8423 N N . ASP D 1 262 ? 45.47100 15.62900 21.23000 1.000 43.20898 262 ASP D N 1
ATOM 8424 C CA . ASP D 1 262 ? 46.65400 14.78600 21.06100 1.000 43.57104 262 ASP D CA 1
ATOM 8425 C C . ASP D 1 262 ? 46.66400 13.73400 22.16500 1.000 42.40046 262 ASP D C 1
ATOM 8426 O O . ASP D 1 262 ? 46.98800 14.03900 23.31500 1.000 42.21098 262 ASP D O 1
ATOM 8431 N N . GLU D 1 263 ? 46.33800 12.48900 21.81900 1.000 43.08031 263 GLU D N 1
ATOM 8432 C CA . GLU D 1 263 ? 46.17300 11.45700 22.83600 1.000 45.99060 263 GLU D CA 1
ATOM 8433 C C . GLU D 1 263 ? 47.46400 11.11600 23.57600 1.000 48.64342 263 GLU D C 1
ATOM 8434 O O . GLU D 1 263 ? 47.40500 10.39200 24.57700 1.000 48.54363 263 GLU D O 1
ATOM 8440 N N . THR D 1 264 ? 48.61700 11.61300 23.12500 1.000 46.61586 264 THR D N 1
ATOM 8441 C CA . THR D 1 264 ? 49.87500 11.31000 23.79900 1.000 47.78448 264 THR D CA 1
ATOM 8442 C C . THR D 1 264 ? 50.15700 12.24200 24.96500 1.000 52.76437 264 THR D C 1
ATOM 8443 O O . THR D 1 264 ? 51.04900 11.94600 25.77100 1.000 51.83972 264 THR D O 1
ATOM 8447 N N . LYS D 1 265 ? 49.42100 13.34600 25.07500 1.000 51.31576 265 LYS D N 1
ATOM 8448 C CA . LYS D 1 265 ? 49.67000 14.36200 26.08400 1.000 50.50010 265 LYS D CA 1
ATOM 8449 C C . LYS D 1 265 ? 48.47100 14.49900 27.01200 1.000 46.32185 265 LYS D C 1
ATOM 8450 O O . LYS D 1 265 ? 47.34800 14.10200 26.68200 1.000 41.41722 265 LYS D O 1
ATOM 8456 N N . GLU D 1 266 ? 48.73900 15.06600 28.18700 1.000 44.10613 266 GLU D N 1
ATOM 8457 C CA . GLU D 1 266 ? 47.68900 15.35100 29.15100 1.000 44.59298 266 GLU D CA 1
ATOM 8458 C C . GLU D 1 266 ? 46.75900 16.43400 28.61600 1.000 39.83521 266 GLU D C 1
ATOM 8459 O O . GLU D 1 266 ? 47.14300 17.27200 27.79600 1.000 38.71550 266 GLU D O 1
ATOM 8465 N N . ALA D 1 267 ? 45.51600 16.40000 29.08400 1.000 41.37422 267 ALA D N 1
ATOM 8466 C CA . ALA D 1 267 ? 44.53500 17.43200 28.79600 1.000 38.79911 267 ALA D CA 1
ATOM 8467 C C . ALA D 1 267 ? 44.03000 17.99700 30.11300 1.000 36.74729 267 ALA D C 1
ATOM 8468 O O . ALA D 1 267 ? 43.79900 17.24900 31.06700 1.000 39.80618 267 ALA D O 1
ATOM 8470 N N . THR D 1 268 ? 43.87100 19.31800 30.16700 1.000 32.29610 268 THR D N 1
ATOM 8471 C CA . THR D 1 268 ? 43.36900 19.98300 31.36100 1.000 32.07697 268 THR D CA 1
ATOM 8472 C C . THR D 1 268 ? 42.15700 20.83400 31.00900 1.000 30.04584 268 THR D C 1
ATOM 8473 O O . THR D 1 268 ? 42.00800 21.29400 29.87800 1.000 28.66291 268 THR D O 1
ATOM 8477 N N . ARG D 1 269 ? 41.29200 21.04300 31.99600 1.000 26.53359 269 ARG D N 1
ATOM 8478 C CA . ARG D 1 269 ? 40.10400 21.87700 31.82200 1.000 25.13661 269 ARG D CA 1
ATOM 8479 C C . ARG D 1 269 ? 39.92500 22.66000 33.11000 1.000 24.08669 269 ARG D C 1
ATOM 8480 O O . ARG D 1 269 ? 39.87300 22.05900 34.18900 1.000 23.50406 269 ARG D O 1
ATOM 8488 N N . ASP D 1 270 ? 39.88400 23.98500 33.00500 1.000 19.38778 270 ASP D N 1
ATOM 8489 C CA . ASP D 1 270 ? 39.84300 24.87300 34.15800 1.000 21.01707 270 ASP D CA 1
ATOM 8490 C C . ASP D 1 270 ? 38.44900 25.47900 34.28100 1.000 22.77646 270 ASP D C 1
ATOM 8491 O O . ASP D 1 270 ? 37.97200 26.14000 33.34700 1.000 21.49602 270 ASP D O 1
ATOM 8504 N N . LEU D 1 272 ? 35.33500 27.36600 37.09300 1.000 19.00601 272 LEU D N 1
ATOM 8505 C CA . LEU D 1 272 ? 34.78800 27.87300 38.34000 1.000 18.03717 272 LEU D CA 1
ATOM 8506 C C . LEU D 1 272 ? 33.42100 27.21700 38.50700 1.000 18.11963 272 LEU D C 1
ATOM 8507 O O . LEU D 1 272 ? 32.57300 27.31700 37.61700 1.000 19.56723 272 LEU D O 1
ATOM 8512 N N . ILE D 1 273 ? 33.23500 26.50800 39.61700 1.000 17.17952 273 ILE D N 1
ATOM 8513 C CA . ILE D 1 273 ? 31.99900 25.79900 39.92500 1.000 19.22989 273 ILE D CA 1
ATOM 8514 C C . ILE D 1 273 ? 31.41200 26.40700 41.19600 1.000 18.25979 273 ILE D C 1
ATOM 8515 O O . ILE D 1 273 ? 32.02100 26.30900 42.26900 1.000 18.64304 273 ILE D O 1
ATOM 8520 N N . PHE D 1 274 ? 30.24100 27.03700 41.07400 1.000 18.32914 274 PHE D N 1
ATOM 8521 C CA . PHE D 1 274 ? 29.55100 27.70500 42.17800 1.000 16.42328 274 PHE D CA 1
ATOM 8522 C C . PHE D 1 274 ? 28.37400 26.83300 42.60300 1.000 18.73542 274 PHE D C 1
ATOM 8523 O O . PHE D 1 274 ? 27.48000 26.56500 41.79000 1.000 18.47945 274 PHE D O 1
ATOM 8531 N N . PHE D 1 275 ? 28.36400 26.40300 43.86300 1.000 18.79594 275 PHE D N 1
ATOM 8532 C CA . PHE D 1 275 ? 27.27700 25.59200 44.41900 1.000 19.55399 275 PHE D CA 1
ATOM 8533 C C . PHE D 1 275 ? 26.53200 26.44200 45.44200 1.000 17.29544 275 PHE D C 1
ATOM 8534 O O . PHE D 1 275 ? 27.06000 26.68000 46.53300 1.000 18.92240 275 PHE D O 1
ATOM 8542 N N . THR D 1 276 ? 25.31100 26.89200 45.10800 1.000 17.87543 276 THR D N 1
ATOM 8543 C CA . THR D 1 276 ? 24.59400 27.84900 45.94600 1.000 18.87743 276 THR D CA 1
ATOM 8544 C C . THR D 1 276 ? 23.30000 27.26000 46.50200 1.000 21.08708 276 THR D C 1
ATOM 8545 O O . THR D 1 276 ? 22.48200 26.71400 45.75100 1.000 17.64773 276 THR D O 1
ATOM 8549 N N . ARG D 1 277 ? 23.09900 27.41200 47.81200 1.000 19.25881 277 ARG D N 1
ATOM 8550 C CA . ARG D 1 277 ? 21.91200 26.87000 48.45900 1.000 19.19539 277 ARG D CA 1
ATOM 8551 C C . ARG D 1 277 ? 21.55900 27.69800 49.68800 1.000 20.50711 277 ARG D C 1
ATOM 8552 O O . ARG D 1 277 ? 22.40000 28.41600 50.24200 1.000 19.64499 277 ARG D O 1
ATOM 8560 N N . ARG D 1 278 ? 20.29100 27.59000 50.11100 1.000 21.71007 278 ARG D N 1
ATOM 8561 C CA . ARG D 1 278 ? 19.88400 28.14200 51.39800 1.000 22.61122 278 ARG D CA 1
ATOM 8562 C C . ARG D 1 278 ? 20.57700 27.36300 52.51900 1.000 22.09862 278 ARG D C 1
ATOM 8563 O O . ARG D 1 278 ? 21.04400 26.24100 52.30500 1.000 22.45830 278 ARG D O 1
ATOM 8571 N N . PRO D 1 279 ? 20.68500 27.93800 53.71600 1.000 24.17993 279 PRO D N 1
ATOM 8572 C CA . PRO D 1 279 ? 21.36700 27.22200 54.80200 1.000 23.96323 279 PRO D CA 1
ATOM 8573 C C . PRO D 1 279 ? 20.57300 26.01400 55.27600 1.000 29.78454 279 PRO D C 1
ATOM 8574 O O . PRO D 1 279 ? 19.37100 25.87400 55.02200 1.000 27.10415 279 PRO D O 1
ATOM 8578 N N . VAL D 1 280 ? 21.28300 25.13200 55.98000 1.000 28.75545 280 VAL D N 1
ATOM 8579 C CA . VAL D 1 280 ? 20.67000 23.95300 56.58200 1.000 31.43284 280 VAL D CA 1
ATOM 8580 C C . VAL D 1 280 ? 19.68600 24.37700 57.66700 1.000 31.96445 280 VAL D C 1
ATOM 8581 O O . VAL D 1 280 ? 20.00800 25.20600 58.52700 1.000 32.24961 280 VAL D O 1
ATOM 8585 N N . LYS D 1 281 ? 18.48000 23.80500 57.62600 1.000 35.84411 281 LYS D N 1
ATOM 8586 C CA . LYS D 1 281 ? 17.47300 24.09000 58.64200 1.000 40.31554 281 LYS D CA 1
ATOM 8587 C C . LYS D 1 281 ? 17.94800 23.58300 59.99400 1.000 41.56162 281 LYS D C 1
ATOM 8588 O O . LYS D 1 281 ? 18.50400 22.48700 60.10400 1.000 43.66067 281 LYS D O 1
ATOM 8594 N N . LYS D 1 282 ? 17.72400 24.38500 61.03100 1.000 47.05868 282 LYS D N 1
ATOM 8595 C CA . LYS D 1 282 ? 18.29400 24.06500 62.33400 1.000 52.19800 282 LYS D CA 1
ATOM 8596 C C . LYS D 1 282 ? 17.50900 22.94600 63.01400 1.000 56.58488 282 LYS D C 1
ATOM 8597 O O . LYS D 1 282 ? 18.10700 22.06000 63.63000 1.000 63.33564 282 LYS D O 1
ATOM 8603 N N . GLY D 1 283 ? 16.18400 22.95200 62.86400 1.000 56.58164 283 GLY D N 1
ATOM 8604 C CA . GLY D 1 283 ? 15.29200 21.98800 63.50000 1.000 68.19156 283 GLY D CA 1
ATOM 8605 C C . GLY D 1 283 ? 15.77000 20.55100 63.62700 1.000 68.80376 283 GLY D C 1
ATOM 8606 O O . GLY D 1 283 ? 15.71700 19.78400 62.66800 1.000 74.76533 283 GLY D O 1
ATOM 8607 N N . ASN D 1 291 ? 24.34200 19.50700 60.37300 1.000 60.66132 291 ASN D N 1
ATOM 8608 C CA . ASN D 1 291 ? 25.26300 20.50100 60.92400 1.000 59.52262 291 ASN D CA 1
ATOM 8609 C C . ASN D 1 291 ? 24.96400 21.89700 60.39300 1.000 54.84143 291 ASN D C 1
ATOM 8610 O O . ASN D 1 291 ? 24.90900 22.10300 59.18000 1.000 54.03047 291 ASN D O 1
ATOM 8615 N N . ILE D 1 292 ? 24.78300 22.85900 61.29900 1.000 51.50699 292 ILE D N 1
ATOM 8616 C CA . ILE D 1 292 ? 24.46200 24.20800 60.86300 1.000 45.15073 292 ILE D CA 1
ATOM 8617 C C . ILE D 1 292 ? 25.63800 24.78300 60.08300 1.000 47.49963 292 ILE D C 1
ATOM 8618 O O . ILE D 1 292 ? 26.80600 24.45600 60.33400 1.000 39.72140 292 ILE D O 1
ATOM 8623 N N . ASP D 1 293 ? 25.32000 25.63900 59.11800 1.000 39.90756 293 ASP D N 1
ATOM 8624 C CA . ASP D 1 293 ? 26.33000 26.41100 58.42000 1.000 38.31401 293 ASP D CA 1
ATOM 8625 C C . ASP D 1 293 ? 26.80900 27.54000 59.31100 1.000 36.74109 293 ASP D C 1
ATOM 8626 O O . ASP D 1 293 ? 26.01600 28.16100 60.02100 1.000 41.14806 293 ASP D O 1
ATOM 8631 N N . SER D 1 294 ? 28.10700 27.80300 59.28200 1.000 33.61778 294 SER D N 1
ATOM 8632 C CA . SER D 1 294 ? 28.65100 28.96300 59.96700 1.000 34.69497 294 SER D CA 1
ATOM 8633 C C . SER D 1 294 ? 28.72700 30.12700 58.99500 1.000 33.95150 294 SER D C 1
ATOM 8634 O O . SER D 1 294 ? 29.20600 29.96500 57.86600 1.000 34.98877 294 SER D O 1
ATOM 8637 N N . PHE D 1 295 ? 28.25800 31.29900 59.43200 1.000 32.00600 295 PHE D N 1
ATOM 8638 C CA . PHE D 1 295 ? 28.31900 32.51900 58.64100 1.000 32.99584 295 PHE D CA 1
ATOM 8639 C C . PHE D 1 295 ? 29.32100 33.52000 59.19800 1.000 35.15619 295 PHE D C 1
ATOM 8640 O O . PHE D 1 295 ? 29.28700 34.70000 58.82700 1.000 38.76129 295 PHE D O 1
ATOM 8648 N N . ARG D 1 296 ? 30.22200 33.07300 60.06600 1.000 38.26979 296 ARG D N 1
ATOM 8649 C CA . ARG D 1 296 ? 31.27400 33.94600 60.55700 1.000 39.93657 296 ARG D CA 1
ATOM 8650 C C . ARG D 1 296 ? 32.19000 34.33400 59.40200 1.000 38.48144 296 ARG D C 1
ATOM 8651 O O . ARG D 1 296 ? 32.60100 33.46100 58.62500 1.000 40.76653 296 ARG D O 1
ATOM 8659 N N . PRO D 1 297 ? 32.50100 35.61200 59.22700 1.000 38.00039 297 PRO D N 1
ATOM 8660 C CA . PRO D 1 297 ? 33.33100 36.00800 58.08900 1.000 35.74105 297 PRO D CA 1
ATOM 8661 C C . PRO D 1 297 ? 34.75100 35.48700 58.24800 1.000 42.31016 297 PRO D C 1
ATOM 8662 O O . PRO D 1 297 ? 35.17000 35.04800 59.32100 1.000 43.09316 297 PRO D O 1
ATOM 8666 N N . HIS D 1 298 ? 35.48300 35.48800 57.13700 1.000 40.38302 298 HIS D N 1
ATOM 8667 C CA . HIS D 1 298 ? 36.85700 35.00800 57.14600 1.000 37.99596 298 HIS D CA 1
ATOM 8668 C C . HIS D 1 298 ? 37.74300 36.07800 57.77800 1.000 37.20730 298 HIS D C 1
ATOM 8669 O O . HIS D 1 298 ? 37.73700 37.23100 57.33800 1.000 39.89282 298 HIS D O 1
ATOM 8676 N N . GLU D 1 299 ? 38.47500 35.70800 58.82800 1.000 45.06199 299 GLU D N 1
ATOM 8677 C CA . GLU D 1 299 ? 39.30500 36.68800 59.53000 1.000 47.46480 299 GLU D CA 1
ATOM 8678 C C . GLU D 1 299 ? 40.62200 36.92700 58.80100 1.000 48.12056 299 GLU D C 1
ATOM 8679 O O . GLU D 1 299 ? 41.11900 38.06000 58.75800 1.000 52.05454 299 GLU D O 1
ATOM 8685 N N . GLU D 1 300 ? 41.18600 35.87900 58.20300 1.000 42.34618 300 GLU D N 1
ATOM 8686 C CA . GLU D 1 300 ? 42.47800 35.98300 57.54100 1.000 46.63004 300 GLU D CA 1
ATOM 8687 C C . GLU D 1 300 ? 42.37100 36.36300 56.06900 1.000 48.07093 300 GLU D C 1
ATOM 8688 O O . GLU D 1 300 ? 43.31100 36.95700 55.52600 1.000 48.68567 300 GLU D O 1
ATOM 8694 N N . LEU D 1 301 ? 41.25900 36.04500 55.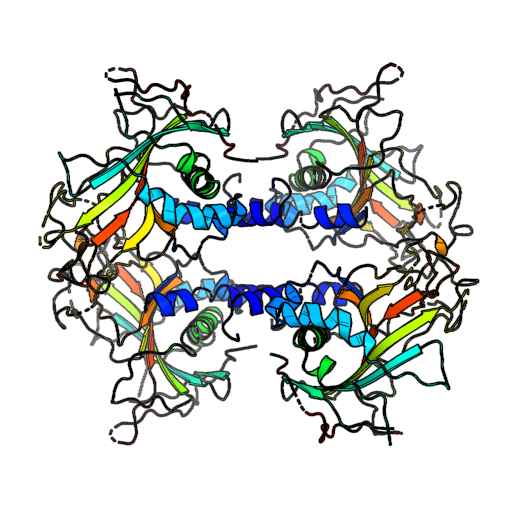40600 1.000 44.65425 301 LEU D N 1
ATOM 8695 C CA . LEU D 1 301 ? 41.06600 36.35900 53.98900 1.000 39.26698 301 LEU D CA 1
ATOM 8696 C C . LEU D 1 301 ? 39.73800 37.07500 53.77700 1.000 41.17031 301 LEU D C 1
ATOM 8697 O O . LEU D 1 301 ? 38.89400 36.63000 52.99000 1.000 36.12975 301 LEU D O 1
ATOM 8702 N N . PRO D 1 302 ? 39.52300 38.20500 54.44800 1.000 41.14202 302 PRO D N 1
ATOM 8703 C CA . PRO D 1 302 ? 38.23600 38.88400 54.31900 1.000 42.44813 302 PRO D CA 1
ATOM 8704 C C . PRO D 1 302 ? 37.99000 39.29000 52.88000 1.000 36.36289 302 PRO D C 1
ATOM 8705 O O . PRO D 1 302 ? 38.92200 39.45900 52.09400 1.000 38.24171 302 PRO D O 1
ATOM 8717 N N . GLU D 1 304 ? 34.37700 41.35100 50.81900 1.000 36.28585 304 GLU D N 1
ATOM 8718 C CA . GLU D 1 304 ? 32.96200 41.70400 50.87200 1.000 37.57489 304 GLU D CA 1
ATOM 8719 C C . GLU D 1 304 ? 32.70100 42.77200 49.81900 1.000 39.37171 304 GLU D C 1
ATOM 8720 O O . GLU D 1 304 ? 33.21900 43.88500 49.92900 1.000 41.82463 304 GLU D O 1
ATOM 8726 N N . VAL D 1 305 ? 31.92100 42.42800 48.80100 1.000 37.38859 305 VAL D N 1
ATOM 8727 C CA . VAL D 1 305 ? 31.58200 43.33800 47.71000 1.000 35.92755 305 VAL D CA 1
ATOM 8728 C C . VAL D 1 305 ? 30.08700 43.60500 47.79700 1.000 39.17089 305 VAL D C 1
ATOM 8729 O O . VAL D 1 305 ? 29.32200 42.69000 48.13900 1.000 39.74010 305 VAL D O 1
ATOM 8733 N N . PRO D 1 306 ? 29.63200 44.83200 47.54400 1.000 43.50302 306 PRO D N 1
ATOM 8734 C CA . PRO D 1 306 ? 28.19000 45.06800 47.47100 1.000 43.76670 306 PRO D CA 1
ATOM 8735 C C . PRO D 1 306 ? 27.58400 44.20600 46.38400 1.000 40.34726 306 PRO D C 1
ATOM 8736 O O . PRO D 1 306 ? 28.21900 43.92600 45.36800 1.000 44.47804 306 PRO D O 1
ATOM 8740 N N . LEU D 1 307 ? 26.35800 43.75700 46.61900 1.000 40.51763 307 LEU D N 1
ATOM 8741 C CA . LEU D 1 307 ? 25.58600 43.15500 45.54700 1.000 40.29256 307 LEU D CA 1
ATOM 8742 C C . LEU D 1 307 ? 24.94800 44.21100 44.66500 1.000 42.91592 307 LEU D C 1
ATOM 8743 O O . LEU D 1 307 ? 24.70400 43.95100 43.48300 1.000 39.05639 307 LEU D O 1
ATOM 8748 N N . PHE D 1 308 ? 24.66000 45.39200 45.22500 1.000 48.72616 308 PHE D N 1
ATOM 8749 C CA . PHE D 1 308 ? 24.04200 46.51100 44.50000 1.000 51.42169 308 PHE D CA 1
ATOM 8750 C C . PHE D 1 308 ? 24.70400 47.83500 44.87800 1.000 49.07712 308 PHE D C 1
ATOM 8751 O O . PHE D 1 308 ? 24.93000 48.10000 46.05900 1.000 48.40475 308 PHE D O 1
#

InterPro domains:
  IPR018724 2OG-Fe dioxygenase [PF10014] (135-349)

B-factor: mean 32.58, std 11.76, range [9.37, 95.13]

Sequence (1046 aa):
RVFNPSYYTAIAEIKLRSKYITNRSIFVEGSDVPLLLGLGATRADLDALQRVSNNLYSDPTLPFRRSRNGRFCFDFSTRSVRRLEFQPVFDEVQDELQLNTAFQALLVFKGICHGVQTTHRPRLDYSSDKWVCTLFNLRTVTTPLEGVHTDGVDHTTTYLGSKNDLAANSAVTFHDNEETGAKYTEIKPQNLRSRVQHRHFLDTLLLVDTENKHSLSPVLPLDETKEATRDLIFFTRRPVKKGNIDSFRPHEELPEVPLFLRVFNPSYYTAIAEIKLRSKYITNRSIFVEGSDVPLLLGLGATRADLDALQRVSNNLYSDPTLPFRRSRNGRFCFDFSTRSVRRLEFQPRVFDEVQDELQLNTAFQALLVFKGICHGVQTTHRPRLDYSSDKWVCTLFNLRTVTTPLEGVHTDGVDHTTTYLGSKNDLAANNSAVTFHDNEETGAKYTEIKPQNLRSRVQHRHFLDTLLLVDTENKHSLSPVLPLDETKEATRDLIFFTRRPVKKGNIDSFRPHEELPEVPLFLRVFNPSYYTAIAEIKLRSKYITNRSIFVEGSDVPLLLGLGATRADLDALQRVSNNLYSDPTLPFRRSRNGRFCFDFSTRSVRRLEFQPRVFDEVQDELQLNTAFQALLVFKGICHGVQTTHRPRLDYSSDKWVCTLFNLRTVTTPLEGVHTDGVDHTTTYLGSKNDLAANSAVTFHDNEETGAKYTEIKPQNLRSRVQHRHFLDTLLLVDTENKHSLSPVLPLDETKEATRDLIFFTRRPVKKGNIDSFRPHEELPEVPLFLRVFNPSYYTAIAEIKLRSKYITNRSIFVEGSDVPLLLGLGATRADLDALQRVSNNLYSDPTLPFRRSRNGRFCFDFSTRSVRRLEFQPRVFDEVQDELQLNTAFQALLVFKGICHGVQTTHRPRLDYSSDKWVCTLFNLRTVTTPLEGVHTDGVDHTTTYLGSKNDLAANSAVTFHDNEETGAKYTEIKPQNLRSRVQHRHFLDTLLLVDTENKHSLSPVLPLDETKEATRDLIFFTRRPVKKGNIDSFRPHEELPEVPLF

Radius of gyration: 33.76 Å; Cα contacts (8 Å, |Δi|>4): 2281; chains: 4; bounding box: 62×90×80 Å

Secondary structure (DSSP, 8-state):
-TT-HHHHHHHHH--HHHHHHHHSEEEE-TT--HHHHHHT--HHHHHHHTTGGGG-EE-TT-TTEEEEEEEEEEETTTTEEEEEPP-----B--HHHHT-HHHHHHHHHH---TT---PPPTTB-TT-SEEEEEEEEEEEEE-----SB--SSSB--B---EE---SSSSSEE------TT--TTT--GGG--B-EE--STT-EEEEBTTT--B-BPPP--SSTTS-EEE--EEEEEPPBPP--PPP-PBPSS---EES--/-TT-HHHHHHHHH--HHHHHHHHSEEEE-TT--HHHHHHT--HHHHHHHTTGGGG-EEETTEEEEEEEEEEEEEETTTTEEEEBPP------B--HHHHT-HHHHHHHHHH---TT---PPPTTB-TT-SEEEEEEEEEEEEE-----SB--SSSB--B---EE---SSS-SEE------TT--GGG--GGG----EE--STT-EEEEBTTT--B-BPPP--SSTTS-EEE--EEEEEPPBP---PPP-PBPSS---EES--/-TT-HHHHHHHHH--HHHHHHHHSEEEE-TT--HHHHHHT--HHHHHHTTTGGGG-EEETTEEEEEEEEEEEEEETTTTEEEEBPP----S-B--HHHHT-HHHHHHHHHH---TT---PPPTTB-TT-SEEEEEEEEEEEEE-----SB--SSSB--B---EE---SS-TTEE----PPTT--GGG--GGG----EE--STT-EEEEBTTT--B-BPPP--SSTTS-EEE--EEEEEPPBP---PPP-PBPSS---EES--/-TT-HHHHHHHHH--HHHHHHHHSEEEE-TT--HHHHHHT--HHHHHHTTTGGGG-EE-TT-TTEEEEEEEEEEETTTTEEEEBPP------B--HHHHT-HHHHHHHHHH---TT---PPPTTB-TT-SEEEEEEEEEEEEE-----SB--SSSB--B---EE---STTSSEE----PPTT--TTT--GGG--B-EE--STT-EEEEBTTT--B-BPPP--SSTTS-EEE--EEEEEPPBP---PPP-PBPSS---EE--

Nearest PDB structures (foldseek):
  7eeh-assembly1_A  TM=9.950E-01  e=7.551E-52  Neurospora crassa
  7eeh-assembly1_D  TM=9.994E-01  e=4.019E-51  Neurospora crassa
  8w8h-assembly1_A  TM=7.287E-01  e=9.280E-10  Bacillus licheniformis
  8jms-assembly1_A  TM=6.453E-01  e=3.993E-08  Streptomyces cavourensis
  3cob-assembly2_C  TM=2.273E-01  e=4.371E+00  unclassified

Solvent-accessible surface area: 47572 Å² total

Organism: Neurospora crassa (NCBI:txid5141)

CATH classification: 2.60.120.620